Protein AF-A0A1F3F1B6-F1 (afdb_monomer)

Solvent-accessible surface area (backbone atoms only — not comparable to full-atom values): 52222 Å² total; per-residue (Å²): 111,71,67,59,56,52,51,54,52,51,50,52,49,52,51,50,52,52,50,51,50,51,52,51,52,51,50,50,50,52,50,51,51,52,52,50,54,52,52,54,49,53,55,49,52,53,48,44,54,54,53,24,50,54,29,43,77,68,68,36,32,81,68,14,39,64,44,34,54,53,48,37,74,77,42,76,83,46,43,64,55,28,35,55,43,12,54,29,22,59,77,40,81,50,38,77,61,12,52,67,27,36,54,50,17,44,73,75,45,49,92,78,53,62,60,66,56,32,42,53,51,12,53,54,28,36,71,69,69,37,39,70,61,11,46,55,26,40,55,48,28,62,71,76,47,57,71,69,59,42,68,75,64,47,49,69,57,54,51,49,20,48,55,39,41,57,49,30,58,74,61,51,52,88,58,52,74,41,74,53,55,74,70,76,32,49,100,84,37,22,23,36,54,42,43,53,16,36,81,60,45,38,41,34,30,37,43,30,45,74,47,98,90,38,100,81,54,56,56,70,40,46,31,39,26,46,48,54,96,93,36,74,45,78,55,40,72,58,39,56,80,60,87,83,66,81,61,39,84,22,34,53,38,45,80,53,47,37,39,29,29,23,47,95,41,29,45,29,38,24,37,48,58,86,67,30,39,36,83,72,42,74,41,73,56,71,59,67,98,42,44,43,59,25,36,20,40,32,66,47,68,44,38,39,31,31,18,30,48,46,92,86,54,72,29,60,24,23,45,28,36,34,41,54,43,94,89,70,48,54,34,72,71,38,73,59,46,79,64,73,30,44,74,35,42,29,37,43,36,25,47,35,69,81,76,34,43,39,36,32,25,24,46,36,99,71,26,39,24,55,34,18,45,30,38,29,42,56,74,54,96,88,37,65,41,74,63,38,71,70,30,20,83,78,34,43,71,40,39,25,41,41,55,28,59,26,51,45,52,33,44,31,31,35,10,33,45,37,93,74,38,85,85,30,27,37,43,30,40,36,39,42,90,54,68,32,44,32,34,40,37,38,32,34,38,29,33,50,88,76,71,36,48,40,60,39,44,48,46,36,28,37,63,85,75,52,37,68,46,88,42,52,55,46,31,40,51,88,70,4,40,33,55,46,82,40,65,48,55,39,48,32,42,39,35,40,41,34,87,97,53,76,35,40,73,44,80,46,78,35,64,77,50,83,44,48,40,42,38,37,36,44,36,40,41,32,75,37,68,51,94,93,35,80,34,28,36,35,43,34,40,36,38,36,45,46,68,65,87,44,65,83,77,76,89,82,88,85,73,85,70,57,73,74,53,54,62,57,53,52,52,51,51,50,54,49,55,69,56,60,80,73,70,71,96,81,58,66,70,67,57,61,66,60,64,70,74,65,75,87,81,57,91,78,82,89,86,76,84,54,68,63,54,56,50,46,52,58,45,39,77,73,60,75,48,68,73,65,54,44,62,68,48,69,78,52,71,54,71,49,73,54,71,36,66,47,76,33,37,74,90,45,92,73,79,54,45,78,48,76,46,90,90,43,74,44,62,28,54,79,91,54,75,65,66,79,81,67,84,82,75,82,86,87,88,86,89,85,88,82,91,86,85,89,84,83,94,80,85,86,81,90,70,97,69,78,66,69,85,76,66,54,77,89,39,44,42,47,33,44,78,47,74,51,66,38,59,89,92,51,51,67,69,63,73,80,53,53,58,56,50,50,49,54,44,52,58,36,71,78,32,76,65,42,34,35,39,40,39,34,30,36,57,94,80,74,69,94,79,66,89,76,51,64,63,59,48,34,51,47,49,51,51,53,54,41,46,74,71,68,52,60,69,89,43,56,42,78,49,81,46,82,34,85,89,47,57,46,31,35,42,38,36,34,25,33,76,46,86,64,94,83,77,79,93,73,90,82,89,84,84,87,88,85,90,82,90,87,85,86,66,51,38,33,29,32,38,58,50,73,33,78,66,88,77,66,62,82,43,77,89,49,72,82,51,71,44,48,81,46,79,59,95,81,28,40,32,33,30,31,71,81,26,77,42,70,66,62,41,51,53,52,47,54,54,48,29,75,72,71,35,74,82,40,46,82,46,40,26,48,89,88,43,74,55,56,71,71,58,38,50,51,49,51,51,59,60,70,76,104

Radius of gyration: 46.84 Å; Cα contacts (8 Å, |Δi|>4): 1631; chains: 1; bounding box: 149×86×158 Å

Sequence (930 aa):
MIVLQSFFLNLAFQINELRNIFKILFFITFFSSSCFLYSQNQKYIKKLHTESLQFFNNEDYQKALPILIELDSLEAGNFETKYYLGVCYLNSSSKDKAIKYLEYAIKNNESSIPADVFKDMGEIYLQKNQFTNALNYFVKYQRITPQFDQSQSNISTLLENTKNAKKLFKDSVDVKIEKLDKKINNDIKSEYLPIISADDSHLFYVSSIKFKNSASDSLKFIMHSIKENGNWKTPQVLEFEVADNQYELAGISSDAQIIYLKFNNNLYLGNLSGNKCINIKELKGINSEYWEYFISGTPDGNEMYFSSNNLGGLGGRDLYKIVKKEDGTWSTPKNLGNKINTALDEDFPFIHPDKKTLYFVSKGHNSMGGFDIFKSISLGKNIWSKPKNVGYPINTTNDDLSFSITANGNTAYVSRTQENNSYLNDIYKVIFNNNVPLTLVKGTILAGTPLKPIFAKLRVIDKELNSVVKYVYNPNPNNGKFLLIFPPGKNYDLIIEAEGFLPQLVNIYVPNQTYFYELYQEINLKSITSLGKIVGEQVTVKNTFYDINSISDSISNTIDTITKNYNVLLQIIEDIINSTDSLQKNEISFLSDNLYSVSEKNNKSANKDYSNLLNLINKAISTTDSTTLNVLEKNTIYIDKTSQSYFYAENKMNKLVPYVINFDTIFTVQPVNTQIDKESEHIIPNLSVTNIKSDSIHVNKITNDIDLNILSSENKKIILSYTIPYEQNAISFSEKYSYDLVEITQLILNNEGLYLDINGFTETGDQLNVHGSILASRVNAVIGKLLAENISYNKLKSSEFVNSKKINKIDLIVYEIIDYENKNKNLLEKTVQNKSQNLSEFIFRIQLKALIKKEESDSKLFNGIKVERIYHNGLYKYISGEFSDLQIAKEYLKEVKKQGFEDAFIVVFKNGSRLEQSEAIKLMKELELN

Secondary structure (DSSP, 8-state):
-HHHHHHHHHHHHHHHHHHHHHHHHHHHHHHHHHHHHHHHHHHHHHHHHHHHHHHHHTT-HHHHHHHHHHHHHH-TT-HHHHHHHHHHHHTSTTGGGHHHHHHHHHHHHGGGS-HHHHHHHHHHHHHTT-HHHHHHHHHHHHHHS-HHHHHHTTHHHHHHHHHHHHHHHHT---EEEEEPPTTT--SSSEEEEEEE-TTS-EEEEEEEEE-TT-SS-EEEEEEEEEEETTEEPPPEEPEESSTT---EEEEE-TTSSEEEEEETTEEEEEEEETTEEEEEEE-TTT--SS-EEEEEE-TTSSEEEEEE--TT-SSSBEEEEEEB-TTSPBPPPEE--TTT--SSBEEEEEE-TTSSEEEEEES-TT-SSSSEEEEEEB-STT-BPPPEE--TTTS-SS-EEEEEE-TTSSEEEEEEEETTEEEEEEEEEEEE------EEEEEEEEETTTTEE--EEEEEEETTTTEEES--PPPPTTT-EEEEEE-SSEEEEEEEEETTSPPEEEEEEE---SS-EEEEEEEEEEEEEETTEEEEEEEEEEEEEE-GGGTTS---S-STTHHHHHHHHHHHHHHHHHHHTS--TTSHHHHHHHHSSSTTS-SSS-----HHHHHHHHHHHHHT-HHHHHHHTTS---EEEEEEEEEPBTTB---PEEEEETTEEEEE-----TTTTSSS---------------------------GGG--GGGEEEEEEEEEE--TT-SSPPTHHHHHHHHHHHHHHT-TTEEEEEEEEE-TT--S-SS--HHHHHHHHHHHHHHHTT--GGGEEEEEEE-TTSTTEEEEEEEEEPP-TTS---S-------------SEEEEEEEEEESS---TT-GGGTT---EEEEETTEEEEEEEEESSHHHHHHHHHHHHHTT-TT-EEEEEETTEEPPHHHHHHHHHHHH--

Nearest PDB structures (foldseek):
  6jfw-assembly2_B  TM=7.648E-01  e=2.604E-05  Pseudomonas aeruginosa PAO1
  4b5c-assembly3_C  TM=8.413E-01  e=6.538E-04  Burkholderia pseudomallei
  6top-assembly4_D  TM=7.847E-01  e=2.083E-04  Porphyromonas gingivalis JCVI SC001
  4pwt-assembly1_A  TM=7.999E-01  e=8.049E-04  Yersinia pestis CO92
  5eb1-assembly2_D  TM=7.551E-01  e=1.756E-03  Pseudomonas aeruginosa PAO1

Foldseek 3Di:
DVVVVVVVVVVVVVVVVVVVVVVVVVVVVVVVVVVVVVVVLVVVLVVLVVVLVVCVVVVVLVVSQVSLVVSCVSVVLDLVSLLSNLVSCCVDLNNVVSLVSLVSNCVVCVPPHDLVSLQSQLLVCQQVVVLVSNLVSLVSSVVPDDPVVCVVVVSVLSVLLSVVQVVLVVVADPWDKFFDDCLQDPPQWFKFAWAAAQARFKTWIKTWHDDPPDPPDIDIFIWMWGDDPNDTDRIDGQAEPDHPFSWDFAHAANHRQKTWTDGPLFIWIFGDDPSYTYPIGTQPQADDPWHWGHWEAANQNFKMKTWTCDPPAQARIFIWMWGQDPVRHIDHTDTLDCQRGHNYHKHQWYQANVNFKIKTWTCDVSHAQRIFIWIWGDPDPSDIDRIDGPGPPCGGNHHWDHKYAHNQRFKMKIWTQDSSGNVHITIMIMGDPDFDQKEKEKEFEFEEVVTAAFFKDKWKAFPVQLAISPGADTQDRHTRMGIDMGHACTKMWIWIGTPPAFIATDIDHHHRDPGYWYKYWYWYKYFDDAPNDRFWIKIKIKIWTDDPVLVPPDDDDDDPPVVVVVVVVVVVVVVVVVVVVDDDDPCPVVVVVVVVPPPPPDDDDDDDDCPVVVVVVVVCVVPVDCVVVSVVNPVRTDIDMDMAMTGAFPPDPDPFDFDAGPNDTDGGDDGDRLPVVPPPDDDDDDDDDDDDDDDDDDDDDDDPQDPPVPDDPVQWRFSDKDKFFDDVLDLEGDCVCLVSLLSVLVVCVVGPQKAKEKEFEAEPPPDPDDPDDSRNSNSVNSVVSSVVSVDDCSRYDYDYDYDNVQHRMIMMTMTGGHDDPPDDPDDDDDDDDDDDDDQDFKKKKKWQDKALDDDDQCDCVQVRARWDWDDDPNIIITIHDIDSDPVVNVVVVVVSVVSPRVVMDMWMDGPNDTDDPVVVVVVVVVVVVD

Mean predicted aligned error: 19.44 Å

pLDDT: mean 74.13, std 21.06, range [23.27, 97.94]

Structure (mmCIF, N/CA/C/O backbone):
data_AF-A0A1F3F1B6-F1
#
_entry.id   AF-A0A1F3F1B6-F1
#
loop_
_atom_site.group_PDB
_atom_site.id
_atom_site.type_symbol
_atom_site.label_atom_id
_atom_site.label_alt_id
_atom_site.label_comp_id
_atom_site.label_asym_id
_atom_site.label_entity_id
_atom_site.label_seq_id
_atom_site.pdbx_PDB_ins_code
_atom_site.Cartn_x
_atom_site.Cartn_y
_atom_site.Cartn_z
_atom_site.occupancy
_atom_site.B_iso_or_equiv
_atom_site.auth_seq_id
_atom_site.auth_comp_id
_atom_site.auth_asym_id
_atom_site.auth_atom_id
_atom_site.pdbx_PDB_model_num
ATOM 1 N N . MET A 1 1 ? 65.586 61.054 -82.805 1.00 57.59 1 MET A N 1
ATOM 2 C CA . MET A 1 1 ? 64.211 60.578 -82.513 1.00 57.59 1 MET A CA 1
ATOM 3 C C . MET A 1 1 ? 64.102 59.052 -82.492 1.00 57.59 1 MET A C 1
ATOM 5 O O . MET A 1 1 ? 63.675 58.522 -81.480 1.00 57.59 1 MET A O 1
ATOM 9 N N . ILE A 1 2 ? 64.562 58.340 -83.529 1.00 62.00 2 ILE A N 1
ATOM 10 C CA . ILE A 1 2 ? 64.446 56.866 -83.641 1.00 62.00 2 ILE A CA 1
ATOM 11 C C . ILE A 1 2 ? 65.176 56.105 -82.509 1.00 62.00 2 ILE A C 1
ATOM 13 O O . ILE A 1 2 ? 64.648 55.136 -81.973 1.00 62.00 2 ILE A O 1
ATOM 17 N N . VAL A 1 3 ? 66.341 56.591 -82.062 1.00 63.31 3 VAL A N 1
ATOM 18 C CA . VAL A 1 3 ? 67.114 55.967 -80.966 1.00 63.31 3 VAL A CA 1
ATOM 19 C C . VAL A 1 3 ? 66.411 56.087 -79.604 1.00 63.31 3 VAL A C 1
ATOM 21 O O . VAL A 1 3 ? 66.397 55.129 -78.838 1.00 63.31 3 VAL A O 1
ATOM 24 N N . LEU A 1 4 ? 65.755 57.221 -79.317 1.00 61.25 4 LEU A N 1
ATOM 25 C CA . LEU A 1 4 ? 64.976 57.385 -78.081 1.00 61.25 4 LEU A CA 1
ATOM 26 C C . LEU A 1 4 ? 63.742 56.474 -78.076 1.00 61.25 4 LEU A C 1
ATOM 28 O O . LEU A 1 4 ? 63.440 55.854 -77.063 1.00 61.25 4 LEU A O 1
ATOM 32 N N . GLN A 1 5 ? 63.052 56.354 -79.212 1.00 65.19 5 GLN A N 1
ATOM 33 C CA . GLN A 1 5 ? 61.859 55.515 -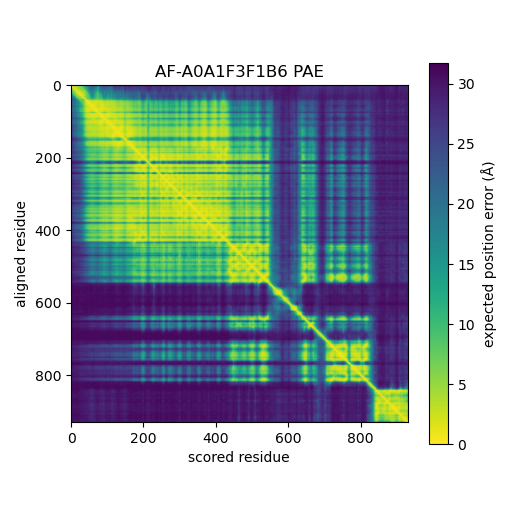79.324 1.00 65.19 5 GLN A CA 1
ATOM 34 C C . GLN A 1 5 ? 62.193 54.025 -79.152 1.00 65.19 5 GLN A C 1
ATOM 36 O O . GLN A 1 5 ? 61.464 53.312 -78.467 1.00 65.19 5 GLN A O 1
ATOM 41 N N . SER A 1 6 ? 63.340 53.579 -79.677 1.00 66.44 6 SER A N 1
ATOM 42 C CA . SER A 1 6 ? 63.865 52.230 -79.437 1.00 66.44 6 SER A CA 1
ATOM 43 C C . SER A 1 6 ? 64.228 51.991 -77.968 1.00 66.44 6 SER A C 1
ATOM 45 O O . SER A 1 6 ? 63.979 50.898 -77.465 1.00 66.44 6 SER A O 1
ATOM 47 N N . PHE A 1 7 ? 64.793 52.982 -77.270 1.00 71.62 7 PHE A N 1
ATOM 48 C CA . PHE A 1 7 ? 65.156 52.854 -75.854 1.00 71.62 7 PHE A CA 1
ATOM 49 C C . PHE A 1 7 ? 63.916 52.730 -74.955 1.00 71.62 7 PHE A C 1
ATOM 51 O O . PHE A 1 7 ? 63.857 51.846 -74.103 1.00 71.62 7 PHE A O 1
ATOM 58 N N . PHE A 1 8 ? 62.883 53.545 -75.196 1.00 67.94 8 PHE A N 1
ATOM 59 C CA . PHE A 1 8 ? 61.623 53.468 -74.447 1.00 67.94 8 PHE A CA 1
ATOM 60 C C . PHE A 1 8 ? 60.817 52.194 -74.747 1.00 67.94 8 PHE A C 1
ATOM 62 O O . PHE A 1 8 ? 60.208 51.650 -73.827 1.00 67.94 8 PHE A O 1
ATOM 69 N N . LEU A 1 9 ? 60.850 51.669 -75.982 1.00 65.69 9 LEU A N 1
ATOM 70 C CA . LEU A 1 9 ? 60.229 50.373 -76.295 1.00 65.69 9 LEU A CA 1
ATOM 71 C C . LEU A 1 9 ? 60.923 49.218 -75.560 1.00 65.69 9 LEU A C 1
ATOM 73 O O . LEU A 1 9 ? 60.250 48.341 -75.025 1.00 65.69 9 LEU A O 1
ATOM 77 N N . ASN A 1 10 ? 62.259 49.234 -75.507 1.00 68.50 10 ASN A N 1
ATOM 78 C CA . ASN A 1 10 ? 63.042 48.183 -74.856 1.00 68.50 10 ASN A CA 1
ATOM 79 C C . ASN A 1 10 ? 62.881 48.227 -73.325 1.00 68.50 10 ASN A C 1
ATOM 81 O O . ASN A 1 10 ? 62.727 47.190 -72.684 1.00 68.50 10 ASN A O 1
ATOM 85 N N . LEU A 1 11 ? 62.802 49.432 -72.745 1.00 68.12 11 LEU A N 1
ATOM 86 C CA . LEU A 1 11 ? 62.514 49.624 -71.322 1.00 68.12 11 LEU A CA 1
ATOM 87 C C . LEU A 1 11 ? 61.083 49.183 -70.965 1.00 68.12 11 LEU A C 1
ATOM 89 O O . LEU A 1 11 ? 60.880 48.507 -69.960 1.00 68.12 11 LEU A O 1
ATOM 93 N N . ALA A 1 12 ? 60.089 49.502 -71.801 1.00 65.00 12 ALA A N 1
ATOM 94 C CA . ALA A 1 12 ? 58.710 49.049 -71.607 1.00 65.00 12 ALA A CA 1
ATOM 95 C C . ALA A 1 12 ? 58.574 47.521 -71.740 1.00 65.00 12 ALA A C 1
ATOM 97 O O . ALA A 1 12 ? 57.829 46.905 -70.976 1.00 65.00 12 ALA A O 1
ATOM 98 N N . PHE A 1 13 ? 59.324 46.903 -72.660 1.00 67.88 13 PHE A N 1
ATOM 99 C CA . PHE A 1 13 ? 59.395 45.449 -72.806 1.00 67.88 13 PHE A CA 1
ATOM 100 C C . PHE A 1 13 ? 60.031 44.794 -71.570 1.00 67.88 13 PHE A C 1
ATOM 102 O O . PHE A 1 13 ? 59.430 43.893 -70.987 1.00 67.88 13 PHE A O 1
ATOM 109 N N . GLN A 1 14 ? 61.165 45.317 -71.085 1.00 68.69 14 GLN A N 1
ATOM 110 C CA . GLN A 1 14 ? 61.816 44.844 -69.857 1.00 68.69 14 GLN A CA 1
ATOM 111 C C . GLN A 1 14 ? 60.940 45.014 -68.608 1.00 68.69 14 GLN A C 1
ATOM 113 O O . GLN A 1 14 ? 60.890 44.112 -67.778 1.00 68.69 14 GLN A O 1
ATOM 118 N N . ILE A 1 15 ? 60.204 46.121 -68.473 1.00 72.00 15 ILE A N 1
ATOM 119 C CA . ILE A 1 15 ? 59.268 46.331 -67.354 1.00 72.00 15 ILE A CA 1
ATOM 120 C C . ILE A 1 15 ? 58.108 45.324 -67.409 1.00 72.00 15 ILE A C 1
ATOM 122 O O . ILE A 1 15 ? 57.657 44.841 -66.369 1.00 72.00 15 ILE A O 1
ATOM 126 N N . ASN A 1 16 ? 57.625 44.977 -68.605 1.00 69.81 16 ASN A N 1
ATOM 127 C CA . ASN A 1 16 ? 56.540 44.009 -68.766 1.00 69.81 16 ASN A CA 1
ATOM 128 C C . ASN A 1 16 ? 57.012 42.563 -68.508 1.00 69.81 16 ASN A C 1
ATOM 130 O O . ASN A 1 16 ? 56.301 41.805 -67.849 1.00 69.81 16 ASN A O 1
ATOM 134 N N . GLU A 1 17 ? 58.229 42.219 -68.940 1.00 73.06 17 GLU A N 1
ATOM 135 C CA . GLU A 1 17 ? 58.943 40.979 -68.592 1.00 73.06 17 GLU A CA 1
ATOM 136 C C . GLU A 1 17 ? 59.134 40.859 -67.070 1.00 73.06 17 GLU A C 1
ATOM 138 O O . GLU A 1 17 ? 58.696 39.879 -66.468 1.00 73.06 17 GLU A O 1
ATOM 143 N N . LEU A 1 18 ? 59.667 41.897 -66.411 1.00 72.44 18 LEU A N 1
ATOM 144 C CA . LEU A 1 18 ? 59.821 41.954 -64.949 1.00 72.44 18 LEU A CA 1
ATOM 145 C C . LEU A 1 18 ? 58.481 41.813 -64.218 1.00 72.44 18 LEU A C 1
ATOM 147 O O . LEU A 1 18 ? 58.388 41.080 -63.234 1.00 72.44 18 LEU A O 1
ATOM 151 N N . ARG A 1 19 ? 57.414 42.455 -64.707 1.00 72.44 19 ARG A N 1
ATOM 152 C CA . ARG A 1 19 ? 56.065 42.330 -64.132 1.00 72.44 19 ARG A CA 1
ATOM 153 C C . ARG A 1 19 ? 55.504 40.913 -64.275 1.00 72.44 19 ARG A C 1
ATOM 155 O O . ARG A 1 19 ? 54.842 40.432 -63.356 1.00 72.44 19 ARG A O 1
ATOM 162 N N . ASN A 1 20 ? 55.756 40.243 -65.397 1.00 72.69 20 ASN A N 1
ATOM 163 C CA . ASN A 1 20 ? 55.344 38.854 -65.606 1.00 72.69 20 ASN A CA 1
ATOM 164 C C . ASN A 1 20 ? 56.155 37.889 -64.730 1.00 72.69 20 ASN A C 1
ATOM 166 O O . ASN A 1 20 ? 55.568 37.003 -64.112 1.00 72.69 20 ASN A O 1
ATOM 170 N N . ILE A 1 21 ? 57.462 38.120 -64.581 1.00 79.19 21 ILE A N 1
ATOM 171 C CA . ILE A 1 21 ? 58.332 37.369 -63.666 1.00 79.19 21 ILE A CA 1
ATOM 172 C C . ILE A 1 21 ? 57.858 37.526 -62.212 1.00 79.19 21 ILE A C 1
ATOM 174 O O . ILE A 1 21 ? 57.705 36.525 -61.516 1.00 79.19 21 ILE A O 1
ATOM 178 N N . PHE A 1 22 ? 57.525 38.743 -61.764 1.00 78.75 22 PHE A N 1
ATOM 179 C CA . PHE A 1 22 ? 56.970 38.975 -60.423 1.00 78.75 22 PHE A CA 1
ATOM 180 C C . PHE A 1 22 ? 55.612 38.295 -60.209 1.00 78.75 22 PHE A C 1
ATOM 182 O O . PHE A 1 22 ? 55.374 37.750 -59.133 1.00 78.75 22 PHE A O 1
ATOM 189 N N . LYS A 1 23 ? 54.731 38.275 -61.219 1.00 74.56 23 LYS A N 1
ATOM 190 C CA . LYS A 1 23 ? 53.455 37.540 -61.146 1.00 74.56 23 LYS A CA 1
ATOM 191 C C . LYS A 1 23 ? 53.667 36.032 -61.025 1.00 74.56 23 LYS A C 1
ATOM 193 O O . LYS A 1 23 ? 52.974 35.402 -60.235 1.00 74.56 23 LYS A O 1
ATOM 198 N N . ILE A 1 24 ? 54.622 35.469 -61.769 1.00 77.62 24 ILE A N 1
ATOM 199 C CA . ILE A 1 24 ? 54.969 34.043 -61.705 1.00 77.62 24 ILE A CA 1
ATOM 200 C C . ILE A 1 24 ? 55.588 33.704 -60.345 1.00 77.62 24 ILE A C 1
ATOM 202 O O . ILE A 1 24 ? 55.160 32.744 -59.713 1.00 77.62 24 ILE A O 1
ATOM 206 N N . LEU A 1 25 ? 56.528 34.516 -59.849 1.00 77.75 25 LEU A N 1
ATOM 207 C CA . LEU A 1 25 ? 57.116 34.351 -58.515 1.00 77.75 25 LEU A CA 1
ATOM 208 C C . LEU A 1 25 ? 56.066 34.457 -57.409 1.00 77.75 25 LEU A C 1
ATOM 210 O O . LEU A 1 25 ? 56.075 33.622 -56.514 1.00 77.75 25 LEU A O 1
ATOM 214 N N . PHE A 1 26 ? 55.137 35.413 -57.490 1.00 79.19 26 PHE A N 1
ATOM 215 C CA . PHE A 1 26 ? 54.018 35.522 -56.550 1.00 79.19 26 PHE A CA 1
ATOM 216 C C . PHE A 1 26 ? 53.091 34.303 -56.617 1.00 79.19 26 PHE A C 1
ATOM 218 O O . PHE A 1 26 ? 52.682 33.788 -55.582 1.00 79.19 26 PHE A O 1
ATOM 225 N N . PHE A 1 27 ? 52.790 33.799 -57.818 1.00 76.25 27 PHE A N 1
ATOM 226 C CA . PHE A 1 27 ? 52.001 32.577 -57.963 1.00 76.25 27 PHE A CA 1
ATOM 227 C C . PHE A 1 27 ? 52.731 31.375 -57.364 1.00 76.25 27 PHE A C 1
ATOM 229 O O . PHE A 1 27 ? 52.116 30.622 -56.626 1.00 76.25 27 PHE A O 1
ATOM 236 N N . ILE A 1 28 ? 54.035 31.218 -57.606 1.00 75.69 28 ILE A N 1
ATOM 237 C CA . ILE A 1 28 ? 54.842 30.119 -57.058 1.00 75.69 28 ILE A CA 1
ATOM 238 C C . ILE A 1 28 ? 54.969 30.233 -55.535 1.00 75.69 28 ILE A C 1
ATOM 240 O O . ILE A 1 28 ? 54.851 29.222 -54.842 1.00 75.69 28 ILE A O 1
ATOM 244 N N . THR A 1 29 ? 55.177 31.429 -54.978 1.00 72.94 29 THR A N 1
ATOM 245 C CA . THR A 1 29 ? 55.241 31.616 -53.520 1.00 72.94 29 THR A CA 1
ATOM 246 C C . THR A 1 29 ? 53.881 31.396 -52.871 1.00 72.94 29 THR A C 1
ATOM 248 O O . THR A 1 29 ? 53.816 30.714 -51.853 1.00 72.94 29 THR A O 1
ATOM 251 N N . PHE A 1 30 ? 52.785 31.858 -53.478 1.00 73.06 30 PHE A N 1
ATOM 252 C CA . PHE A 1 30 ? 51.420 31.585 -53.018 1.00 73.06 30 PHE A CA 1
ATOM 253 C C . PHE A 1 30 ? 51.060 30.091 -53.115 1.00 73.06 30 PHE A C 1
ATOM 255 O O . PHE A 1 30 ? 50.494 29.521 -52.182 1.00 73.06 30 PHE A O 1
ATOM 262 N N . PHE A 1 31 ? 51.446 29.412 -54.200 1.00 68.12 31 PHE A N 1
ATOM 263 C CA . PHE A 1 31 ? 51.207 27.974 -54.379 1.00 68.12 31 PHE A CA 1
ATOM 264 C C . PHE A 1 31 ? 52.060 27.125 -53.425 1.00 68.12 31 PHE A C 1
ATOM 266 O O . PHE A 1 31 ? 51.577 26.175 -52.823 1.00 68.12 31 PHE A O 1
ATOM 273 N N . SER A 1 32 ? 53.330 27.483 -53.227 1.00 64.75 32 SER A N 1
ATOM 274 C CA . SER A 1 32 ? 54.211 26.775 -52.290 1.00 64.75 32 SER A CA 1
ATOM 275 C C . SER A 1 32 ? 53.796 26.995 -50.835 1.00 64.75 32 SER A C 1
ATOM 277 O O . SER A 1 32 ? 53.761 26.031 -50.073 1.00 64.75 32 SER A O 1
ATOM 279 N N . SER A 1 33 ? 53.404 28.213 -50.449 1.00 63.28 33 SER A N 1
ATOM 280 C CA . SER A 1 33 ? 52.901 28.484 -49.094 1.00 63.28 33 SER A CA 1
ATOM 281 C C . SER A 1 33 ? 51.542 27.830 -48.823 1.00 63.28 33 SER A C 1
ATOM 283 O O . SER A 1 33 ? 51.358 27.274 -47.741 1.00 63.28 33 SER A O 1
ATOM 285 N N . SER A 1 34 ? 50.632 27.777 -49.803 1.00 59.25 34 SER A N 1
ATOM 286 C CA . SER A 1 34 ? 49.374 27.017 -49.676 1.00 59.25 34 SER A CA 1
ATOM 287 C C . SER A 1 34 ? 49.597 25.500 -49.597 1.00 59.25 34 SER A C 1
ATOM 289 O O . SER A 1 34 ? 48.979 24.848 -48.757 1.00 59.25 34 SER A O 1
ATOM 291 N N . CYS A 1 35 ? 50.542 24.937 -50.359 1.00 63.81 35 CYS A N 1
ATOM 292 C CA . CYS A 1 35 ? 50.939 23.529 -50.230 1.00 63.81 35 CYS A CA 1
ATOM 293 C C . CYS A 1 35 ? 51.587 23.213 -48.868 1.00 63.81 35 CYS A C 1
ATOM 295 O O . CYS A 1 35 ? 51.312 22.163 -48.284 1.00 63.81 35 CYS A O 1
ATOM 297 N N . PHE A 1 36 ? 52.420 24.115 -48.331 1.00 61.03 36 PHE A N 1
ATOM 298 C CA . PHE A 1 36 ? 53.011 23.960 -46.995 1.00 61.03 36 PHE A CA 1
ATOM 299 C C . PHE A 1 36 ? 51.953 24.016 -45.886 1.00 61.03 36 PHE A C 1
ATOM 301 O O . PHE A 1 36 ? 51.976 23.174 -44.988 1.00 61.03 36 PHE A O 1
ATOM 308 N N . LEU A 1 37 ? 51.004 24.955 -45.968 1.00 61.38 37 LEU A N 1
ATOM 309 C CA . LEU A 1 37 ? 49.869 25.051 -45.042 1.00 61.38 37 LEU A CA 1
ATOM 310 C C . LEU A 1 37 ? 48.987 23.793 -45.101 1.00 61.38 37 LEU A C 1
ATOM 312 O O . LEU A 1 37 ? 48.636 23.240 -44.059 1.00 61.38 37 LEU A O 1
ATOM 316 N N . TYR A 1 38 ? 48.692 23.290 -46.303 1.00 64.75 38 TYR A N 1
ATOM 317 C CA . TYR A 1 38 ? 47.914 22.062 -46.496 1.00 64.75 38 TYR A CA 1
ATOM 318 C C . TYR A 1 38 ? 48.621 20.821 -45.916 1.00 64.75 38 TYR A C 1
ATOM 320 O O . TYR A 1 38 ? 48.000 20.010 -45.230 1.00 64.75 38 TYR A O 1
ATOM 328 N N . SER A 1 39 ? 49.939 20.705 -46.112 1.00 60.31 39 SER A N 1
ATOM 329 C CA . SER A 1 39 ? 50.757 19.608 -45.569 1.00 60.31 39 SER A CA 1
ATOM 330 C C . SER A 1 39 ? 50.852 19.632 -44.034 1.00 60.31 39 SER A C 1
ATOM 332 O O . SER A 1 39 ? 50.725 18.591 -43.381 1.00 60.31 39 SER A O 1
ATOM 334 N N . GLN A 1 40 ? 51.008 20.817 -43.429 1.00 68.25 40 GLN A N 1
ATOM 335 C CA . GLN A 1 40 ? 50.994 20.963 -41.967 1.00 68.25 40 GLN A CA 1
ATOM 336 C C . GLN A 1 40 ? 49.631 20.591 -41.370 1.00 68.25 40 GLN A C 1
ATOM 338 O O . GLN A 1 40 ? 49.586 19.897 -40.353 1.00 68.25 40 GLN A O 1
ATOM 343 N N . ASN A 1 41 ? 48.538 20.976 -42.037 1.00 77.62 41 ASN A N 1
ATOM 344 C CA . ASN A 1 41 ? 47.181 20.629 -41.621 1.00 77.62 41 ASN A CA 1
ATOM 345 C C . ASN A 1 41 ? 46.940 19.106 -41.667 1.00 77.62 41 ASN A C 1
ATOM 347 O O . ASN A 1 41 ? 46.489 18.525 -40.684 1.00 77.62 41 ASN A O 1
ATOM 351 N N . GLN A 1 42 ? 47.361 18.411 -42.732 1.00 80.94 42 GLN A N 1
ATOM 352 C CA . GLN A 1 42 ? 47.236 16.945 -42.796 1.00 80.94 42 GLN A CA 1
ATOM 353 C C . GLN A 1 42 ? 48.034 16.215 -41.706 1.00 80.94 42 GLN A C 1
ATOM 355 O O . GLN A 1 42 ? 47.569 15.218 -41.148 1.00 80.94 42 GLN A O 1
ATOM 360 N N . LYS A 1 43 ? 49.233 16.704 -41.362 1.00 85.69 43 LYS A N 1
ATOM 361 C CA . LYS A 1 43 ? 50.029 16.125 -40.268 1.00 85.69 43 LYS A CA 1
ATOM 362 C C . LYS A 1 43 ? 49.352 16.323 -38.907 1.00 85.69 43 LYS A C 1
ATOM 364 O O . LYS A 1 43 ? 49.414 15.423 -38.069 1.00 85.69 43 LYS A O 1
ATOM 369 N N . TYR A 1 44 ? 48.712 17.473 -38.701 1.00 88.31 44 TYR A N 1
ATOM 370 C CA . TYR A 1 44 ? 47.941 17.775 -37.496 1.00 88.31 44 TYR A CA 1
ATOM 371 C C . TYR A 1 44 ? 46.706 16.874 -37.366 1.00 88.31 44 TYR A C 1
ATOM 373 O O . TYR A 1 44 ? 46.553 16.192 -36.355 1.00 88.31 44 TYR A O 1
ATOM 381 N N . ILE A 1 45 ? 45.909 16.765 -38.430 1.00 88.44 45 ILE A N 1
ATOM 382 C CA . ILE A 1 45 ? 44.742 15.874 -38.512 1.00 88.44 45 ILE A CA 1
ATOM 383 C C . ILE A 1 45 ? 45.129 14.419 -38.206 1.00 88.44 45 ILE A C 1
ATOM 385 O O . ILE A 1 45 ? 44.495 13.761 -37.383 1.00 88.44 45 ILE A O 1
ATOM 389 N N . LYS A 1 46 ? 46.226 13.918 -38.792 1.00 89.44 46 LYS A N 1
ATOM 390 C CA . LYS A 1 46 ? 46.713 12.552 -38.530 1.00 89.44 46 LYS A CA 1
ATOM 391 C C . LYS A 1 46 ? 47.102 12.331 -37.062 1.00 89.44 46 LYS A C 1
ATOM 393 O O . LYS A 1 46 ? 46.897 11.238 -36.527 1.00 89.44 46 LYS A O 1
ATOM 398 N N . LYS A 1 47 ? 47.665 13.354 -36.408 1.00 91.75 47 LYS A N 1
ATOM 399 C CA . LYS A 1 47 ? 47.973 13.309 -34.973 1.00 91.75 47 LYS A CA 1
ATOM 400 C C . LYS A 1 47 ? 46.686 13.201 -34.150 1.00 91.75 47 LYS A C 1
ATOM 402 O O . LYS A 1 47 ? 46.608 12.305 -33.317 1.00 91.75 47 LYS A O 1
ATOM 407 N N . LEU A 1 48 ? 45.689 14.048 -34.424 1.00 91.69 48 LEU A N 1
ATOM 408 C CA . LEU A 1 48 ? 44.393 14.022 -33.734 1.00 91.69 48 LEU A CA 1
ATOM 409 C C . LEU A 1 48 ? 43.679 12.671 -33.896 1.00 91.69 48 LEU A C 1
ATOM 411 O O . LEU A 1 48 ? 43.184 12.125 -32.912 1.00 91.69 48 LEU A O 1
ATOM 415 N N . HIS A 1 49 ? 43.689 12.084 -35.099 1.00 90.56 49 HIS A N 1
ATOM 416 C CA . HIS A 1 49 ? 43.187 10.719 -35.340 1.00 90.56 49 HIS A CA 1
ATOM 417 C C . HIS A 1 49 ? 43.885 9.685 -34.453 1.00 90.56 49 HIS A C 1
ATOM 419 O O . HIS A 1 49 ? 43.236 8.903 -33.771 1.00 90.56 49 HIS A O 1
ATOM 425 N N . THR A 1 50 ? 45.217 9.704 -34.413 1.00 92.06 50 THR A N 1
ATOM 426 C CA . THR A 1 50 ? 45.986 8.727 -33.623 1.00 92.06 50 THR A CA 1
ATOM 427 C C . THR A 1 50 ? 45.699 8.865 -32.125 1.00 92.06 50 THR A C 1
ATOM 429 O O . THR A 1 50 ? 45.495 7.870 -31.435 1.00 92.06 50 THR A O 1
ATOM 432 N N . GLU A 1 51 ? 45.663 10.100 -31.627 1.00 93.81 51 GLU A N 1
ATOM 433 C CA . GLU A 1 51 ? 45.450 10.405 -30.211 1.00 93.81 51 GLU A CA 1
ATOM 434 C C . GLU A 1 51 ? 44.016 10.087 -29.763 1.00 93.81 51 GLU A C 1
ATOM 436 O O . GLU A 1 51 ? 43.815 9.436 -28.736 1.00 93.81 51 GLU A O 1
ATOM 441 N N . SER A 1 52 ? 43.015 10.471 -30.562 1.00 93.31 52 SER A N 1
ATOM 442 C CA . SER A 1 52 ? 41.613 10.140 -30.281 1.00 93.31 52 SER A CA 1
ATOM 443 C C . SER A 1 52 ? 41.368 8.634 -30.268 1.00 93.31 52 SER A C 1
ATOM 445 O O . SER A 1 52 ? 40.747 8.144 -29.327 1.00 93.31 52 SER A O 1
ATOM 447 N N . LEU A 1 53 ? 41.903 7.888 -31.241 1.00 92.44 53 LEU A N 1
ATOM 448 C CA . LEU A 1 53 ? 41.790 6.427 -31.280 1.00 92.44 53 LEU A CA 1
ATOM 449 C C . LEU A 1 53 ? 42.512 5.752 -30.115 1.00 92.44 53 LEU A C 1
ATOM 451 O O . LEU A 1 53 ? 42.027 4.751 -29.600 1.00 92.44 53 LEU A O 1
ATOM 455 N N . GLN A 1 54 ? 43.644 6.297 -29.663 1.00 92.94 54 GLN A N 1
ATOM 456 C CA . GLN A 1 54 ? 44.335 5.777 -28.486 1.00 92.94 54 GLN A CA 1
ATOM 457 C C . GLN A 1 54 ? 43.465 5.898 -27.227 1.00 92.94 54 GLN A C 1
ATOM 459 O O . GLN A 1 54 ? 43.341 4.928 -26.482 1.00 92.94 54 GLN A O 1
ATOM 464 N N . PHE A 1 55 ? 42.850 7.061 -26.988 1.00 91.88 55 PHE A N 1
ATOM 465 C CA . PHE A 1 55 ? 41.927 7.224 -25.861 1.00 91.88 55 PHE A CA 1
ATOM 466 C C . PHE A 1 55 ? 40.667 6.373 -26.025 1.00 91.88 55 PHE A C 1
ATOM 468 O O . PHE A 1 55 ? 40.238 5.740 -25.065 1.00 91.88 55 PHE A O 1
ATOM 475 N N . PHE A 1 56 ? 40.119 6.307 -27.239 1.00 91.75 56 PHE A N 1
ATOM 476 C CA . PHE A 1 56 ? 38.933 5.515 -27.552 1.00 91.75 56 PHE A CA 1
ATOM 477 C C . PHE A 1 56 ? 39.148 4.018 -27.297 1.00 91.75 56 PHE A C 1
ATOM 479 O O . PHE A 1 56 ? 38.344 3.394 -26.616 1.00 91.75 56 PHE A O 1
ATOM 486 N N . ASN A 1 57 ? 40.256 3.453 -27.784 1.00 89.38 57 ASN A N 1
ATOM 487 C CA . ASN A 1 57 ? 40.586 2.034 -27.607 1.00 89.38 57 ASN A CA 1
ATOM 488 C C . ASN A 1 57 ? 40.890 1.667 -26.145 1.00 89.38 57 ASN A C 1
ATOM 490 O O . ASN A 1 57 ? 40.816 0.498 -25.786 1.00 89.38 57 ASN A O 1
ATOM 494 N N . ASN A 1 58 ? 41.219 2.656 -25.310 1.00 87.69 58 ASN A N 1
ATOM 495 C CA . ASN A 1 58 ? 41.366 2.502 -23.863 1.00 87.69 58 ASN A CA 1
ATOM 496 C C . ASN A 1 58 ? 40.055 2.783 -23.100 1.00 87.69 58 ASN A C 1
ATOM 498 O O . ASN A 1 58 ? 40.092 2.924 -21.879 1.00 87.69 58 ASN A O 1
ATOM 502 N N . GLU A 1 59 ? 38.929 2.935 -23.807 1.00 86.75 59 GLU A N 1
ATOM 503 C CA . GLU A 1 59 ? 37.606 3.284 -23.268 1.00 86.75 59 GLU A CA 1
ATOM 504 C C . GLU A 1 59 ? 37.566 4.622 -22.493 1.00 86.75 59 GLU A C 1
ATOM 506 O O . GLU A 1 59 ? 36.614 4.928 -21.772 1.00 86.75 59 GLU A O 1
ATOM 511 N N . ASP A 1 60 ? 38.572 5.485 -22.675 1.00 88.56 60 ASP A N 1
ATOM 512 C CA . ASP A 1 60 ? 38.638 6.821 -22.074 1.00 88.56 60 ASP A CA 1
ATOM 513 C C . ASP A 1 60 ? 37.858 7.827 -22.938 1.00 88.56 60 ASP A C 1
ATOM 515 O O . ASP A 1 60 ? 38.390 8.787 -23.511 1.00 88.56 60 ASP A O 1
ATOM 519 N N . TYR A 1 61 ? 36.551 7.579 -23.066 1.00 90.31 61 TYR A N 1
ATOM 520 C CA . TYR A 1 61 ? 35.658 8.348 -23.935 1.00 90.31 61 TYR A CA 1
ATOM 521 C C . TYR A 1 61 ? 35.606 9.835 -23.565 1.00 90.31 61 TYR A C 1
ATOM 523 O O . TYR A 1 61 ? 35.408 10.676 -24.441 1.00 90.31 61 TYR A O 1
ATOM 531 N N . GLN A 1 62 ? 35.813 10.177 -22.287 1.00 89.44 62 GLN A N 1
ATOM 532 C CA . GLN A 1 62 ? 35.827 11.568 -21.824 1.00 89.44 62 GLN A CA 1
ATOM 533 C C . GLN A 1 62 ? 36.986 12.366 -22.424 1.00 89.44 62 GLN A C 1
ATOM 535 O O . GLN A 1 62 ? 36.802 13.539 -22.748 1.00 89.44 62 GLN A O 1
ATOM 540 N N . LYS A 1 63 ? 38.157 11.739 -22.600 1.00 92.50 63 LYS A N 1
ATOM 541 C CA . LYS A 1 63 ? 39.307 12.372 -23.260 1.00 92.50 63 LYS A CA 1
ATOM 542 C C . LYS A 1 63 ? 39.240 12.274 -24.779 1.00 92.50 63 LYS A C 1
ATOM 544 O O . LYS A 1 63 ? 39.633 13.222 -25.453 1.00 92.50 63 LYS A O 1
ATOM 549 N N . ALA A 1 64 ? 38.704 11.179 -25.320 1.00 94.25 64 ALA A N 1
ATOM 550 C CA . ALA A 1 64 ? 38.538 11.021 -26.765 1.00 94.25 64 ALA A CA 1
ATOM 551 C C . ALA A 1 64 ? 37.548 12.045 -27.355 1.00 94.25 64 ALA A C 1
ATOM 553 O O . ALA A 1 64 ? 37.798 12.610 -28.419 1.00 94.25 64 ALA A O 1
ATOM 554 N N . LEU A 1 65 ? 36.445 12.324 -26.650 1.00 94.12 65 LEU A N 1
ATOM 555 C CA . LEU A 1 65 ? 35.354 13.171 -27.134 1.00 94.12 65 LEU A CA 1
ATOM 556 C C . LEU A 1 65 ? 35.779 14.587 -27.584 1.00 94.12 65 LEU A C 1
ATOM 558 O O . LEU A 1 65 ? 35.447 14.946 -28.713 1.00 94.12 65 LEU A O 1
ATOM 562 N N . PRO A 1 66 ? 36.487 15.413 -26.783 1.00 95.50 66 PRO A N 1
ATOM 563 C CA . PRO A 1 66 ? 36.886 16.754 -27.219 1.00 95.50 66 PRO A CA 1
ATOM 564 C C . PRO A 1 66 ? 37.810 16.732 -28.446 1.00 95.50 66 PRO A C 1
ATOM 566 O O . PRO A 1 66 ? 37.654 17.572 -29.329 1.00 95.50 66 PRO A O 1
ATOM 569 N N . ILE A 1 67 ? 38.707 15.744 -28.543 1.00 95.31 67 ILE A N 1
ATOM 570 C CA . ILE A 1 67 ? 39.629 15.579 -29.681 1.00 95.31 67 ILE A CA 1
ATOM 571 C C . ILE A 1 67 ? 38.851 15.211 -30.947 1.00 95.31 67 ILE A C 1
ATOM 573 O O . ILE A 1 67 ? 39.098 15.756 -32.019 1.00 95.31 67 ILE A O 1
ATOM 577 N N . LEU A 1 68 ? 37.869 14.318 -30.825 1.00 95.19 68 LEU A N 1
ATOM 578 C CA . LEU A 1 68 ? 37.010 13.921 -31.936 1.00 95.19 68 LEU A CA 1
ATOM 579 C C . LEU A 1 68 ? 36.097 15.063 -32.414 1.00 95.19 68 LEU A C 1
ATOM 581 O O . LEU A 1 68 ? 35.829 15.159 -33.608 1.00 95.19 68 LEU A O 1
ATOM 585 N N . ILE A 1 69 ? 35.640 15.947 -31.516 1.00 94.56 69 ILE A N 1
ATOM 586 C CA . ILE A 1 69 ? 34.870 17.151 -31.889 1.00 94.56 69 ILE A CA 1
ATOM 587 C C . ILE A 1 69 ? 35.748 18.106 -32.703 1.00 94.56 69 ILE A C 1
ATOM 589 O O . ILE A 1 69 ? 35.298 18.658 -33.709 1.00 94.56 69 ILE A O 1
ATOM 593 N N . GLU A 1 70 ? 37.000 18.295 -32.284 1.00 94.94 70 GLU A N 1
ATOM 594 C CA . GLU A 1 70 ? 37.966 19.093 -33.037 1.00 94.94 70 GLU A CA 1
ATOM 595 C C . GLU A 1 70 ? 38.235 18.471 -34.411 1.00 94.94 70 GLU A C 1
ATOM 597 O O . GLU A 1 70 ? 38.148 19.159 -35.429 1.00 94.94 70 GLU A O 1
ATOM 602 N N . LEU A 1 71 ? 38.471 17.162 -34.456 1.00 93.19 71 LEU A N 1
ATOM 603 C CA . LEU A 1 71 ? 38.700 16.433 -35.697 1.00 93.19 71 LEU A CA 1
ATOM 604 C C . LEU A 1 71 ? 37.513 16.543 -36.665 1.00 93.19 71 LEU A C 1
ATOM 606 O O . LEU A 1 71 ? 37.706 16.762 -37.857 1.00 93.19 71 LEU A O 1
ATOM 610 N N . ASP A 1 72 ? 36.285 16.478 -36.153 1.00 94.12 72 ASP A N 1
ATOM 611 C CA . ASP A 1 72 ? 35.063 16.661 -36.938 1.00 94.12 72 ASP A CA 1
ATOM 612 C C . ASP A 1 72 ? 34.919 18.074 -37.514 1.00 94.12 72 ASP A C 1
ATOM 614 O O . ASP A 1 72 ? 34.377 18.254 -38.602 1.00 94.12 72 ASP A O 1
ATOM 618 N N . SER A 1 73 ? 35.434 19.093 -36.821 1.00 93.06 73 SER A N 1
ATOM 619 C CA . SER A 1 73 ? 35.449 20.464 -37.347 1.00 93.06 73 SER A CA 1
ATOM 620 C C . SER A 1 73 ? 36.410 20.635 -38.532 1.00 93.06 73 SER A C 1
ATOM 622 O O . SER A 1 73 ? 36.180 21.485 -39.395 1.00 93.06 73 SER A O 1
ATOM 624 N N . LEU A 1 74 ? 37.457 19.806 -38.593 1.00 90.56 74 LEU A N 1
ATOM 625 C CA . LEU A 1 74 ? 38.473 19.807 -39.647 1.00 90.56 74 LEU A CA 1
ATOM 626 C C . LEU A 1 74 ? 38.100 18.872 -40.809 1.00 90.56 74 LEU A C 1
ATOM 628 O O . LEU A 1 74 ? 38.402 19.174 -41.963 1.00 90.56 74 LEU A O 1
ATOM 632 N N . GLU A 1 75 ? 37.408 17.767 -40.516 1.00 87.38 75 GLU A N 1
ATOM 633 C CA . GLU A 1 75 ? 37.012 16.724 -41.468 1.00 87.38 75 GLU A CA 1
ATOM 634 C C . GLU A 1 75 ? 35.508 16.392 -41.385 1.00 87.38 75 GLU A C 1
ATOM 636 O O . GLU A 1 75 ? 35.116 15.235 -41.247 1.00 87.38 75 GLU A O 1
ATOM 641 N N . ALA A 1 76 ? 34.635 17.395 -41.516 1.00 84.44 76 ALA A N 1
ATOM 642 C CA . ALA A 1 76 ? 33.189 17.259 -41.263 1.00 84.44 76 ALA A CA 1
ATOM 643 C C . ALA A 1 76 ? 32.444 16.172 -42.074 1.00 84.44 76 ALA A C 1
ATOM 645 O O . ALA A 1 76 ? 31.312 15.820 -41.725 1.00 84.44 76 ALA A O 1
ATOM 646 N N . GLY A 1 77 ? 33.042 15.667 -43.159 1.00 86.81 77 GLY A N 1
ATOM 647 C CA . GLY A 1 77 ? 32.502 14.596 -44.004 1.00 86.81 77 GLY A CA 1
ATOM 648 C C . GLY A 1 77 ? 33.027 13.185 -43.702 1.00 86.81 77 GLY A C 1
ATOM 649 O O . GLY A 1 77 ? 32.611 12.238 -44.366 1.00 86.81 77 GLY A O 1
ATOM 650 N N . ASN A 1 78 ? 33.950 13.019 -42.749 1.00 91.44 78 ASN A N 1
ATOM 651 C CA . ASN A 1 78 ? 34.557 11.723 -42.444 1.00 91.44 78 ASN A CA 1
ATOM 652 C C . ASN A 1 78 ? 33.600 10.851 -41.607 1.00 91.44 78 ASN A C 1
ATOM 654 O O . ASN A 1 78 ? 33.309 11.158 -40.451 1.00 91.44 78 ASN A O 1
ATOM 658 N N . PHE A 1 79 ? 33.108 9.750 -42.184 1.00 93.69 79 PHE A N 1
ATOM 659 C CA . PHE A 1 79 ? 32.140 8.875 -41.513 1.00 93.69 79 PHE A CA 1
ATOM 660 C C . PHE A 1 79 ? 32.731 8.123 -40.305 1.00 93.69 79 PHE A C 1
ATOM 662 O O . PHE A 1 79 ? 31.989 7.848 -39.363 1.00 93.69 79 PHE A O 1
ATOM 669 N N . GLU A 1 80 ? 34.036 7.821 -40.296 1.00 93.19 80 GLU A N 1
ATOM 670 C CA . GLU A 1 80 ? 34.711 7.132 -39.185 1.00 93.19 80 GLU A CA 1
ATOM 671 C C . GLU A 1 80 ? 34.785 8.048 -37.963 1.00 93.19 80 GLU A C 1
ATOM 673 O O . GLU A 1 80 ? 34.379 7.658 -36.870 1.00 93.19 80 GLU A O 1
ATOM 678 N N . THR A 1 81 ? 35.186 9.311 -38.153 1.00 93.50 81 THR A N 1
ATOM 679 C CA . THR A 1 81 ? 35.179 10.326 -37.084 1.00 93.50 81 THR A CA 1
ATOM 680 C C . THR A 1 81 ? 33.782 10.476 -36.477 1.00 93.50 81 THR A C 1
ATOM 682 O O . THR A 1 81 ? 33.628 10.517 -35.255 1.00 93.50 81 THR A O 1
ATOM 685 N N . LYS A 1 82 ? 32.740 10.495 -37.321 1.00 95.12 82 LYS A N 1
ATOM 686 C CA . LYS A 1 82 ? 31.335 10.548 -36.883 1.00 95.12 82 LYS A CA 1
ATOM 687 C C . LYS A 1 82 ? 30.935 9.285 -36.115 1.00 95.12 82 LYS A C 1
ATOM 689 O O . LYS A 1 82 ? 30.251 9.392 -35.102 1.00 95.12 82 LYS A O 1
ATOM 694 N N . TYR A 1 83 ? 31.381 8.107 -36.546 1.00 95.31 83 TYR A N 1
ATOM 695 C CA . TYR A 1 83 ? 31.165 6.862 -35.811 1.00 95.31 83 TYR A CA 1
ATOM 696 C C . TYR A 1 83 ? 31.778 6.927 -34.401 1.00 95.31 83 TYR A C 1
ATOM 698 O O . TYR A 1 83 ? 31.052 6.751 -33.420 1.00 95.31 83 TYR A O 1
ATOM 706 N N . TYR A 1 84 ? 33.066 7.272 -34.280 1.00 94.56 84 TYR A N 1
ATOM 707 C CA . TYR A 1 84 ? 33.742 7.374 -32.981 1.00 94.56 84 TYR A CA 1
ATOM 708 C C . TYR A 1 84 ? 33.107 8.437 -32.077 1.00 94.56 84 TYR A C 1
ATOM 710 O O . TYR A 1 84 ? 32.891 8.183 -30.893 1.00 94.56 84 TYR A O 1
ATOM 718 N N . LEU A 1 85 ? 32.720 9.594 -32.632 1.00 94.38 85 LEU A N 1
ATOM 719 C CA . LEU A 1 85 ? 31.944 10.606 -31.906 1.00 94.38 85 LEU A CA 1
ATOM 720 C C . LEU A 1 85 ? 30.632 10.047 -31.368 1.00 94.38 85 LEU A C 1
ATOM 722 O O . LEU A 1 85 ? 30.289 10.273 -30.208 1.00 94.38 85 LEU A O 1
ATOM 726 N N . GLY A 1 86 ? 29.901 9.325 -32.216 1.00 94.38 86 GLY A N 1
ATOM 727 C CA . GLY A 1 86 ? 28.662 8.660 -31.850 1.00 94.38 86 GLY A CA 1
ATOM 728 C C . GLY A 1 86 ? 28.847 7.736 -30.651 1.00 94.38 86 GLY A C 1
ATOM 729 O O . GLY A 1 86 ? 28.151 7.896 -29.652 1.00 94.38 86 GLY A O 1
ATOM 730 N N . VAL A 1 87 ? 29.838 6.844 -30.704 1.00 92.62 87 VAL A N 1
ATOM 731 C CA . VAL A 1 87 ? 30.129 5.897 -29.613 1.00 92.62 87 VAL A CA 1
ATOM 732 C C . VAL A 1 87 ? 30.628 6.600 -28.345 1.00 92.62 87 VAL A C 1
ATOM 734 O O . VAL A 1 87 ? 30.220 6.237 -27.240 1.00 92.62 87 VAL A O 1
ATOM 737 N N . CYS A 1 88 ? 31.432 7.661 -28.462 1.00 92.62 88 CYS A N 1
ATOM 738 C CA . CYS A 1 88 ? 31.785 8.488 -27.307 1.00 92.62 88 CYS A CA 1
ATOM 739 C C . CYS A 1 88 ? 30.544 9.111 -26.655 1.00 92.62 88 CYS A C 1
ATOM 741 O O . CYS A 1 88 ? 30.443 9.136 -25.429 1.00 92.62 88 CYS A O 1
ATOM 743 N N . TYR A 1 89 ? 29.581 9.587 -27.452 1.00 91.75 89 TYR A N 1
ATOM 744 C CA . TYR A 1 89 ? 28.329 10.113 -26.914 1.00 91.75 89 TYR A CA 1
ATOM 745 C C . TYR A 1 89 ? 27.453 9.026 -26.277 1.00 91.75 89 TYR A C 1
ATOM 747 O O . TYR A 1 89 ? 26.874 9.308 -25.226 1.00 91.75 89 TYR A O 1
ATOM 755 N N . LEU A 1 90 ? 27.406 7.803 -26.829 1.00 87.94 90 LEU A N 1
ATOM 756 C CA . LEU A 1 90 ? 26.717 6.648 -26.218 1.00 87.94 90 LEU A CA 1
ATOM 757 C C . LEU A 1 90 ? 27.226 6.341 -24.805 1.00 87.94 90 LEU A C 1
ATOM 759 O O . LEU A 1 90 ? 26.443 5.991 -23.924 1.00 87.94 90 LEU A O 1
ATOM 763 N N . ASN A 1 91 ? 28.525 6.528 -24.582 1.00 84.69 91 ASN A N 1
ATOM 764 C CA . ASN A 1 91 ? 29.188 6.308 -23.297 1.00 84.69 91 ASN A CA 1
ATOM 765 C C . ASN A 1 91 ? 29.282 7.582 -22.434 1.00 84.69 91 ASN A C 1
ATOM 767 O O . ASN A 1 91 ? 30.020 7.634 -21.450 1.00 84.69 91 ASN A O 1
ATOM 771 N N . SER A 1 92 ? 28.530 8.627 -22.790 1.00 83.38 92 SER A N 1
ATOM 772 C CA . SER A 1 92 ? 28.461 9.893 -22.055 1.00 83.38 92 SER A CA 1
ATOM 773 C C . SER A 1 92 ? 27.062 10.134 -21.480 1.00 83.38 92 SER A C 1
ATOM 775 O O . SER A 1 92 ? 26.095 9.468 -21.841 1.00 83.38 92 SER A O 1
ATOM 777 N N . SER A 1 93 ? 26.915 11.169 -20.649 1.00 74.25 93 SER A N 1
ATOM 778 C CA . SER A 1 93 ? 25.603 11.641 -20.180 1.00 74.25 93 SER A CA 1
ATOM 779 C C . SER A 1 93 ? 24.723 12.242 -21.288 1.00 74.25 93 SER A C 1
ATOM 781 O O . SER A 1 93 ? 23.559 12.544 -21.053 1.00 74.25 93 SER A O 1
ATOM 783 N N . SER A 1 94 ? 25.265 12.448 -22.495 1.00 83.38 94 SER A N 1
ATOM 784 C CA . SER A 1 94 ? 24.580 13.054 -23.644 1.00 83.38 94 SER A CA 1
ATOM 785 C C . SER A 1 94 ? 24.300 12.038 -24.761 1.00 83.38 94 SER A C 1
ATOM 787 O O . SER A 1 94 ? 24.536 12.343 -25.933 1.00 83.38 94 SER A O 1
ATOM 789 N N . LYS A 1 95 ? 23.789 10.847 -24.416 1.00 84.56 95 LYS A N 1
ATOM 790 C CA . LYS A 1 95 ? 23.515 9.750 -25.370 1.00 84.56 95 LYS A CA 1
ATOM 791 C C . LYS A 1 95 ? 22.677 10.175 -26.574 1.00 84.56 95 LYS A C 1
ATOM 793 O O . LYS A 1 95 ? 22.966 9.776 -27.694 1.00 84.56 95 LYS A O 1
ATOM 798 N N . ASP A 1 96 ? 21.716 11.074 -26.377 1.00 84.81 96 ASP A N 1
ATOM 799 C CA . ASP A 1 96 ? 20.879 11.618 -27.454 1.00 84.81 96 ASP A CA 1
ATOM 800 C C . ASP A 1 96 ? 21.669 12.244 -28.610 1.00 84.81 96 ASP A C 1
ATOM 802 O O . ASP A 1 96 ? 21.233 12.205 -29.763 1.00 84.81 96 ASP A O 1
ATOM 806 N N . LYS A 1 97 ? 22.838 12.831 -28.323 1.00 90.69 97 LYS A N 1
ATOM 807 C CA . LYS A 1 97 ? 23.683 13.434 -29.361 1.00 90.69 97 LYS A CA 1
ATOM 808 C C . LYS A 1 97 ? 24.273 12.377 -30.289 1.00 90.69 97 LYS A C 1
ATOM 810 O O . LYS A 1 97 ? 24.557 12.711 -31.438 1.00 90.69 97 LYS A O 1
ATOM 815 N N . ALA A 1 98 ? 24.407 11.129 -29.831 1.00 92.94 98 ALA A N 1
ATOM 816 C CA . ALA A 1 98 ? 24.941 10.028 -30.622 1.00 92.94 98 ALA A CA 1
ATOM 817 C C . ALA A 1 98 ? 24.118 9.776 -31.890 1.00 92.94 98 ALA A C 1
ATOM 819 O O . ALA A 1 98 ? 24.713 9.527 -32.934 1.00 92.94 98 ALA A O 1
ATOM 820 N N . ILE A 1 99 ? 22.784 9.934 -31.829 1.00 93.75 99 ILE A N 1
ATOM 821 C CA . ILE A 1 99 ? 21.870 9.663 -32.953 1.00 93.75 99 ILE A CA 1
ATOM 822 C C . ILE A 1 99 ? 22.351 10.352 -34.228 1.00 93.75 99 ILE A C 1
ATOM 824 O O . ILE A 1 99 ? 22.582 9.694 -35.236 1.00 93.75 99 ILE A O 1
ATOM 828 N N . LYS A 1 100 ? 22.576 11.671 -34.166 1.00 94.44 100 LYS A N 1
ATOM 829 C CA . LYS A 1 100 ? 22.968 12.475 -35.333 1.00 94.44 100 LYS A CA 1
ATOM 830 C C . LYS A 1 100 ? 24.255 11.956 -35.984 1.00 94.44 100 LYS A C 1
ATOM 832 O O . LYS A 1 100 ? 24.375 11.958 -37.208 1.00 94.44 100 LYS A O 1
ATOM 837 N N . TYR A 1 101 ? 25.235 11.575 -35.169 1.00 95.44 101 TYR A N 1
ATOM 838 C CA . TYR A 1 101 ? 26.546 11.143 -35.646 1.00 95.44 101 TYR A CA 1
ATOM 839 C C . TYR A 1 101 ? 26.511 9.704 -36.175 1.00 95.44 101 TYR A C 1
ATOM 841 O O . TYR A 1 101 ? 27.045 9.435 -37.252 1.00 95.44 101 TYR A O 1
ATOM 849 N N . LEU A 1 102 ? 25.820 8.804 -35.473 1.00 96.00 102 LEU A N 1
ATOM 850 C CA . LEU A 1 102 ? 25.677 7.403 -35.865 1.00 96.00 102 LEU A CA 1
ATOM 851 C C . LEU A 1 102 ? 24.785 7.240 -37.100 1.00 96.00 102 LEU A C 1
ATOM 853 O O . LEU A 1 102 ? 25.157 6.500 -38.005 1.00 96.00 102 LEU A O 1
ATOM 857 N N . GLU A 1 103 ? 23.677 7.979 -37.218 1.00 95.31 103 GLU A N 1
ATOM 858 C CA . GLU A 1 103 ? 22.863 8.003 -38.446 1.00 95.31 103 GLU A CA 1
ATOM 859 C C . GLU A 1 103 ? 23.693 8.444 -39.658 1.00 95.31 103 GLU A C 1
ATOM 861 O O . GLU A 1 103 ? 23.579 7.860 -40.738 1.00 95.31 103 GLU A O 1
ATOM 866 N N . TYR A 1 104 ? 24.556 9.454 -39.485 1.00 95.56 104 TYR A N 1
ATOM 867 C CA . TYR A 1 104 ? 25.457 9.895 -40.546 1.00 95.56 104 TYR A CA 1
ATOM 868 C C . TYR A 1 104 ? 26.449 8.791 -40.928 1.00 95.56 104 TYR A C 1
ATOM 870 O O . TYR A 1 104 ? 26.620 8.514 -42.117 1.00 95.56 104 TYR A O 1
ATOM 878 N N . ALA A 1 105 ? 27.085 8.147 -39.947 1.00 95.62 105 ALA A N 1
ATOM 879 C CA . ALA A 1 105 ? 28.045 7.075 -40.196 1.00 95.62 105 ALA A CA 1
ATOM 880 C C . ALA A 1 105 ? 27.394 5.880 -40.918 1.00 95.62 105 ALA A C 1
ATOM 882 O O . ALA A 1 105 ? 27.893 5.435 -41.953 1.00 95.62 105 ALA A O 1
ATOM 883 N N . ILE A 1 106 ? 26.222 5.444 -40.443 1.00 94.81 106 ILE A N 1
ATOM 884 C CA . ILE A 1 106 ? 25.432 4.354 -41.035 1.00 94.81 106 ILE A CA 1
ATOM 885 C C . ILE A 1 106 ? 25.021 4.689 -42.471 1.00 94.81 106 ILE A C 1
ATOM 887 O O . ILE A 1 106 ? 25.149 3.848 -43.356 1.00 94.81 106 ILE A O 1
ATOM 891 N N . LYS A 1 107 ? 24.560 5.919 -42.733 1.00 95.88 107 LYS A N 1
ATOM 892 C CA . LYS A 1 107 ? 24.133 6.338 -44.077 1.00 95.88 107 LYS A CA 1
ATOM 893 C C . LYS A 1 107 ? 25.275 6.319 -45.097 1.00 95.88 107 LYS A C 1
ATOM 895 O O . LYS A 1 107 ? 25.023 6.042 -46.266 1.00 95.88 107 LYS A O 1
ATOM 900 N N . ASN A 1 108 ? 26.495 6.660 -44.681 1.00 95.25 108 ASN A N 1
ATOM 901 C CA . ASN A 1 108 ? 27.631 6.786 -45.596 1.00 95.25 108 ASN A CA 1
ATOM 902 C C . ASN A 1 108 ? 28.383 5.466 -45.808 1.00 95.25 108 ASN A C 1
ATOM 904 O O . ASN A 1 108 ? 28.869 5.239 -46.913 1.00 95.25 108 ASN A O 1
ATOM 908 N N . ASN A 1 109 ? 28.477 4.599 -44.794 1.00 93.75 109 ASN A N 1
ATOM 909 C CA . ASN A 1 109 ? 29.128 3.296 -44.941 1.00 93.75 109 ASN A CA 1
ATOM 910 C C . ASN A 1 109 ? 28.620 2.262 -43.923 1.00 93.75 109 ASN A C 1
ATOM 912 O O . ASN A 1 109 ? 29.324 1.858 -43.000 1.00 93.75 109 ASN A O 1
ATOM 916 N N . GLU A 1 110 ? 27.384 1.808 -44.120 1.00 92.50 110 GLU A N 1
ATOM 917 C CA . GLU A 1 110 ? 26.711 0.831 -43.261 1.00 92.50 110 GLU A CA 1
ATOM 918 C C . GLU A 1 110 ? 27.517 -0.454 -43.016 1.00 92.50 110 GLU A C 1
ATOM 920 O O . GLU A 1 110 ? 27.554 -0.940 -41.889 1.00 92.50 110 GLU A O 1
ATOM 925 N N . SER A 1 111 ? 28.169 -1.000 -44.049 1.00 89.94 111 SER A N 1
ATOM 926 C CA . SER A 1 111 ? 28.911 -2.268 -43.968 1.00 89.94 111 SER A CA 1
ATOM 927 C C . SER A 1 111 ? 30.119 -2.225 -43.035 1.00 89.94 111 SER A C 1
ATOM 929 O O . SER A 1 111 ? 30.584 -3.275 -42.600 1.00 89.94 111 SER A O 1
ATOM 931 N N . SER A 1 112 ? 30.635 -1.030 -42.743 1.00 89.25 112 SER A N 1
ATOM 932 C CA . SER A 1 112 ? 31.766 -0.831 -41.834 1.00 89.25 112 SER A CA 1
ATOM 933 C C . SER A 1 112 ? 31.337 -0.546 -40.392 1.00 89.25 112 SER A C 1
ATOM 935 O O . SER A 1 112 ? 32.200 -0.413 -39.528 1.00 89.25 112 SER A O 1
ATOM 937 N N . ILE A 1 113 ? 30.033 -0.447 -40.113 1.00 92.50 113 ILE A N 1
ATOM 938 C CA . ILE A 1 113 ? 29.521 -0.166 -38.770 1.00 92.50 113 ILE A CA 1
ATOM 939 C C . ILE A 1 113 ? 29.326 -1.481 -37.999 1.00 92.50 113 ILE A C 1
ATOM 941 O O . ILE A 1 113 ? 28.641 -2.377 -38.503 1.00 92.50 113 ILE A O 1
ATOM 945 N N . PRO A 1 114 ? 29.875 -1.615 -36.775 1.00 91.12 114 PRO A N 1
ATOM 946 C CA . PRO A 1 114 ? 29.662 -2.797 -35.946 1.00 91.12 114 PRO A CA 1
ATOM 947 C C . PRO A 1 114 ? 28.184 -3.064 -35.667 1.00 91.12 114 PRO A C 1
ATOM 949 O O . PRO A 1 114 ? 27.385 -2.137 -35.528 1.00 91.12 114 PRO A O 1
ATOM 952 N N . ALA A 1 115 ? 27.825 -4.343 -35.545 1.00 89.62 115 ALA A N 1
ATOM 953 C CA . ALA A 1 115 ? 26.438 -4.741 -35.352 1.00 89.62 115 ALA A CA 1
ATOM 954 C C . ALA A 1 115 ? 25.817 -4.104 -34.095 1.00 89.62 115 ALA A C 1
ATOM 956 O O . ALA A 1 115 ? 24.701 -3.594 -34.166 1.00 89.62 115 ALA A O 1
ATOM 957 N N . ASP A 1 116 ? 26.546 -4.053 -32.977 1.00 89.00 116 ASP A N 1
ATOM 958 C CA . ASP A 1 116 ? 26.033 -3.543 -31.695 1.00 89.00 116 ASP A CA 1
ATOM 959 C C . ASP A 1 116 ? 25.536 -2.096 -31.765 1.00 89.00 116 ASP A C 1
ATOM 961 O O . ASP A 1 116 ? 24.555 -1.756 -31.111 1.00 89.00 116 ASP A O 1
ATOM 965 N N . VAL A 1 117 ? 26.070 -1.284 -32.682 1.00 91.69 117 VAL A N 1
ATOM 966 C CA . VAL A 1 117 ? 25.578 0.080 -32.931 1.00 91.69 117 VAL A CA 1
ATOM 967 C C . VAL A 1 117 ? 24.106 0.079 -33.339 1.00 91.69 117 VAL A C 1
ATOM 969 O O . VAL A 1 117 ? 23.350 0.963 -32.948 1.00 91.69 117 VAL A O 1
ATOM 972 N N . PHE A 1 118 ? 23.661 -0.902 -34.127 1.00 93.88 118 PHE A N 1
ATOM 973 C CA . PHE A 1 118 ? 22.253 -0.999 -34.510 1.00 93.88 118 PHE A CA 1
ATOM 974 C C . PHE A 1 118 ? 21.376 -1.367 -33.311 1.00 93.88 118 PHE A C 1
ATOM 976 O O . PHE A 1 118 ? 20.250 -0.880 -33.228 1.00 93.88 118 PHE A O 1
ATOM 983 N N . LYS A 1 119 ? 21.879 -2.172 -32.367 1.00 92.31 119 LYS A N 1
ATOM 984 C CA . LYS A 1 119 ? 21.178 -2.436 -31.107 1.00 92.31 119 LYS A CA 1
ATOM 985 C C . LYS A 1 119 ? 21.110 -1.167 -30.250 1.00 92.31 119 LYS A C 1
ATOM 987 O O . LYS A 1 119 ? 20.006 -0.782 -29.872 1.00 92.31 119 LYS A O 1
ATOM 992 N N . ASP A 1 120 ? 22.232 -0.475 -30.051 1.00 91.06 120 ASP A N 1
ATOM 993 C CA . ASP A 1 120 ? 22.309 0.771 -29.273 1.00 91.06 120 ASP A CA 1
ATOM 994 C C . ASP A 1 120 ? 21.374 1.850 -29.834 1.00 91.06 120 ASP A C 1
ATOM 996 O O . ASP A 1 120 ? 20.619 2.487 -29.100 1.00 91.06 120 ASP A O 1
ATOM 1000 N N . MET A 1 121 ? 21.356 2.027 -31.160 1.00 94.06 121 MET A N 1
ATOM 1001 C CA . MET A 1 121 ? 20.422 2.941 -31.823 1.00 94.06 121 MET A CA 1
ATOM 1002 C C . MET A 1 121 ? 18.970 2.539 -31.554 1.00 94.06 121 MET A C 1
ATOM 1004 O O . MET A 1 121 ? 18.138 3.401 -31.269 1.00 94.06 121 MET A O 1
ATOM 1008 N N . GLY A 1 122 ? 18.664 1.239 -31.614 1.00 93.75 122 GLY A N 1
ATOM 1009 C CA . GLY A 1 122 ? 17.349 0.710 -31.272 1.00 93.75 122 GLY A CA 1
ATOM 1010 C C . GLY A 1 122 ? 16.916 1.083 -29.851 1.00 93.75 122 GLY A C 1
ATOM 1011 O O . GLY A 1 122 ? 15.805 1.582 -29.666 1.00 93.75 122 GLY A O 1
ATOM 1012 N N . GLU A 1 123 ? 17.806 0.915 -28.871 1.00 90.44 123 GLU A N 1
ATOM 1013 C CA . GLU A 1 123 ? 17.567 1.245 -27.459 1.00 90.44 123 GLU A CA 1
ATOM 1014 C C . GLU A 1 123 ? 17.387 2.753 -27.236 1.00 90.44 123 GLU A C 1
ATOM 1016 O O . GLU A 1 123 ? 16.455 3.159 -26.541 1.00 90.44 123 GLU A O 1
ATOM 1021 N N . ILE A 1 124 ? 18.189 3.604 -27.887 1.00 90.50 124 ILE A N 1
ATOM 1022 C CA . ILE A 1 124 ? 18.009 5.061 -27.787 1.00 90.50 124 ILE A CA 1
ATOM 1023 C C . ILE A 1 124 ? 16.650 5.479 -28.358 1.00 90.50 124 ILE A C 1
ATOM 1025 O O . ILE A 1 124 ? 15.917 6.247 -27.734 1.00 90.50 124 ILE A O 1
ATOM 1029 N N . TYR A 1 125 ? 16.277 4.995 -29.548 1.00 93.56 125 TYR A N 1
ATOM 1030 C CA . TYR A 1 125 ? 14.966 5.333 -30.110 1.00 93.56 125 TYR A CA 1
ATOM 1031 C C . TYR A 1 125 ? 13.822 4.812 -29.253 1.00 93.56 125 TYR A C 1
ATOM 1033 O O . TYR A 1 125 ? 12.786 5.473 -29.170 1.00 93.56 125 TYR A O 1
ATOM 1041 N N . LEU A 1 126 ? 14.005 3.651 -28.625 1.00 91.81 126 LEU A N 1
ATOM 1042 C CA . LEU A 1 126 ? 13.049 3.090 -27.688 1.00 91.81 126 LEU A CA 1
ATOM 1043 C C . LEU A 1 126 ? 12.845 4.034 -26.493 1.00 91.81 126 LEU A C 1
ATOM 1045 O O . LEU A 1 126 ? 11.705 4.414 -26.234 1.00 91.81 126 LEU A O 1
ATOM 1049 N N . GLN A 1 127 ? 13.926 4.503 -25.861 1.00 87.06 127 GLN A N 1
ATOM 1050 C CA . GLN A 1 127 ? 13.880 5.479 -24.759 1.00 87.06 127 GLN A CA 1
ATOM 1051 C C . GLN A 1 127 ? 13.212 6.801 -25.160 1.00 87.06 127 GLN A C 1
ATOM 1053 O O . GLN A 1 127 ? 12.499 7.419 -24.375 1.00 87.06 127 GLN A O 1
ATOM 1058 N N . LYS A 1 128 ? 13.372 7.220 -26.420 1.00 89.44 128 LYS A N 1
ATOM 1059 C CA . LYS A 1 128 ? 12.704 8.410 -26.975 1.00 89.44 128 LYS A CA 1
ATOM 1060 C C . LYS A 1 128 ? 11.253 8.163 -27.408 1.00 89.44 128 LYS A C 1
ATOM 1062 O O . LYS A 1 128 ? 10.668 9.024 -28.068 1.00 89.44 128 LYS A O 1
ATOM 1067 N N . ASN A 1 129 ? 10.681 6.996 -27.101 1.00 92.00 129 ASN A N 1
ATOM 1068 C CA . ASN A 1 129 ? 9.349 6.556 -27.530 1.00 92.00 129 ASN A CA 1
ATOM 1069 C C . ASN A 1 129 ? 9.156 6.544 -29.065 1.00 92.00 129 ASN A C 1
ATOM 1071 O O . ASN A 1 129 ? 8.038 6.591 -29.582 1.00 92.00 129 ASN A O 1
ATOM 1075 N N . GLN A 1 130 ? 10.246 6.450 -29.835 1.00 95.00 130 GLN A N 1
ATOM 1076 C CA . GLN A 1 130 ? 10.232 6.344 -31.296 1.00 95.00 130 GLN A CA 1
ATOM 1077 C C . GLN A 1 130 ? 10.205 4.874 -31.733 1.00 95.00 130 GLN A C 1
ATOM 1079 O O . GLN A 1 130 ? 11.106 4.370 -32.406 1.00 95.00 130 GLN A O 1
ATOM 1084 N N . PHE A 1 131 ? 9.126 4.176 -31.371 1.00 96.00 131 PHE A N 1
ATOM 1085 C CA . PHE A 1 131 ? 9.030 2.714 -31.469 1.00 96.00 131 PHE A CA 1
ATOM 1086 C C . PHE A 1 131 ? 9.249 2.147 -32.877 1.00 96.00 131 PHE A C 1
ATOM 1088 O O . PHE A 1 131 ? 9.807 1.066 -33.032 1.00 96.00 131 PHE A O 1
ATOM 1095 N N . THR A 1 132 ? 8.815 2.851 -33.926 1.00 97.19 132 THR A N 1
ATOM 1096 C CA . THR A 1 132 ? 9.018 2.381 -35.308 1.00 97.19 132 THR A CA 1
ATOM 1097 C C . THR A 1 132 ? 10.499 2.397 -35.692 1.00 97.19 132 THR A C 1
ATOM 1099 O O . THR A 1 132 ? 10.973 1.439 -36.296 1.00 97.19 132 THR A O 1
ATOM 1102 N N . ASN A 1 133 ? 11.240 3.439 -35.301 1.00 96.31 133 ASN A N 1
ATOM 1103 C CA . ASN A 1 133 ? 12.681 3.510 -35.543 1.00 96.31 133 ASN A CA 1
ATOM 1104 C C . ASN A 1 133 ? 13.401 2.431 -34.733 1.00 96.31 133 ASN A C 1
ATOM 1106 O O . ASN A 1 133 ? 14.175 1.667 -35.305 1.00 96.31 133 ASN A O 1
ATOM 1110 N N . ALA A 1 134 ? 13.063 2.299 -33.448 1.00 96.69 134 ALA A N 1
ATOM 1111 C CA . ALA A 1 134 ? 13.612 1.263 -32.578 1.00 96.69 134 ALA A CA 1
ATOM 1112 C C . ALA A 1 134 ? 13.454 -0.145 -33.178 1.00 96.69 134 ALA A C 1
ATOM 1114 O O . ALA A 1 134 ? 14.432 -0.873 -33.337 1.00 96.69 134 ALA A O 1
ATOM 1115 N N . LEU A 1 135 ? 12.240 -0.499 -33.620 1.00 97.31 135 LEU A N 1
ATOM 1116 C CA . LEU A 1 135 ? 11.964 -1.788 -34.262 1.00 97.31 135 LEU A CA 1
ATOM 1117 C C . LEU A 1 135 ? 12.782 -2.001 -35.539 1.00 97.31 135 LEU A C 1
ATOM 1119 O O . LEU A 1 135 ? 13.303 -3.096 -35.740 1.00 97.31 135 LEU A O 1
ATOM 1123 N N . ASN A 1 136 ? 12.918 -0.980 -36.389 1.00 96.75 136 ASN A N 1
ATOM 1124 C CA . ASN A 1 136 ? 13.711 -1.089 -37.615 1.00 96.75 136 ASN A CA 1
ATOM 1125 C C . ASN A 1 136 ? 15.178 -1.422 -37.306 1.00 96.75 136 ASN A C 1
ATOM 1127 O O . ASN A 1 136 ? 15.764 -2.296 -37.946 1.00 96.75 136 ASN A O 1
ATOM 1131 N N . TYR A 1 137 ? 15.752 -0.753 -36.306 1.00 96.62 137 TYR A N 1
ATOM 1132 C CA . TYR A 1 137 ? 17.129 -0.967 -35.874 1.00 96.62 137 TYR A CA 1
ATOM 1133 C C . TYR A 1 137 ? 17.329 -2.333 -35.200 1.00 96.62 137 TYR A C 1
ATOM 1135 O O . TYR A 1 137 ? 18.261 -3.053 -35.558 1.00 96.62 137 TYR A O 1
ATOM 1143 N N . PHE A 1 138 ? 16.406 -2.765 -34.336 1.00 95.69 138 PHE A N 1
ATOM 1144 C CA . PHE A 1 138 ? 16.459 -4.094 -33.719 1.00 95.69 138 PHE A CA 1
ATOM 1145 C C . PHE A 1 138 ? 16.309 -5.241 -34.726 1.00 95.69 138 PHE A C 1
ATOM 1147 O O . PHE A 1 138 ? 17.056 -6.217 -34.666 1.00 95.69 138 PHE A O 1
ATOM 1154 N N . VAL A 1 139 ? 15.392 -5.127 -35.695 1.00 95.19 139 VAL A N 1
ATOM 1155 C CA . VAL A 1 139 ? 15.249 -6.125 -36.775 1.00 95.19 139 VAL A CA 1
ATOM 1156 C C . VAL A 1 139 ? 16.520 -6.185 -37.620 1.00 95.19 139 VAL A C 1
ATOM 1158 O O . VAL A 1 139 ? 16.954 -7.262 -38.033 1.00 95.19 139 VAL A O 1
ATOM 1161 N N . LYS A 1 140 ? 17.146 -5.033 -37.867 1.00 93.94 140 LYS A N 1
ATOM 1162 C CA . LYS A 1 140 ? 18.408 -4.971 -38.599 1.00 93.94 140 LYS A CA 1
ATOM 1163 C C . LYS A 1 140 ? 19.537 -5.651 -37.835 1.00 93.94 140 LYS A C 1
ATOM 1165 O O . LYS A 1 140 ? 20.218 -6.475 -38.437 1.00 93.94 140 LYS A O 1
ATOM 1170 N N . TYR A 1 141 ? 19.675 -5.373 -36.538 1.00 94.44 141 TYR A N 1
ATOM 1171 C CA . TYR A 1 141 ? 20.620 -6.061 -35.659 1.00 94.44 141 TYR A CA 1
ATOM 1172 C C . TYR A 1 141 ? 20.423 -7.581 -35.703 1.00 94.44 141 TYR A C 1
ATOM 1174 O O . TYR A 1 141 ? 21.370 -8.315 -35.974 1.00 94.44 141 TYR A O 1
ATOM 1182 N N . GLN A 1 142 ? 19.178 -8.051 -35.557 1.00 92.50 142 GLN A N 1
ATOM 1183 C CA . GLN A 1 142 ? 18.837 -9.474 -35.631 1.00 92.50 142 GLN A CA 1
ATOM 1184 C C . GLN A 1 142 ? 19.215 -10.113 -36.979 1.00 92.50 142 GLN A C 1
ATOM 1186 O O . GLN A 1 142 ? 19.564 -11.286 -37.034 1.00 92.50 142 GLN A O 1
ATOM 1191 N N . ARG A 1 143 ? 19.157 -9.366 -38.087 1.00 91.12 143 ARG A N 1
ATOM 1192 C CA . ARG A 1 143 ? 19.497 -9.889 -39.420 1.00 91.12 143 ARG A CA 1
ATOM 1193 C C . ARG A 1 143 ? 21.004 -10.043 -39.641 1.00 91.12 143 ARG A C 1
ATOM 1195 O O . ARG A 1 143 ? 21.406 -10.927 -40.389 1.00 91.12 143 ARG A O 1
ATOM 1202 N N . ILE A 1 144 ? 21.812 -9.149 -39.071 1.00 89.69 144 ILE A N 1
ATOM 1203 C CA . ILE A 1 144 ? 23.259 -9.067 -39.343 1.00 89.69 144 ILE A CA 1
ATOM 1204 C C . ILE A 1 144 ? 24.118 -9.778 -38.292 1.00 89.69 144 ILE A C 1
ATOM 1206 O O . ILE A 1 144 ? 25.307 -9.972 -38.522 1.00 89.69 144 ILE A O 1
ATOM 1210 N N . THR A 1 145 ? 23.537 -10.159 -37.152 1.00 88.31 145 THR A N 1
ATOM 1211 C CA . THR A 1 145 ? 24.242 -10.875 -36.081 1.00 88.31 145 THR A CA 1
ATOM 1212 C C . THR A 1 145 ? 24.071 -12.391 -36.195 1.00 88.31 145 THR A C 1
ATOM 1214 O O . THR A 1 145 ? 22.982 -12.860 -36.534 1.00 88.31 145 THR A O 1
ATOM 1217 N N . PRO A 1 146 ? 25.106 -13.191 -35.890 1.00 84.75 146 PRO A N 1
ATOM 1218 C CA . PRO A 1 146 ? 24.978 -14.638 -35.733 1.00 84.75 146 PRO A CA 1
ATOM 1219 C C . PRO A 1 146 ? 23.964 -15.031 -34.648 1.00 84.75 146 PRO A C 1
ATOM 1221 O O . PRO A 1 146 ? 23.786 -14.333 -33.653 1.00 84.75 146 PRO A O 1
ATOM 1224 N N . GLN A 1 147 ? 23.338 -16.202 -34.793 1.00 76.19 147 GLN A N 1
ATOM 1225 C CA . GLN A 1 147 ? 22.305 -16.686 -33.863 1.00 76.19 147 GLN A CA 1
ATOM 1226 C C . GLN A 1 147 ? 22.793 -16.811 -32.405 1.00 76.19 147 GLN A C 1
ATOM 1228 O O . GLN A 1 147 ? 22.018 -16.595 -31.475 1.00 76.19 147 GLN A O 1
ATOM 1233 N N . PHE A 1 148 ? 24.071 -17.140 -32.192 1.00 70.25 148 PHE A N 1
ATOM 1234 C CA . PHE A 1 148 ? 24.662 -17.201 -30.853 1.00 70.25 148 PHE A CA 1
ATOM 1235 C C . PHE A 1 148 ? 24.668 -15.820 -30.176 1.00 70.25 148 PHE A C 1
ATOM 1237 O O . PHE A 1 148 ? 24.154 -15.683 -29.066 1.00 70.25 148 PHE A O 1
ATOM 1244 N N . ASP A 1 149 ? 25.130 -14.782 -30.874 1.00 72.25 149 ASP A N 1
ATOM 1245 C CA . ASP A 1 149 ? 25.168 -13.406 -30.360 1.00 72.25 149 ASP A CA 1
ATOM 1246 C C . ASP A 1 149 ? 23.752 -12.841 -30.151 1.00 72.25 149 ASP A C 1
ATOM 1248 O O . ASP A 1 149 ? 23.479 -12.125 -29.185 1.00 72.25 149 ASP A O 1
ATOM 1252 N N . GLN A 1 150 ? 22.790 -13.247 -30.988 1.00 73.69 150 GLN A N 1
ATOM 1253 C CA . GLN A 1 150 ? 21.370 -12.942 -30.772 1.00 73.69 150 GLN A CA 1
ATOM 1254 C C . GLN A 1 150 ? 20.842 -13.519 -29.451 1.00 73.69 150 GLN A C 1
ATOM 1256 O O . GLN A 1 150 ? 20.099 -12.845 -28.737 1.00 73.69 150 GLN A O 1
ATOM 1261 N N . SER A 1 151 ? 21.225 -14.757 -29.115 1.00 63.78 151 SER A N 1
ATOM 1262 C CA . SER A 1 151 ? 20.792 -15.406 -27.871 1.00 63.78 151 SER A CA 1
ATOM 1263 C C . SER A 1 151 ? 21.380 -14.744 -26.621 1.00 63.78 151 SER A C 1
ATOM 1265 O O . SER A 1 151 ? 20.707 -14.682 -25.599 1.00 63.78 151 SER A O 1
ATOM 1267 N N . GLN A 1 152 ? 22.590 -14.184 -26.718 1.00 65.81 152 GLN A N 1
ATOM 1268 C CA . GLN A 1 152 ? 23.243 -13.455 -25.622 1.00 65.81 152 GLN A CA 1
ATOM 1269 C C . GLN A 1 152 ? 22.729 -12.015 -25.471 1.00 65.81 152 GLN A C 1
ATOM 1271 O O . GLN A 1 152 ? 22.730 -11.452 -24.380 1.00 65.81 152 GLN A O 1
ATOM 1276 N N . SER A 1 153 ? 22.270 -11.402 -26.562 1.00 67.31 153 SER A N 1
ATOM 1277 C CA . SER A 1 153 ? 21.879 -9.988 -26.593 1.00 67.31 153 SER A CA 1
ATOM 1278 C C . SER A 1 153 ? 20.428 -9.709 -26.187 1.00 67.31 153 SER A C 1
ATOM 1280 O O . SER A 1 153 ? 20.050 -8.534 -26.146 1.00 67.31 153 SER A O 1
ATOM 1282 N N . ASN A 1 154 ? 19.626 -10.742 -25.889 1.00 81.88 154 ASN A N 1
ATOM 1283 C CA . ASN A 1 154 ? 18.191 -10.658 -25.568 1.00 81.88 154 ASN A CA 1
ATOM 1284 C C . ASN A 1 154 ? 17.349 -9.915 -26.630 1.00 81.88 154 ASN A C 1
ATOM 1286 O O . ASN A 1 154 ? 16.309 -9.326 -26.321 1.00 81.88 154 ASN A O 1
ATOM 1290 N N . ILE A 1 155 ? 17.768 -9.943 -27.901 1.00 90.00 155 ILE A N 1
ATOM 1291 C CA . ILE A 1 155 ? 17.131 -9.160 -28.973 1.00 90.00 155 ILE A CA 1
ATOM 1292 C C . ILE A 1 155 ? 15.659 -9.525 -29.207 1.00 90.00 155 ILE A C 1
ATOM 1294 O O . ILE A 1 155 ? 14.845 -8.652 -29.507 1.00 90.00 155 ILE A O 1
ATOM 1298 N N . SER A 1 156 ? 15.285 -10.797 -29.041 1.00 88.06 156 SER A N 1
ATOM 1299 C CA . SER A 1 156 ? 13.889 -11.234 -29.146 1.00 88.06 156 SER A CA 1
ATOM 1300 C C . SER A 1 156 ? 13.005 -10.543 -28.109 1.00 88.06 156 SER A C 1
ATOM 1302 O O . SER A 1 156 ? 11.920 -10.079 -28.454 1.00 88.06 156 SER A O 1
ATOM 1304 N N . THR A 1 157 ? 13.503 -10.408 -26.877 1.00 88.12 157 THR A N 1
ATOM 1305 C CA . THR A 1 157 ? 12.823 -9.712 -25.781 1.00 88.12 157 THR A CA 1
ATOM 1306 C C . THR A 1 157 ? 12.720 -8.219 -26.073 1.00 88.12 157 THR A C 1
ATOM 1308 O O . THR A 1 157 ? 11.640 -7.655 -25.953 1.00 88.12 157 THR A O 1
ATOM 1311 N N . LEU A 1 158 ? 13.793 -7.579 -26.555 1.00 91.06 158 LEU A N 1
ATOM 1312 C CA . LEU A 1 158 ? 13.759 -6.162 -26.950 1.00 91.06 158 LEU A CA 1
ATOM 1313 C C . LEU A 1 158 ? 12.743 -5.891 -28.071 1.00 91.06 158 LEU A C 1
ATOM 1315 O O . LEU A 1 158 ? 12.021 -4.893 -28.030 1.00 91.06 158 LEU A O 1
ATOM 1319 N N . LEU A 1 159 ? 12.654 -6.782 -29.062 1.00 93.06 159 LEU A N 1
ATOM 1320 C CA . LEU A 1 159 ? 11.672 -6.700 -30.147 1.00 93.06 159 LEU A CA 1
ATOM 1321 C C . LEU A 1 159 ? 10.238 -6.919 -29.663 1.00 93.06 159 LEU A C 1
ATOM 1323 O O . LEU A 1 159 ? 9.319 -6.274 -30.176 1.00 93.06 159 LEU A O 1
ATOM 1327 N N . GLU A 1 160 ? 10.032 -7.858 -28.741 1.00 92.81 160 GLU A N 1
ATOM 1328 C CA . GLU A 1 160 ? 8.722 -8.123 -28.157 1.00 92.81 160 GLU A CA 1
ATOM 1329 C C . GLU A 1 160 ? 8.263 -6.953 -27.295 1.00 92.81 160 GLU A C 1
ATOM 1331 O O . GLU A 1 160 ? 7.195 -6.414 -27.593 1.00 92.81 160 GLU A O 1
ATOM 1336 N N . ASN A 1 161 ? 9.108 -6.512 -26.352 1.00 93.06 161 ASN A N 1
ATOM 1337 C CA . ASN A 1 161 ? 8.898 -5.340 -25.508 1.00 93.06 161 ASN A CA 1
ATOM 1338 C C . ASN A 1 161 ? 8.559 -4.172 -26.421 1.00 93.06 161 ASN A C 1
ATOM 1340 O O . ASN A 1 161 ? 7.377 -3.908 -26.567 1.00 93.06 161 ASN A O 1
ATOM 1344 N N . THR A 1 162 ? 9.509 -3.602 -27.177 1.00 95.44 162 THR A N 1
ATOM 1345 C CA . THR A 1 162 ? 9.287 -3.196 -28.586 1.00 95.44 162 THR A CA 1
ATOM 1346 C C . THR A 1 162 ? 7.849 -2.865 -29.025 1.00 95.44 162 THR A C 1
ATOM 1348 O O . THR A 1 162 ? 7.326 -1.743 -29.027 1.00 95.44 162 THR A O 1
ATOM 1351 N N . LYS A 1 163 ? 7.193 -3.940 -29.458 1.00 94.69 163 LYS A N 1
ATOM 1352 C CA . LYS A 1 163 ? 5.835 -3.958 -29.994 1.00 94.69 163 LYS A CA 1
ATOM 1353 C C . LYS A 1 163 ? 4.780 -3.696 -28.916 1.00 94.69 163 LYS A C 1
ATOM 1355 O O . LYS A 1 163 ? 3.778 -3.041 -29.209 1.00 94.69 163 LYS A O 1
ATOM 1360 N N . ASN A 1 164 ? 4.993 -4.180 -27.699 1.00 93.94 164 ASN A N 1
ATOM 1361 C CA . ASN A 1 164 ? 4.064 -4.061 -26.584 1.00 93.94 164 ASN A CA 1
ATOM 1362 C C . ASN A 1 164 ? 3.887 -2.627 -26.087 1.00 93.94 164 ASN A C 1
ATOM 1364 O O . ASN A 1 164 ? 2.737 -2.214 -26.009 1.00 93.94 164 ASN A O 1
ATOM 1368 N N . ALA A 1 165 ? 4.912 -1.800 -25.866 1.00 94.31 165 ALA A N 1
ATOM 1369 C CA . ALA A 1 165 ? 4.653 -0.375 -25.564 1.00 94.31 165 ALA A CA 1
ATOM 1370 C C . ALA A 1 165 ? 4.359 0.461 -26.777 1.00 94.31 165 ALA A C 1
ATOM 1372 O O . ALA A 1 165 ? 3.638 1.432 -26.610 1.00 94.31 165 ALA A O 1
ATOM 1373 N N . LYS A 1 166 ? 4.710 0.064 -28.005 1.00 95.19 166 LYS A N 1
ATOM 1374 C CA . LYS A 1 166 ? 4.037 0.697 -29.150 1.00 95.19 166 LYS A CA 1
ATOM 1375 C C . LYS A 1 166 ? 2.507 0.582 -29.024 1.00 95.19 166 LYS A C 1
ATOM 1377 O O . LYS A 1 166 ? 1.790 1.512 -29.389 1.00 95.19 166 LYS A O 1
ATOM 1382 N N . LYS A 1 167 ? 2.007 -0.539 -28.489 1.00 93.88 167 LYS A N 1
ATOM 1383 C CA . LYS A 1 167 ? 0.585 -0.745 -28.183 1.00 93.88 167 LYS A CA 1
ATOM 1384 C C . LYS A 1 167 ? 0.142 -0.023 -26.900 1.00 93.88 167 LYS A C 1
ATOM 1386 O O . LYS A 1 167 ? -0.822 0.728 -26.963 1.00 93.88 167 LYS A O 1
ATOM 1391 N N . LEU A 1 168 ? 0.832 -0.198 -25.771 1.00 92.69 168 LEU A N 1
ATOM 1392 C CA . LEU A 1 168 ? 0.451 0.405 -24.480 1.00 92.69 168 LEU A CA 1
ATOM 1393 C C . LEU A 1 168 ? 0.538 1.936 -24.488 1.00 92.69 168 LEU A C 1
ATOM 1395 O O . LEU A 1 168 ? -0.271 2.588 -23.845 1.00 92.69 168 LEU A O 1
ATOM 1399 N N . PHE A 1 169 ? 1.474 2.514 -25.242 1.00 93.19 169 PHE A N 1
ATOM 1400 C CA . PHE A 1 169 ? 1.592 3.962 -25.409 1.00 93.19 169 PHE A CA 1
ATOM 1401 C C . PHE A 1 169 ? 0.397 4.534 -26.181 1.00 93.19 169 PHE A C 1
ATOM 1403 O O . PHE A 1 169 ? -0.082 5.624 -25.879 1.00 93.19 169 PHE A O 1
ATOM 1410 N N . LYS A 1 170 ? -0.134 3.787 -27.159 1.00 91.19 170 LYS A N 1
ATOM 1411 C CA . LYS A 1 170 ? -1.367 4.169 -27.861 1.00 91.19 170 LYS A CA 1
ATOM 1412 C C . LYS A 1 170 ? -2.575 4.154 -26.916 1.00 91.19 170 LYS A C 1
ATOM 1414 O O . LYS A 1 170 ? -3.416 5.043 -27.005 1.00 91.19 170 LYS A O 1
ATOM 1419 N N . ASP A 1 171 ? -2.622 3.181 -26.012 1.00 90.00 171 ASP A N 1
ATOM 1420 C CA . ASP A 1 171 ? -3.692 2.992 -25.030 1.00 90.00 171 ASP A CA 1
ATOM 1421 C C . ASP A 1 171 ? -3.288 3.568 -23.654 1.00 90.00 171 ASP A C 1
ATOM 1423 O O . ASP A 1 171 ? -3.368 2.885 -22.630 1.00 90.00 171 ASP A O 1
ATOM 1427 N N . SER A 1 172 ? -2.808 4.819 -23.646 1.00 90.75 172 SER A N 1
ATOM 1428 C CA . SER A 1 172 ? -2.325 5.498 -22.435 1.00 90.75 172 SER A CA 1
ATOM 1429 C C . SER A 1 172 ? -3.423 5.636 -21.375 1.00 90.75 172 SER A C 1
ATOM 1431 O O . SER A 1 172 ? -4.579 5.932 -21.681 1.00 90.75 172 SER A O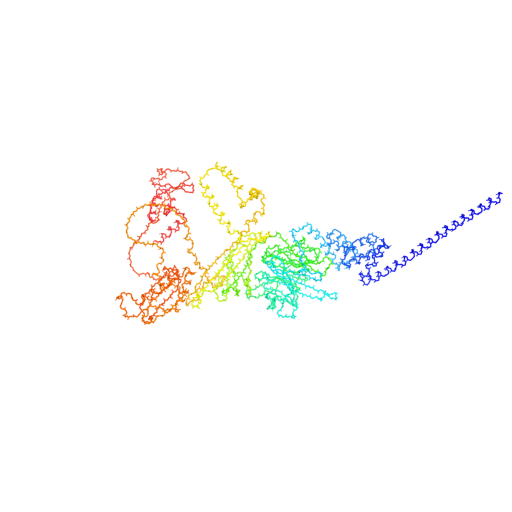 1
ATOM 1433 N N . VAL A 1 173 ? -3.041 5.453 -20.114 1.00 90.19 173 VAL A N 1
ATOM 1434 C CA . VAL A 1 173 ? -3.916 5.615 -18.953 1.00 90.19 173 VAL A CA 1
ATOM 1435 C C . VAL A 1 173 ? -3.957 7.084 -18.540 1.00 90.19 173 VAL A C 1
ATOM 1437 O O . VAL A 1 173 ? -2.923 7.746 -18.474 1.00 90.19 173 VAL A O 1
ATOM 1440 N N . ASP A 1 174 ? -5.154 7.578 -18.228 1.00 87.50 174 ASP A N 1
ATOM 1441 C CA . ASP A 1 174 ? -5.366 8.928 -17.707 1.00 87.50 174 ASP A CA 1
ATOM 1442 C C . ASP A 1 174 ? -5.002 8.997 -16.216 1.00 87.50 174 ASP A C 1
ATOM 1444 O O . ASP A 1 174 ? -5.806 8.688 -15.333 1.00 87.50 174 ASP A O 1
ATOM 1448 N N . VAL A 1 175 ? -3.742 9.333 -15.946 1.00 90.81 175 VAL A N 1
ATOM 1449 C CA . VAL A 1 175 ? -3.199 9.557 -14.603 1.00 90.81 175 VAL A CA 1
ATOM 1450 C C . VAL A 1 175 ? -2.235 10.734 -14.620 1.00 90.81 175 VAL A C 1
ATOM 1452 O O . VAL A 1 175 ? -1.558 10.995 -15.617 1.00 90.81 175 VAL A O 1
ATOM 1455 N N . LYS A 1 176 ? -2.104 11.412 -13.479 1.00 92.06 176 LYS A N 1
ATOM 1456 C CA . LYS A 1 176 ? -1.064 12.426 -13.285 1.00 92.06 176 LYS A CA 1
ATOM 1457 C C . LYS A 1 176 ? 0.144 11.782 -12.616 1.00 92.06 176 LYS A C 1
ATOM 1459 O O . LYS A 1 176 ? -0.002 11.166 -11.567 1.00 92.06 176 LYS A O 1
ATOM 1464 N N . ILE A 1 177 ? 1.332 11.939 -13.193 1.00 93.38 177 ILE A N 1
ATOM 1465 C CA . ILE A 1 177 ? 2.585 11.447 -12.610 1.00 93.38 177 ILE A CA 1
ATOM 1466 C C . ILE A 1 177 ? 3.523 12.613 -12.298 1.00 93.38 177 ILE A C 1
ATOM 1468 O O . ILE A 1 177 ? 3.712 13.511 -13.116 1.00 93.38 177 ILE A O 1
ATOM 1472 N N . GLU A 1 178 ? 4.102 12.607 -11.102 1.00 94.25 178 GLU A N 1
ATOM 1473 C CA . GLU A 1 178 ? 4.967 13.670 -10.593 1.00 94.25 178 GLU A CA 1
ATOM 1474 C C . GLU A 1 178 ? 6.215 13.055 -9.959 1.00 94.25 178 GLU A C 1
ATOM 1476 O O . GLU A 1 178 ? 6.115 12.215 -9.066 1.00 94.25 178 GLU A O 1
ATOM 1481 N N . LYS A 1 179 ? 7.408 13.479 -10.387 1.00 94.75 179 LYS A N 1
ATOM 1482 C CA . LYS A 1 179 ? 8.647 13.132 -9.678 1.00 94.75 179 LYS A CA 1
ATOM 1483 C C . LYS A 1 179 ? 8.618 13.793 -8.296 1.00 94.75 179 LYS A C 1
ATOM 1485 O O . LYS A 1 179 ? 8.348 14.992 -8.209 1.00 94.75 179 LYS A O 1
ATOM 1490 N N . LEU A 1 180 ? 8.896 13.037 -7.230 1.00 94.62 180 LEU A N 1
ATOM 1491 C CA . LEU A 1 180 ? 8.981 13.620 -5.888 1.00 94.62 180 LEU A CA 1
ATOM 1492 C C . LEU A 1 180 ? 10.135 14.626 -5.785 1.00 94.62 180 LEU A C 1
ATOM 1494 O O . LEU A 1 180 ? 11.109 14.565 -6.541 1.00 94.62 180 LEU A O 1
ATOM 1498 N N . ASP A 1 181 ? 10.004 15.568 -4.851 1.00 92.69 181 ASP A N 1
ATOM 1499 C CA . ASP A 1 181 ? 10.953 16.668 -4.692 1.00 92.69 181 ASP A CA 1
ATOM 1500 C C . ASP A 1 181 ? 12.360 16.202 -4.259 1.00 92.69 181 ASP A C 1
ATOM 1502 O O . ASP A 1 181 ? 12.595 15.041 -3.913 1.00 92.69 181 ASP A O 1
ATOM 1506 N N . LYS A 1 182 ? 13.314 17.143 -4.259 1.00 92.00 182 LYS A N 1
ATOM 1507 C CA . LYS A 1 182 ? 14.725 16.880 -3.925 1.00 92.00 182 LYS A CA 1
ATOM 1508 C C . LYS A 1 182 ? 14.982 16.482 -2.465 1.00 92.00 182 LYS A C 1
ATOM 1510 O O . LYS A 1 182 ? 16.116 16.159 -2.119 1.00 92.00 182 LYS A O 1
ATOM 1515 N N . LYS A 1 183 ? 13.978 16.555 -1.584 1.00 93.00 183 LYS A N 1
ATOM 1516 C CA . LYS A 1 183 ? 14.114 16.047 -0.210 1.00 93.00 183 LYS A CA 1
ATOM 1517 C C . LYS A 1 183 ? 14.019 14.527 -0.197 1.00 93.00 183 LYS A C 1
ATOM 1519 O O . LYS A 1 183 ? 14.635 13.908 0.664 1.00 93.00 183 LYS A O 1
ATOM 1524 N N . ILE A 1 184 ? 13.248 13.958 -1.127 1.00 94.81 184 ILE A N 1
ATOM 1525 C CA . ILE A 1 184 ? 13.133 12.513 -1.315 1.00 94.81 184 ILE A CA 1
ATOM 1526 C C . ILE A 1 184 ? 14.169 12.032 -2.333 1.00 94.81 184 ILE A C 1
ATOM 1528 O O . ILE A 1 184 ? 15.004 11.208 -1.975 1.00 94.81 184 ILE A O 1
ATOM 1532 N N . ASN A 1 185 ? 14.144 12.570 -3.558 1.00 94.00 185 ASN A N 1
ATOM 1533 C CA . ASN A 1 185 ? 15.009 12.140 -4.662 1.00 94.00 185 ASN A CA 1
ATOM 1534 C C . ASN A 1 185 ? 16.365 12.851 -4.644 1.00 94.00 185 ASN A C 1
ATOM 1536 O O . ASN A 1 185 ? 16.429 14.084 -4.583 1.00 94.00 185 ASN A O 1
ATOM 1540 N N . ASN A 1 186 ? 17.450 12.088 -4.758 1.00 88.94 186 ASN A N 1
ATOM 1541 C CA . ASN A 1 186 ? 18.814 12.592 -4.746 1.00 88.94 186 ASN A CA 1
ATOM 1542 C C . ASN A 1 186 ? 19.473 12.438 -6.124 1.00 88.94 186 ASN A C 1
ATOM 1544 O O . ASN A 1 186 ? 19.416 11.389 -6.747 1.00 88.94 186 ASN A O 1
ATOM 1548 N N . ASP A 1 187 ? 20.191 13.463 -6.583 1.00 83.12 187 ASP A N 1
ATOM 1549 C CA . ASP A 1 187 ? 20.826 13.427 -7.911 1.00 83.12 187 ASP A CA 1
ATOM 1550 C C . ASP A 1 187 ? 22.061 12.486 -7.983 1.00 83.12 187 ASP A C 1
ATOM 1552 O O . ASP A 1 187 ? 22.596 12.242 -9.063 1.00 83.12 187 ASP A O 1
ATOM 1556 N N . ILE A 1 188 ? 22.556 11.990 -6.840 1.00 83.62 188 ILE A N 1
ATOM 1557 C CA . ILE A 1 188 ? 23.789 11.183 -6.722 1.00 83.62 188 ILE A CA 1
ATOM 1558 C C . ILE A 1 188 ? 23.500 9.769 -6.190 1.00 83.62 188 ILE A C 1
ATOM 1560 O O . ILE A 1 188 ? 24.289 8.850 -6.418 1.00 83.62 188 ILE A O 1
ATOM 1564 N N . LYS A 1 189 ? 22.394 9.585 -5.464 1.00 88.94 189 LYS A N 1
ATOM 1565 C CA . LYS A 1 189 ? 21.993 8.301 -4.876 1.00 88.94 189 LYS A CA 1
ATOM 1566 C C . LYS A 1 189 ? 20.827 7.702 -5.659 1.00 88.94 189 LYS A C 1
ATOM 1568 O O . LYS A 1 189 ? 20.219 8.361 -6.488 1.00 88.94 189 LYS A O 1
ATOM 1573 N N . SER A 1 190 ? 20.596 6.409 -5.461 1.00 91.75 190 SER A N 1
ATOM 1574 C CA . SER A 1 190 ? 19.462 5.698 -6.051 1.00 91.75 190 SER A CA 1
ATOM 1575 C C . SER A 1 190 ? 18.367 5.567 -5.002 1.00 91.75 190 SER A C 1
ATOM 1577 O O . SER A 1 190 ? 18.601 4.949 -3.959 1.00 91.75 190 SER A O 1
ATOM 1579 N N . GLU A 1 191 ? 17.189 6.116 -5.287 1.00 94.62 191 GLU A N 1
ATOM 1580 C CA . GLU A 1 191 ? 16.004 6.020 -4.442 1.00 94.62 191 GLU A CA 1
ATOM 1581 C C . GLU A 1 191 ? 14.981 5.053 -5.035 1.00 94.62 191 GLU A C 1
ATOM 1583 O O . GLU A 1 191 ? 14.480 5.245 -6.142 1.00 94.62 191 GLU A O 1
ATOM 1588 N N . TYR A 1 192 ? 14.668 3.989 -4.298 1.00 93.75 192 TYR A N 1
ATOM 1589 C CA . TYR A 1 192 ? 13.759 2.942 -4.762 1.00 93.75 192 TYR A CA 1
ATOM 1590 C C . TYR A 1 192 ? 12.965 2.309 -3.621 1.00 93.75 192 TYR A C 1
ATOM 1592 O O . TYR A 1 192 ? 13.211 2.594 -2.448 1.00 93.75 192 TYR A O 1
ATOM 1600 N N . LEU A 1 193 ? 12.008 1.444 -3.970 1.00 94.62 193 LEU A N 1
ATOM 1601 C CA . LEU A 1 193 ? 11.120 0.770 -3.019 1.00 94.62 193 LEU A CA 1
ATOM 1602 C C . LEU A 1 193 ? 10.307 1.734 -2.134 1.00 94.62 193 LEU A C 1
ATOM 1604 O O . LEU A 1 193 ? 10.341 1.599 -0.913 1.00 94.62 193 LEU A O 1
ATOM 1608 N N . PRO A 1 194 ? 9.575 2.716 -2.697 1.00 97.19 194 PRO A N 1
ATOM 1609 C CA . PRO A 1 194 ? 8.626 3.486 -1.910 1.00 97.19 194 PRO A CA 1
ATOM 1610 C C . PRO A 1 194 ? 7.496 2.578 -1.411 1.00 97.19 194 PRO A C 1
ATOM 1612 O O . PRO A 1 194 ? 6.744 1.999 -2.201 1.00 97.19 194 PRO A O 1
ATOM 1615 N N . ILE A 1 195 ? 7.347 2.481 -0.094 1.00 96.88 195 ILE A N 1
ATOM 1616 C CA . ILE A 1 195 ? 6.240 1.793 0.566 1.00 96.88 195 ILE A CA 1
ATOM 1617 C C . ILE A 1 195 ? 5.554 2.773 1.508 1.00 96.88 195 ILE A C 1
ATOM 1619 O O . ILE A 1 195 ? 6.190 3.341 2.397 1.00 96.88 195 ILE A O 1
ATOM 1623 N N . ILE A 1 196 ? 4.256 2.967 1.302 1.00 96.06 196 ILE A N 1
ATOM 1624 C CA . ILE A 1 196 ? 3.436 3.880 2.096 1.00 96.06 196 ILE A CA 1
ATOM 1625 C C . ILE A 1 196 ? 2.477 3.150 3.030 1.00 96.06 196 ILE A C 1
ATOM 1627 O O . ILE A 1 196 ? 2.032 2.036 2.737 1.00 96.06 196 ILE A O 1
ATOM 1631 N N . SER A 1 197 ? 2.132 3.798 4.144 1.00 92.88 197 SER A N 1
ATOM 1632 C CA . SER A 1 197 ? 0.980 3.383 4.943 1.00 92.88 197 SER A CA 1
ATOM 1633 C C . SER A 1 197 ? -0.311 3.538 4.134 1.00 92.88 197 SER A C 1
ATOM 1635 O O . SER A 1 197 ? -0.408 4.348 3.209 1.00 92.88 197 SER A O 1
ATOM 1637 N N . ALA A 1 198 ? -1.336 2.767 4.494 1.00 86.88 198 ALA A N 1
ATOM 1638 C CA . ALA A 1 198 ? -2.629 2.745 3.810 1.00 86.88 198 ALA A CA 1
ATOM 1639 C C . ALA A 1 198 ? -3.310 4.126 3.750 1.00 86.88 198 ALA A C 1
ATOM 1641 O O . ALA A 1 198 ? -4.104 4.378 2.844 1.00 86.88 198 ALA A O 1
ATOM 1642 N N . ASP A 1 199 ? -2.982 5.010 4.690 1.00 81.81 199 ASP A N 1
ATOM 1643 C CA . ASP A 1 199 ? -3.497 6.369 4.806 1.00 81.81 199 ASP A CA 1
ATOM 1644 C C . ASP A 1 199 ? -2.564 7.466 4.261 1.00 81.81 199 ASP A C 1
ATOM 1646 O O . ASP A 1 199 ? -2.840 8.646 4.475 1.00 81.81 199 ASP A O 1
ATOM 1650 N N . ASP A 1 200 ? -1.474 7.099 3.573 1.00 89.38 200 ASP A N 1
ATOM 1651 C CA . ASP A 1 200 ? -0.481 8.027 3.000 1.00 89.38 200 ASP A CA 1
ATOM 1652 C C . ASP A 1 200 ? 0.248 8.906 4.038 1.00 89.38 200 ASP A C 1
ATOM 1654 O O . ASP A 1 200 ? 0.797 9.952 3.689 1.00 89.38 200 ASP A O 1
ATOM 1658 N N . SER A 1 201 ? 0.235 8.535 5.324 1.00 89.56 201 SER A N 1
ATOM 1659 C CA . SER A 1 201 ? 0.869 9.326 6.390 1.00 89.56 201 SER A CA 1
ATOM 1660 C C . SER A 1 201 ? 2.353 9.007 6.600 1.00 89.56 201 SER A C 1
ATOM 1662 O O . SER A 1 201 ? 3.108 9.880 7.035 1.00 89.56 201 SER A O 1
ATOM 1664 N N . HIS A 1 202 ? 2.791 7.800 6.242 1.00 94.44 202 HIS A N 1
ATOM 1665 C CA . HIS A 1 202 ? 4.179 7.351 6.329 1.00 94.44 202 HIS A CA 1
ATOM 1666 C C . HIS A 1 202 ? 4.690 6.893 4.961 1.00 94.44 202 HIS A C 1
ATOM 1668 O O . HIS A 1 202 ? 3.991 6.167 4.257 1.00 94.44 202 HIS A O 1
ATOM 1674 N N . LEU A 1 203 ? 5.923 7.272 4.621 1.00 97.19 203 LEU A N 1
ATOM 1675 C CA . LEU A 1 203 ? 6.669 6.800 3.454 1.00 97.19 203 LEU A CA 1
ATOM 1676 C C . LEU A 1 203 ? 7.998 6.210 3.918 1.00 97.19 203 LEU A C 1
ATOM 1678 O O . LEU A 1 203 ? 8.805 6.898 4.545 1.00 97.19 203 LEU A O 1
ATOM 1682 N N . PHE A 1 204 ? 8.238 4.958 3.548 1.00 97.94 204 PHE A N 1
ATOM 1683 C CA . PHE A 1 204 ? 9.524 4.288 3.678 1.00 97.94 204 PHE A CA 1
ATOM 1684 C C . PHE A 1 204 ? 10.111 4.054 2.295 1.00 97.94 204 PHE A C 1
ATOM 1686 O O . PHE A 1 204 ? 9.378 3.740 1.363 1.00 97.94 204 PHE A O 1
ATOM 1693 N N . TYR A 1 205 ? 11.421 4.203 2.151 1.00 97.31 205 TYR A N 1
ATOM 1694 C CA . TYR A 1 205 ? 12.116 3.885 0.907 1.00 97.31 205 TYR A CA 1
ATOM 1695 C C . TYR A 1 205 ? 13.581 3.550 1.167 1.00 97.31 205 TYR A C 1
ATOM 1697 O O . TYR A 1 205 ? 14.099 3.781 2.260 1.00 97.31 205 TYR A O 1
ATOM 1705 N N . VAL A 1 206 ? 14.263 3.000 0.167 1.00 95.50 206 VAL A N 1
ATOM 1706 C CA . VAL A 1 206 ? 15.700 2.733 0.232 1.00 95.50 206 VAL A CA 1
ATOM 1707 C C . VAL A 1 206 ? 16.446 3.824 -0.524 1.00 95.50 206 VAL A C 1
ATOM 1709 O O . VAL A 1 206 ? 16.171 4.060 -1.697 1.00 95.50 206 VAL A O 1
ATOM 1712 N N . SER A 1 207 ? 17.418 4.459 0.132 1.00 94.19 207 SER A N 1
ATOM 1713 C CA . SER A 1 207 ? 18.419 5.305 -0.528 1.00 94.19 207 SER A CA 1
ATOM 1714 C C . SER A 1 207 ? 19.750 4.562 -0.559 1.00 94.19 207 SER A C 1
ATOM 1716 O O . SER A 1 207 ? 20.239 4.106 0.479 1.00 94.19 207 SER A O 1
ATOM 1718 N N . SER A 1 208 ? 20.334 4.403 -1.747 1.00 90.69 208 SER A N 1
ATOM 1719 C CA . SER A 1 208 ? 21.543 3.604 -1.945 1.00 90.69 208 SER A CA 1
ATOM 1720 C C . SER A 1 208 ? 22.658 4.357 -2.665 1.00 90.69 208 SER A C 1
ATOM 1722 O O . SER A 1 208 ? 22.427 5.068 -3.642 1.00 90.69 208 SER A O 1
ATOM 1724 N N . ILE A 1 209 ? 23.888 4.164 -2.186 1.00 84.38 209 ILE A N 1
ATOM 1725 C CA . ILE A 1 209 ? 25.124 4.644 -2.807 1.00 84.38 209 ILE A CA 1
ATOM 1726 C C . ILE A 1 209 ? 25.838 3.433 -3.404 1.00 84.38 209 ILE A C 1
ATOM 1728 O O . ILE A 1 209 ? 26.252 2.545 -2.659 1.00 84.38 209 ILE A O 1
ATOM 1732 N N . LYS A 1 210 ? 26.012 3.407 -4.727 1.00 69.62 210 LYS A N 1
ATOM 1733 C CA . LYS A 1 210 ? 26.836 2.402 -5.415 1.00 69.62 210 LYS A CA 1
ATOM 1734 C C . LYS A 1 210 ? 28.266 2.913 -5.573 1.00 69.62 210 LYS A C 1
ATOM 1736 O O . LYS A 1 210 ? 28.470 4.047 -6.011 1.00 69.62 210 LYS A O 1
ATOM 1741 N N . PHE A 1 211 ? 29.258 2.084 -5.256 1.00 60.62 211 PHE A N 1
ATOM 1742 C CA . PHE A 1 211 ? 30.661 2.423 -5.495 1.00 60.62 211 PHE A CA 1
ATOM 1743 C C . PHE A 1 211 ? 31.082 2.024 -6.916 1.00 60.62 211 PHE A C 1
ATOM 1745 O O . PHE A 1 211 ? 30.757 0.942 -7.392 1.00 60.62 211 PHE A O 1
ATOM 1752 N N . LYS A 1 212 ? 31.838 2.892 -7.604 1.00 52.75 212 LYS A N 1
ATOM 1753 C CA . LYS A 1 212 ? 32.214 2.721 -9.025 1.00 52.75 212 LYS A CA 1
ATOM 1754 C C . LYS A 1 212 ? 32.954 1.413 -9.361 1.00 52.75 212 LYS A C 1
ATOM 1756 O O . LYS A 1 212 ? 32.922 1.012 -10.515 1.00 52.75 212 LYS A O 1
ATOM 1761 N N . ASN A 1 213 ? 33.600 0.762 -8.390 1.00 47.06 213 ASN A N 1
ATOM 1762 C CA . ASN A 1 213 ? 34.509 -0.369 -8.632 1.00 47.06 213 ASN A CA 1
ATOM 1763 C C . ASN A 1 213 ? 33.973 -1.730 -8.151 1.00 47.06 213 ASN A C 1
ATOM 1765 O O . ASN A 1 213 ? 34.716 -2.707 -8.164 1.00 47.06 213 ASN A O 1
ATOM 1769 N N . SER A 1 214 ? 32.718 -1.813 -7.706 1.00 45.81 214 SER A N 1
ATOM 1770 C CA . SER A 1 214 ? 32.120 -3.066 -7.239 1.00 45.81 214 SER A CA 1
ATOM 1771 C C . SER A 1 214 ? 30.608 -3.010 -7.428 1.00 45.81 214 SER A C 1
ATOM 1773 O O . SER A 1 214 ? 29.928 -2.186 -6.823 1.00 45.81 214 SER A O 1
ATOM 1775 N N . ALA A 1 215 ? 30.073 -3.883 -8.286 1.00 43.53 215 ALA A N 1
ATOM 1776 C CA . ALA A 1 215 ? 28.629 -4.001 -8.497 1.00 43.53 215 ALA A CA 1
ATOM 1777 C C . ALA A 1 215 ? 27.893 -4.541 -7.253 1.00 43.53 215 ALA A C 1
ATOM 1779 O O . ALA A 1 215 ? 26.678 -4.379 -7.149 1.00 43.53 215 ALA A O 1
ATOM 1780 N N . SER A 1 216 ? 28.621 -5.166 -6.318 1.00 49.50 216 SER A N 1
ATOM 1781 C CA . SER A 1 216 ? 28.085 -5.768 -5.093 1.00 49.50 216 SER A CA 1
ATOM 1782 C C . SER A 1 216 ? 28.189 -4.874 -3.856 1.00 49.50 216 SER A C 1
ATOM 1784 O O . SER A 1 216 ? 27.410 -5.066 -2.926 1.00 49.50 216 SER A O 1
ATOM 1786 N N . ASP A 1 217 ? 29.088 -3.884 -3.836 1.00 58.94 217 ASP A N 1
ATOM 1787 C CA . ASP A 1 217 ? 29.230 -2.981 -2.690 1.00 58.94 217 ASP A CA 1
ATOM 1788 C C . ASP A 1 217 ? 28.352 -1.744 -2.870 1.00 58.94 217 ASP A C 1
ATOM 1790 O O . ASP A 1 217 ? 28.691 -0.778 -3.562 1.00 58.94 217 ASP A O 1
ATOM 1794 N N . SER A 1 218 ? 27.195 -1.769 -2.214 1.00 74.12 218 SER A N 1
ATOM 1795 C CA . SER A 1 218 ? 26.331 -0.602 -2.090 1.00 74.12 218 SER A CA 1
ATOM 1796 C C . SER A 1 218 ? 25.990 -0.355 -0.630 1.00 74.12 218 SER A C 1
ATOM 1798 O O . SER A 1 218 ? 25.511 -1.265 0.046 1.00 74.12 218 SER A O 1
ATOM 1800 N N . LEU A 1 219 ? 26.175 0.876 -0.154 1.00 84.50 219 LEU A N 1
ATOM 1801 C CA . LEU A 1 219 ? 25.597 1.285 1.125 1.00 84.50 219 LEU A CA 1
ATOM 1802 C C . LEU A 1 219 ? 24.112 1.552 0.907 1.00 84.50 219 LEU A C 1
ATOM 1804 O O . LEU A 1 219 ? 23.748 2.288 -0.013 1.00 84.50 219 LEU A O 1
ATOM 1808 N N . LYS A 1 220 ? 23.260 0.946 1.731 1.00 89.81 220 LYS A N 1
ATOM 1809 C CA . LYS A 1 220 ? 21.804 1.095 1.676 1.00 89.81 220 LYS A CA 1
ATOM 1810 C C . LYS A 1 220 ? 21.316 1.667 2.998 1.00 89.81 220 LYS A C 1
ATOM 1812 O O . LYS A 1 220 ? 21.727 1.212 4.061 1.00 89.81 220 LYS A O 1
ATOM 1817 N N . PHE A 1 221 ? 20.431 2.649 2.916 1.00 92.38 221 PHE A N 1
ATOM 1818 C CA . PHE A 1 221 ? 19.789 3.271 4.065 1.00 92.38 221 PHE A CA 1
ATOM 1819 C C . PHE A 1 221 ? 18.283 3.135 3.914 1.00 92.38 221 PHE A C 1
ATOM 1821 O O . PHE A 1 221 ? 17.735 3.454 2.857 1.00 92.38 221 PHE A O 1
ATOM 1828 N N . ILE A 1 222 ? 17.621 2.684 4.975 1.00 96.06 222 ILE A N 1
ATOM 1829 C CA . ILE A 1 222 ? 16.165 2.709 5.055 1.00 96.06 222 ILE A CA 1
ATOM 1830 C C . ILE A 1 222 ? 15.785 4.113 5.504 1.00 96.06 222 ILE A C 1
ATOM 1832 O O . ILE A 1 222 ? 16.158 4.544 6.591 1.00 96.06 222 ILE A O 1
ATOM 1836 N N . MET A 1 223 ? 15.094 4.836 4.640 1.00 96.94 223 MET A N 1
ATOM 1837 C CA . MET A 1 223 ? 14.651 6.201 4.866 1.00 96.94 223 MET A CA 1
ATOM 1838 C C . MET A 1 223 ? 13.179 6.189 5.268 1.00 96.94 223 MET A C 1
ATOM 1840 O O . MET A 1 223 ? 12.391 5.427 4.712 1.00 96.94 223 MET A O 1
ATOM 1844 N N . HIS A 1 224 ? 12.807 7.051 6.206 1.00 97.31 224 HIS A N 1
ATOM 1845 C CA . HIS A 1 224 ? 11.444 7.228 6.687 1.00 97.31 224 HIS A CA 1
ATOM 1846 C C . HIS A 1 224 ? 11.076 8.713 6.652 1.00 97.31 224 HIS A C 1
ATOM 1848 O O . HIS A 1 224 ? 11.809 9.568 7.156 1.00 97.31 224 HIS A O 1
ATOM 1854 N N . SER A 1 225 ? 9.936 9.026 6.045 1.00 96.31 225 SER A N 1
ATOM 1855 C CA . SER A 1 225 ? 9.342 10.357 6.039 1.00 96.31 225 SER A CA 1
ATOM 1856 C C . SER A 1 225 ? 7.887 10.288 6.482 1.00 96.31 225 SER A C 1
ATOM 1858 O O . SER A 1 225 ? 7.173 9.328 6.196 1.00 96.31 225 SER A O 1
ATOM 1860 N N . ILE A 1 226 ? 7.455 11.332 7.181 1.00 93.31 226 ILE A N 1
ATOM 1861 C CA . ILE A 1 226 ? 6.082 11.505 7.646 1.00 93.31 226 ILE A CA 1
ATOM 1862 C C . ILE A 1 226 ? 5.457 12.638 6.840 1.00 93.31 226 ILE A C 1
ATOM 1864 O O . ILE A 1 226 ? 6.102 13.662 6.579 1.00 93.31 226 ILE A O 1
ATOM 1868 N N . LYS A 1 227 ? 4.199 12.458 6.451 1.00 87.88 227 LYS A N 1
ATOM 1869 C CA . LYS A 1 227 ? 3.430 13.466 5.734 1.00 87.88 227 LYS A CA 1
ATOM 1870 C C . LYS A 1 227 ? 2.754 14.415 6.716 1.00 87.88 227 LYS A C 1
ATOM 1872 O O . LYS A 1 227 ? 1.998 13.990 7.584 1.00 87.88 227 LYS A O 1
ATOM 1877 N N . GLU A 1 228 ? 2.980 15.713 6.550 1.00 82.69 228 GLU A N 1
ATOM 1878 C CA . GLU A 1 228 ? 2.289 16.764 7.300 1.00 82.69 228 GLU A CA 1
ATOM 1879 C C . GLU A 1 228 ? 1.757 17.828 6.343 1.00 82.69 228 GLU A C 1
ATOM 1881 O O . GLU A 1 228 ? 2.463 18.283 5.443 1.00 82.69 228 GLU A O 1
ATOM 1886 N N . ASN A 1 229 ? 0.493 18.223 6.524 1.00 74.31 229 ASN A N 1
ATOM 1887 C CA . ASN A 1 229 ? -0.194 19.198 5.666 1.00 74.31 229 ASN A CA 1
ATOM 1888 C C . ASN A 1 229 ? -0.060 18.865 4.167 1.00 74.31 229 ASN A C 1
ATOM 1890 O O . ASN A 1 229 ? 0.246 19.729 3.347 1.00 74.31 229 ASN A O 1
ATOM 1894 N N . GLY A 1 230 ? -0.207 17.581 3.820 1.00 75.94 230 GLY A N 1
ATOM 1895 C CA . GLY A 1 230 ? -0.111 17.091 2.443 1.00 75.94 230 GLY A CA 1
ATOM 1896 C C . GLY A 1 230 ? 1.309 16.979 1.874 1.00 75.94 230 GLY A C 1
ATOM 1897 O O . GLY A 1 230 ? 1.456 16.503 0.749 1.00 75.94 230 GLY A O 1
ATOM 1898 N N . ASN A 1 231 ? 2.348 17.344 2.631 1.00 84.88 231 ASN A N 1
ATOM 1899 C CA . ASN A 1 231 ? 3.733 17.362 2.164 1.00 84.88 231 ASN A CA 1
ATOM 1900 C C . ASN A 1 231 ? 4.618 16.403 2.964 1.00 84.88 231 ASN A C 1
ATOM 1902 O O . ASN A 1 231 ? 4.506 16.310 4.186 1.00 84.88 231 ASN A O 1
ATOM 1906 N N . TRP A 1 232 ? 5.536 15.720 2.281 1.00 92.75 232 TRP A N 1
ATOM 1907 C CA . TRP A 1 232 ? 6.544 14.890 2.937 1.00 92.75 232 TRP A CA 1
ATOM 1908 C C . TRP A 1 232 ? 7.556 15.763 3.688 1.00 92.75 232 TRP A C 1
ATOM 1910 O O . TRP A 1 232 ? 8.098 16.735 3.145 1.00 92.75 232 TRP A O 1
ATOM 1920 N N . LYS A 1 233 ? 7.822 15.417 4.950 1.00 94.50 233 LYS A N 1
ATOM 1921 C CA . LYS A 1 233 ? 8.920 16.009 5.721 1.00 94.50 233 LYS A CA 1
ATOM 1922 C C . LYS A 1 233 ? 10.277 15.540 5.200 1.00 94.50 233 LYS A C 1
ATOM 1924 O O . LYS A 1 233 ? 10.378 14.577 4.441 1.00 94.50 233 LYS A O 1
ATOM 1929 N N . THR A 1 234 ? 11.337 16.217 5.637 1.00 94.94 234 THR A N 1
ATOM 1930 C CA . THR A 1 234 ? 12.708 15.758 5.393 1.00 94.94 234 THR A CA 1
ATOM 1931 C C . THR A 1 234 ? 12.872 14.328 5.926 1.00 94.94 234 THR A C 1
ATOM 1933 O O . THR A 1 234 ? 12.634 14.119 7.119 1.00 94.94 234 THR A O 1
ATOM 1936 N N . PRO A 1 235 ? 13.255 13.360 5.078 1.00 96.12 235 PRO A N 1
ATOM 1937 C CA . PRO A 1 235 ? 13.422 11.971 5.486 1.00 96.12 235 PRO A CA 1
ATOM 1938 C C . PRO A 1 235 ? 14.537 11.797 6.511 1.00 96.12 235 PRO A C 1
ATOM 1940 O O . PRO A 1 235 ? 15.567 12.473 6.453 1.00 96.12 235 PRO A O 1
ATOM 1943 N N . GLN A 1 236 ? 14.348 10.849 7.420 1.00 95.94 236 GLN A N 1
ATOM 1944 C CA . GLN A 1 236 ? 15.341 10.430 8.403 1.00 95.94 236 GLN A CA 1
ATOM 1945 C C . GLN A 1 236 ? 15.757 8.987 8.123 1.00 95.94 236 GLN A C 1
ATOM 1947 O O . GLN A 1 236 ? 14.953 8.188 7.646 1.00 95.94 236 GLN A O 1
ATOM 1952 N N . VAL A 1 237 ? 17.016 8.648 8.404 1.00 95.12 237 VAL A N 1
ATOM 1953 C CA . VAL A 1 237 ? 17.461 7.247 8.372 1.00 95.12 237 VAL A CA 1
ATOM 1954 C C . VAL A 1 237 ? 16.779 6.520 9.525 1.00 95.12 237 VAL A C 1
ATOM 1956 O O . VAL A 1 237 ? 16.778 7.023 10.646 1.00 95.12 237 VAL A O 1
ATOM 1959 N N . LEU A 1 238 ? 16.184 5.365 9.253 1.00 95.06 238 LEU A N 1
ATOM 1960 C CA . LEU A 1 238 ? 15.545 4.543 10.265 1.00 95.06 238 LEU A CA 1
ATOM 1961 C C . LEU A 1 238 ? 16.599 3.974 11.220 1.00 95.06 238 LEU A C 1
ATOM 1963 O O . LEU A 1 238 ? 17.583 3.374 10.788 1.00 95.06 238 LEU A O 1
ATOM 1967 N N . GLU A 1 239 ? 16.379 4.151 12.518 1.00 93.94 239 GLU A N 1
ATOM 1968 C CA . GLU A 1 239 ? 17.282 3.646 13.550 1.00 93.94 239 GLU A CA 1
ATOM 1969 C C . GLU A 1 239 ? 16.899 2.227 13.974 1.00 93.94 239 GLU A C 1
ATOM 1971 O O . GLU A 1 239 ? 15.720 1.877 14.025 1.00 93.94 239 GLU A O 1
ATOM 1976 N N . PHE A 1 240 ? 17.887 1.422 14.355 1.00 92.00 240 PHE A N 1
ATOM 1977 C CA . PHE A 1 240 ? 17.681 0.073 14.880 1.00 92.00 240 PHE A CA 1
ATOM 1978 C C . PHE A 1 240 ? 18.133 -0.010 16.336 1.00 92.00 240 PHE A C 1
ATOM 1980 O O . PHE A 1 240 ? 19.030 0.708 16.774 1.00 92.00 240 PHE A O 1
ATOM 1987 N N . GLU A 1 241 ? 17.501 -0.889 17.113 1.00 84.19 241 GLU A N 1
ATOM 1988 C CA . GLU A 1 241 ? 17.912 -1.162 18.496 1.00 84.19 241 GLU A CA 1
ATOM 1989 C C . GLU A 1 241 ? 19.350 -1.692 18.598 1.00 84.19 241 GLU A C 1
ATOM 1991 O O . GLU A 1 241 ? 20.064 -1.348 19.537 1.00 84.19 241 GLU A O 1
ATOM 1996 N N . VAL A 1 242 ? 19.783 -2.465 17.599 1.00 77.44 242 VAL A N 1
ATOM 1997 C CA . VAL A 1 242 ? 21.143 -2.998 17.475 1.00 77.44 242 VAL A CA 1
ATOM 1998 C C . VAL A 1 242 ? 21.807 -2.357 16.258 1.00 77.44 242 VAL A C 1
ATOM 2000 O O . VAL A 1 242 ? 21.310 -2.502 15.143 1.00 77.44 242 VAL A O 1
ATOM 2003 N N . ALA A 1 243 ? 22.916 -1.648 16.476 1.00 61.88 243 ALA A N 1
ATOM 2004 C CA . ALA A 1 243 ? 23.556 -0.796 15.470 1.00 61.88 243 ALA A CA 1
ATOM 2005 C C . ALA A 1 243 ? 24.287 -1.552 14.338 1.00 61.88 243 ALA A C 1
ATOM 2007 O O . ALA A 1 243 ? 24.553 -0.954 13.301 1.00 61.88 243 ALA A O 1
ATOM 2008 N N . ASP A 1 244 ? 24.580 -2.847 14.508 1.00 61.75 244 ASP A N 1
ATOM 2009 C CA . ASP A 1 244 ? 25.493 -3.597 13.624 1.00 61.75 244 ASP A CA 1
ATOM 2010 C C . ASP A 1 244 ? 24.817 -4.451 12.537 1.00 61.75 244 ASP A C 1
ATOM 2012 O O . ASP A 1 244 ? 25.504 -5.082 11.731 1.00 61.75 244 ASP A O 1
ATOM 2016 N N . ASN A 1 245 ? 23.484 -4.481 12.457 1.00 66.38 245 ASN A N 1
ATOM 2017 C CA . ASN A 1 245 ? 22.809 -5.313 11.458 1.00 66.38 245 ASN A CA 1
ATOM 2018 C C . ASN A 1 245 ? 22.478 -4.516 10.190 1.00 66.38 245 ASN A C 1
ATOM 2020 O O . ASN A 1 245 ? 21.727 -3.541 10.223 1.00 66.38 245 ASN A O 1
ATOM 2024 N N . GLN A 1 246 ? 22.999 -4.980 9.050 1.00 83.19 246 GLN A N 1
ATOM 2025 C CA . GLN A 1 246 ? 22.703 -4.450 7.713 1.00 83.19 246 GLN A CA 1
ATOM 2026 C C . GLN A 1 246 ? 21.312 -4.896 7.232 1.00 83.19 246 GLN A C 1
ATOM 2028 O O . GLN A 1 246 ? 21.179 -5.670 6.286 1.00 83.19 246 GLN A O 1
ATOM 2033 N N . TYR A 1 247 ? 20.264 -4.452 7.922 1.00 91.19 247 TYR A N 1
ATOM 2034 C CA . TYR A 1 247 ? 18.889 -4.727 7.516 1.00 91.19 247 TYR A CA 1
ATOM 2035 C C . TYR A 1 247 ? 18.521 -3.959 6.239 1.00 91.19 247 TYR A C 1
ATOM 2037 O O . TYR A 1 247 ? 18.794 -2.765 6.111 1.00 91.19 247 TYR A O 1
ATOM 2045 N N . GLU A 1 248 ? 17.834 -4.633 5.320 1.00 93.12 248 GLU A N 1
ATOM 2046 C CA . GLU A 1 248 ? 17.225 -4.034 4.130 1.00 93.12 248 GLU A CA 1
ATOM 2047 C C . GLU A 1 248 ? 15.699 -3.976 4.279 1.00 93.12 248 GLU A C 1
ATOM 2049 O O . GLU A 1 248 ? 15.103 -4.822 4.946 1.00 93.12 248 GLU A O 1
ATOM 2054 N N . LEU A 1 249 ? 15.049 -2.981 3.667 1.00 95.75 249 LEU A N 1
ATOM 2055 C CA . LEU A 1 249 ? 13.589 -2.863 3.687 1.00 95.75 249 LEU A CA 1
ATOM 2056 C C . LEU A 1 249 ? 12.976 -3.969 2.822 1.00 95.75 249 LEU A C 1
ATOM 2058 O O . LEU A 1 249 ? 13.315 -4.083 1.647 1.00 95.75 249 LEU A O 1
ATOM 2062 N N . ALA A 1 250 ? 12.049 -4.740 3.389 1.00 96.44 250 ALA A N 1
ATOM 2063 C CA . ALA A 1 250 ? 11.303 -5.767 2.663 1.00 96.44 250 ALA A CA 1
ATOM 2064 C C . ALA A 1 250 ? 9.813 -5.421 2.505 1.00 96.44 250 ALA A C 1
ATOM 2066 O O . ALA A 1 250 ? 9.191 -5.837 1.530 1.00 96.44 250 ALA A O 1
ATOM 2067 N N . GLY A 1 251 ? 9.238 -4.670 3.451 1.00 96.31 251 GLY A N 1
ATOM 2068 C CA . GLY A 1 251 ? 7.812 -4.347 3.483 1.00 96.31 251 GLY A CA 1
ATOM 2069 C C . GLY A 1 251 ? 7.411 -3.554 4.724 1.00 96.31 251 GLY A C 1
ATOM 2070 O O . GLY A 1 251 ? 8.204 -3.406 5.651 1.00 96.31 251 GLY A O 1
ATOM 2071 N N . ILE A 1 252 ? 6.157 -3.107 4.787 1.00 95.75 252 ILE A N 1
ATOM 2072 C CA . ILE A 1 252 ? 5.532 -2.588 6.014 1.00 95.75 252 ILE A CA 1
ATOM 2073 C C . ILE A 1 252 ? 4.098 -3.112 6.144 1.00 95.75 252 ILE A C 1
ATOM 2075 O O . ILE A 1 252 ? 3.481 -3.547 5.172 1.00 95.75 252 ILE A O 1
ATOM 2079 N N . SER A 1 253 ? 3.568 -3.063 7.359 1.00 92.44 253 SER A N 1
ATOM 2080 C CA . SER A 1 253 ? 2.134 -3.229 7.640 1.00 92.44 253 SER A CA 1
ATOM 2081 C C . SER A 1 253 ? 1.324 -1.999 7.217 1.00 92.44 253 SER A C 1
ATOM 2083 O O . SER A 1 253 ? 1.862 -0.896 7.130 1.00 92.44 253 SER A O 1
ATOM 2085 N N . SER A 1 254 ? 0.020 -2.170 6.969 1.00 89.00 254 SER A N 1
ATOM 2086 C CA . SER A 1 254 ? -0.845 -1.100 6.447 1.00 89.00 254 SER A CA 1
ATOM 2087 C C . SER A 1 254 ? -0.922 0.139 7.346 1.00 89.00 254 SER A C 1
ATOM 2089 O O . SER A 1 254 ? -1.133 1.237 6.843 1.00 89.00 254 SER A O 1
ATOM 2091 N N . ASP A 1 255 ? -0.739 -0.020 8.653 1.00 84.12 255 ASP A N 1
ATOM 2092 C CA . ASP A 1 255 ? -0.727 1.060 9.644 1.00 84.12 255 ASP A CA 1
ATOM 2093 C C . ASP A 1 255 ? 0.689 1.578 9.970 1.00 84.12 255 ASP A C 1
ATOM 2095 O O . ASP A 1 255 ? 0.847 2.428 10.844 1.00 84.12 255 ASP A O 1
ATOM 2099 N N . ALA A 1 256 ? 1.716 1.051 9.292 1.00 90.94 256 ALA A N 1
ATOM 2100 C CA . ALA A 1 256 ? 3.129 1.331 9.532 1.00 90.94 256 ALA A CA 1
ATOM 2101 C C . ALA A 1 256 ? 3.603 1.094 10.984 1.00 90.94 256 ALA A C 1
ATOM 2103 O O . ALA A 1 256 ? 4.596 1.682 11.410 1.00 90.94 256 ALA A O 1
ATOM 2104 N N . GLN A 1 257 ? 2.952 0.212 11.755 1.00 88.75 257 GLN A N 1
ATOM 2105 C CA . GLN A 1 257 ? 3.434 -0.164 13.097 1.00 88.75 257 GLN A CA 1
ATOM 2106 C C . GLN A 1 257 ? 4.452 -1.313 13.071 1.00 88.75 257 GLN A C 1
ATOM 2108 O O . GLN A 1 257 ? 5.287 -1.444 13.969 1.00 88.75 257 GLN A O 1
ATOM 2113 N N . ILE A 1 258 ? 4.386 -2.156 12.044 1.00 92.19 258 ILE A N 1
ATOM 2114 C CA . ILE A 1 258 ? 5.324 -3.248 11.767 1.00 92.19 258 ILE A CA 1
ATOM 2115 C C . ILE A 1 258 ? 6.089 -2.930 10.487 1.00 92.19 258 ILE A C 1
ATOM 2117 O O . ILE A 1 258 ? 5.478 -2.614 9.461 1.00 92.19 258 ILE A O 1
ATOM 2121 N N . ILE A 1 259 ? 7.409 -3.085 10.549 1.00 95.50 259 ILE A N 1
ATOM 2122 C CA . ILE A 1 259 ? 8.311 -3.085 9.400 1.00 95.50 259 ILE A CA 1
ATOM 2123 C C . ILE A 1 259 ? 8.827 -4.504 9.162 1.00 95.50 259 ILE A C 1
ATOM 2125 O O . ILE A 1 259 ? 9.172 -5.220 10.105 1.00 95.50 259 ILE A O 1
ATOM 2129 N N . TYR A 1 260 ? 8.870 -4.911 7.901 1.00 96.12 260 TYR A N 1
ATOM 2130 C CA . TYR A 1 260 ? 9.491 -6.152 7.469 1.00 96.12 260 TYR A CA 1
ATOM 2131 C C . TYR A 1 260 ? 10.870 -5.847 6.902 1.00 96.12 260 TYR A C 1
ATOM 2133 O O . TYR A 1 260 ? 11.040 -4.940 6.083 1.00 96.12 260 TYR A O 1
ATOM 2141 N N . LEU A 1 261 ? 11.851 -6.612 7.358 1.00 95.88 261 LEU A N 1
ATOM 2142 C CA . LEU A 1 261 ? 13.259 -6.415 7.059 1.00 95.88 261 LEU A CA 1
ATOM 2143 C C . LEU A 1 261 ? 13.833 -7.682 6.438 1.00 95.88 261 LEU A C 1
ATOM 2145 O O . LEU A 1 261 ? 13.369 -8.781 6.730 1.00 95.88 261 LEU A O 1
ATOM 2149 N N . LYS A 1 262 ? 14.881 -7.530 5.641 1.00 93.56 262 LYS A N 1
ATOM 2150 C CA . LYS A 1 262 ? 15.689 -8.629 5.121 1.00 93.56 262 LYS A CA 1
ATOM 2151 C C . LYS A 1 262 ? 17.098 -8.546 5.698 1.00 93.56 262 LYS A C 1
ATOM 2153 O O . LYS A 1 262 ? 17.691 -7.469 5.723 1.00 93.56 262 LYS A O 1
ATOM 2158 N N . PHE A 1 263 ? 17.640 -9.676 6.136 1.00 91.50 263 PHE A N 1
ATOM 2159 C CA . PHE A 1 263 ? 19.030 -9.805 6.573 1.00 91.50 263 PHE A CA 1
ATOM 2160 C C . PHE A 1 263 ? 19.522 -11.229 6.312 1.00 91.50 263 PHE A C 1
ATOM 2162 O O . PHE A 1 263 ? 18.813 -12.182 6.616 1.00 91.50 263 PHE A O 1
ATOM 2169 N N . ASN A 1 264 ? 20.712 -11.379 5.718 1.00 88.56 264 ASN A N 1
ATOM 2170 C CA . ASN A 1 264 ? 21.285 -12.681 5.341 1.00 88.56 264 ASN A CA 1
ATOM 2171 C C . ASN A 1 264 ? 20.284 -13.611 4.633 1.00 88.56 264 ASN A C 1
ATOM 2173 O O . ASN A 1 264 ? 20.161 -14.775 4.992 1.00 88.56 264 ASN A O 1
ATOM 2177 N N . ASN A 1 265 ? 19.569 -13.077 3.635 1.00 88.19 265 ASN A N 1
ATOM 2178 C CA . ASN A 1 265 ? 18.563 -13.779 2.821 1.00 88.19 265 ASN A CA 1
ATOM 2179 C C . ASN A 1 265 ? 17.248 -14.146 3.526 1.00 88.19 265 ASN A C 1
ATOM 2181 O O . ASN A 1 265 ? 16.305 -14.515 2.837 1.00 88.19 265 ASN A O 1
ATOM 2185 N N . ASN A 1 266 ? 17.150 -13.921 4.836 1.00 92.94 266 ASN A N 1
ATOM 2186 C CA . ASN A 1 266 ? 15.966 -14.203 5.637 1.00 92.94 266 ASN A CA 1
ATOM 2187 C C . ASN A 1 266 ? 15.140 -12.939 5.897 1.00 92.94 266 ASN A C 1
ATOM 2189 O O . ASN A 1 266 ? 15.673 -11.831 6.019 1.00 92.94 266 ASN A O 1
ATOM 2193 N N . LEU A 1 267 ? 13.830 -13.122 6.056 1.00 94.69 267 LEU A N 1
ATOM 2194 C CA . LEU A 1 267 ? 12.894 -12.085 6.465 1.00 94.69 267 LEU A CA 1
ATOM 2195 C C . LEU A 1 267 ? 12.743 -12.020 7.989 1.00 94.69 267 LEU A C 1
ATOM 2197 O O . LEU A 1 267 ? 12.704 -13.023 8.710 1.00 94.69 267 LEU A O 1
ATOM 2201 N N . TYR A 1 268 ? 12.602 -10.792 8.467 1.00 94.88 268 TYR A N 1
ATOM 2202 C CA . TYR A 1 268 ? 12.416 -10.406 9.856 1.00 94.88 268 TYR A CA 1
ATOM 2203 C C . TYR A 1 268 ? 11.237 -9.437 9.956 1.00 94.88 268 TYR A C 1
ATOM 2205 O O . TYR A 1 268 ? 10.868 -8.769 8.990 1.00 94.88 268 TYR A O 1
ATOM 2213 N N . LEU A 1 269 ? 10.658 -9.339 11.145 1.00 93.62 269 LEU A N 1
ATOM 2214 C CA . LEU A 1 269 ? 9.664 -8.336 11.504 1.00 93.62 269 LEU A CA 1
ATOM 2215 C C . LEU A 1 269 ? 10.190 -7.511 12.678 1.00 93.62 269 LEU A C 1
ATOM 2217 O O . LEU A 1 269 ? 10.798 -8.064 13.592 1.00 93.62 269 LEU A O 1
ATOM 2221 N N . GLY A 1 270 ? 9.926 -6.211 12.680 1.00 93.25 270 GLY A N 1
ATOM 2222 C CA . GLY A 1 270 ? 10.215 -5.318 13.798 1.00 93.25 270 GLY A CA 1
ATOM 2223 C C . GLY A 1 270 ? 9.062 -4.353 14.049 1.00 93.25 270 GLY A C 1
ATOM 2224 O O . GLY A 1 270 ? 8.244 -4.100 13.166 1.00 93.25 270 GLY A O 1
ATOM 2225 N N . ASN A 1 271 ? 8.986 -3.816 15.262 1.00 92.38 271 ASN A N 1
ATOM 2226 C CA . ASN A 1 271 ? 7.988 -2.826 15.652 1.00 92.38 271 ASN A CA 1
ATOM 2227 C C . ASN A 1 271 ? 8.561 -1.414 15.525 1.00 92.38 271 ASN A C 1
ATOM 2229 O O . ASN A 1 271 ? 9.686 -1.158 15.953 1.00 92.38 271 ASN A O 1
ATOM 2233 N N . LEU A 1 272 ? 7.781 -0.491 14.972 1.00 90.94 272 LEU A N 1
ATOM 2234 C CA . LEU A 1 272 ? 8.151 0.915 14.868 1.00 90.94 272 LEU A CA 1
ATOM 2235 C C . LEU A 1 272 ? 7.711 1.688 16.116 1.00 90.94 272 LEU A C 1
ATOM 2237 O O . LEU A 1 272 ? 6.547 1.673 16.515 1.00 90.94 272 LEU A O 1
ATOM 2241 N N . SER A 1 273 ? 8.661 2.398 16.720 1.00 87.69 273 SER A N 1
ATOM 2242 C CA . SER A 1 273 ? 8.444 3.340 17.814 1.00 87.69 273 SER A CA 1
ATOM 2243 C C . SER A 1 273 ? 9.097 4.673 17.450 1.00 87.69 273 SER A C 1
ATOM 2245 O O . SER A 1 273 ? 10.294 4.876 17.653 1.00 87.69 273 SER A O 1
ATOM 2247 N N . GLY A 1 274 ? 8.311 5.586 16.872 1.00 86.62 274 GLY A N 1
ATOM 2248 C CA . GLY A 1 274 ? 8.841 6.812 16.273 1.00 86.62 274 GLY A CA 1
ATOM 2249 C C . GLY A 1 274 ? 9.669 6.491 15.026 1.00 86.62 274 GLY A C 1
ATOM 2250 O O . GLY A 1 274 ? 9.189 5.797 14.137 1.00 86.62 274 GLY A O 1
ATOM 2251 N N . ASN A 1 275 ? 10.914 6.970 14.974 1.00 91.25 275 ASN A N 1
ATOM 2252 C CA . ASN A 1 275 ? 11.860 6.666 13.892 1.00 91.25 275 ASN A CA 1
ATOM 2253 C C . ASN A 1 275 ? 12.793 5.474 14.210 1.00 91.25 275 ASN A C 1
ATOM 2255 O O . ASN A 1 275 ? 13.824 5.297 13.565 1.00 91.25 275 ASN A O 1
ATOM 2259 N N . LYS A 1 276 ? 12.458 4.668 15.226 1.00 92.88 276 LYS A N 1
ATOM 2260 C CA . LYS A 1 276 ? 13.266 3.525 15.661 1.00 92.88 276 LYS A CA 1
ATOM 2261 C C . LYS A 1 276 ? 12.514 2.211 15.479 1.00 92.88 276 LYS A C 1
ATOM 2263 O O . LYS A 1 276 ? 11.362 2.088 15.892 1.00 92.88 276 LYS A O 1
ATOM 2268 N N . CYS A 1 277 ? 13.185 1.221 14.904 1.00 94.31 277 CYS A N 1
ATOM 2269 C CA . CYS A 1 277 ? 12.742 -0.160 14.816 1.00 94.31 277 CYS A CA 1
ATOM 2270 C C . CYS A 1 277 ? 13.296 -0.972 15.999 1.00 94.31 277 CYS A C 1
ATOM 2272 O O . CYS A 1 277 ? 14.509 -1.029 16.226 1.00 94.31 277 CYS A O 1
ATOM 2274 N N . ILE A 1 278 ? 12.393 -1.589 16.757 1.00 92.88 278 ILE A N 1
ATOM 2275 C CA . ILE A 1 278 ? 12.669 -2.364 17.973 1.00 92.88 278 ILE A CA 1
ATOM 2276 C C . ILE A 1 278 ? 12.034 -3.757 17.881 1.00 92.88 278 ILE A C 1
ATOM 2278 O O . ILE A 1 278 ? 11.223 -4.015 16.989 1.00 92.88 278 ILE A O 1
ATOM 2282 N N . ASN A 1 279 ? 12.358 -4.652 18.821 1.00 92.25 279 ASN A N 1
ATOM 2283 C CA . ASN A 1 279 ? 11.751 -5.993 18.915 1.00 92.25 279 ASN A CA 1
ATOM 2284 C C . ASN A 1 279 ? 11.886 -6.837 17.633 1.00 92.25 279 ASN A C 1
ATOM 2286 O O . ASN A 1 279 ? 10.964 -7.569 17.262 1.00 92.25 279 ASN A O 1
ATOM 2290 N N . ILE A 1 280 ? 13.030 -6.738 16.956 1.00 93.81 280 ILE A N 1
ATOM 2291 C CA . ILE A 1 280 ? 13.262 -7.414 15.678 1.00 93.81 280 ILE A CA 1
ATOM 2292 C C . ILE A 1 280 ? 13.337 -8.927 15.893 1.00 93.81 280 ILE A C 1
ATOM 2294 O O . ILE A 1 280 ? 14.104 -9.415 16.725 1.00 93.81 280 ILE A O 1
ATOM 2298 N N . LYS A 1 281 ? 12.527 -9.678 15.146 1.00 92.94 281 LYS A N 1
ATOM 2299 C CA . LYS A 1 281 ? 12.430 -11.138 15.232 1.00 92.94 281 LYS A CA 1
ATOM 2300 C C . LYS A 1 281 ? 12.363 -11.745 13.845 1.00 92.94 281 LYS A C 1
ATOM 2302 O O . LYS A 1 281 ? 11.725 -11.205 12.949 1.00 92.94 281 LYS A O 1
ATOM 2307 N N . GLU A 1 282 ? 12.994 -12.896 13.689 1.00 92.94 282 GLU A N 1
ATOM 2308 C CA . GLU A 1 282 ? 12.937 -13.659 12.449 1.00 92.94 282 GLU A CA 1
ATOM 2309 C C . GLU A 1 282 ? 11.509 -14.160 12.157 1.00 92.94 282 GLU A C 1
ATOM 2311 O O . GLU A 1 282 ? 10.800 -14.630 13.058 1.00 92.94 282 GLU A O 1
ATOM 2316 N N . LEU A 1 283 ? 11.086 -14.083 10.891 1.00 90.81 283 LEU A N 1
ATOM 2317 C CA . LEU A 1 283 ? 9.788 -14.575 10.427 1.00 90.81 283 LEU A CA 1
ATOM 2318 C C . LEU A 1 283 ? 9.804 -16.096 10.215 1.00 90.81 283 LEU A C 1
ATOM 2320 O O . LEU A 1 283 ? 10.011 -16.618 9.119 1.00 90.81 283 LEU A O 1
ATOM 2324 N N . LYS A 1 284 ? 9.525 -16.827 11.297 1.00 87.31 284 LYS A N 1
ATOM 2325 C CA . LYS A 1 284 ? 9.438 -18.294 11.272 1.00 87.31 284 LYS A CA 1
ATOM 2326 C C . LYS A 1 284 ? 8.359 -18.794 10.304 1.00 87.31 284 LYS A C 1
ATOM 2328 O O . LYS A 1 284 ? 7.223 -18.326 10.341 1.00 87.31 284 LYS A O 1
ATOM 2333 N N . GLY A 1 285 ? 8.704 -19.807 9.510 1.00 85.12 285 GLY A N 1
ATOM 2334 C CA . GLY A 1 285 ? 7.803 -20.466 8.556 1.00 85.12 285 GLY A CA 1
ATOM 2335 C C . GLY A 1 285 ? 7.813 -19.870 7.145 1.00 85.12 285 GLY A C 1
ATOM 2336 O O . GLY A 1 285 ? 7.248 -20.485 6.247 1.00 85.12 285 GLY A O 1
ATOM 2337 N N . ILE A 1 286 ? 8.460 -18.716 6.952 1.00 88.69 286 ILE A N 1
ATOM 2338 C CA . ILE A 1 286 ? 8.656 -18.090 5.634 1.00 88.69 286 ILE A CA 1
ATOM 2339 C C . ILE A 1 286 ? 10.048 -18.404 5.100 1.00 88.69 286 ILE A C 1
ATOM 2341 O O . ILE A 1 286 ? 10.177 -18.844 3.962 1.00 88.69 286 ILE A O 1
ATOM 2345 N N . ASN A 1 287 ? 11.053 -18.187 5.949 1.00 91.50 287 ASN A N 1
ATOM 2346 C CA . ASN A 1 287 ? 12.454 -18.276 5.568 1.00 91.50 287 ASN A CA 1
ATOM 2347 C C . ASN A 1 287 ? 12.843 -19.697 5.170 1.00 91.50 287 ASN A C 1
ATOM 2349 O O . ASN A 1 287 ? 12.398 -20.672 5.793 1.00 91.50 287 ASN A O 1
ATOM 2353 N N . SER A 1 288 ? 13.693 -19.792 4.153 1.00 88.06 288 SER A N 1
ATOM 2354 C CA . SER A 1 288 ? 14.198 -21.054 3.622 1.00 88.06 288 SER A CA 1
ATOM 2355 C C . SER A 1 288 ? 15.727 -21.034 3.505 1.00 88.06 288 SER A C 1
ATOM 2357 O O . SER A 1 288 ? 16.388 -20.142 4.021 1.00 88.06 288 SER A O 1
ATOM 2359 N N . GLU A 1 289 ? 16.319 -22.052 2.877 1.00 86.00 289 GLU A N 1
ATOM 2360 C CA . GLU A 1 289 ? 17.744 -22.013 2.502 1.00 86.00 289 GLU A CA 1
ATOM 2361 C C . GLU A 1 289 ? 18.012 -21.094 1.290 1.00 86.00 289 GLU A C 1
ATOM 2363 O O . GLU A 1 289 ? 19.165 -20.836 0.938 1.00 86.00 289 GLU A O 1
ATOM 2368 N N . TYR A 1 290 ? 16.942 -20.610 0.653 1.00 89.81 290 TYR A N 1
ATOM 2369 C CA . TYR A 1 290 ? 16.965 -19.713 -0.493 1.00 89.81 290 TYR A CA 1
ATOM 2370 C C . TYR A 1 290 ? 16.831 -18.255 -0.053 1.00 89.81 290 TYR A C 1
ATOM 2372 O O . TYR A 1 290 ? 16.916 -17.919 1.121 1.00 89.81 290 TYR A O 1
ATOM 2380 N N . TRP A 1 291 ? 16.733 -17.358 -1.026 1.00 89.50 291 TRP A N 1
ATOM 2381 C CA . TRP A 1 291 ? 16.652 -15.929 -0.800 1.00 89.50 291 TRP A CA 1
ATOM 2382 C C . TRP A 1 291 ? 15.201 -15.493 -0.808 1.00 89.50 291 TRP A C 1
ATOM 2384 O O . TRP A 1 291 ? 14.514 -15.580 -1.826 1.00 89.50 291 TRP A O 1
ATOM 2394 N N . GLU A 1 292 ? 14.766 -14.947 0.318 1.00 92.44 292 GLU A N 1
ATOM 2395 C CA . GLU A 1 292 ? 13.541 -14.177 0.409 1.00 92.44 292 GLU A CA 1
ATOM 2396 C C . GLU A 1 292 ? 13.845 -12.684 0.204 1.00 92.44 292 GLU A C 1
ATOM 2398 O O . GLU A 1 292 ? 14.841 -12.147 0.703 1.00 92.44 292 GLU A O 1
ATOM 2403 N N . TYR A 1 293 ? 13.000 -12.009 -0.580 1.00 91.25 293 TYR A N 1
ATOM 2404 C CA . TYR A 1 293 ? 13.245 -10.630 -1.016 1.00 91.25 293 TYR A CA 1
ATOM 2405 C C . TYR A 1 293 ? 12.253 -9.647 -0.389 1.00 91.25 293 TYR A C 1
ATOM 2407 O O . TYR A 1 293 ? 12.555 -9.059 0.648 1.00 91.25 293 TYR A O 1
ATOM 2415 N N . PHE A 1 294 ? 11.079 -9.462 -0.995 1.00 95.50 294 PHE A N 1
ATOM 2416 C CA . PHE A 1 294 ? 10.095 -8.462 -0.566 1.00 95.50 294 PHE A CA 1
ATOM 2417 C C . PHE A 1 294 ? 8.809 -9.127 -0.105 1.00 95.50 294 PHE A C 1
ATOM 2419 O O . PHE A 1 294 ? 8.476 -10.222 -0.556 1.00 95.50 294 PHE A O 1
ATOM 2426 N N . ILE A 1 295 ? 8.086 -8.461 0.794 1.00 96.31 295 ILE A N 1
ATOM 2427 C CA . ILE A 1 295 ? 6.887 -8.999 1.434 1.00 96.31 295 ILE A CA 1
ATOM 2428 C C . ILE A 1 295 ? 5.806 -7.930 1.586 1.00 96.31 295 ILE A C 1
ATOM 2430 O O . ILE A 1 295 ? 6.074 -6.782 1.933 1.00 96.31 295 ILE A O 1
ATOM 2434 N N . SER A 1 296 ? 4.556 -8.330 1.382 1.00 96.25 296 SER A N 1
ATOM 2435 C CA . SER A 1 296 ? 3.381 -7.499 1.617 1.00 96.25 296 SER A CA 1
ATOM 2436 C C . SER A 1 296 ? 2.285 -8.317 2.289 1.00 96.25 296 SER A C 1
ATOM 2438 O O . SER A 1 296 ? 1.936 -9.411 1.843 1.00 96.25 296 SER A O 1
ATOM 2440 N N . GLY A 1 297 ? 1.775 -7.797 3.404 1.00 92.06 297 GLY A N 1
ATOM 2441 C CA . GLY A 1 297 ? 0.730 -8.428 4.202 1.00 92.06 297 GLY A CA 1
ATOM 2442 C C . GLY A 1 297 ? -0.632 -7.782 3.981 1.00 92.06 297 GLY A C 1
ATOM 2443 O O . GLY A 1 297 ? -0.726 -6.582 3.730 1.00 92.06 297 GLY A O 1
ATOM 2444 N N . THR A 1 298 ? -1.699 -8.564 4.116 1.00 87.44 298 THR A N 1
ATOM 2445 C CA . THR A 1 298 ? -3.060 -8.020 4.177 1.00 87.44 298 THR A CA 1
ATOM 2446 C C . THR A 1 298 ? -3.264 -7.193 5.458 1.00 87.44 298 THR A C 1
ATOM 2448 O O . THR A 1 298 ? -2.594 -7.461 6.457 1.00 87.44 298 THR A O 1
ATOM 2451 N N . PRO A 1 299 ? -4.211 -6.230 5.497 1.00 78.19 299 PRO A N 1
ATOM 2452 C CA . PRO A 1 299 ? -4.444 -5.404 6.692 1.00 78.19 299 PRO A CA 1
ATOM 2453 C C . PRO A 1 299 ? -4.889 -6.184 7.936 1.00 78.19 299 PRO A C 1
ATOM 2455 O O . PRO A 1 299 ? -4.763 -5.719 9.055 1.00 78.19 299 PRO A O 1
ATOM 2458 N N . ASP A 1 300 ? -5.435 -7.383 7.766 1.00 71.81 300 ASP A N 1
ATOM 2459 C CA . ASP A 1 300 ? -5.724 -8.278 8.888 1.00 71.81 300 ASP A CA 1
ATOM 2460 C C . ASP A 1 300 ? -4.511 -9.146 9.266 1.00 71.81 300 ASP A C 1
ATOM 2462 O O . ASP A 1 300 ? -4.634 -10.064 10.058 1.00 71.81 300 ASP A O 1
ATOM 2466 N N . GLY A 1 301 ? -3.334 -8.957 8.671 1.00 79.44 301 GLY A N 1
ATOM 2467 C CA . GLY A 1 301 ? -2.146 -9.761 8.967 1.00 79.44 301 GLY A CA 1
ATOM 2468 C C . GLY A 1 301 ? -2.335 -11.277 8.804 1.00 79.44 301 GLY A C 1
ATOM 2469 O O . GLY A 1 301 ? -1.586 -12.040 9.416 1.00 79.44 301 GLY A O 1
ATOM 2470 N N . ASN A 1 302 ? -3.339 -11.719 8.033 1.00 79.69 302 ASN A N 1
ATOM 2471 C CA . ASN A 1 302 ? -3.669 -13.133 7.826 1.00 79.69 302 ASN A CA 1
ATOM 2472 C C . ASN A 1 302 ? -2.900 -13.759 6.682 1.00 79.69 302 ASN A C 1
ATOM 2474 O O . ASN A 1 302 ? -2.597 -14.949 6.713 1.00 79.69 302 ASN A O 1
ATOM 2478 N N . GLU A 1 303 ? -2.657 -12.979 5.642 1.00 90.06 303 GLU A N 1
ATOM 2479 C CA . GLU A 1 303 ? -1.998 -13.442 4.442 1.00 90.06 303 GLU A CA 1
ATOM 2480 C C . GLU A 1 303 ? -0.788 -12.563 4.199 1.00 90.06 303 GLU A C 1
ATOM 2482 O O . GLU A 1 303 ? -0.854 -11.340 4.333 1.00 90.06 303 GLU A O 1
ATOM 2487 N N . MET A 1 304 ? 0.317 -13.193 3.830 1.00 93.56 304 MET A N 1
ATOM 2488 C CA . MET A 1 304 ? 1.484 -12.483 3.336 1.00 93.56 304 MET A CA 1
ATOM 2489 C C . MET A 1 304 ? 1.858 -13.038 1.977 1.00 93.56 304 MET A C 1
ATOM 2491 O O . MET A 1 304 ? 1.799 -14.248 1.742 1.00 93.56 304 MET A O 1
ATOM 2495 N N . TYR A 1 305 ? 2.236 -12.123 1.102 1.00 95.94 305 TYR A N 1
ATOM 2496 C CA . TYR A 1 305 ? 2.725 -12.374 -0.237 1.00 95.94 305 TYR A CA 1
ATOM 2497 C C . TYR A 1 305 ? 4.187 -11.980 -0.255 1.00 95.94 305 TYR A C 1
ATOM 2499 O O . TYR A 1 305 ? 4.511 -10.870 0.158 1.00 95.94 305 TYR A O 1
ATOM 2507 N N . PHE A 1 306 ? 5.062 -12.872 -0.696 1.00 96.81 306 PHE A N 1
ATOM 2508 C CA . PHE A 1 306 ? 6.493 -12.601 -0.720 1.00 96.81 306 PHE A CA 1
ATOM 2509 C C . PHE A 1 306 ? 7.150 -13.203 -1.954 1.00 96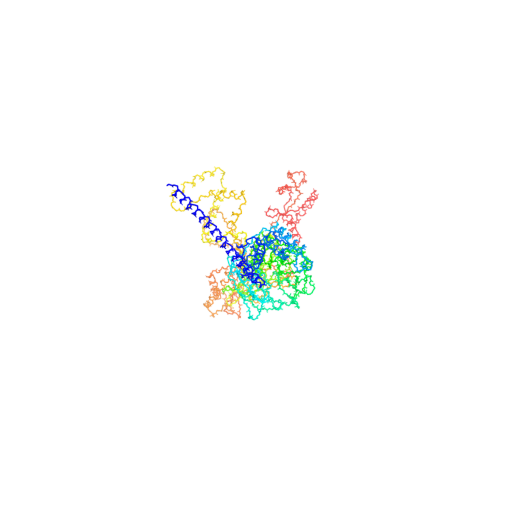.81 306 PHE A C 1
ATOM 2511 O O . PHE A 1 306 ? 6.624 -14.154 -2.533 1.00 96.81 306 PHE A O 1
ATOM 2518 N N . SER A 1 307 ? 8.282 -12.641 -2.358 1.00 96.31 307 SER A N 1
ATOM 2519 C CA . SER A 1 307 ? 9.097 -13.161 -3.452 1.00 96.31 307 SER A CA 1
ATOM 2520 C C . SER A 1 307 ? 10.262 -14.003 -2.937 1.00 96.31 307 SER A C 1
ATOM 2522 O O . SER A 1 307 ? 10.898 -13.666 -1.934 1.00 96.31 307 SER A O 1
ATOM 2524 N N . SER A 1 308 ? 10.538 -15.111 -3.626 1.00 95.50 308 SER A N 1
ATOM 2525 C CA . SER A 1 308 ? 11.631 -16.029 -3.293 1.00 95.50 308 SER A CA 1
ATOM 2526 C C . SER A 1 308 ? 12.171 -16.731 -4.541 1.00 95.50 308 SER A C 1
ATOM 2528 O O . SER A 1 308 ? 11.426 -16.969 -5.493 1.00 95.50 308 SER A O 1
ATOM 2530 N N . ASN A 1 309 ? 13.457 -17.088 -4.532 1.00 92.44 309 ASN A N 1
ATOM 2531 C CA . ASN A 1 309 ? 14.089 -17.953 -5.542 1.00 92.44 309 ASN A CA 1
ATOM 2532 C C . ASN A 1 309 ? 14.136 -19.435 -5.104 1.00 92.44 309 ASN A C 1
ATOM 2534 O O . ASN A 1 309 ? 15.031 -20.179 -5.505 1.00 92.44 309 ASN A O 1
ATOM 2538 N N . ASN A 1 310 ? 13.194 -19.855 -4.253 1.00 86.00 310 ASN A N 1
ATOM 2539 C CA . ASN A 1 310 ? 13.075 -21.227 -3.760 1.00 86.00 310 ASN A CA 1
ATOM 2540 C C . ASN A 1 310 ? 12.990 -22.271 -4.893 1.00 86.00 310 ASN A C 1
ATOM 2542 O O . ASN A 1 310 ? 12.273 -22.074 -5.882 1.00 86.00 310 ASN A O 1
ATOM 2546 N N . LEU A 1 311 ? 13.683 -23.408 -4.725 1.00 66.69 311 LEU A N 1
ATOM 2547 C CA . LEU A 1 311 ? 13.642 -24.529 -5.666 1.00 66.69 311 LEU A CA 1
ATOM 2548 C C . LEU A 1 311 ? 12.216 -25.088 -5.792 1.00 66.69 311 LEU A C 1
ATOM 2550 O O . LEU A 1 311 ? 11.573 -25.460 -4.812 1.00 66.69 311 LEU A O 1
ATOM 2554 N N . GLY A 1 312 ? 11.734 -25.178 -7.033 1.00 74.88 312 GLY A N 1
ATOM 2555 C CA . GLY A 1 312 ? 10.357 -25.569 -7.357 1.00 74.88 312 GLY A CA 1
ATOM 2556 C C . GLY A 1 312 ? 9.471 -24.413 -7.833 1.00 74.88 312 GLY A C 1
ATOM 2557 O O . GLY A 1 312 ? 8.308 -24.652 -8.165 1.00 74.88 312 GLY A O 1
ATOM 2558 N N . GLY A 1 313 ? 10.013 -23.191 -7.893 1.00 82.50 313 GLY A N 1
ATOM 2559 C CA . GLY A 1 313 ? 9.438 -22.088 -8.662 1.00 82.50 313 GLY A CA 1
ATOM 2560 C C . GLY A 1 313 ? 9.424 -22.341 -10.177 1.00 82.50 313 GLY A C 1
ATOM 2561 O O . GLY A 1 313 ? 9.997 -23.310 -10.677 1.00 82.50 313 GLY A O 1
ATOM 2562 N N . LEU A 1 314 ? 8.725 -21.475 -10.905 1.00 86.44 314 LEU A N 1
ATOM 2563 C CA . LEU A 1 314 ? 8.587 -21.486 -12.359 1.00 86.44 314 LEU A CA 1
ATOM 2564 C C . LEU A 1 314 ? 9.732 -20.742 -13.054 1.00 86.44 314 LEU A C 1
ATOM 2566 O O . LEU A 1 314 ? 10.128 -21.159 -14.145 1.00 86.44 314 LEU A O 1
ATOM 2570 N N . GLY A 1 315 ? 10.242 -19.673 -12.438 1.00 84.62 315 GLY A N 1
ATOM 2571 C CA . GLY A 1 315 ? 11.277 -18.810 -12.996 1.00 84.62 315 GLY A CA 1
ATOM 2572 C C . GLY A 1 315 ? 12.401 -18.492 -12.012 1.00 84.62 315 GLY A C 1
ATOM 2573 O O . GLY A 1 315 ? 12.713 -19.280 -11.118 1.00 84.62 315 GLY A O 1
ATOM 2574 N N . GLY A 1 316 ? 13.057 -17.347 -12.217 1.00 86.38 316 GLY A N 1
ATOM 2575 C CA . GLY A 1 316 ? 14.183 -16.913 -11.385 1.00 86.38 316 GLY A CA 1
ATOM 2576 C C . GLY A 1 316 ? 13.734 -16.558 -9.970 1.00 86.38 316 GLY A C 1
ATOM 2577 O O . GLY A 1 316 ? 14.197 -17.147 -8.992 1.00 86.38 316 GLY A O 1
ATOM 2578 N N . ARG A 1 317 ? 12.798 -15.615 -9.862 1.00 94.50 317 ARG A N 1
ATOM 2579 C CA . ARG A 1 317 ? 12.116 -15.257 -8.615 1.00 94.50 317 ARG A CA 1
ATOM 2580 C C . ARG A 1 317 ? 10.622 -15.381 -8.822 1.00 94.50 317 ARG A C 1
ATOM 2582 O O . ARG A 1 317 ? 10.098 -14.876 -9.805 1.00 94.50 317 ARG A O 1
ATOM 2589 N N . ASP A 1 318 ? 9.966 -16.000 -7.857 1.00 96.50 318 ASP A N 1
ATOM 2590 C CA . ASP A 1 318 ? 8.547 -16.308 -7.905 1.00 96.50 318 ASP A CA 1
ATOM 2591 C C . ASP A 1 318 ? 7.829 -15.690 -6.705 1.00 96.50 318 ASP A C 1
ATOM 2593 O O . ASP A 1 318 ? 8.398 -15.551 -5.619 1.00 96.50 318 ASP A O 1
ATOM 2597 N N . LEU A 1 319 ? 6.537 -15.402 -6.870 1.00 96.56 319 LEU A N 1
ATOM 2598 C CA . LEU A 1 319 ? 5.663 -14.985 -5.781 1.00 96.56 319 LEU A CA 1
ATOM 2599 C C . LEU A 1 319 ? 5.025 -16.185 -5.077 1.00 96.56 319 LEU A C 1
ATOM 2601 O O . LEU A 1 319 ? 4.450 -17.093 -5.694 1.00 96.56 319 LEU A O 1
ATOM 2605 N N . TYR A 1 320 ? 5.064 -16.130 -3.753 1.00 95.25 320 TYR A N 1
ATOM 2606 C CA . TYR A 1 320 ? 4.515 -17.107 -2.827 1.00 95.25 320 TYR A CA 1
ATOM 2607 C C . TYR A 1 320 ? 3.514 -16.442 -1.886 1.00 95.25 320 TYR A C 1
ATOM 2609 O O . TYR A 1 320 ? 3.547 -15.236 -1.647 1.00 95.25 320 TYR A O 1
ATOM 2617 N N . LYS A 1 321 ? 2.622 -17.258 -1.328 1.00 93.94 321 LYS A N 1
ATOM 2618 C CA . LYS A 1 321 ? 1.657 -16.875 -0.301 1.00 93.94 321 LYS A CA 1
ATOM 2619 C C . LYS A 1 321 ? 1.770 -17.789 0.909 1.00 93.94 321 LYS A C 1
ATOM 2621 O O . LYS A 1 321 ? 1.857 -19.008 0.764 1.00 93.94 321 LYS A O 1
ATOM 2626 N N . ILE A 1 322 ? 1.656 -17.202 2.090 1.00 92.50 322 ILE A N 1
ATOM 2627 C CA . ILE A 1 322 ? 1.416 -17.907 3.353 1.00 92.50 322 ILE A CA 1
ATOM 2628 C C . ILE A 1 322 ? 0.132 -17.404 3.993 1.00 92.50 322 ILE A C 1
ATOM 2630 O O . ILE A 1 322 ? -0.309 -16.280 3.748 1.00 92.50 322 ILE A O 1
ATOM 2634 N N . VAL A 1 323 ? -0.456 -18.253 4.827 1.00 90.44 323 VAL A N 1
ATOM 2635 C CA . VAL A 1 323 ? -1.663 -17.951 5.590 1.00 90.44 323 VAL A CA 1
ATOM 2636 C C . VAL A 1 323 ? -1.405 -18.256 7.056 1.00 90.44 323 VAL A C 1
ATOM 2638 O O . VAL A 1 323 ? -0.822 -19.289 7.389 1.00 90.44 323 VAL A O 1
ATOM 2641 N N . LYS A 1 324 ? -1.838 -17.364 7.938 1.00 86.25 324 LYS A N 1
ATOM 2642 C CA . LYS A 1 324 ? -1.768 -17.567 9.380 1.00 86.25 324 LYS A CA 1
ATOM 2643 C C . LYS A 1 324 ? -2.808 -18.602 9.812 1.00 86.25 324 LYS A C 1
ATOM 2645 O O . LYS A 1 324 ? -3.978 -18.517 9.442 1.00 86.25 324 LYS A O 1
ATOM 2650 N N . LYS A 1 325 ? -2.374 -19.605 10.568 1.00 85.06 325 LYS A N 1
ATOM 2651 C CA . LYS A 1 325 ? -3.215 -20.663 11.135 1.00 85.06 325 LYS A CA 1
ATOM 2652 C C . LYS A 1 325 ? -3.869 -20.199 12.436 1.00 85.06 325 LYS A C 1
ATOM 2654 O O . LYS A 1 325 ? -3.481 -19.192 13.025 1.00 85.06 325 LYS A O 1
ATOM 2659 N N . GLU A 1 326 ? -4.850 -20.968 12.902 1.00 78.25 326 GLU A N 1
ATOM 2660 C CA . GLU A 1 326 ? -5.607 -20.666 14.126 1.00 78.25 326 GLU A CA 1
ATOM 2661 C C . GLU A 1 326 ? -4.743 -20.680 15.394 1.00 78.25 326 GLU A C 1
ATOM 2663 O O . GLU A 1 326 ? -5.003 -19.914 16.315 1.00 78.25 326 GLU A O 1
ATOM 2668 N N . ASP A 1 327 ? -3.671 -21.474 15.408 1.00 79.56 327 ASP A N 1
ATOM 2669 C CA . ASP A 1 327 ? -2.670 -21.509 16.484 1.00 79.56 327 ASP A CA 1
ATOM 2670 C C . ASP A 1 327 ? -1.694 -20.311 16.462 1.00 79.56 327 ASP A C 1
ATOM 2672 O O . ASP A 1 327 ? -0.790 -20.219 17.292 1.00 79.56 327 ASP A O 1
ATOM 2676 N N . GLY A 1 328 ? -1.859 -19.389 15.506 1.00 78.06 328 GLY A N 1
ATOM 2677 C CA . GLY A 1 328 ? -1.019 -18.209 15.319 1.00 78.06 328 GLY A CA 1
ATOM 2678 C C . GLY A 1 328 ? 0.265 -18.447 14.519 1.00 78.06 328 GLY A C 1
ATOM 2679 O O . GLY A 1 328 ? 0.975 -17.475 14.246 1.00 78.06 328 GLY A O 1
ATOM 2680 N N . THR A 1 329 ? 0.559 -19.687 14.114 1.00 86.00 329 THR A N 1
ATOM 2681 C CA . THR A 1 329 ? 1.718 -20.022 13.271 1.00 86.00 329 THR A CA 1
ATOM 2682 C C . THR A 1 329 ? 1.432 -19.788 11.785 1.00 86.00 329 THR A C 1
ATOM 2684 O O . THR A 1 329 ? 0.280 -19.718 11.359 1.00 86.00 329 THR A O 1
ATOM 2687 N N . TRP A 1 330 ? 2.473 -19.660 10.961 1.00 89.50 330 TRP A N 1
ATOM 2688 C CA . TRP A 1 330 ? 2.320 -19.529 9.509 1.00 89.50 330 TRP A CA 1
ATOM 2689 C C . TRP A 1 330 ? 2.173 -20.897 8.823 1.00 89.50 330 TRP A C 1
ATOM 2691 O O . TRP A 1 330 ? 2.715 -21.916 9.264 1.00 89.50 330 TRP A O 1
ATOM 2701 N N . SER A 1 331 ? 1.404 -20.943 7.734 1.00 91.19 331 SER A N 1
ATOM 2702 C CA . SER A 1 331 ? 1.377 -22.084 6.817 1.00 91.19 331 SER A CA 1
ATOM 2703 C C . SER A 1 331 ? 2.709 -22.250 6.098 1.00 91.19 331 SER A C 1
ATOM 2705 O O . SER A 1 331 ? 3.516 -21.329 6.043 1.00 91.19 331 SER A O 1
ATOM 2707 N N . THR A 1 332 ? 2.908 -23.413 5.480 1.00 90.75 332 THR A N 1
ATOM 2708 C CA . THR A 1 332 ? 3.992 -23.567 4.512 1.00 90.75 332 THR A CA 1
ATOM 2709 C C . THR A 1 332 ? 3.769 -22.611 3.329 1.00 90.75 332 THR A C 1
ATOM 2711 O O . THR A 1 332 ? 2.609 -22.395 2.941 1.00 90.75 332 THR A O 1
ATOM 2714 N N . PRO A 1 333 ? 4.836 -22.024 2.758 1.00 92.38 333 PRO A N 1
ATOM 2715 C CA . PRO A 1 333 ? 4.735 -21.205 1.559 1.00 92.38 333 PRO A CA 1
ATOM 2716 C C . PRO A 1 333 ? 4.103 -21.953 0.390 1.00 92.38 333 PRO A C 1
ATOM 2718 O O . PRO A 1 333 ? 4.462 -23.091 0.089 1.00 92.38 333 PRO A O 1
ATOM 2721 N N . LYS A 1 334 ? 3.163 -21.298 -0.292 1.00 92.56 334 LYS A N 1
ATOM 2722 C CA . LYS A 1 334 ? 2.503 -21.816 -1.491 1.00 92.56 334 LYS A CA 1
ATOM 2723 C C . LYS A 1 334 ? 2.786 -20.902 -2.677 1.00 92.56 334 LYS A C 1
ATOM 2725 O O . LYS A 1 334 ? 2.410 -19.734 -2.648 1.00 92.56 334 LYS A O 1
ATOM 2730 N N . ASN A 1 335 ? 3.398 -21.448 -3.726 1.00 93.56 335 ASN A N 1
ATOM 2731 C CA . ASN A 1 335 ? 3.625 -20.744 -4.988 1.00 93.56 335 ASN A CA 1
ATOM 2732 C C . ASN A 1 335 ? 2.282 -20.278 -5.593 1.00 93.56 335 ASN A C 1
ATOM 2734 O O . ASN A 1 335 ? 1.291 -21.021 -5.558 1.00 93.56 335 ASN A O 1
ATOM 2738 N N . LEU A 1 336 ? 2.228 -19.053 -6.128 1.00 93.75 336 LEU A N 1
ATOM 2739 C CA . LEU A 1 336 ? 1.004 -18.484 -6.713 1.00 93.75 336 LEU A CA 1
ATOM 2740 C C . LEU A 1 336 ? 0.625 -19.075 -8.083 1.00 93.75 336 LEU A C 1
ATOM 2742 O O . LEU A 1 336 ? -0.462 -18.796 -8.597 1.00 93.75 336 LEU A O 1
ATOM 2746 N N . GLY A 1 337 ? 1.470 -19.947 -8.632 1.00 92.19 337 GLY A N 1
ATOM 2747 C CA . GLY A 1 337 ? 1.231 -20.717 -9.844 1.00 92.19 337 GLY A CA 1
ATOM 2748 C C . GLY A 1 337 ? 1.446 -19.919 -11.129 1.00 92.19 337 GLY A C 1
ATOM 2749 O O . GLY A 1 337 ? 1.609 -18.701 -11.124 1.00 92.19 337 GLY A O 1
ATOM 2750 N N . ASN A 1 338 ? 1.368 -20.621 -12.260 1.00 92.06 338 ASN A N 1
ATOM 2751 C CA . ASN A 1 338 ? 1.721 -20.123 -13.599 1.00 92.06 338 ASN A CA 1
ATOM 2752 C C . ASN A 1 338 ? 0.811 -19.024 -14.175 1.00 92.06 338 ASN A C 1
ATOM 2754 O O . ASN A 1 338 ? 1.001 -18.583 -15.306 1.00 92.06 338 ASN A O 1
ATOM 2758 N N . LYS A 1 339 ? -0.225 -18.623 -13.433 1.00 92.56 339 LYS A N 1
ATOM 2759 C CA . LYS A 1 339 ? -1.026 -17.444 -13.770 1.00 92.56 339 LYS A CA 1
ATOM 2760 C C . LYS A 1 339 ? -0.368 -16.155 -13.303 1.00 92.56 339 LYS A C 1
ATOM 2762 O O . LYS A 1 339 ? -0.614 -15.129 -13.923 1.00 92.56 339 LYS A O 1
ATOM 2767 N N . ILE A 1 340 ? 0.360 -16.209 -12.189 1.00 95.50 340 ILE A N 1
ATOM 2768 C CA . ILE A 1 340 ? 1.037 -15.059 -11.587 1.00 95.50 340 ILE A CA 1
ATOM 2769 C C . ILE A 1 340 ? 2.537 -15.125 -11.850 1.00 95.50 340 ILE A C 1
ATOM 2771 O O . ILE A 1 340 ? 3.116 -14.102 -12.175 1.00 95.50 340 ILE A O 1
ATOM 2775 N N . ASN A 1 341 ? 3.136 -16.307 -11.724 1.00 96.12 341 ASN A N 1
ATOM 2776 C CA . ASN A 1 341 ? 4.562 -16.510 -11.946 1.00 96.12 341 ASN A CA 1
ATOM 2777 C C . ASN A 1 341 ? 4.817 -16.957 -13.389 1.00 96.12 341 ASN A C 1
ATOM 2779 O O . ASN A 1 341 ? 4.030 -17.720 -13.965 1.00 96.12 341 ASN A O 1
ATOM 2783 N N . THR A 1 342 ? 5.916 -16.487 -13.967 1.00 94.75 342 THR A N 1
ATOM 2784 C CA . THR A 1 342 ? 6.370 -16.821 -15.318 1.00 94.75 342 THR A CA 1
ATOM 2785 C C . THR A 1 342 ? 7.684 -17.596 -15.259 1.00 94.75 342 THR A C 1
ATOM 2787 O O . THR A 1 342 ? 8.132 -18.004 -14.197 1.00 94.75 342 THR A O 1
ATOM 2790 N N . ALA A 1 343 ? 8.301 -17.850 -16.413 1.00 92.50 343 ALA A N 1
ATOM 2791 C CA . ALA A 1 343 ? 9.654 -18.406 -16.460 1.00 92.50 343 ALA A CA 1
ATOM 2792 C C . ALA A 1 343 ? 10.747 -17.354 -16.161 1.00 92.50 343 ALA A C 1
ATOM 2794 O O . ALA A 1 343 ? 11.931 -17.684 -16.185 1.00 92.50 343 ALA A O 1
ATOM 2795 N N . LEU A 1 344 ? 10.369 -16.086 -15.950 1.00 92.62 344 LEU A N 1
ATOM 2796 C CA . LEU A 1 344 ? 11.273 -14.966 -15.678 1.00 92.62 344 LEU A CA 1
ATOM 2797 C C . LEU A 1 344 ? 11.185 -14.557 -14.197 1.00 92.62 344 LEU A C 1
ATOM 2799 O O . LEU A 1 344 ? 10.905 -15.394 -13.351 1.00 92.62 344 LEU A O 1
ATOM 2803 N N . ASP A 1 345 ? 11.514 -13.307 -13.867 1.00 93.88 345 ASP A N 1
ATOM 2804 C CA . ASP A 1 345 ? 11.454 -12.812 -12.491 1.00 93.88 345 ASP A CA 1
ATOM 2805 C C . ASP A 1 345 ? 10.127 -12.099 -12.215 1.00 93.88 345 ASP A C 1
ATOM 2807 O O . ASP A 1 345 ? 9.801 -11.121 -12.897 1.00 93.88 345 ASP A O 1
ATOM 2811 N N . GLU A 1 346 ? 9.447 -12.504 -11.147 1.00 96.31 346 GLU A N 1
ATOM 2812 C CA . GLU A 1 346 ? 8.387 -11.768 -10.464 1.00 96.31 346 GLU A CA 1
ATOM 2813 C C . GLU A 1 346 ? 8.846 -11.315 -9.075 1.00 96.31 346 GLU A C 1
ATOM 2815 O O . GLU A 1 346 ? 9.485 -12.054 -8.325 1.00 96.31 346 GLU A O 1
ATOM 2820 N N . ASP A 1 347 ? 8.526 -10.072 -8.720 1.00 95.38 347 ASP A N 1
ATOM 2821 C CA . ASP A 1 347 ? 9.028 -9.463 -7.495 1.00 95.38 347 ASP A CA 1
ATOM 2822 C C . ASP A 1 347 ? 8.129 -8.336 -6.965 1.00 95.38 347 ASP A C 1
ATOM 2824 O O . ASP A 1 347 ? 7.117 -7.991 -7.576 1.00 95.38 347 ASP A O 1
ATOM 2828 N N . PHE A 1 348 ? 8.506 -7.752 -5.822 1.00 95.19 348 PHE A N 1
ATOM 2829 C CA . PHE A 1 348 ? 7.831 -6.607 -5.193 1.00 95.19 348 PHE A CA 1
ATOM 2830 C C . PHE A 1 348 ? 6.304 -6.775 -5.075 1.00 95.19 348 PHE A C 1
ATOM 2832 O O . PHE A 1 348 ? 5.552 -5.938 -5.587 1.00 95.19 348 PHE A O 1
ATOM 2839 N N . PRO A 1 349 ? 5.811 -7.849 -4.431 1.00 97.19 349 PRO A N 1
ATOM 2840 C CA . PRO A 1 349 ? 4.380 -8.005 -4.236 1.00 97.19 349 PRO A CA 1
ATOM 2841 C C . PRO A 1 349 ? 3.838 -6.877 -3.353 1.00 97.19 349 PRO A C 1
ATOM 2843 O O . PRO A 1 349 ? 4.423 -6.540 -2.327 1.00 97.19 349 PRO A O 1
ATOM 2846 N N . PHE A 1 350 ? 2.678 -6.344 -3.721 1.00 97.12 350 PHE A N 1
ATOM 2847 C CA . PHE A 1 350 ? 1.895 -5.399 -2.936 1.00 97.12 350 PHE A CA 1
ATOM 2848 C C . PHE A 1 350 ? 0.423 -5.815 -2.969 1.00 97.12 350 PHE A C 1
ATOM 2850 O O . PHE A 1 350 ? -0.264 -5.663 -3.985 1.00 97.12 350 PHE A O 1
ATOM 2857 N N . ILE A 1 351 ? -0.076 -6.367 -1.861 1.00 95.25 351 ILE A N 1
ATOM 2858 C CA . ILE A 1 351 ? -1.499 -6.681 -1.711 1.00 95.25 351 ILE A CA 1
ATOM 2859 C C . ILE A 1 351 ? -2.237 -5.425 -1.238 1.00 95.25 351 ILE A C 1
ATOM 2861 O O . ILE A 1 351 ? -1.956 -4.874 -0.176 1.00 95.25 351 ILE A O 1
ATOM 2865 N N . HIS A 1 352 ? -3.186 -4.951 -2.042 1.00 92.12 352 HIS A N 1
ATOM 2866 C CA . HIS A 1 352 ? -3.992 -3.784 -1.706 1.00 92.12 352 HIS A CA 1
ATOM 2867 C C . HIS A 1 352 ? -4.827 -4.051 -0.440 1.00 92.12 352 HIS A C 1
ATOM 2869 O O . HIS A 1 352 ? -5.287 -5.182 -0.231 1.00 92.12 352 HIS A O 1
ATOM 2875 N N . PRO A 1 353 ? -5.126 -3.021 0.374 1.00 86.44 353 PRO A N 1
ATOM 2876 C CA . PRO A 1 353 ? -5.979 -3.162 1.554 1.00 86.44 353 PRO A CA 1
ATOM 2877 C C . PRO A 1 353 ? -7.386 -3.746 1.326 1.00 86.44 353 PRO A C 1
ATOM 2879 O O . PRO A 1 353 ? -8.044 -4.162 2.276 1.00 86.44 353 PRO A O 1
ATOM 2882 N N . ASP A 1 354 ? -7.833 -3.844 0.070 1.00 82.31 354 ASP A N 1
ATOM 2883 C CA . ASP A 1 354 ? -9.093 -4.493 -0.324 1.00 82.31 354 ASP A CA 1
ATOM 2884 C C . ASP A 1 354 ? -9.028 -6.034 -0.244 1.00 82.31 354 ASP A C 1
ATOM 2886 O O . ASP A 1 354 ? -10.052 -6.698 -0.419 1.00 82.31 354 ASP A O 1
ATOM 2890 N N . LYS A 1 355 ? -7.830 -6.601 -0.009 1.00 85.44 355 LYS A N 1
ATOM 2891 C CA . LYS A 1 355 ? -7.501 -8.042 0.010 1.00 85.44 355 LYS A CA 1
ATOM 2892 C C . LYS A 1 355 ? -7.794 -8.781 -1.303 1.00 85.44 355 LYS A C 1
ATOM 2894 O O . LYS A 1 355 ? -7.768 -10.011 -1.349 1.00 85.44 355 LYS A O 1
ATOM 2899 N N . LYS A 1 356 ? -8.095 -8.049 -2.374 1.00 85.88 356 LYS A N 1
ATOM 2900 C CA . LYS A 1 356 ? -8.498 -8.585 -3.679 1.00 85.88 356 LYS A CA 1
ATOM 2901 C C . LYS A 1 356 ? -7.504 -8.228 -4.765 1.00 85.88 356 LYS A C 1
ATOM 2903 O O . LYS A 1 356 ? -7.335 -9.020 -5.686 1.00 85.88 356 LYS A O 1
ATOM 2908 N N . THR A 1 357 ? -6.863 -7.071 -4.680 1.00 92.69 357 THR A N 1
ATOM 2909 C CA . THR A 1 357 ? -5.992 -6.570 -5.737 1.00 92.69 357 THR A CA 1
ATOM 2910 C C . THR A 1 357 ? -4.526 -6.777 -5.377 1.00 92.69 357 THR A C 1
ATOM 2912 O O . THR A 1 357 ? -4.028 -6.153 -4.448 1.00 92.69 357 THR A O 1
ATOM 2915 N N . LEU A 1 358 ? -3.821 -7.610 -6.142 1.00 96.31 358 LEU A N 1
ATOM 2916 C CA . LEU A 1 358 ? -2.372 -7.782 -6.037 1.00 96.31 358 LEU A CA 1
ATOM 2917 C C . LEU A 1 358 ? -1.686 -6.985 -7.146 1.00 96.31 358 LEU A C 1
ATOM 2919 O O . LEU A 1 358 ? -1.946 -7.215 -8.330 1.00 96.31 358 LEU A O 1
ATOM 2923 N N . TYR A 1 359 ? -0.805 -6.074 -6.752 1.00 97.44 359 TYR A N 1
ATOM 2924 C CA . TYR A 1 359 ? 0.179 -5.457 -7.631 1.00 97.44 359 TYR A CA 1
ATOM 2925 C C . TYR A 1 359 ? 1.517 -6.159 -7.439 1.00 97.44 359 TYR A C 1
ATOM 2927 O O . TYR A 1 359 ? 1.825 -6.618 -6.342 1.00 97.44 359 TYR A O 1
ATOM 2935 N N . PHE A 1 360 ? 2.292 -6.283 -8.504 1.00 97.56 360 PHE A N 1
ATOM 2936 C CA . PHE A 1 360 ? 3.623 -6.872 -8.455 1.00 97.56 360 PHE A CA 1
ATOM 2937 C C . PHE A 1 360 ? 4.413 -6.460 -9.691 1.00 97.56 360 PHE A C 1
ATOM 2939 O O . PHE A 1 360 ? 3.843 -5.965 -10.662 1.00 97.56 360 PHE A O 1
ATOM 2946 N N . VAL A 1 361 ? 5.719 -6.669 -9.659 1.00 96.75 361 VAL A N 1
ATOM 2947 C CA . VAL A 1 361 ? 6.621 -6.358 -10.764 1.00 96.75 361 VAL A CA 1
ATOM 2948 C C . VAL A 1 361 ? 7.021 -7.651 -11.468 1.00 96.75 361 VAL A C 1
ATOM 2950 O O . VAL A 1 361 ? 7.210 -8.672 -10.812 1.00 96.75 361 VAL A O 1
ATOM 2953 N N . SER A 1 362 ? 7.139 -7.643 -12.794 1.00 96.06 362 SER A N 1
ATOM 2954 C CA . SER A 1 362 ? 7.527 -8.827 -13.568 1.00 96.06 362 SER A CA 1
ATOM 2955 C C . SER A 1 362 ? 8.341 -8.472 -14.809 1.00 96.06 362 SER A C 1
ATOM 2957 O O . SER A 1 362 ? 8.068 -7.465 -15.463 1.00 96.06 362 SER A O 1
ATOM 2959 N N . LYS A 1 363 ? 9.314 -9.330 -15.146 1.00 93.44 363 LYS A N 1
ATOM 2960 C CA . LYS A 1 363 ? 10.000 -9.338 -16.455 1.00 93.44 363 LYS A CA 1
ATOM 2961 C C . LYS A 1 363 ? 9.198 -10.031 -17.555 1.00 93.44 363 LYS A C 1
ATOM 2963 O O . LYS A 1 363 ? 9.474 -9.834 -18.737 1.00 93.44 363 LYS A O 1
ATOM 2968 N N . GLY A 1 364 ? 8.245 -10.873 -17.166 1.00 91.56 364 GLY A N 1
ATOM 2969 C CA . GLY A 1 364 ? 7.326 -11.569 -18.050 1.00 91.56 364 GLY A CA 1
ATOM 2970 C C . GLY A 1 364 ? 6.058 -10.766 -18.301 1.00 91.56 364 GLY A C 1
ATOM 2971 O O . GLY A 1 364 ? 6.068 -9.540 -18.376 1.00 91.56 364 GLY A O 1
ATOM 2972 N N . HIS A 1 365 ? 4.948 -11.481 -18.501 1.00 71.25 365 HIS A N 1
ATOM 2973 C CA . HIS A 1 365 ? 3.635 -10.891 -18.799 1.00 71.25 365 HIS A CA 1
ATOM 2974 C C . HIS A 1 365 ? 3.636 -9.942 -20.026 1.00 71.25 365 HIS A C 1
ATOM 2976 O O . HIS A 1 365 ? 2.745 -9.104 -20.189 1.00 71.25 365 HIS A O 1
ATOM 2982 N N . ASN A 1 366 ? 4.640 -10.165 -20.886 1.00 71.44 366 ASN A N 1
ATOM 2983 C CA . ASN A 1 366 ? 5.063 -9.505 -22.120 1.00 71.44 366 ASN A CA 1
ATOM 2984 C C . ASN A 1 366 ? 5.323 -7.989 -21.940 1.00 71.44 366 ASN A C 1
ATOM 2986 O O . ASN A 1 366 ? 4.879 -7.187 -22.753 1.00 71.44 366 ASN A O 1
ATOM 2990 N N . SER A 1 367 ? 5.991 -7.653 -20.829 1.00 76.75 367 SER A N 1
ATOM 2991 C CA . SER A 1 367 ? 6.504 -6.367 -20.299 1.00 76.75 367 SER A CA 1
ATOM 2992 C C . SER A 1 367 ? 6.885 -5.239 -21.294 1.00 76.75 367 SER A C 1
ATOM 2994 O O . SER A 1 367 ? 7.019 -5.455 -22.500 1.00 76.75 367 SER A O 1
ATOM 2996 N N . MET A 1 368 ? 7.069 -3.998 -20.812 1.00 75.00 368 MET A N 1
ATOM 2997 C CA . MET A 1 368 ? 7.823 -2.981 -21.552 1.00 75.00 368 MET A CA 1
ATOM 2998 C C . MET A 1 368 ? 8.579 -1.966 -20.691 1.00 75.00 368 MET A C 1
ATOM 3000 O O . MET A 1 368 ? 8.291 -0.780 -20.759 1.00 75.00 368 MET A O 1
ATOM 3004 N N . GLY A 1 369 ? 9.668 -2.444 -20.108 1.00 68.19 369 GLY A N 1
ATOM 3005 C CA . GLY A 1 369 ? 10.855 -1.681 -19.735 1.00 68.19 369 GLY A CA 1
ATOM 3006 C C . GLY A 1 369 ? 11.993 -2.534 -19.171 1.00 68.19 369 GLY A C 1
ATOM 3007 O O . GLY A 1 369 ? 13.059 -2.007 -18.879 1.00 68.19 369 GLY A O 1
ATOM 3008 N N . GLY A 1 370 ? 11.769 -3.855 -19.111 1.00 85.75 370 GLY A N 1
ATOM 3009 C CA . GLY A 1 370 ? 12.557 -4.840 -18.384 1.00 85.75 370 GLY A CA 1
ATOM 3010 C C . GLY A 1 370 ? 11.665 -5.390 -17.280 1.00 85.75 370 GLY A C 1
ATOM 3011 O O . GLY A 1 370 ? 10.882 -6.303 -17.538 1.00 85.75 370 GLY A O 1
ATOM 3012 N N . PHE A 1 371 ? 11.742 -4.803 -16.093 1.00 92.44 371 PHE A N 1
ATOM 3013 C CA . PHE A 1 371 ? 10.745 -4.950 -15.041 1.00 92.44 371 PHE A CA 1
ATOM 3014 C C . PHE A 1 371 ? 9.601 -3.947 -15.204 1.00 92.44 371 PHE A C 1
ATOM 3016 O O . PHE A 1 371 ? 9.826 -2.745 -15.311 1.00 92.44 371 PHE A O 1
ATOM 3023 N N . ASP A 1 372 ? 8.373 -4.453 -15.142 1.00 96.31 372 ASP A N 1
ATOM 3024 C CA . ASP A 1 372 ? 7.157 -3.655 -15.260 1.00 96.31 372 ASP A CA 1
ATOM 3025 C C . ASP A 1 372 ? 6.134 -4.028 -14.195 1.00 96.31 372 ASP A C 1
ATOM 3027 O O . ASP A 1 372 ? 6.078 -5.168 -13.731 1.00 96.31 372 ASP A O 1
ATOM 3031 N N . ILE A 1 373 ? 5.253 -3.086 -13.873 1.00 97.19 373 ILE A N 1
ATOM 3032 C CA . ILE A 1 373 ? 4.205 -3.255 -12.872 1.00 97.19 373 ILE A CA 1
ATOM 3033 C C . ILE A 1 373 ? 2.970 -3.914 -13.507 1.00 97.19 373 ILE A C 1
ATOM 3035 O O . ILE A 1 373 ? 2.437 -3.484 -14.537 1.00 97.19 373 ILE A O 1
ATOM 3039 N N . PHE A 1 374 ? 2.474 -4.959 -12.855 1.00 97.56 374 PHE A N 1
ATOM 3040 C CA . PHE A 1 374 ? 1.278 -5.705 -13.222 1.00 97.56 374 PHE A CA 1
ATOM 3041 C C . PHE A 1 374 ? 0.277 -5.721 -12.072 1.00 97.56 374 PHE A C 1
ATOM 3043 O O . PHE A 1 374 ? 0.630 -5.660 -10.896 1.00 97.56 374 PHE A O 1
ATOM 3050 N N . LYS A 1 375 ? -1.002 -5.830 -12.430 1.00 95.94 375 LYS A N 1
ATOM 3051 C CA . LYS A 1 375 ? -2.122 -5.981 -11.500 1.00 95.94 375 LYS A CA 1
ATOM 3052 C C . LYS A 1 375 ? -2.877 -7.270 -11.792 1.00 95.94 375 LYS A C 1
ATOM 3054 O O . LYS A 1 375 ? -3.177 -7.566 -12.951 1.00 95.94 375 LYS A O 1
ATOM 3059 N N . SER A 1 376 ? -3.262 -7.992 -10.744 1.00 96.12 376 SER A N 1
ATOM 3060 C CA . SER A 1 376 ? -4.215 -9.099 -10.821 1.00 96.12 376 SER A CA 1
ATOM 3061 C C . SER A 1 376 ? -5.250 -9.036 -9.695 1.00 96.12 376 SER A C 1
ATOM 3063 O O . SER A 1 376 ? -4.989 -8.521 -8.610 1.00 96.12 376 SER A O 1
ATOM 3065 N N . ILE A 1 377 ? -6.449 -9.544 -9.969 1.00 94.12 377 ILE A N 1
ATOM 3066 C CA . ILE A 1 377 ? -7.586 -9.585 -9.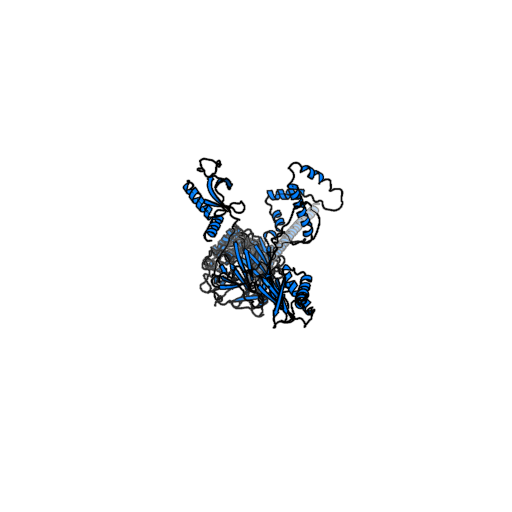052 1.00 94.12 377 ILE A CA 1
ATOM 3067 C C . ILE A 1 377 ? -7.807 -11.025 -8.582 1.00 94.12 377 ILE A C 1
ATOM 3069 O O . ILE A 1 377 ? -7.849 -11.959 -9.389 1.00 94.12 377 ILE A O 1
ATOM 3073 N N . SER A 1 378 ? -7.975 -11.200 -7.276 1.00 87.75 378 SER A N 1
ATOM 3074 C CA . SER A 1 378 ? -8.361 -12.461 -6.653 1.00 87.75 378 SER A CA 1
ATOM 3075 C C . SER A 1 378 ? -9.807 -12.802 -7.008 1.00 87.75 378 SER A C 1
ATOM 3077 O O . SER A 1 378 ? -10.734 -12.034 -6.757 1.00 87.75 378 SER A O 1
ATOM 3079 N N . LEU A 1 379 ? -9.996 -13.988 -7.575 1.00 85.81 379 LEU A N 1
ATOM 3080 C CA . LEU A 1 379 ? -11.287 -14.593 -7.905 1.00 85.81 379 LEU A CA 1
ATOM 3081 C C . LEU A 1 379 ? -11.744 -15.585 -6.812 1.00 85.81 379 LEU A C 1
ATOM 3083 O O . LEU A 1 379 ? -12.705 -16.327 -7.008 1.00 85.81 379 LEU A O 1
ATOM 3087 N N . GLY A 1 380 ? -11.054 -15.608 -5.662 1.00 77.94 380 GLY A N 1
ATOM 3088 C CA . GLY A 1 380 ? -11.302 -16.515 -4.536 1.00 77.94 380 GLY A CA 1
ATOM 3089 C C . GLY A 1 380 ? -10.498 -17.822 -4.598 1.00 77.94 380 GLY A C 1
ATOM 3090 O O . GLY A 1 380 ? -10.013 -18.226 -5.650 1.00 77.94 380 GLY A O 1
ATOM 3091 N N . LYS A 1 381 ? -10.325 -18.494 -3.447 1.00 73.38 381 LYS A N 1
ATOM 3092 C CA . LYS A 1 381 ? -9.626 -19.798 -3.310 1.00 73.38 381 LYS A CA 1
ATOM 3093 C C . LYS A 1 381 ? -8.226 -19.854 -3.971 1.00 73.38 381 LYS A C 1
ATOM 3095 O O . LYS A 1 381 ? -7.860 -20.872 -4.551 1.00 73.38 381 LYS A O 1
ATOM 3100 N N . ASN A 1 382 ? -7.437 -18.777 -3.870 1.00 72.19 382 ASN A N 1
ATOM 3101 C CA . ASN A 1 382 ? -6.128 -18.595 -4.536 1.00 72.19 382 ASN A CA 1
ATOM 3102 C C . ASN A 1 382 ? -6.171 -18.631 -6.074 1.00 72.19 382 ASN A C 1
ATOM 3104 O O . ASN A 1 382 ? -5.164 -18.913 -6.721 1.00 72.19 382 ASN A O 1
ATOM 3108 N N . ILE A 1 383 ? -7.322 -18.342 -6.674 1.00 86.75 383 ILE A N 1
ATOM 3109 C CA . ILE A 1 383 ? -7.444 -18.170 -8.117 1.00 86.75 383 ILE A CA 1
ATOM 3110 C C . ILE A 1 383 ? -7.261 -16.690 -8.424 1.00 86.75 383 ILE A C 1
ATOM 3112 O O . ILE A 1 383 ? -7.987 -15.854 -7.898 1.00 86.75 383 ILE A O 1
ATOM 3116 N N . TRP A 1 384 ? -6.323 -16.379 -9.309 1.00 93.00 384 TRP A N 1
ATOM 3117 C CA . TRP A 1 384 ? -6.077 -15.022 -9.780 1.00 93.00 384 TRP A CA 1
ATOM 3118 C C . TRP A 1 384 ? -6.557 -14.841 -11.220 1.00 93.00 384 TRP A C 1
ATOM 3120 O O . TRP A 1 384 ? -6.558 -15.785 -12.025 1.00 93.00 384 TRP A O 1
ATOM 3130 N N . SER A 1 385 ? -6.974 -13.618 -11.546 1.00 94.69 385 SER A N 1
ATOM 3131 C CA . SER A 1 385 ? -7.195 -13.188 -12.926 1.00 94.69 385 SER A CA 1
ATOM 3132 C C . SER A 1 385 ? -5.882 -13.191 -13.722 1.00 94.69 385 SER A C 1
ATOM 3134 O O . SER A 1 385 ? -4.796 -13.291 -13.149 1.00 94.69 385 SER A O 1
ATOM 3136 N N . LYS A 1 386 ? -5.959 -13.062 -15.049 1.00 94.12 386 LYS A N 1
ATOM 3137 C CA . LYS A 1 386 ? -4.753 -12.866 -15.862 1.00 94.12 386 LYS A CA 1
ATOM 3138 C C . LYS A 1 386 ? -4.105 -11.517 -15.490 1.00 94.12 386 LYS A C 1
ATOM 3140 O O . LYS A 1 386 ? -4.827 -10.518 -15.527 1.00 94.12 386 LYS A O 1
ATOM 3145 N N . PRO A 1 387 ? -2.798 -11.466 -15.173 1.00 96.38 387 PRO A N 1
ATOM 3146 C CA . PRO A 1 387 ? -2.101 -10.213 -14.917 1.00 96.38 387 PRO A CA 1
ATOM 3147 C C . PRO A 1 387 ? -2.262 -9.231 -16.074 1.00 96.38 387 PRO A C 1
ATOM 3149 O O . PRO A 1 387 ? -2.125 -9.595 -17.247 1.00 96.38 387 PRO A O 1
ATOM 3152 N N . LYS A 1 388 ? -2.569 -7.981 -15.734 1.00 95.62 388 LYS A N 1
ATOM 3153 C CA . LYS A 1 388 ? -2.679 -6.872 -16.680 1.00 95.62 388 LYS A CA 1
ATOM 3154 C C . LYS A 1 388 ? -1.563 -5.873 -16.392 1.00 95.62 388 LYS A C 1
ATOM 3156 O O . LYS A 1 388 ? -1.431 -5.429 -15.254 1.00 95.62 388 LYS A O 1
ATOM 3161 N N . ASN A 1 389 ? -0.788 -5.525 -17.419 1.00 95.62 389 ASN A N 1
ATOM 3162 C CA . ASN A 1 389 ? 0.186 -4.436 -17.345 1.00 95.62 389 ASN A CA 1
ATOM 3163 C C . ASN A 1 389 ? -0.560 -3.136 -16.996 1.00 95.62 389 ASN A C 1
ATOM 3165 O O . ASN A 1 389 ? -1.618 -2.870 -17.579 1.00 95.62 389 ASN A O 1
ATOM 3169 N N . VAL A 1 390 ? -0.052 -2.358 -16.036 1.00 93.94 390 VAL A N 1
ATOM 3170 C CA . VAL A 1 390 ? -0.742 -1.134 -15.581 1.00 93.94 390 VAL A CA 1
ATOM 3171 C C . VAL A 1 390 ? -0.722 -0.003 -16.614 1.00 93.94 390 VAL A C 1
ATOM 3173 O O . VAL A 1 390 ? -1.511 0.926 -16.487 1.00 93.94 390 VAL A O 1
ATOM 3176 N N . GLY A 1 391 ? 0.085 -0.130 -17.671 1.00 93.50 391 GLY A N 1
ATOM 3177 C CA . GLY A 1 391 ? 0.098 0.749 -18.838 1.00 93.50 391 GLY A CA 1
ATOM 3178 C C . GLY A 1 391 ? 0.957 2.002 -18.673 1.00 93.50 391 GLY A C 1
ATOM 3179 O O . GLY A 1 391 ? 1.419 2.337 -17.583 1.00 93.50 391 GLY A O 1
ATOM 3180 N N . TYR A 1 392 ? 1.164 2.707 -19.785 1.00 93.38 392 TYR A N 1
ATOM 3181 C CA . TYR A 1 392 ? 1.831 4.010 -19.811 1.00 93.38 392 TYR A CA 1
ATOM 3182 C C . TYR A 1 392 ? 0.876 5.103 -19.295 1.00 93.38 392 TYR A C 1
ATOM 3184 O O . TYR A 1 392 ? -0.312 5.023 -19.612 1.00 93.38 392 TYR A O 1
ATOM 3192 N N . PRO A 1 393 ? 1.327 6.118 -18.527 1.00 93.25 393 PRO A N 1
ATOM 3193 C CA . PRO A 1 393 ? 2.716 6.467 -18.189 1.00 93.25 393 PRO A CA 1
ATOM 3194 C C . PRO A 1 393 ? 3.254 5.867 -16.878 1.00 93.25 393 PRO A C 1
ATOM 3196 O O . PRO A 1 393 ? 4.297 6.310 -16.387 1.00 93.25 393 PRO A O 1
ATOM 3199 N N . ILE A 1 394 ? 2.549 4.905 -16.275 1.00 94.44 394 ILE A N 1
ATOM 3200 C CA . ILE A 1 394 ? 2.984 4.269 -15.020 1.00 94.44 394 ILE A CA 1
ATOM 3201 C C . ILE A 1 394 ? 4.152 3.324 -15.297 1.00 94.44 394 ILE A C 1
ATOM 3203 O O . ILE A 1 394 ? 5.189 3.465 -14.662 1.00 94.44 394 ILE A O 1
ATOM 3207 N N . ASN A 1 395 ? 3.996 2.439 -16.282 1.00 95.25 395 ASN A N 1
ATOM 3208 C CA . ASN A 1 395 ? 5.109 1.728 -16.900 1.00 95.25 395 ASN A CA 1
ATOM 3209 C C . ASN A 1 395 ? 5.665 2.535 -18.082 1.00 95.25 395 ASN A C 1
ATOM 3211 O O . ASN A 1 395 ? 4.929 3.207 -18.814 1.00 95.25 395 ASN A O 1
ATOM 3215 N N . THR A 1 396 ? 6.967 2.443 -18.283 1.00 93.44 396 THR A N 1
ATOM 3216 C CA . THR A 1 396 ? 7.777 3.130 -19.286 1.00 93.44 396 THR A CA 1
ATOM 3217 C C . THR A 1 396 ? 8.795 2.174 -19.851 1.00 93.44 396 THR A C 1
ATOM 3219 O O . THR A 1 396 ? 9.065 1.151 -19.260 1.00 93.44 396 THR A O 1
ATOM 3222 N N . THR A 1 397 ? 9.451 2.551 -20.944 1.00 92.12 397 THR A N 1
ATOM 3223 C CA . THR A 1 397 ? 10.462 1.725 -21.615 1.00 92.12 397 THR A CA 1
ATOM 3224 C C . THR A 1 397 ? 11.739 1.448 -20.803 1.00 92.12 397 THR A C 1
ATOM 3226 O O . THR A 1 397 ? 12.676 0.885 -21.365 1.00 92.12 397 THR A O 1
ATOM 3229 N N . ASN A 1 398 ? 11.794 1.856 -19.534 1.00 89.75 398 ASN A N 1
ATOM 3230 C CA . ASN A 1 398 ? 12.863 1.587 -18.572 1.00 89.75 398 ASN A CA 1
ATOM 3231 C C . ASN A 1 398 ? 12.318 0.707 -17.434 1.00 89.75 398 ASN A C 1
ATOM 3233 O O . ASN A 1 398 ? 11.111 0.571 -17.293 1.00 89.75 398 ASN A O 1
ATOM 3237 N N . ASP A 1 399 ? 13.186 0.178 -16.572 1.00 90.06 399 ASP A N 1
ATOM 3238 C CA . ASP A 1 399 ? 12.734 -0.576 -15.400 1.00 90.06 399 ASP A CA 1
ATOM 3239 C C . ASP A 1 399 ? 11.859 0.298 -14.476 1.00 90.06 399 ASP A C 1
ATOM 3241 O O . ASP A 1 399 ? 12.314 1.301 -13.905 1.00 90.06 399 ASP A O 1
ATOM 3245 N N . ASP A 1 400 ? 10.607 -0.127 -14.304 1.00 92.56 400 ASP A N 1
ATOM 3246 C CA . ASP A 1 400 ? 9.646 0.396 -13.339 1.00 92.56 400 ASP A CA 1
ATOM 3247 C C . ASP A 1 400 ? 9.526 -0.604 -12.185 1.00 92.56 400 ASP A C 1
ATOM 3249 O O . ASP A 1 400 ? 8.947 -1.690 -12.283 1.00 92.56 400 ASP A O 1
ATOM 3253 N N . LEU A 1 401 ? 10.139 -0.235 -11.066 1.00 90.06 401 LEU A N 1
ATOM 3254 C CA . LEU A 1 401 ? 10.346 -1.085 -9.906 1.00 90.06 401 LEU A CA 1
ATOM 3255 C C . LEU A 1 401 ? 9.467 -0.634 -8.755 1.00 90.06 401 LEU A C 1
ATOM 3257 O O . LEU A 1 401 ? 9.391 0.556 -8.454 1.00 90.06 401 LEU A O 1
ATOM 3261 N N . SER A 1 402 ? 8.949 -1.607 -8.008 1.00 88.25 402 SER A N 1
ATOM 3262 C CA . SER A 1 402 ? 8.133 -1.457 -6.800 1.00 88.25 402 SER A CA 1
ATOM 3263 C C . SER A 1 402 ? 6.902 -0.550 -6.943 1.00 88.25 402 SER A C 1
ATOM 3265 O O . SER A 1 402 ? 6.906 0.495 -7.586 1.00 88.25 402 SER A O 1
ATOM 3267 N N . PHE A 1 403 ? 5.807 -0.953 -6.316 1.00 93.69 403 PHE A N 1
ATOM 3268 C CA . PHE A 1 403 ? 4.553 -0.216 -6.377 1.00 93.69 403 PHE A CA 1
ATOM 3269 C C . PHE A 1 403 ? 3.888 -0.276 -5.012 1.00 93.69 403 PHE A C 1
ATOM 3271 O O . PHE A 1 403 ? 3.710 -1.359 -4.457 1.00 93.69 403 PHE A O 1
ATOM 3278 N N . SER A 1 404 ? 3.493 0.875 -4.485 1.00 95.38 404 SER A N 1
ATOM 3279 C CA . SER A 1 404 ? 2.617 0.956 -3.320 1.00 95.38 404 SER A CA 1
ATOM 3280 C C . SER A 1 404 ? 1.534 1.989 -3.569 1.00 95.38 404 SER A C 1
ATOM 3282 O O . SER A 1 404 ? 1.771 2.992 -4.233 1.00 95.38 404 SER A O 1
ATOM 3284 N N . ILE A 1 405 ? 0.324 1.730 -3.083 1.00 93.56 405 ILE A N 1
ATOM 3285 C CA . ILE A 1 405 ? -0.838 2.588 -3.318 1.00 93.56 405 ILE A CA 1
ATOM 3286 C C . ILE A 1 405 ? -1.661 2.727 -2.041 1.00 93.56 405 ILE A C 1
ATOM 3288 O O . ILE A 1 405 ? -1.767 1.791 -1.247 1.00 93.56 405 ILE A O 1
ATOM 3292 N N . THR A 1 406 ? -2.236 3.908 -1.848 1.00 88.88 406 THR A N 1
ATOM 3293 C CA . THR A 1 406 ? -3.131 4.229 -0.736 1.00 88.88 406 THR A CA 1
ATOM 3294 C C . THR A 1 406 ? -4.385 3.356 -0.751 1.00 88.88 406 THR A C 1
ATOM 3296 O O . THR A 1 406 ? -4.823 2.902 -1.807 1.00 88.88 406 THR A O 1
ATOM 3299 N N . ALA A 1 407 ? -5.022 3.163 0.409 1.00 83.88 407 ALA A N 1
ATOM 3300 C CA . ALA A 1 407 ? -6.238 2.348 0.527 1.00 83.88 407 ALA A CA 1
ATOM 3301 C C . ALA A 1 407 ? -7.411 2.864 -0.321 1.00 83.88 407 ALA A C 1
ATOM 3303 O O . ALA A 1 407 ? -8.250 2.075 -0.751 1.00 83.88 407 ALA A O 1
ATOM 3304 N N . ASN A 1 408 ? -7.465 4.174 -0.575 1.00 76.44 408 ASN A N 1
ATOM 3305 C CA . ASN A 1 408 ? -8.466 4.777 -1.457 1.00 76.44 408 ASN A CA 1
ATOM 3306 C C . ASN A 1 408 ? -8.192 4.545 -2.950 1.00 76.44 408 ASN A C 1
ATOM 3308 O O . ASN A 1 408 ? -9.067 4.797 -3.772 1.00 76.44 408 ASN A O 1
ATOM 3312 N N . GLY A 1 409 ? -7.000 4.056 -3.306 1.00 83.50 409 GLY A N 1
ATOM 3313 C CA . GLY A 1 409 ? -6.590 3.811 -4.684 1.00 83.50 409 GLY A CA 1
ATOM 3314 C C . GLY A 1 409 ? -6.232 5.064 -5.491 1.00 83.50 409 GLY A C 1
ATOM 3315 O O . GLY A 1 409 ? -6.041 4.943 -6.702 1.00 83.50 409 GLY A O 1
ATOM 3316 N N . ASN A 1 410 ? -6.140 6.241 -4.860 1.00 83.19 410 ASN A N 1
ATOM 3317 C CA . ASN A 1 410 ? -5.973 7.524 -5.557 1.00 83.19 410 ASN A CA 1
ATOM 3318 C C . ASN A 1 410 ? -4.520 7.967 -5.679 1.00 83.19 410 ASN A C 1
ATOM 3320 O O . ASN A 1 410 ? -4.207 8.751 -6.567 1.00 83.19 410 ASN A O 1
ATOM 3324 N N . THR A 1 411 ? -3.627 7.514 -4.799 1.00 90.75 411 THR A N 1
ATOM 3325 C CA . THR A 1 411 ? -2.211 7.895 -4.834 1.00 90.75 411 THR A CA 1
ATOM 3326 C C . THR A 1 411 ? -1.340 6.652 -4.747 1.00 90.75 411 THR A C 1
ATOM 3328 O O . THR A 1 411 ? -1.410 5.918 -3.766 1.00 90.75 411 THR A O 1
ATOM 3331 N N . ALA A 1 412 ? -0.507 6.419 -5.757 1.00 95.12 412 ALA A N 1
ATOM 3332 C CA . ALA A 1 412 ? 0.552 5.421 -5.705 1.00 95.12 412 ALA A CA 1
ATOM 3333 C C . ALA A 1 412 ? 1.932 6.060 -5.763 1.00 95.12 412 ALA A C 1
ATOM 3335 O O . ALA A 1 412 ? 2.093 7.200 -6.201 1.00 95.12 412 ALA A O 1
ATOM 3336 N N . TYR A 1 413 ? 2.925 5.282 -5.364 1.00 96.94 413 TYR A N 1
ATOM 3337 C CA . TYR A 1 413 ? 4.327 5.605 -5.499 1.00 96.94 413 TYR A CA 1
ATOM 3338 C C . TYR A 1 413 ? 5.027 4.467 -6.225 1.00 96.94 413 TYR A C 1
ATOM 3340 O O . TYR A 1 413 ? 4.799 3.290 -5.933 1.00 96.94 413 TYR A O 1
ATOM 3348 N N . VAL A 1 414 ? 5.867 4.841 -7.181 1.00 96.75 414 VAL A N 1
ATOM 3349 C CA . VAL A 1 414 ? 6.659 3.925 -8.004 1.00 96.75 414 VAL A CA 1
ATOM 3350 C C . VAL A 1 414 ? 8.098 4.398 -8.017 1.00 96.75 414 VAL A C 1
ATOM 3352 O O . VAL A 1 414 ? 8.344 5.602 -7.932 1.00 96.75 414 VAL A O 1
ATOM 3355 N N . SER A 1 415 ? 9.049 3.476 -8.120 1.00 95.25 415 SER A N 1
ATOM 3356 C CA . SER A 1 415 ? 10.434 3.843 -8.415 1.00 95.25 415 SER A CA 1
ATOM 3357 C C . SER A 1 415 ? 10.788 3.480 -9.844 1.00 95.25 415 SER A C 1
ATOM 3359 O O . SER A 1 415 ? 10.383 2.435 -10.338 1.00 95.25 415 SER A O 1
ATOM 3361 N N . ARG A 1 416 ? 11.542 4.342 -10.515 1.00 93.06 416 ARG A N 1
ATOM 3362 C CA . ARG A 1 416 ? 11.873 4.178 -11.930 1.00 93.06 416 ARG A CA 1
ATOM 3363 C C . ARG A 1 416 ? 13.336 4.480 -12.166 1.00 93.06 416 ARG A C 1
ATOM 3365 O O . ARG A 1 416 ? 13.864 5.441 -11.604 1.00 93.06 416 ARG A O 1
ATOM 3372 N N . THR A 1 417 ? 13.962 3.701 -13.039 1.00 89.75 417 THR A N 1
ATOM 3373 C CA . THR A 1 417 ? 15.332 3.960 -13.484 1.00 89.75 417 THR A CA 1
ATOM 3374 C C . THR A 1 417 ? 15.433 5.264 -14.284 1.00 89.75 417 THR A C 1
ATOM 3376 O O . THR A 1 417 ? 14.623 5.539 -15.172 1.00 89.75 417 THR A O 1
ATOM 3379 N N . GLN A 1 418 ? 16.447 6.076 -13.975 1.00 85.81 418 GLN A N 1
ATOM 3380 C CA . GLN A 1 418 ? 16.669 7.367 -14.629 1.00 85.81 418 GLN A CA 1
ATOM 3381 C C . GLN A 1 418 ? 17.051 7.199 -16.106 1.00 85.81 418 GLN A C 1
ATOM 3383 O O . GLN A 1 418 ? 17.904 6.384 -16.453 1.00 85.81 418 GLN A O 1
ATOM 3388 N N . GLU A 1 419 ? 16.493 8.047 -16.977 1.00 78.06 419 GLU A N 1
ATOM 3389 C CA . GLU A 1 419 ? 16.773 8.027 -18.424 1.00 78.06 419 GLU A CA 1
ATOM 3390 C C . GLU A 1 419 ? 18.262 8.249 -18.747 1.00 78.06 419 GLU A C 1
ATOM 3392 O O . GLU A 1 419 ? 18.820 7.629 -19.650 1.00 78.06 419 GLU A O 1
ATOM 3397 N N . ASN A 1 420 ? 18.928 9.128 -17.996 1.00 73.69 420 ASN A N 1
ATOM 3398 C CA . ASN A 1 420 ? 20.329 9.495 -18.211 1.00 73.69 420 ASN A CA 1
ATOM 3399 C C . ASN A 1 420 ? 21.325 8.647 -17.399 1.00 73.69 420 ASN A C 1
ATOM 3401 O O . ASN A 1 420 ? 22.534 8.771 -17.614 1.00 73.69 420 ASN A O 1
ATOM 3405 N N . ASN A 1 421 ? 20.847 7.810 -16.471 1.00 75.06 421 ASN A N 1
ATOM 3406 C CA . ASN A 1 421 ? 21.688 7.002 -15.595 1.00 75.06 421 ASN A CA 1
ATOM 3407 C C . ASN A 1 421 ? 20.985 5.705 -15.170 1.00 75.06 421 ASN A C 1
ATOM 3409 O O . ASN A 1 421 ? 20.278 5.658 -14.167 1.00 75.06 421 ASN A O 1
ATOM 3413 N N . SER A 1 422 ? 21.280 4.619 -15.882 1.00 72.62 422 SER A N 1
ATOM 3414 C CA . SER A 1 422 ? 20.714 3.286 -15.636 1.00 72.62 422 SER A CA 1
ATOM 3415 C C . SER A 1 422 ? 21.055 2.678 -14.268 1.00 72.62 422 SER A C 1
ATOM 3417 O O . SER A 1 422 ? 20.532 1.625 -13.914 1.00 72.62 422 SER A O 1
ATOM 3419 N N . TYR A 1 423 ? 21.930 3.313 -13.483 1.00 74.38 423 TYR A N 1
ATOM 3420 C CA . TYR A 1 423 ? 22.288 2.849 -12.144 1.00 74.38 423 TYR A CA 1
ATOM 3421 C C . TYR A 1 423 ? 21.485 3.512 -11.025 1.00 74.38 423 TYR A C 1
ATOM 3423 O O . TYR A 1 423 ? 21.550 3.016 -9.892 1.00 74.38 423 TYR A O 1
ATOM 3431 N N . LEU A 1 424 ? 20.774 4.605 -11.324 1.00 85.81 424 LEU A N 1
ATOM 3432 C CA . LEU A 1 424 ? 20.007 5.392 -10.366 1.00 85.81 424 LEU A CA 1
ATOM 3433 C C . LEU A 1 424 ? 18.508 5.240 -10.608 1.00 85.81 424 LEU A C 1
ATOM 3435 O O . LEU A 1 424 ? 18.056 5.051 -11.734 1.00 85.81 424 LEU A O 1
ATOM 3439 N N . ASN A 1 425 ? 17.751 5.347 -9.521 1.00 91.75 425 ASN A N 1
ATOM 3440 C CA . ASN A 1 425 ? 16.298 5.313 -9.540 1.00 91.75 425 ASN A CA 1
ATOM 3441 C C . ASN A 1 425 ? 15.782 6.577 -8.863 1.00 91.75 425 ASN A C 1
ATOM 3443 O O . ASN A 1 425 ? 16.429 7.076 -7.944 1.00 91.75 425 ASN A O 1
ATOM 3447 N N . ASP A 1 426 ? 14.632 7.056 -9.318 1.00 94.56 426 ASP A N 1
ATOM 3448 C CA . ASP A 1 426 ? 13.864 8.110 -8.668 1.00 94.56 426 ASP A CA 1
ATOM 3449 C C . ASP A 1 426 ? 12.483 7.586 -8.274 1.00 94.56 426 ASP A C 1
ATOM 3451 O O . ASP A 1 426 ? 11.913 6.717 -8.937 1.00 94.56 426 ASP A O 1
ATOM 3455 N N . ILE A 1 427 ? 11.906 8.184 -7.237 1.00 97.06 427 ILE A N 1
ATOM 3456 C CA . ILE A 1 427 ? 10.542 7.936 -6.784 1.00 97.06 427 ILE A CA 1
ATOM 3457 C C . ILE A 1 427 ? 9.584 8.943 -7.427 1.00 97.06 427 ILE A C 1
ATOM 3459 O O . ILE A 1 427 ? 9.780 10.165 -7.367 1.00 97.06 427 ILE A O 1
ATOM 3463 N N . TYR A 1 428 ? 8.502 8.418 -7.988 1.00 96.56 428 TYR A N 1
ATOM 3464 C CA . TYR A 1 428 ? 7.412 9.164 -8.599 1.00 96.56 428 TYR A CA 1
ATOM 3465 C C . TYR A 1 428 ? 6.110 8.901 -7.849 1.00 96.56 428 TYR A C 1
ATOM 3467 O O . TYR A 1 428 ? 5.836 7.781 -7.421 1.00 96.56 428 TYR A O 1
ATOM 3475 N N . LYS A 1 429 ? 5.290 9.941 -7.729 1.00 95.50 429 LYS A N 1
ATOM 3476 C CA . LYS A 1 429 ? 3.909 9.888 -7.263 1.00 95.50 429 LYS A CA 1
ATOM 3477 C C . LYS A 1 429 ? 2.982 9.789 -8.470 1.00 95.50 429 LYS A C 1
ATOM 3479 O O . LYS A 1 429 ? 3.084 10.593 -9.393 1.00 95.50 429 LYS A O 1
ATOM 3484 N N . VAL A 1 430 ? 2.058 8.839 -8.442 1.00 94.88 430 VAL A N 1
ATOM 3485 C CA . VAL A 1 430 ? 1.007 8.649 -9.446 1.00 94.88 430 VAL A CA 1
ATOM 3486 C C . VAL A 1 430 ? -0.335 8.959 -8.799 1.00 94.88 430 VAL A C 1
ATOM 3488 O O . VAL A 1 430 ? -0.660 8.403 -7.754 1.00 94.88 430 VAL A O 1
ATOM 3491 N N . ILE A 1 431 ? -1.117 9.837 -9.414 1.00 89.56 431 ILE A N 1
ATOM 3492 C CA . ILE A 1 431 ? -2.449 10.227 -8.961 1.00 89.56 431 ILE A CA 1
ATOM 3493 C C . ILE A 1 431 ? -3.473 9.651 -9.936 1.00 89.56 431 ILE A C 1
ATOM 3495 O O . ILE A 1 431 ? -3.425 9.932 -11.137 1.00 89.56 431 ILE A O 1
ATOM 3499 N N . PHE A 1 432 ? -4.384 8.844 -9.401 1.00 80.12 432 PHE A N 1
ATOM 3500 C CA . PHE A 1 432 ? -5.467 8.199 -10.133 1.00 80.12 432 PHE A CA 1
ATOM 3501 C C . PHE A 1 432 ? -6.794 8.906 -9.882 1.00 80.12 432 PHE A C 1
ATOM 3503 O O . PHE A 1 432 ? -7.077 9.326 -8.762 1.00 80.12 432 PHE A O 1
ATOM 3510 N N . ASN A 1 433 ? -7.661 8.876 -10.891 1.00 69.06 433 ASN A N 1
ATOM 3511 C CA . ASN A 1 433 ? -9.088 9.174 -10.756 1.00 69.06 433 ASN A CA 1
ATOM 3512 C C . ASN A 1 433 ? -9.873 7.892 -10.425 1.00 69.06 433 ASN A C 1
ATOM 3514 O O . ASN A 1 433 ? -10.870 7.568 -11.070 1.00 69.06 433 ASN A O 1
ATOM 3518 N N . ASN A 1 434 ? -9.364 7.101 -9.479 1.00 64.69 434 ASN A N 1
ATOM 3519 C CA . ASN A 1 434 ? -10.015 5.868 -9.051 1.00 64.69 434 ASN A CA 1
ATOM 3520 C C . ASN A 1 434 ? -10.968 6.146 -7.887 1.00 64.69 434 ASN A C 1
ATOM 3522 O O . ASN A 1 434 ? -10.934 7.192 -7.252 1.00 64.69 434 ASN A O 1
ATOM 3526 N N . ASN A 1 435 ? -11.839 5.184 -7.613 1.00 61.97 435 ASN A N 1
ATOM 3527 C CA . ASN A 1 435 ? -12.641 5.194 -6.407 1.00 61.97 435 ASN A CA 1
ATOM 3528 C C . ASN A 1 435 ? -12.737 3.764 -5.888 1.00 61.97 435 ASN A C 1
ATOM 3530 O O . ASN A 1 435 ? -13.334 2.901 -6.537 1.00 61.97 435 ASN A O 1
ATOM 3534 N N . VAL A 1 436 ? -12.084 3.491 -4.761 1.00 65.12 436 VAL A N 1
ATOM 3535 C CA . VAL A 1 436 ? -12.156 2.183 -4.113 1.00 65.12 436 VAL A CA 1
ATOM 3536 C C . VAL A 1 436 ? -13.180 2.274 -2.983 1.00 65.12 436 VAL A C 1
ATOM 3538 O O . VAL A 1 436 ? -12.948 3.018 -2.033 1.00 65.12 436 VAL A O 1
ATOM 3541 N N . PRO A 1 437 ? -14.298 1.528 -3.038 1.00 65.88 437 PRO A N 1
ATOM 3542 C CA . PRO A 1 437 ? -15.322 1.591 -2.007 1.00 65.88 437 PRO A CA 1
ATOM 3543 C C . PRO A 1 437 ? -14.835 0.865 -0.749 1.00 65.88 437 PRO A C 1
ATOM 3545 O O . PRO A 1 437 ? -15.086 -0.323 -0.569 1.00 65.88 437 PRO A O 1
ATOM 3548 N N . LEU A 1 438 ? -14.075 1.562 0.091 1.00 68.44 438 LEU A N 1
ATOM 3549 C CA . LEU A 1 438 ? -13.591 1.107 1.393 1.00 68.44 438 LEU A CA 1
ATOM 3550 C C . LEU A 1 438 ? -13.804 2.213 2.422 1.00 68.44 438 LEU A C 1
ATOM 3552 O O . LEU A 1 438 ? -13.706 3.395 2.099 1.00 68.44 438 LEU A O 1
ATOM 3556 N N . THR A 1 439 ? -14.031 1.818 3.668 1.00 72.44 439 THR A N 1
ATOM 3557 C CA . THR A 1 439 ? -14.051 2.731 4.808 1.00 72.44 439 THR A CA 1
ATOM 3558 C C . THR A 1 439 ? -12.799 2.540 5.638 1.00 72.44 439 THR A C 1
ATOM 3560 O O . THR A 1 439 ? -12.508 1.438 6.103 1.00 72.44 439 THR A O 1
ATOM 3563 N N . LEU A 1 440 ? -12.065 3.626 5.832 1.00 73.38 440 LEU A N 1
ATOM 3564 C CA . LEU A 1 440 ? -10.894 3.687 6.684 1.00 73.38 440 LEU A CA 1
ATOM 3565 C C . LEU A 1 440 ? -11.292 4.338 8.008 1.00 73.38 440 LEU A C 1
ATOM 3567 O O . LEU A 1 440 ? -11.605 5.527 8.056 1.00 73.38 440 LEU A O 1
ATOM 3571 N N . VAL A 1 441 ? -11.290 3.557 9.083 1.00 78.50 441 VAL A N 1
ATOM 3572 C CA . VAL A 1 441 ? -11.544 4.062 10.432 1.00 78.50 441 VAL A CA 1
ATOM 3573 C C . VAL A 1 441 ? -10.209 4.346 11.098 1.00 78.50 441 VAL A C 1
ATOM 3575 O O . VAL A 1 441 ? -9.479 3.432 11.474 1.00 78.50 441 VAL A O 1
ATOM 3578 N N . LYS A 1 442 ? -9.879 5.625 11.217 1.00 79.06 442 LYS A N 1
ATOM 3579 C CA . LYS A 1 442 ? -8.745 6.113 12.002 1.00 79.06 442 LYS A CA 1
ATOM 3580 C C . LYS A 1 442 ? -9.253 6.448 13.387 1.00 79.06 442 LYS A C 1
ATOM 3582 O O . LYS A 1 442 ? -10.385 6.885 13.540 1.00 79.06 442 LYS A O 1
ATOM 3587 N N . GLY A 1 443 ? -8.423 6.331 14.401 1.00 80.69 443 GLY A N 1
ATOM 3588 C CA . GLY A 1 443 ? -8.849 6.818 15.698 1.00 80.69 443 GLY A CA 1
ATOM 3589 C C . GLY A 1 443 ? -7.745 6.891 16.712 1.00 80.69 443 GLY A C 1
ATOM 3590 O O . GLY A 1 443 ? -6.616 6.503 16.428 1.00 80.69 443 GLY A O 1
ATOM 3591 N N . THR A 1 444 ? -8.088 7.398 17.888 1.00 86.25 444 THR A N 1
ATOM 3592 C CA . THR A 1 444 ? -7.200 7.454 19.043 1.00 86.25 444 THR A CA 1
ATOM 3593 C C . THR A 1 444 ? -7.935 6.934 20.272 1.00 86.25 444 THR A C 1
ATOM 3595 O O . THR A 1 444 ? -9.064 7.348 20.524 1.00 86.25 444 THR A O 1
ATOM 3598 N N . ILE A 1 445 ? -7.291 6.065 21.052 1.00 90.56 445 ILE A N 1
ATOM 3599 C CA . ILE A 1 445 ? -7.779 5.623 22.361 1.00 90.56 445 ILE A CA 1
ATOM 3600 C C . ILE A 1 445 ? -6.942 6.275 23.456 1.00 90.56 445 ILE A C 1
ATOM 3602 O O . ILE A 1 445 ? -5.725 6.082 23.530 1.00 90.56 445 ILE A O 1
ATOM 3606 N N . LEU A 1 446 ? -7.607 7.058 24.301 1.00 92.88 446 LEU A N 1
ATOM 3607 C CA . LEU A 1 446 ? -7.005 7.776 25.418 1.00 92.88 446 LEU A CA 1
ATOM 3608 C C . LEU A 1 446 ? -7.695 7.382 26.722 1.00 92.88 446 LEU A C 1
ATOM 3610 O O . LEU A 1 446 ? -8.898 7.126 26.744 1.00 92.88 446 LEU A O 1
ATOM 3614 N N . ALA A 1 447 ? -6.953 7.388 27.823 1.00 92.06 447 ALA A N 1
ATOM 3615 C CA . ALA A 1 447 ? -7.487 7.123 29.146 1.00 92.06 447 ALA A CA 1
ATOM 3616 C C . ALA A 1 447 ? -7.005 8.118 30.208 1.00 92.06 447 ALA A C 1
ATOM 3618 O O . ALA A 1 447 ? -5.926 8.704 30.100 1.00 92.06 447 ALA A O 1
ATOM 3619 N N . GLY A 1 448 ? -7.812 8.273 31.259 1.00 87.00 448 GLY A N 1
ATOM 3620 C CA . GLY A 1 448 ? -7.466 9.008 32.476 1.00 87.00 448 GLY A CA 1
ATOM 3621 C C . GLY A 1 448 ? -7.731 10.518 32.441 1.00 87.00 448 GLY A C 1
ATOM 3622 O O . GLY A 1 448 ? -8.333 11.067 31.515 1.00 87.00 448 GLY A O 1
ATOM 3623 N N . THR A 1 449 ? -7.280 11.190 33.502 1.00 83.31 449 THR A N 1
ATOM 3624 C CA . THR A 1 449 ? -7.386 12.644 33.688 1.00 83.31 449 THR A CA 1
ATOM 3625 C C . THR A 1 449 ? -6.040 13.165 34.216 1.00 83.31 449 THR A C 1
ATOM 3627 O O . THR A 1 449 ? -5.743 12.957 35.392 1.00 83.31 449 THR A O 1
ATOM 3630 N N . PRO A 1 450 ? -5.193 13.811 33.389 1.00 88.44 450 PRO A N 1
ATOM 3631 C CA . PRO A 1 450 ? -5.416 14.166 31.983 1.00 88.44 450 PRO A CA 1
ATOM 3632 C C . PRO A 1 450 ? -5.423 12.944 31.052 1.00 88.44 450 PRO A C 1
ATOM 3634 O O . PRO A 1 450 ? -4.817 11.922 31.367 1.00 88.44 450 PRO A O 1
ATOM 3637 N N . LEU A 1 451 ? -6.085 13.080 29.899 1.00 89.88 451 LEU A N 1
ATOM 3638 C CA . LEU A 1 451 ? -6.148 12.039 28.872 1.00 89.88 451 LEU A CA 1
ATOM 3639 C C . LEU A 1 451 ? -4.748 11.736 28.330 1.00 89.88 451 LEU A C 1
ATOM 3641 O O . LEU A 1 451 ? -4.041 12.640 27.879 1.00 89.88 451 LEU A O 1
ATOM 3645 N N . LYS A 1 452 ? -4.363 10.461 28.361 1.00 90.81 452 LYS A N 1
ATOM 3646 C CA . LYS A 1 452 ? -3.103 9.958 27.807 1.00 90.81 452 LYS A CA 1
ATOM 3647 C C . LYS A 1 452 ? -3.350 8.690 26.989 1.00 90.81 452 LYS A C 1
ATOM 3649 O O . LYS A 1 452 ? -4.290 7.962 27.297 1.00 90.81 452 LYS A O 1
ATOM 3654 N N . PRO A 1 453 ? -2.519 8.403 25.976 1.00 89.81 453 PRO A N 1
ATOM 3655 C CA . PRO A 1 453 ? -2.520 7.112 25.296 1.00 89.81 453 PRO A CA 1
ATOM 3656 C C . PRO A 1 453 ? -2.492 5.944 26.282 1.00 89.81 453 PRO A C 1
ATOM 3658 O O . PRO A 1 453 ? -1.771 5.994 27.280 1.00 89.81 453 PRO A O 1
ATOM 3661 N N . ILE A 1 454 ? -3.268 4.904 25.991 1.00 88.75 454 ILE A N 1
ATOM 3662 C CA . ILE A 1 454 ? -3.303 3.672 26.779 1.00 88.75 454 ILE A CA 1
ATOM 3663 C C . ILE A 1 454 ? -3.063 2.470 25.872 1.00 88.75 454 ILE A C 1
ATOM 3665 O O . ILE A 1 454 ? -3.513 2.437 24.726 1.00 88.75 454 ILE A O 1
ATOM 3669 N N . PHE A 1 455 ? -2.352 1.468 26.388 1.00 85.81 455 PHE A N 1
ATOM 3670 C CA . PHE A 1 455 ? -2.269 0.177 25.720 1.00 85.81 455 PHE A CA 1
ATOM 3671 C C . PHE A 1 455 ? -3.654 -0.481 25.724 1.00 85.81 455 PHE A C 1
ATOM 3673 O O . PHE A 1 455 ? -4.224 -0.730 26.787 1.00 85.81 455 PHE A O 1
ATOM 3680 N N . ALA A 1 456 ? -4.177 -0.777 24.537 1.00 87.81 456 ALA A N 1
ATOM 3681 C CA . ALA A 1 456 ? -5.450 -1.460 24.371 1.00 87.81 456 ALA A CA 1
ATOM 3682 C C . ALA A 1 456 ? -5.345 -2.564 23.314 1.00 87.81 456 ALA A C 1
ATOM 3684 O O . ALA A 1 456 ? -4.524 -2.498 22.397 1.00 87.81 456 ALA A O 1
ATOM 3685 N N . LYS A 1 457 ? -6.189 -3.586 23.436 1.00 85.62 457 LYS A N 1
ATOM 3686 C CA . LYS A 1 457 ? -6.395 -4.602 22.405 1.00 85.62 457 LYS A CA 1
ATOM 3687 C C . LYS A 1 457 ? -7.742 -4.378 21.740 1.00 85.62 457 LYS A C 1
ATOM 3689 O O . LYS A 1 457 ? -8.731 -4.128 22.427 1.00 85.62 457 LYS A O 1
ATOM 3694 N N . LEU A 1 458 ? -7.767 -4.477 20.415 1.00 85.81 458 LEU A N 1
ATOM 3695 C CA . LEU A 1 458 ? -8.987 -4.362 19.627 1.00 85.81 458 LEU A CA 1
ATOM 3696 C C . LEU A 1 458 ? -9.396 -5.720 19.075 1.00 85.81 458 LEU A C 1
ATOM 3698 O O . LEU A 1 458 ? -8.573 -6.479 18.560 1.00 85.81 458 LEU A O 1
ATOM 3702 N N . ARG A 1 459 ? -10.694 -6.002 19.135 1.00 81.94 459 ARG A N 1
ATOM 3703 C CA . ARG A 1 459 ? -11.324 -7.106 18.407 1.00 81.94 459 ARG A CA 1
ATOM 3704 C C . ARG A 1 459 ? -12.492 -6.530 17.627 1.00 81.94 459 ARG A C 1
ATOM 3706 O O . ARG A 1 459 ? -13.259 -5.755 18.175 1.00 81.94 459 ARG A O 1
ATOM 3713 N N . VAL A 1 460 ? -12.633 -6.890 16.359 1.00 83.88 460 VAL A N 1
ATOM 3714 C CA . VAL A 1 460 ? -13.758 -6.439 15.528 1.00 83.88 460 VAL A CA 1
ATOM 3715 C C . VAL A 1 460 ? -14.574 -7.659 15.149 1.00 83.88 460 VAL A C 1
ATOM 3717 O O . VAL A 1 460 ? -14.022 -8.721 14.869 1.00 83.88 460 VAL A O 1
ATOM 3720 N N . ILE A 1 461 ? -15.890 -7.524 15.165 1.00 82.06 461 ILE A N 1
ATOM 3721 C CA . ILE A 1 461 ? -16.835 -8.584 14.836 1.00 82.06 461 ILE A CA 1
ATOM 3722 C C . ILE A 1 461 ? -17.684 -8.109 13.671 1.00 82.06 461 ILE A C 1
ATOM 3724 O O . ILE A 1 461 ? -18.282 -7.042 13.747 1.00 82.06 461 ILE A O 1
ATOM 3728 N N . ASP A 1 462 ? -17.734 -8.898 12.603 1.00 82.94 462 ASP A N 1
ATOM 3729 C CA . ASP A 1 462 ? -18.696 -8.712 11.519 1.00 82.94 462 ASP A CA 1
ATOM 3730 C C . ASP A 1 462 ? -20.052 -9.254 11.994 1.00 82.94 462 ASP A C 1
ATOM 3732 O O . ASP A 1 462 ? -20.189 -10.460 12.237 1.00 82.94 462 ASP A O 1
ATOM 3736 N N . LYS A 1 463 ? -21.037 -8.362 12.162 1.00 80.31 463 LYS A N 1
ATOM 3737 C CA . LYS A 1 463 ? -22.355 -8.712 12.719 1.00 80.31 463 LYS A CA 1
ATOM 3738 C C . LYS A 1 463 ? -23.201 -9.546 11.766 1.00 80.31 463 LYS A C 1
ATOM 3740 O O . LYS A 1 463 ? -24.082 -10.268 12.219 1.00 80.31 463 LYS A O 1
ATOM 3745 N N . GLU A 1 464 ? -22.945 -9.457 10.466 1.00 80.88 464 GLU A N 1
ATOM 3746 C CA . GLU A 1 464 ? -23.694 -10.201 9.450 1.00 80.88 464 GLU A CA 1
ATOM 3747 C C . GLU A 1 464 ? -23.215 -11.645 9.384 1.00 80.88 464 GLU A C 1
ATOM 3749 O O . GLU A 1 464 ? -24.013 -12.578 9.332 1.00 80.88 464 GLU A O 1
ATOM 3754 N N . LEU A 1 465 ? -21.894 -11.830 9.415 1.00 78.44 465 LEU A N 1
ATOM 3755 C CA . LEU A 1 465 ? -21.276 -13.154 9.396 1.00 78.44 465 LEU A CA 1
ATOM 3756 C C . LEU A 1 465 ? -21.212 -13.801 10.784 1.00 78.44 465 LEU A C 1
ATOM 3758 O O . LEU A 1 465 ? -20.809 -14.960 10.885 1.00 78.44 465 LEU A O 1
ATOM 3762 N N . ASN A 1 466 ? -21.558 -13.052 11.837 1.00 74.69 466 ASN A N 1
ATOM 3763 C CA . ASN A 1 466 ? -21.346 -13.406 13.240 1.00 74.69 466 ASN A CA 1
ATOM 3764 C C . ASN A 1 466 ? -19.953 -14.019 13.457 1.00 74.69 466 ASN A C 1
ATOM 3766 O O . ASN A 1 466 ? -19.790 -15.116 13.995 1.00 74.69 466 ASN A O 1
ATOM 3770 N N . SER A 1 467 ? -18.935 -13.340 12.931 1.00 74.06 467 SER A N 1
ATOM 3771 C CA . SER A 1 467 ? -17.570 -13.853 12.915 1.00 74.06 467 SER A CA 1
ATOM 3772 C C . SER A 1 467 ? -16.592 -12.776 13.340 1.00 74.06 467 SER A C 1
ATOM 3774 O O . SER A 1 467 ? -16.707 -11.614 12.948 1.00 74.06 467 SER A O 1
ATOM 3776 N N . VAL A 1 468 ? -15.616 -13.169 14.155 1.00 67.50 468 VAL A N 1
ATOM 3777 C CA . VAL A 1 468 ? -14.530 -12.276 14.543 1.00 67.50 468 VAL A CA 1
ATOM 3778 C C . VAL A 1 468 ? -13.717 -11.955 13.292 1.00 67.50 468 VAL A C 1
ATOM 3780 O O . VAL A 1 468 ? -13.225 -12.858 12.608 1.00 67.50 468 VAL A O 1
ATOM 3783 N N . VAL A 1 469 ? -13.531 -10.668 13.016 1.00 68.81 469 VAL A N 1
ATOM 3784 C CA . VAL A 1 469 ? -12.453 -10.182 12.160 1.00 68.81 469 VAL A CA 1
ATOM 3785 C C . VAL A 1 469 ? -11.175 -10.513 12.912 1.00 68.81 469 VAL A C 1
ATOM 3787 O O . VAL A 1 469 ? -10.777 -9.805 13.834 1.00 68.81 469 VAL A O 1
ATOM 3790 N N . LYS A 1 470 ? -10.618 -11.686 12.584 1.00 49.53 470 LYS A N 1
ATOM 3791 C CA . LYS A 1 470 ? -9.675 -12.419 13.441 1.00 49.53 470 LYS A CA 1
ATOM 3792 C C . LYS A 1 470 ? -8.453 -11.594 13.866 1.00 49.53 470 LYS A C 1
ATOM 3794 O O . LYS A 1 470 ? -7.822 -11.954 14.853 1.00 49.53 470 LYS A O 1
ATOM 3799 N N . TYR A 1 471 ? -8.141 -10.496 13.176 1.00 52.44 471 TYR A N 1
ATOM 3800 C CA . TYR A 1 471 ? -6.979 -9.669 13.460 1.00 52.44 471 TYR A CA 1
ATOM 3801 C C . TYR A 1 471 ? -7.213 -8.215 13.054 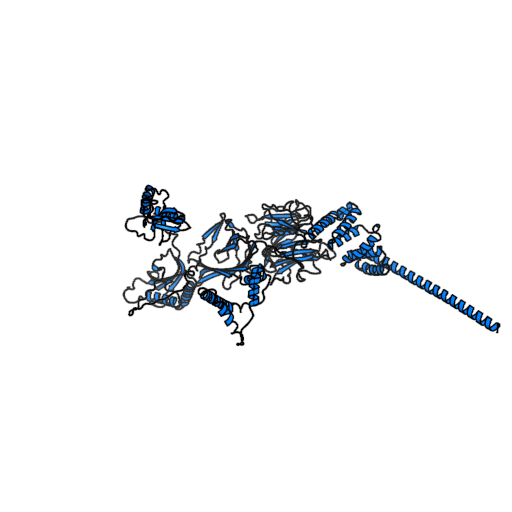1.00 52.44 471 TYR A C 1
ATOM 3803 O O . TYR A 1 471 ? -7.592 -7.903 11.923 1.00 52.44 471 TYR A O 1
ATOM 3811 N N . VAL A 1 472 ? -6.965 -7.350 14.025 1.00 62.22 472 VAL A N 1
ATOM 3812 C CA . VAL A 1 472 ? -7.165 -5.910 13.996 1.00 62.22 472 VAL A CA 1
ATOM 3813 C C . VAL A 1 472 ? -5.874 -5.283 14.507 1.00 62.22 472 VAL A C 1
ATOM 3815 O O . VAL A 1 472 ? -5.298 -5.783 15.475 1.00 62.22 472 VAL A O 1
ATOM 3818 N N . TYR A 1 473 ? -5.391 -4.221 13.863 1.00 67.19 473 TYR A N 1
ATOM 3819 C CA . TYR A 1 473 ? -4.228 -3.503 14.372 1.00 67.19 473 TYR A CA 1
ATOM 3820 C C . TYR A 1 473 ? -4.574 -2.839 15.705 1.00 67.19 473 TYR A C 1
ATOM 3822 O O . TYR A 1 473 ? -5.492 -2.024 15.787 1.00 67.19 473 TYR A O 1
ATOM 3830 N N . ASN A 1 474 ? -3.843 -3.205 16.758 1.00 76.00 474 ASN A N 1
ATOM 3831 C CA . ASN A 1 474 ? -4.006 -2.579 18.065 1.00 76.00 474 ASN A CA 1
ATOM 3832 C C . ASN A 1 474 ? -3.529 -1.121 18.020 1.00 76.00 474 ASN A C 1
ATOM 3834 O O . ASN A 1 474 ? -2.672 -0.781 17.197 1.00 76.00 474 ASN A O 1
ATOM 3838 N N . PRO A 1 475 ? -4.036 -0.253 18.908 1.00 79.69 475 PRO A N 1
ATOM 3839 C CA . PRO A 1 475 ? -3.609 1.124 18.957 1.00 79.69 475 PRO A CA 1
ATOM 3840 C C . PRO A 1 475 ? -2.148 1.203 19.382 1.00 79.69 475 PRO A C 1
ATOM 3842 O O . PRO A 1 475 ? -1.699 0.477 20.274 1.00 79.69 475 PRO A O 1
ATOM 3845 N N . ASN A 1 476 ? -1.409 2.109 18.757 1.00 73.81 476 ASN A N 1
ATOM 3846 C CA . ASN A 1 476 ? -0.023 2.352 19.102 1.00 73.81 476 ASN A CA 1
ATOM 3847 C C . ASN A 1 476 ? 0.053 2.863 20.556 1.00 73.81 476 ASN A C 1
ATOM 3849 O O . ASN A 1 476 ? -0.554 3.887 20.876 1.00 73.81 476 ASN A O 1
ATOM 3853 N N . PRO A 1 477 ? 0.812 2.205 21.449 1.00 76.69 477 PRO A N 1
ATOM 3854 C CA . PRO A 1 477 ? 0.805 2.524 22.878 1.00 76.69 477 PRO A CA 1
ATOM 3855 C C . PRO A 1 477 ? 1.349 3.922 23.204 1.00 76.69 477 PRO A C 1
ATOM 3857 O O . PRO A 1 477 ? 1.028 4.470 24.254 1.00 76.69 477 PRO A O 1
ATOM 3860 N N . ASN A 1 478 ? 2.150 4.518 22.314 1.00 74.31 478 ASN A N 1
ATOM 3861 C CA . ASN A 1 478 ? 2.781 5.818 22.548 1.00 74.31 478 ASN A CA 1
ATOM 3862 C C . ASN A 1 478 ? 1.870 7.000 22.200 1.00 74.31 478 ASN A C 1
ATOM 3864 O O . ASN A 1 478 ? 2.058 8.089 22.736 1.00 74.31 478 ASN A O 1
ATOM 3868 N N . ASN A 1 479 ? 0.926 6.822 21.273 1.00 76.62 479 ASN A N 1
ATOM 3869 C CA . ASN A 1 479 ? 0.072 7.911 20.784 1.00 76.62 479 ASN A CA 1
ATOM 3870 C C . ASN A 1 479 ? -1.428 7.567 20.759 1.00 76.62 479 ASN A C 1
ATOM 3872 O O . ASN A 1 479 ? -2.236 8.444 20.473 1.00 76.62 479 ASN A O 1
ATOM 3876 N N . GLY A 1 480 ? -1.794 6.322 21.069 1.00 78.56 480 GLY A N 1
ATOM 3877 C CA . GLY A 1 480 ? -3.161 5.816 21.130 1.00 78.56 480 GLY A CA 1
ATOM 3878 C C . GLY A 1 480 ? -3.792 5.578 19.761 1.00 78.56 480 GLY A C 1
ATOM 3879 O O . GLY A 1 480 ? -4.961 5.211 19.712 1.00 78.56 480 GLY A O 1
ATOM 3880 N N . LYS A 1 481 ? -3.073 5.811 18.654 1.00 80.56 481 LYS A N 1
ATOM 3881 C CA . LYS A 1 481 ? -3.647 5.796 17.306 1.00 80.56 481 LYS A CA 1
ATOM 3882 C C . LYS A 1 481 ? -3.877 4.382 16.794 1.00 80.56 481 LYS A C 1
ATOM 3884 O O . LYS A 1 481 ? -2.991 3.543 16.923 1.00 80.56 481 LYS A O 1
ATOM 3889 N N . PHE A 1 482 ? -5.013 4.144 16.150 1.00 81.00 482 PHE A N 1
ATOM 3890 C CA . PHE A 1 482 ? -5.337 2.886 15.478 1.00 81.00 482 PHE A CA 1
ATOM 3891 C C . PHE A 1 482 ? -5.896 3.125 14.070 1.00 81.00 482 PHE A C 1
ATOM 3893 O O . PHE A 1 482 ? -6.339 4.229 13.740 1.00 81.00 482 PHE A O 1
ATOM 3900 N N . LEU A 1 483 ? -5.877 2.067 13.256 1.00 78.38 483 LEU A N 1
ATOM 3901 C CA . LEU A 1 483 ? -6.368 2.059 11.882 1.00 78.38 483 LEU A CA 1
ATOM 3902 C C . LEU A 1 483 ? -7.141 0.763 11.600 1.00 78.38 483 LEU A C 1
ATOM 3904 O O . LEU A 1 483 ? -6.591 -0.329 11.745 1.00 78.38 483 LEU A O 1
ATOM 3908 N N . LEU A 1 484 ? -8.393 0.880 11.161 1.00 78.75 484 LEU A N 1
ATOM 3909 C CA . LEU A 1 484 ? -9.243 -0.229 10.712 1.00 78.75 484 LEU A CA 1
ATOM 3910 C C . LEU A 1 484 ? -9.663 0.009 9.264 1.00 78.75 484 LEU A C 1
ATOM 3912 O O . LEU A 1 484 ? -9.898 1.145 8.862 1.00 78.75 484 LEU A O 1
ATOM 3916 N N . ILE A 1 485 ? -9.789 -1.062 8.484 1.00 74.69 485 ILE A N 1
ATOM 3917 C CA . ILE A 1 485 ? -10.184 -0.989 7.073 1.00 74.69 485 ILE A CA 1
ATOM 3918 C C . ILE A 1 485 ? -11.370 -1.920 6.859 1.00 74.69 485 ILE A C 1
ATOM 3920 O O . ILE A 1 485 ? -11.250 -3.131 7.061 1.00 74.69 485 ILE A O 1
ATOM 3924 N N . PHE A 1 486 ? -12.503 -1.358 6.441 1.00 75.06 486 PHE A N 1
ATOM 3925 C CA . PHE A 1 486 ? -13.760 -2.077 6.291 1.00 75.06 486 PHE A CA 1
ATOM 3926 C C . PHE A 1 486 ? -14.311 -2.013 4.863 1.00 75.06 486 PHE A C 1
ATOM 3928 O O . PHE A 1 486 ? -14.330 -0.942 4.256 1.00 75.06 486 PHE A O 1
ATOM 3935 N N . PRO A 1 487 ? -14.805 -3.138 4.315 1.00 71.75 487 PRO A N 1
ATOM 3936 C CA . PRO A 1 487 ? -15.657 -3.112 3.133 1.00 71.75 487 PRO A CA 1
ATOM 3937 C C . PRO A 1 487 ? -17.025 -2.459 3.424 1.00 71.75 487 PRO A C 1
ATOM 3939 O O . PRO A 1 487 ? -17.459 -2.446 4.581 1.00 71.75 487 PRO A O 1
ATOM 3942 N N . PRO A 1 488 ? -17.702 -1.948 2.377 1.00 68.31 488 PRO A N 1
ATOM 3943 C CA . PRO A 1 488 ? -18.932 -1.177 2.484 1.00 68.31 488 PRO A CA 1
ATOM 3944 C C . PRO A 1 488 ? -20.138 -2.065 2.785 1.00 68.31 488 PRO A C 1
ATOM 3946 O O . PRO A 1 488 ? -20.126 -3.263 2.490 1.00 68.31 488 PRO A O 1
ATOM 3949 N N . GLY A 1 489 ? -21.197 -1.445 3.306 1.00 66.25 489 GLY A N 1
ATOM 3950 C CA . GLY A 1 489 ? -22.494 -2.087 3.513 1.00 66.25 489 GLY A CA 1
ATOM 3951 C C . GLY A 1 489 ? -22.481 -3.147 4.601 1.00 66.25 489 GLY A C 1
ATOM 3952 O O . GLY A 1 489 ? -23.171 -4.145 4.449 1.00 66.25 489 GLY A O 1
ATOM 3953 N N . LYS A 1 490 ? -21.672 -2.943 5.645 1.00 77.19 490 LYS A N 1
ATOM 3954 C CA . LYS A 1 490 ? -21.492 -3.891 6.742 1.00 77.19 490 LYS A CA 1
ATOM 3955 C C . LYS A 1 490 ? -21.562 -3.215 8.096 1.00 77.19 490 LYS A C 1
ATOM 3957 O O . LYS A 1 490 ? -21.154 -2.066 8.256 1.00 77.19 490 LYS A O 1
ATOM 3962 N N . ASN A 1 491 ? -22.030 -3.959 9.090 1.00 80.81 491 ASN A N 1
ATOM 3963 C CA . ASN A 1 491 ? -22.066 -3.506 10.473 1.00 80.81 491 ASN A CA 1
ATOM 3964 C C . ASN A 1 491 ? -21.055 -4.284 11.323 1.00 80.81 491 ASN A C 1
ATOM 3966 O O . ASN A 1 491 ? -21.011 -5.517 11.270 1.00 80.81 491 ASN A O 1
ATOM 3970 N N . TYR A 1 492 ? -20.264 -3.560 12.110 1.00 84.56 492 TYR A N 1
ATOM 3971 C CA . TYR A 1 492 ? -19.221 -4.122 12.951 1.00 84.56 492 TYR A CA 1
ATOM 3972 C C . TYR A 1 492 ? -19.408 -3.739 14.414 1.00 84.56 492 TYR A C 1
ATOM 3974 O O . TYR A 1 492 ? -19.821 -2.626 14.732 1.00 84.56 492 TYR A O 1
ATOM 3982 N N . ASP A 1 493 ? -19.037 -4.646 15.309 1.00 85.38 493 ASP A N 1
ATOM 3983 C CA . ASP A 1 493 ? -18.849 -4.333 16.722 1.00 85.38 493 ASP A CA 1
ATOM 3984 C C . ASP A 1 493 ? -17.339 -4.314 17.029 1.00 85.38 493 ASP A C 1
ATOM 3986 O O . ASP A 1 493 ? -16.641 -5.310 16.819 1.00 85.38 493 ASP A O 1
ATOM 3990 N N . LEU A 1 494 ? -16.826 -3.170 17.491 1.00 87.38 494 LEU A N 1
ATOM 3991 C CA . LEU A 1 494 ? -15.456 -2.977 17.969 1.00 87.38 494 LEU A CA 1
ATOM 3992 C C . LEU A 1 494 ? -15.417 -3.185 19.485 1.00 87.38 494 LEU A C 1
ATOM 3994 O O . LEU A 1 494 ? -16.033 -2.438 20.240 1.00 87.38 494 LEU A O 1
ATOM 3998 N N . ILE A 1 495 ? -14.659 -4.177 19.930 1.00 86.62 495 ILE A N 1
ATOM 3999 C CA . ILE A 1 495 ? -14.392 -4.460 21.337 1.00 86.62 495 ILE A CA 1
ATOM 4000 C C . ILE A 1 495 ? -13.029 -3.891 21.710 1.00 86.62 495 ILE A C 1
ATOM 4002 O O . ILE A 1 495 ? -12.033 -4.178 21.041 1.00 86.62 495 ILE A O 1
ATOM 4006 N N . ILE A 1 496 ? -12.995 -3.113 22.788 1.00 88.94 496 ILE A N 1
ATOM 4007 C CA . ILE A 1 496 ? -11.809 -2.422 23.294 1.00 88.94 496 ILE A CA 1
ATOM 4008 C C . ILE A 1 496 ? -11.479 -2.971 24.678 1.00 88.94 496 ILE A C 1
ATOM 4010 O O . ILE A 1 496 ? -12.256 -2.807 25.616 1.00 88.94 496 ILE A O 1
ATOM 4014 N N . GLU A 1 497 ? -10.312 -3.590 24.814 1.00 88.06 497 GLU A N 1
ATOM 4015 C CA . GLU A 1 497 ? -9.798 -4.109 26.083 1.00 88.06 497 GLU A CA 1
ATOM 4016 C C . GLU A 1 497 ? -8.589 -3.271 26.514 1.00 88.06 497 GLU A C 1
ATOM 4018 O O . GLU A 1 497 ? -7.533 -3.346 25.885 1.00 88.06 497 GLU A O 1
ATOM 4023 N N . ALA A 1 498 ? -8.724 -2.477 27.577 1.00 89.06 498 ALA A N 1
ATOM 4024 C CA . ALA A 1 498 ? -7.647 -1.656 28.130 1.00 89.06 498 ALA A CA 1
ATOM 4025 C C . ALA A 1 498 ? -7.422 -1.990 29.611 1.00 89.06 498 ALA A C 1
ATOM 4027 O O . ALA A 1 498 ? -8.370 -2.260 30.347 1.00 89.06 498 ALA A O 1
ATOM 4028 N N . GLU A 1 499 ? -6.167 -1.986 30.060 1.00 84.25 499 GLU A N 1
ATOM 4029 C CA . GLU A 1 499 ? -5.839 -2.307 31.453 1.00 84.25 499 GLU A CA 1
ATOM 4030 C C . GLU A 1 499 ? -6.475 -1.293 32.422 1.00 84.25 499 GLU A C 1
ATOM 4032 O O . GLU A 1 499 ? -6.374 -0.084 32.224 1.00 84.25 499 GLU A O 1
ATOM 4037 N N . GLY A 1 500 ? -7.139 -1.788 33.472 1.00 80.69 500 GLY A N 1
ATOM 4038 C CA . GLY A 1 500 ? -7.844 -0.955 34.456 1.00 80.69 500 GLY A CA 1
ATOM 4039 C C . GLY A 1 500 ? -9.272 -0.544 34.070 1.00 80.69 500 GLY A C 1
ATOM 4040 O O . GLY A 1 500 ? -9.927 0.127 34.866 1.00 80.69 500 GLY A O 1
ATOM 4041 N N . PHE A 1 501 ? -9.766 -0.970 32.904 1.00 84.00 501 PHE A N 1
ATOM 4042 C CA . PHE A 1 501 ? -11.123 -0.711 32.407 1.00 84.00 501 PHE A CA 1
ATOM 4043 C C . PHE A 1 501 ? -11.836 -2.023 32.061 1.00 84.00 501 PHE A C 1
ATOM 4045 O O . PHE A 1 501 ? -11.181 -3.030 31.767 1.00 84.00 501 PHE A O 1
ATOM 4052 N N . LEU A 1 502 ? -13.173 -2.037 32.080 1.00 80.38 502 LEU A N 1
ATOM 4053 C CA . LEU A 1 502 ? -13.911 -3.192 31.554 1.00 80.38 502 LEU A CA 1
ATOM 4054 C C . LEU A 1 502 ? -13.866 -3.196 30.012 1.00 80.38 502 LEU A C 1
ATOM 4056 O O . LEU A 1 502 ? -13.703 -2.135 29.403 1.00 80.38 502 LEU A O 1
ATOM 4060 N N . PRO A 1 503 ? -14.018 -4.362 29.352 1.00 82.81 503 PRO A N 1
ATOM 4061 C CA . PRO A 1 503 ? -14.097 -4.424 27.895 1.00 82.81 503 PRO A CA 1
ATOM 4062 C C . PRO A 1 503 ? -15.303 -3.650 27.347 1.00 82.81 503 PRO A C 1
ATOM 4064 O O . PRO A 1 503 ? -16.449 -3.966 27.682 1.00 82.81 503 PRO A O 1
ATOM 4067 N N . GLN A 1 504 ? -15.044 -2.674 26.475 1.00 83.88 504 GLN A N 1
ATOM 4068 C CA . GLN A 1 504 ? -16.061 -1.777 25.911 1.00 83.88 504 GLN A CA 1
ATOM 4069 C C . GLN A 1 504 ? -16.492 -2.218 24.519 1.00 83.88 504 GLN A C 1
ATOM 4071 O O . GLN A 1 504 ? -15.654 -2.639 23.725 1.00 83.88 504 GLN A O 1
ATOM 4076 N N . LEU A 1 505 ? -17.782 -2.070 24.212 1.00 81.81 505 LEU A N 1
ATOM 4077 C CA . LEU A 1 505 ? -18.366 -2.372 22.905 1.00 81.81 505 LEU A CA 1
ATOM 4078 C C . LEU A 1 505 ? -18.759 -1.070 22.194 1.00 81.81 505 LEU A C 1
ATOM 4080 O O . LEU A 1 505 ? -19.607 -0.327 22.682 1.00 81.81 505 LEU A O 1
ATOM 4084 N N . VAL A 1 506 ? -18.174 -0.811 21.026 1.00 83.88 506 VAL A N 1
ATOM 4085 C CA . VAL A 1 506 ? -18.475 0.347 20.174 1.00 83.88 506 VAL A CA 1
ATOM 4086 C C . VAL A 1 506 ? -18.997 -0.151 18.830 1.00 83.88 506 VAL A C 1
ATOM 4088 O O . VAL A 1 506 ? -18.329 -0.924 18.150 1.00 83.88 506 VAL A O 1
ATOM 4091 N N . ASN A 1 507 ? -20.190 0.283 18.426 1.00 82.19 507 ASN A N 1
ATOM 4092 C CA . ASN A 1 507 ? -20.740 -0.084 17.124 1.00 82.19 507 ASN A CA 1
ATOM 4093 C C . ASN A 1 507 ? -20.151 0.794 16.007 1.00 82.19 507 ASN A C 1
ATOM 4095 O O . ASN A 1 507 ? -20.021 2.008 16.165 1.00 82.19 507 ASN A O 1
ATOM 4099 N N . ILE A 1 508 ? -19.813 0.177 14.873 1.00 79.88 508 ILE A N 1
ATOM 4100 C CA . ILE A 1 508 ? -19.340 0.849 13.661 1.00 79.88 508 ILE A CA 1
ATOM 4101 C C . ILE A 1 508 ? -20.209 0.383 12.495 1.00 79.88 508 ILE A C 1
ATOM 4103 O O . ILE A 1 508 ? -20.032 -0.712 11.957 1.00 79.88 508 ILE A O 1
ATOM 4107 N N . TYR A 1 509 ? -21.137 1.238 12.077 1.00 76.31 509 TYR A N 1
ATOM 4108 C CA . TYR A 1 509 ? -21.926 1.011 10.875 1.00 76.31 509 TYR A CA 1
ATOM 4109 C C . TYR A 1 509 ? -21.215 1.599 9.656 1.00 76.31 509 TYR A C 1
ATOM 4111 O O . TYR A 1 509 ? -20.980 2.806 9.588 1.00 76.31 509 TYR A O 1
ATOM 4119 N N . VAL A 1 510 ? -20.889 0.747 8.685 1.00 71.50 510 VAL A N 1
ATOM 4120 C CA . VAL A 1 510 ? -20.359 1.171 7.391 1.00 71.50 510 VAL A CA 1
ATOM 4121 C C . VAL A 1 510 ? -21.492 1.120 6.366 1.00 71.50 510 VAL A C 1
ATOM 4123 O O . VAL A 1 510 ? -21.918 0.022 5.992 1.00 71.50 510 VAL A O 1
ATOM 4126 N N . PRO A 1 511 ? -21.992 2.272 5.885 1.00 63.88 511 PRO A N 1
ATOM 4127 C CA . PRO A 1 511 ? -23.091 2.293 4.933 1.00 63.88 511 PRO A CA 1
ATOM 4128 C C . PRO A 1 511 ? -22.703 1.609 3.620 1.00 63.88 511 PRO A C 1
ATOM 4130 O O . PRO A 1 511 ? -21.526 1.449 3.281 1.00 63.88 511 PRO A O 1
ATOM 4133 N N . ASN A 1 512 ? -23.711 1.181 2.861 1.00 63.62 512 ASN A N 1
ATOM 4134 C CA . ASN A 1 512 ? -23.478 0.681 1.515 1.00 63.62 512 ASN A CA 1
ATOM 4135 C C . ASN A 1 512 ? -23.110 1.863 0.610 1.00 63.62 512 ASN A C 1
ATOM 4137 O O . ASN A 1 512 ? -23.971 2.644 0.215 1.00 63.62 512 ASN A O 1
ATOM 4141 N N . GLN A 1 513 ? -21.819 2.007 0.333 1.00 57.09 513 GLN A N 1
ATOM 4142 C CA . GLN A 1 513 ? -21.243 3.132 -0.391 1.00 57.09 513 GLN A CA 1
ATOM 4143 C C . GLN A 1 513 ? -20.448 2.630 -1.596 1.00 57.09 513 GLN A C 1
ATOM 4145 O O . GLN A 1 513 ? -19.783 1.594 -1.552 1.00 57.09 513 GLN A O 1
ATOM 4150 N N . THR A 1 514 ? -20.496 3.394 -2.683 1.00 58.62 514 THR A N 1
ATOM 4151 C CA . THR A 1 514 ? -19.711 3.140 -3.899 1.00 58.62 514 THR A CA 1
ATOM 4152 C C . THR A 1 514 ? -18.409 3.936 -3.923 1.00 58.62 514 THR A C 1
ATOM 4154 O O . THR A 1 514 ? -17.746 3.979 -4.956 1.00 58.62 514 THR A O 1
ATOM 4157 N N . TYR A 1 515 ? -18.059 4.581 -2.808 1.00 59.53 515 TYR A N 1
ATOM 4158 C CA . TYR A 1 515 ? -16.917 5.474 -2.692 1.00 59.53 515 TYR A CA 1
ATOM 4159 C C . TYR A 1 515 ? -16.076 5.225 -1.438 1.00 59.53 515 TYR A C 1
ATOM 4161 O O . TYR A 1 515 ? -16.516 4.546 -0.507 1.00 59.53 515 TYR A O 1
ATOM 4169 N N . PHE A 1 516 ? -14.839 5.723 -1.451 1.00 63.97 516 PHE A N 1
ATOM 4170 C CA . PHE A 1 516 ? -13.943 5.674 -0.299 1.00 63.97 516 PHE A CA 1
ATOM 4171 C C . PHE A 1 516 ? -14.377 6.654 0.793 1.00 63.97 516 PHE A C 1
ATOM 4173 O O . PHE A 1 516 ? -14.757 7.781 0.487 1.00 63.97 516 PHE A O 1
ATOM 4180 N N . TYR A 1 517 ? -14.258 6.262 2.060 1.00 65.44 517 TYR A N 1
ATOM 4181 C CA . TYR A 1 517 ? -14.704 7.082 3.183 1.00 65.44 517 TYR A CA 1
ATOM 4182 C C . TYR A 1 517 ? -13.749 7.016 4.376 1.00 65.44 517 TYR A C 1
ATOM 4184 O O . TYR A 1 517 ? -13.258 5.937 4.711 1.00 65.44 517 TYR A O 1
ATOM 4192 N N . GLU A 1 518 ? -13.511 8.146 5.047 1.00 69.25 518 GLU A N 1
ATOM 4193 C CA . GLU A 1 518 ? -12.729 8.190 6.287 1.00 69.25 518 GLU A CA 1
ATOM 4194 C C . GLU A 1 518 ? -13.601 8.546 7.491 1.00 69.25 518 GLU A C 1
ATOM 4196 O O . GLU A 1 518 ? -14.267 9.582 7.534 1.00 69.25 518 GLU A O 1
ATOM 4201 N N . LEU A 1 519 ? -13.542 7.686 8.507 1.00 74.31 519 LEU A N 1
ATOM 4202 C CA . LEU A 1 519 ? -14.145 7.912 9.813 1.00 74.31 519 LEU A CA 1
ATOM 4203 C C . LEU A 1 519 ? -13.025 8.089 10.835 1.00 74.31 519 LEU A C 1
ATOM 4205 O O . LEU A 1 519 ? -12.214 7.186 11.022 1.00 74.31 519 LEU A O 1
ATOM 4209 N N . TYR A 1 520 ? -12.983 9.229 11.516 1.00 77.94 520 TYR A N 1
ATOM 4210 C CA . TYR A 1 520 ? -12.112 9.420 12.668 1.00 77.94 520 TYR A CA 1
ATOM 4211 C C . TYR A 1 520 ? -12.875 9.154 13.971 1.00 77.94 520 TYR A C 1
ATOM 4213 O O . TYR A 1 520 ? -13.944 9.719 14.176 1.00 77.94 520 TYR A O 1
ATOM 4221 N N . GLN A 1 521 ? -12.336 8.322 14.863 1.00 82.44 521 GLN A N 1
ATOM 4222 C CA . GLN A 1 521 ? -12.921 8.022 16.172 1.00 82.44 521 GLN A CA 1
ATOM 4223 C C . GLN A 1 521 ? -11.956 8.373 17.307 1.00 82.44 521 GLN A C 1
ATOM 4225 O O . GLN A 1 521 ? -10.905 7.755 17.459 1.00 82.44 521 GLN A O 1
ATOM 4230 N N . GLU A 1 522 ? -12.321 9.325 18.159 1.00 88.62 522 GLU A N 1
ATOM 4231 C CA . GLU A 1 522 ? -11.634 9.543 19.436 1.00 88.62 522 GLU A CA 1
ATOM 4232 C C . GLU A 1 522 ? -12.414 8.842 20.547 1.00 88.62 522 GLU A C 1
ATOM 4234 O O . GLU A 1 522 ? -13.550 9.213 20.851 1.00 88.62 522 GLU A O 1
ATOM 4239 N N . ILE A 1 523 ? -11.798 7.833 21.160 1.00 90.56 523 ILE A N 1
ATOM 4240 C CA . ILE A 1 523 ? -12.381 7.062 22.254 1.00 90.56 523 ILE A CA 1
ATOM 4241 C C . ILE A 1 523 ? -11.648 7.421 23.544 1.00 90.56 523 ILE A C 1
ATOM 4243 O O . ILE A 1 523 ? -10.444 7.203 23.677 1.00 90.56 523 ILE A O 1
ATOM 4247 N N . ASN A 1 524 ? -12.387 7.963 24.506 1.00 93.06 524 ASN A N 1
ATOM 4248 C CA . ASN A 1 524 ? -11.865 8.370 25.804 1.00 93.06 524 ASN A CA 1
ATOM 4249 C C . ASN A 1 524 ? -12.428 7.473 26.907 1.00 93.06 524 ASN A C 1
ATOM 4251 O O . ASN A 1 524 ? -13.647 7.371 27.044 1.00 93.06 524 ASN A O 1
ATOM 4255 N N . LEU A 1 525 ? -11.543 6.886 27.713 1.00 91.19 525 LEU A N 1
ATOM 4256 C CA . LEU A 1 525 ? -11.869 6.047 28.867 1.00 91.19 525 LEU A CA 1
ATOM 4257 C C . LEU A 1 525 ? -11.520 6.788 30.167 1.00 91.19 525 LEU A C 1
ATOM 4259 O O . LEU A 1 525 ? -10.379 7.205 30.376 1.00 91.19 525 LEU A O 1
ATOM 4263 N N . LYS A 1 526 ? -12.479 6.979 31.071 1.00 90.44 526 LYS A N 1
ATOM 4264 C CA . LYS A 1 526 ? -12.236 7.670 32.349 1.00 90.44 526 LYS A CA 1
ATOM 4265 C C . LYS A 1 526 ? -12.820 6.896 33.510 1.00 90.44 526 LYS A C 1
ATOM 4267 O O . LYS A 1 526 ? -14.002 6.599 33.500 1.00 90.44 526 LYS A O 1
ATOM 4272 N N . SER A 1 527 ? -12.025 6.616 34.535 1.00 87.56 527 SER A N 1
ATOM 4273 C CA . SER A 1 527 ? -12.553 6.069 35.785 1.00 87.56 527 SER A CA 1
ATOM 4274 C C . SER A 1 527 ? -13.389 7.128 36.506 1.00 87.56 527 SER A C 1
ATOM 4276 O O . SER A 1 527 ? -13.003 8.298 36.562 1.00 87.56 527 SER A O 1
ATOM 4278 N N . ILE A 1 528 ? -14.519 6.715 37.068 1.00 84.62 528 ILE A N 1
ATOM 4279 C CA . ILE A 1 528 ? -15.339 7.528 37.962 1.00 84.62 528 ILE A CA 1
ATOM 4280 C C . ILE A 1 528 ? -14.917 7.174 39.386 1.00 84.62 528 ILE A C 1
ATOM 4282 O O . ILE A 1 528 ? -15.118 6.045 39.838 1.00 84.62 528 ILE A O 1
ATOM 4286 N N . THR A 1 529 ? -14.307 8.133 40.077 1.00 83.81 529 THR A N 1
ATOM 4287 C CA . THR A 1 529 ? -13.829 7.973 41.453 1.00 83.81 529 THR A CA 1
ATOM 4288 C C . THR A 1 529 ? -14.720 8.769 42.393 1.00 83.81 529 THR A C 1
ATOM 4290 O O . THR A 1 529 ? -15.062 9.909 42.090 1.00 83.81 529 THR A O 1
ATOM 4293 N N . SER A 1 530 ? -15.086 8.165 43.520 1.00 84.06 530 SER A N 1
ATOM 4294 C CA . SER A 1 530 ? -15.758 8.835 44.629 1.00 84.06 530 SER A CA 1
ATOM 4295 C C . SER A 1 530 ? -15.194 8.309 45.951 1.00 84.06 530 SER A C 1
ATOM 4297 O O . SER A 1 530 ? -15.025 7.097 46.113 1.00 84.06 530 SER A O 1
ATOM 4299 N N . LEU A 1 531 ? -14.851 9.203 46.880 1.00 85.69 531 LEU A N 1
ATOM 4300 C CA . LEU A 1 531 ? -14.268 8.896 48.191 1.00 85.69 531 LEU A CA 1
ATOM 4301 C C . LEU A 1 531 ? -12.984 8.054 48.087 1.00 85.69 531 LEU A C 1
ATOM 4303 O O . LEU A 1 531 ? -12.770 7.098 48.836 1.00 85.69 531 LEU A O 1
ATOM 4307 N N . GLY A 1 532 ? -12.150 8.358 47.087 1.00 79.19 532 GLY A N 1
ATOM 4308 C CA . GLY A 1 532 ? -10.915 7.621 46.799 1.00 79.19 532 GLY A CA 1
ATOM 4309 C C . GLY A 1 532 ? -11.115 6.195 46.262 1.00 79.19 532 GLY A C 1
ATOM 4310 O O . GLY A 1 532 ? -10.133 5.471 46.096 1.00 79.19 532 GLY A O 1
ATOM 4311 N N . LYS A 1 533 ? -12.356 5.779 45.970 1.00 80.50 533 LYS A N 1
ATOM 4312 C CA . LYS A 1 533 ? -12.692 4.473 45.385 1.00 80.50 533 LYS A CA 1
ATOM 4313 C C . LYS A 1 533 ? -13.161 4.634 43.944 1.00 80.50 533 LYS A C 1
ATOM 4315 O O . LYS A 1 533 ? -13.923 5.546 43.638 1.00 80.50 533 LYS A O 1
ATOM 4320 N N . ILE A 1 534 ? -12.753 3.723 43.063 1.00 80.69 534 ILE A N 1
ATOM 4321 C CA . ILE A 1 534 ? -13.300 3.659 41.704 1.00 80.69 534 ILE A CA 1
ATOM 4322 C C . ILE A 1 534 ? -14.691 3.031 41.791 1.00 80.69 534 ILE A C 1
ATOM 4324 O O . ILE A 1 534 ? -14.827 1.857 42.132 1.00 80.69 534 ILE A O 1
ATOM 4328 N N . VAL A 1 535 ? -15.711 3.828 41.493 1.00 81.56 535 VAL A N 1
ATOM 4329 C CA . VAL A 1 535 ? -17.125 3.431 41.539 1.00 81.56 535 VAL A CA 1
ATOM 4330 C C . VAL A 1 535 ? -17.706 3.193 40.148 1.00 81.56 535 VAL A C 1
ATOM 4332 O O . VAL A 1 535 ? -18.833 2.725 40.034 1.00 81.56 535 VAL A O 1
ATOM 4335 N N . GLY A 1 536 ? -16.958 3.488 39.084 1.00 80.38 536 GLY A N 1
ATOM 4336 C CA . GLY A 1 536 ? -17.393 3.264 37.711 1.00 80.38 536 GLY A CA 1
ATOM 4337 C C . GLY A 1 536 ? -16.379 3.715 36.667 1.00 80.38 536 GLY A C 1
ATOM 4338 O O . GLY A 1 536 ? -15.229 4.026 36.981 1.00 80.38 536 GLY A O 1
ATOM 4339 N N . GLU A 1 537 ? -16.827 3.793 35.423 1.00 85.38 537 GLU A N 1
ATOM 4340 C CA . GLU A 1 537 ? -16.084 4.301 34.276 1.00 85.38 537 GLU A CA 1
ATOM 4341 C C . GLU A 1 537 ? -17.017 5.027 33.299 1.00 85.38 537 GLU A C 1
ATOM 4343 O O . GLU A 1 537 ? -18.213 4.764 33.232 1.00 85.38 537 GLU A O 1
ATOM 4348 N N . GLN A 1 538 ? -16.467 5.959 32.537 1.00 84.50 538 GLN A N 1
ATOM 4349 C CA . GLN A 1 538 ? -17.143 6.687 31.481 1.00 84.50 538 GLN A CA 1
ATOM 4350 C C . GLN A 1 538 ? -16.399 6.453 30.172 1.00 84.50 538 GLN A C 1
ATOM 4352 O O . GLN A 1 538 ? -15.178 6.627 30.101 1.00 84.50 538 GLN A O 1
ATOM 4357 N N . VAL A 1 539 ? -17.156 6.117 29.132 1.00 85.56 539 VAL A N 1
ATOM 4358 C CA . VAL A 1 539 ? -16.667 5.993 27.762 1.00 85.56 539 VAL A CA 1
ATOM 4359 C C . VAL A 1 539 ? -17.288 7.090 26.927 1.00 85.56 539 VAL A C 1
ATOM 4361 O O . VAL A 1 539 ? -18.508 7.228 26.858 1.00 85.56 539 VAL A O 1
ATOM 4364 N N . THR A 1 540 ? -16.445 7.882 26.281 1.00 86.50 540 THR A N 1
ATOM 4365 C CA . THR A 1 540 ? -16.882 8.863 25.292 1.00 86.50 540 THR A CA 1
ATOM 4366 C C . THR A 1 540 ? -16.312 8.480 23.940 1.00 86.50 540 THR A C 1
ATOM 4368 O O . THR A 1 540 ? -15.094 8.425 23.794 1.00 86.50 540 THR A O 1
ATOM 4371 N N . VAL A 1 541 ? -17.182 8.284 22.955 1.00 83.94 541 VAL A N 1
ATOM 4372 C CA . VAL A 1 541 ? -16.802 8.117 21.551 1.00 83.94 541 VAL A CA 1
ATOM 4373 C C . VAL A 1 541 ? -17.172 9.397 20.822 1.00 83.94 541 VAL A C 1
ATOM 4375 O O . VAL A 1 541 ? -18.316 9.846 20.890 1.00 83.94 541 VAL A O 1
ATOM 4378 N N . LYS A 1 542 ? -16.190 10.008 20.165 1.00 80.44 542 LYS A N 1
ATOM 4379 C CA . LYS A 1 542 ? -16.407 11.118 19.240 1.00 80.44 542 LYS A CA 1
ATOM 4380 C C . LYS A 1 542 ? -16.119 10.625 17.837 1.00 80.44 542 LYS A C 1
ATOM 4382 O O . LYS A 1 542 ? -14.976 10.280 17.542 1.00 80.44 542 LYS A O 1
ATOM 4387 N N . ASN A 1 543 ? -17.141 10.606 17.000 1.00 73.38 543 ASN A N 1
ATOM 4388 C CA . ASN A 1 543 ? -17.001 10.298 15.589 1.00 73.38 543 ASN A CA 1
ATOM 4389 C C . ASN A 1 543 ? -16.883 11.604 14.824 1.00 73.38 543 ASN A C 1
ATOM 4391 O O . ASN A 1 543 ? -17.728 12.479 14.981 1.00 73.38 543 ASN A O 1
ATOM 4395 N N . THR A 1 544 ? -15.869 11.703 13.981 1.00 64.00 544 THR A N 1
ATOM 4396 C CA . THR A 1 544 ? -15.708 12.795 13.039 1.00 64.00 544 THR A CA 1
ATOM 4397 C C . THR A 1 544 ? -15.647 12.217 11.640 1.00 64.00 544 THR A C 1
ATOM 4399 O O . THR A 1 544 ? -14.760 11.428 11.310 1.00 64.00 544 THR A O 1
ATOM 4402 N N . PHE A 1 545 ? -16.613 12.603 10.825 1.00 58.78 545 PHE A N 1
ATOM 4403 C CA . PHE A 1 545 ? -16.771 12.107 9.470 1.00 58.78 545 PHE A CA 1
ATOM 4404 C C . PHE A 1 545 ? -16.096 13.056 8.477 1.00 58.78 545 PHE A C 1
ATOM 4406 O O . PHE A 1 545 ? -16.296 14.268 8.560 1.00 58.78 545 PHE A O 1
ATOM 4413 N N . TYR A 1 546 ? -15.298 12.512 7.555 1.00 50.78 546 TYR A N 1
ATOM 4414 C CA . TYR A 1 546 ? -14.609 13.295 6.528 1.00 50.78 546 TYR A CA 1
ATOM 4415 C C . TYR A 1 546 ? -14.915 12.727 5.138 1.00 50.78 546 TYR A C 1
ATOM 4417 O O . TYR A 1 546 ? -14.508 11.610 4.813 1.00 50.78 546 TYR A O 1
ATOM 4425 N N . ASP A 1 547 ? -15.610 13.509 4.306 1.00 42.66 547 ASP A N 1
ATOM 4426 C CA . ASP A 1 547 ? -15.755 13.211 2.878 1.00 42.66 547 ASP A CA 1
ATOM 4427 C C . ASP A 1 547 ? -14.594 13.846 2.096 1.00 42.66 547 ASP A C 1
ATOM 4429 O O . ASP A 1 547 ? -14.415 15.069 2.088 1.00 42.66 547 ASP A O 1
ATOM 4433 N N . ILE A 1 548 ? -13.768 13.006 1.470 1.00 36.62 548 ILE A N 1
ATOM 4434 C CA . ILE A 1 548 ? -12.512 13.412 0.823 1.00 36.62 548 ILE A CA 1
ATOM 4435 C C . ILE A 1 548 ? -12.745 14.140 -0.507 1.00 36.62 548 ILE A C 1
ATOM 4437 O O . ILE A 1 548 ? -11.851 14.867 -0.945 1.00 36.62 548 ILE A O 1
ATOM 4441 N N . ASN A 1 549 ? -13.929 14.036 -1.121 1.00 35.44 549 ASN A N 1
ATOM 4442 C CA . ASN A 1 549 ? -14.206 14.785 -2.354 1.00 35.44 549 ASN A CA 1
ATOM 4443 C C . ASN A 1 549 ? -14.274 16.309 -2.117 1.00 35.44 549 ASN A C 1
ATOM 4445 O O . ASN A 1 549 ? -13.930 17.075 -3.016 1.00 35.44 549 ASN A O 1
ATOM 4449 N N . SER A 1 550 ? -14.572 16.742 -0.885 1.00 37.50 550 SER A N 1
ATOM 4450 C CA . SER A 1 550 ? -14.653 18.162 -0.496 1.00 37.50 550 SER A CA 1
ATOM 4451 C C . SER A 1 550 ? -13.309 18.812 -0.124 1.00 37.50 550 SER A C 1
ATOM 4453 O O . SER A 1 550 ? -13.189 20.040 -0.060 1.00 37.50 550 SER A O 1
ATOM 4455 N N . ILE A 1 551 ? -12.277 18.005 0.157 1.00 32.97 551 ILE A N 1
ATOM 4456 C CA . ILE A 1 551 ? -11.042 18.469 0.820 1.00 32.97 551 ILE A CA 1
ATOM 4457 C C . ILE A 1 551 ? -9.939 18.842 -0.184 1.00 32.97 551 ILE A C 1
ATOM 4459 O O . ILE A 1 551 ? -8.938 19.448 0.207 1.00 32.97 551 ILE A O 1
ATOM 4463 N N . SER A 1 552 ? -10.111 18.580 -1.485 1.00 35.97 552 SER A N 1
ATOM 4464 C CA . SER A 1 552 ? -9.071 18.926 -2.464 1.00 35.97 552 SER A CA 1
ATOM 4465 C C . SER A 1 552 ? -8.873 20.435 -2.659 1.00 35.97 552 SER A C 1
ATOM 4467 O O . SER A 1 552 ? -7.796 20.821 -3.112 1.00 35.97 552 SER A O 1
ATOM 4469 N N . ASP A 1 553 ? -9.835 21.290 -2.265 1.00 32.44 553 ASP A N 1
ATOM 4470 C CA . ASP A 1 553 ? -9.878 22.656 -2.808 1.00 32.44 553 ASP A CA 1
ATOM 4471 C C . ASP A 1 553 ? -9.794 23.840 -1.834 1.00 32.44 553 ASP A C 1
ATOM 4473 O O . ASP A 1 553 ? -9.646 24.959 -2.322 1.00 32.44 553 ASP A O 1
ATOM 4477 N N . SER A 1 554 ? -9.848 23.724 -0.496 1.00 30.44 554 SER A N 1
ATOM 4478 C CA . SER A 1 554 ? -9.482 24.895 0.345 1.00 30.44 554 SER A CA 1
ATOM 4479 C C . SER A 1 554 ? -9.485 24.676 1.859 1.00 30.44 554 SER A C 1
ATOM 4481 O O . SER A 1 554 ? -10.533 24.544 2.475 1.00 30.44 554 SER A O 1
ATOM 4483 N N . ILE A 1 555 ? -8.354 24.875 2.526 1.00 29.70 555 ILE A N 1
ATOM 4484 C CA . ILE A 1 555 ? -8.356 25.348 3.918 1.00 29.70 555 ILE A CA 1
ATOM 4485 C C . ILE A 1 555 ? -7.369 26.511 4.005 1.00 29.70 555 ILE A C 1
ATOM 4487 O O . ILE A 1 555 ? -6.160 26.308 4.001 1.00 29.70 555 ILE A O 1
ATOM 4491 N N . SER A 1 556 ? -7.892 27.737 4.103 1.00 36.75 556 SER A N 1
ATOM 4492 C CA . SER A 1 556 ? -7.169 28.852 4.718 1.00 36.75 556 SER A CA 1
ATOM 4493 C C . SER A 1 556 ? -8.146 29.834 5.385 1.00 36.75 556 SER A C 1
ATOM 4495 O O . SER A 1 556 ? -8.775 30.646 4.714 1.00 36.75 556 SER A O 1
ATOM 4497 N N . ASN A 1 557 ? -8.206 29.758 6.720 1.00 38.72 557 ASN A N 1
ATOM 4498 C CA . ASN A 1 557 ? -8.501 30.843 7.671 1.00 38.72 557 ASN A CA 1
ATOM 4499 C C . ASN A 1 557 ? -9.908 31.476 7.695 1.00 38.72 557 ASN A C 1
ATOM 4501 O O . ASN A 1 557 ? -10.081 32.527 7.089 1.00 38.72 557 ASN A O 1
ATOM 4505 N N . THR A 1 558 ? -10.867 30.958 8.485 1.00 33.12 558 THR A N 1
ATOM 4506 C CA . THR A 1 558 ? -11.922 31.766 9.174 1.00 33.12 558 THR A CA 1
ATOM 4507 C C . THR A 1 558 ? -12.888 30.878 9.980 1.00 33.12 558 THR A C 1
ATOM 4509 O O . THR A 1 558 ? -13.836 30.354 9.414 1.00 33.12 558 THR A O 1
ATOM 4512 N N . ILE A 1 559 ? -12.691 30.697 11.294 1.00 35.59 559 ILE A N 1
ATOM 4513 C CA . ILE A 1 559 ? -13.651 29.940 12.140 1.00 35.59 559 ILE A CA 1
ATOM 4514 C C . ILE A 1 559 ? -14.408 30.837 13.142 1.00 35.59 559 ILE A C 1
ATOM 4516 O O . ILE A 1 559 ? -15.569 30.568 13.425 1.00 35.59 559 ILE A O 1
ATOM 4520 N N . ASP A 1 560 ? -13.876 31.988 13.568 1.00 33.56 560 ASP A N 1
ATOM 4521 C CA . ASP A 1 560 ? -14.523 32.768 14.647 1.00 33.56 560 ASP A CA 1
ATOM 4522 C C . ASP A 1 560 ? -15.626 33.756 14.205 1.00 33.56 560 ASP A C 1
ATOM 4524 O O . ASP A 1 560 ? -16.332 34.323 15.038 1.00 33.56 560 ASP A O 1
ATOM 4528 N N . THR A 1 561 ? -15.825 33.982 12.902 1.00 33.06 561 THR A N 1
ATOM 4529 C CA . THR A 1 561 ? -16.824 34.951 12.390 1.00 33.06 561 THR A CA 1
ATOM 4530 C C . THR A 1 561 ? -18.151 34.295 11.980 1.00 33.06 561 THR A C 1
ATOM 4532 O O . THR A 1 561 ? -19.181 34.965 11.913 1.00 33.06 561 THR A O 1
ATOM 4535 N N . ILE A 1 562 ? -18.145 32.981 11.736 1.00 35.78 562 ILE A N 1
ATOM 4536 C CA . ILE A 1 562 ? -19.275 32.220 11.174 1.00 35.78 562 ILE A CA 1
ATOM 4537 C C . ILE A 1 562 ? -20.380 32.014 12.221 1.00 35.78 562 ILE A C 1
ATOM 4539 O O . ILE A 1 562 ? -21.565 32.180 11.929 1.00 35.78 562 ILE A O 1
ATOM 4543 N N . THR A 1 563 ? -19.997 31.767 13.473 1.00 33.72 563 THR A N 1
ATOM 4544 C CA . THR A 1 563 ? -20.921 31.412 14.561 1.00 33.72 563 THR A CA 1
ATOM 4545 C C . THR A 1 563 ? -21.902 32.535 14.920 1.00 33.72 563 THR A C 1
ATOM 4547 O O . THR A 1 563 ? -22.998 32.270 15.401 1.00 33.72 563 THR A O 1
ATOM 4550 N N . LYS A 1 564 ? -21.549 33.805 14.667 1.00 30.20 564 LYS A N 1
ATOM 4551 C CA . LYS A 1 564 ? -22.373 34.966 15.057 1.00 30.20 564 LYS A CA 1
ATOM 4552 C C . LYS A 1 564 ? -23.442 35.354 14.028 1.00 30.20 564 LYS A C 1
ATOM 4554 O O . LYS A 1 564 ? -24.436 35.962 14.407 1.00 30.20 564 LYS A O 1
ATOM 4559 N N . ASN A 1 565 ? -23.260 34.982 12.759 1.00 36.53 565 ASN A N 1
ATOM 4560 C CA . ASN A 1 565 ? -24.184 35.329 11.670 1.00 36.53 565 ASN A CA 1
ATOM 4561 C C . ASN A 1 565 ? -25.164 34.195 11.326 1.00 36.53 565 ASN A C 1
ATOM 4563 O O . ASN A 1 565 ? -26.226 34.459 10.769 1.00 36.53 565 ASN A O 1
ATOM 4567 N N . TYR A 1 566 ? -24.848 32.951 11.697 1.00 37.94 566 TYR A N 1
ATOM 4568 C CA . TYR A 1 566 ? -25.706 31.789 11.449 1.00 37.94 566 TYR A CA 1
ATOM 4569 C C . TYR A 1 566 ? -27.030 31.842 12.233 1.00 37.94 566 TYR A C 1
ATOM 4571 O O . TYR A 1 566 ? -28.092 31.562 11.685 1.00 37.94 566 TYR A O 1
ATOM 4579 N N . ASN A 1 567 ? -26.993 32.317 13.481 1.00 37.31 567 ASN A N 1
ATOM 4580 C CA . ASN A 1 567 ? -28.196 32.440 14.312 1.00 37.31 567 ASN A CA 1
ATOM 4581 C C . ASN A 1 567 ? -29.169 33.515 13.797 1.00 37.31 567 ASN A C 1
ATOM 4583 O O . ASN A 1 567 ? -30.377 33.369 13.931 1.00 37.31 567 ASN A O 1
ATOM 4587 N N . VAL A 1 568 ? -28.655 34.569 13.153 1.00 36.91 568 VAL A N 1
ATOM 4588 C CA . VAL A 1 568 ? -29.477 35.636 12.553 1.00 36.91 568 VAL A CA 1
ATOM 4589 C C . VAL A 1 568 ? -30.163 35.144 11.275 1.00 36.91 568 VAL A C 1
ATOM 4591 O O . VAL A 1 568 ? -31.302 35.510 11.002 1.00 36.91 568 VAL A O 1
ATOM 4594 N N . LEU A 1 569 ? -29.496 34.272 10.514 1.00 37.88 569 LEU A N 1
ATOM 4595 C CA . LEU A 1 569 ? -30.056 33.652 9.315 1.00 37.88 569 LEU A CA 1
ATOM 4596 C C . LEU A 1 569 ? -31.195 32.679 9.653 1.00 37.88 569 LEU A C 1
ATOM 4598 O O . LEU A 1 569 ? -32.211 32.686 8.967 1.00 37.88 569 LEU A O 1
ATOM 4602 N N . LEU A 1 570 ? -31.055 31.892 10.725 1.00 38.72 570 LEU A N 1
ATOM 4603 C CA . LEU A 1 570 ? -32.113 30.990 11.193 1.00 38.72 570 LEU A CA 1
ATOM 4604 C C . LEU A 1 570 ? -33.367 31.753 11.646 1.00 38.72 570 LEU A C 1
ATOM 4606 O O . LEU A 1 570 ? -34.468 31.361 11.276 1.00 38.72 570 LEU A O 1
ATOM 4610 N N . GLN A 1 571 ? -33.198 32.883 12.342 1.00 39.41 571 GLN A N 1
ATOM 4611 C CA . GLN A 1 571 ? -34.309 33.734 12.785 1.00 39.41 571 GLN A CA 1
ATOM 4612 C C . GLN A 1 571 ? -35.078 34.352 11.602 1.00 39.41 571 GLN A C 1
ATOM 4614 O O . GLN A 1 571 ? -36.302 34.374 11.591 1.00 39.41 571 GLN A O 1
ATOM 4619 N N . ILE A 1 572 ? -34.364 34.789 10.560 1.00 38.00 572 ILE A N 1
ATOM 4620 C CA . ILE A 1 572 ? -34.980 35.358 9.350 1.00 38.00 572 ILE A CA 1
ATOM 4621 C C . ILE A 1 572 ? -35.685 34.271 8.525 1.00 38.00 572 ILE A C 1
ATOM 4623 O O . ILE A 1 572 ? -36.719 34.537 7.919 1.00 38.00 572 ILE A O 1
ATOM 4627 N N . ILE A 1 573 ? -35.163 33.041 8.514 1.00 39.12 573 ILE A N 1
ATOM 4628 C CA . ILE A 1 573 ? -35.829 31.896 7.878 1.00 39.12 573 ILE A CA 1
ATOM 4629 C C . ILE A 1 573 ? -37.119 31.534 8.632 1.00 39.12 573 ILE A C 1
ATOM 4631 O O . ILE A 1 573 ? -38.136 31.307 7.982 1.00 39.12 573 ILE A O 1
ATOM 4635 N N . GLU A 1 574 ? -37.117 31.558 9.969 1.00 37.56 574 GLU A N 1
ATOM 4636 C CA . GLU A 1 574 ? -38.331 31.399 10.790 1.00 37.56 574 GLU A CA 1
ATOM 4637 C C . GLU A 1 574 ? -39.364 32.505 10.522 1.00 37.56 574 GLU A C 1
ATOM 4639 O O . GLU A 1 574 ? -40.544 32.212 10.334 1.00 37.56 574 GLU A O 1
ATOM 4644 N N . ASP A 1 575 ? -38.932 33.763 10.414 1.00 38.34 575 ASP A N 1
ATOM 4645 C CA . ASP A 1 575 ? -39.815 34.900 10.121 1.00 38.34 575 ASP A CA 1
ATOM 4646 C C . ASP A 1 575 ? -40.392 34.842 8.691 1.00 38.34 575 ASP A C 1
ATOM 4648 O O . ASP A 1 575 ? -41.537 35.240 8.448 1.00 38.34 575 ASP A O 1
ATOM 4652 N N . ILE A 1 576 ? -39.633 34.295 7.735 1.00 36.81 576 ILE A N 1
ATOM 4653 C CA . ILE A 1 576 ? -40.087 34.061 6.357 1.00 36.81 576 ILE A CA 1
ATOM 4654 C C . ILE A 1 576 ? -41.080 32.895 6.301 1.00 36.81 576 ILE A C 1
ATOM 4656 O O . ILE A 1 576 ? -42.096 33.006 5.618 1.00 36.81 576 ILE A O 1
ATOM 4660 N N . ILE A 1 577 ? -40.845 31.806 7.038 1.00 37.81 577 ILE A N 1
ATOM 4661 C CA . ILE A 1 577 ? -41.780 30.671 7.129 1.00 37.81 577 ILE A CA 1
ATOM 4662 C C . ILE A 1 577 ? -43.099 31.121 7.781 1.00 37.81 577 ILE A C 1
ATOM 4664 O O . ILE A 1 577 ? -44.172 30.870 7.238 1.00 37.81 577 ILE A O 1
ATOM 4668 N N 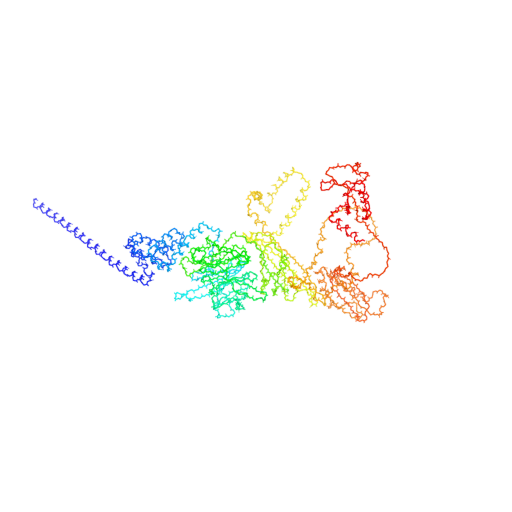. ASN A 1 578 ? -43.031 31.907 8.859 1.00 36.88 578 ASN A N 1
ATOM 4669 C CA . ASN A 1 578 ? -44.215 32.427 9.553 1.00 36.88 578 ASN A CA 1
ATOM 4670 C C . ASN A 1 578 ? -45.012 33.460 8.732 1.00 36.88 578 ASN A C 1
ATOM 4672 O O . ASN A 1 578 ? -46.222 33.597 8.912 1.00 36.88 578 ASN A O 1
ATOM 4676 N N . SER A 1 579 ? -44.362 34.190 7.819 1.00 36.50 579 SER A N 1
ATOM 4677 C CA . SER A 1 579 ? -45.026 35.174 6.949 1.00 36.50 579 SER A CA 1
ATOM 4678 C C . SER A 1 579 ? -45.503 34.599 5.610 1.00 36.50 579 SER A C 1
ATOM 4680 O O . SER A 1 579 ? -46.398 35.176 4.988 1.00 36.50 579 SER A O 1
ATOM 4682 N N . THR A 1 580 ? -44.981 33.445 5.180 1.00 38.47 580 THR A N 1
ATOM 4683 C CA . THR A 1 580 ? -45.395 32.778 3.931 1.00 38.47 580 THR A CA 1
ATOM 4684 C C . THR A 1 580 ? -46.655 31.922 4.069 1.00 38.47 580 THR A C 1
ATOM 4686 O O . THR A 1 580 ? -47.322 31.690 3.061 1.00 38.47 580 THR A O 1
ATOM 4689 N N . ASP A 1 581 ? -47.069 31.573 5.290 1.00 35.12 581 ASP A N 1
ATOM 4690 C CA . ASP A 1 581 ? -48.320 30.840 5.546 1.00 35.12 581 ASP A CA 1
ATOM 4691 C C . ASP A 1 581 ? -49.600 31.700 5.459 1.00 35.12 581 ASP A C 1
ATOM 4693 O O . ASP A 1 581 ? -50.703 31.175 5.619 1.00 35.12 581 ASP A O 1
ATOM 4697 N N . SER A 1 582 ? -49.510 33.010 5.170 1.00 43.09 582 SER A N 1
ATOM 4698 C CA . SER A 1 582 ? -50.687 33.896 5.237 1.00 43.09 582 SER A CA 1
ATOM 4699 C C . SER A 1 582 ? -51.059 34.738 4.013 1.00 43.09 582 SER A C 1
ATOM 4701 O O . SER A 1 582 ? -52.137 35.327 4.069 1.00 43.09 582 SER A O 1
ATOM 4703 N N . LEU A 1 583 ? -50.320 34.802 2.892 1.00 34.81 583 LEU A N 1
ATOM 4704 C CA . LEU A 1 583 ? -50.712 35.726 1.800 1.00 34.81 583 LEU A CA 1
ATOM 4705 C C . LEU A 1 583 ? -50.460 35.241 0.357 1.00 34.81 583 LEU A C 1
ATOM 4707 O O . LEU A 1 583 ? -49.466 34.597 0.030 1.00 34.81 583 LEU A O 1
ATOM 4711 N N . GLN A 1 584 ? -51.424 35.564 -0.518 1.00 44.75 584 GLN A N 1
ATOM 4712 C CA . GLN A 1 584 ? -51.523 35.139 -1.920 1.00 44.75 584 GLN A CA 1
ATOM 4713 C C . GLN A 1 584 ? -50.601 35.919 -2.877 1.00 44.75 584 GLN A C 1
ATOM 4715 O O . GLN A 1 584 ? -50.239 37.070 -2.656 1.00 44.75 584 GLN A O 1
ATOM 4720 N N . LYS A 1 585 ? -50.307 35.264 -4.010 1.00 43.59 585 LYS A N 1
ATOM 4721 C CA . LYS A 1 585 ? -49.291 35.523 -5.055 1.00 43.59 585 LYS A CA 1
ATOM 4722 C C . LYS A 1 585 ? -49.131 36.941 -5.641 1.00 43.59 585 LYS A C 1
ATOM 4724 O O . LYS A 1 585 ? -48.221 37.122 -6.445 1.00 43.59 585 LYS A O 1
ATOM 4729 N N . ASN A 1 586 ? -49.949 37.928 -5.278 1.00 42.25 586 ASN A N 1
ATOM 4730 C CA . ASN A 1 586 ? -50.001 39.220 -5.977 1.00 42.25 586 ASN A CA 1
ATOM 4731 C C . ASN A 1 586 ? -49.484 40.429 -5.170 1.00 42.25 586 ASN A C 1
ATOM 4733 O O . ASN A 1 586 ? -49.525 41.539 -5.688 1.00 42.25 586 ASN A O 1
ATOM 4737 N N . GLU A 1 587 ? -48.931 40.241 -3.967 1.00 40.88 587 GLU A N 1
ATOM 4738 C CA . GLU A 1 587 ? -48.321 41.333 -3.173 1.00 40.88 587 GLU A CA 1
ATOM 4739 C C . GLU A 1 587 ? -46.781 41.260 -3.075 1.00 40.88 587 GLU A C 1
ATOM 4741 O O . GLU A 1 587 ? -46.153 42.049 -2.372 1.00 40.88 587 GLU A O 1
ATOM 4746 N N . ILE A 1 588 ? -46.130 40.371 -3.838 1.00 41.06 588 ILE A N 1
ATOM 4747 C CA . ILE A 1 588 ? -44.657 40.243 -3.871 1.00 41.06 588 ILE A CA 1
ATOM 4748 C C . ILE A 1 588 ? -43.983 41.479 -4.508 1.00 41.06 588 ILE A C 1
ATOM 4750 O O . ILE A 1 588 ? -42.842 41.797 -4.176 1.00 41.06 588 ILE A O 1
ATOM 4754 N N . SER A 1 589 ? -44.685 42.231 -5.366 1.00 37.47 589 SER A N 1
ATOM 4755 C CA . SER A 1 589 ? -44.123 43.424 -6.021 1.00 37.47 589 SER A CA 1
ATOM 4756 C C . SER A 1 589 ? -44.035 44.655 -5.112 1.00 37.47 589 SER A C 1
ATOM 4758 O O . SER A 1 589 ? -43.299 45.583 -5.416 1.00 37.47 589 SER A O 1
ATOM 4760 N N . PHE A 1 590 ? -44.754 44.691 -3.984 1.00 37.25 590 PHE A N 1
ATOM 4761 C CA . PHE A 1 590 ? -44.706 45.841 -3.070 1.00 37.25 590 PHE A CA 1
ATOM 4762 C C . PHE A 1 590 ? -43.493 45.796 -2.117 1.00 37.25 590 PHE A C 1
ATOM 4764 O O . PHE A 1 590 ? -43.044 46.830 -1.614 1.00 37.25 590 PHE A O 1
ATOM 4771 N N . LEU A 1 591 ? -42.919 44.606 -1.901 1.00 35.12 591 LEU A N 1
ATOM 4772 C CA . LEU A 1 591 ? -41.708 44.407 -1.097 1.00 35.12 591 LEU A CA 1
ATOM 4773 C C . LEU A 1 591 ? -40.419 44.652 -1.895 1.00 35.12 591 LEU A C 1
ATOM 4775 O O . LEU A 1 591 ? -39.455 45.162 -1.322 1.00 35.12 591 LEU A O 1
ATOM 4779 N N . SER A 1 592 ? -40.400 44.364 -3.205 1.00 37.59 592 SER A N 1
ATOM 4780 C CA . SER A 1 592 ? -39.227 44.648 -4.050 1.00 37.59 592 SER A CA 1
ATOM 4781 C C . SER A 1 592 ? -38.926 46.142 -4.121 1.00 37.59 592 SER A C 1
ATOM 4783 O O . SER A 1 592 ? -37.767 46.547 -4.037 1.00 37.59 592 SER A O 1
ATOM 4785 N N . ASP A 1 593 ? -39.973 46.960 -4.204 1.00 36.94 593 ASP A N 1
ATOM 4786 C CA . ASP A 1 593 ? -39.829 48.389 -4.485 1.00 36.94 593 ASP A CA 1
ATOM 4787 C C . ASP A 1 593 ? -39.431 49.194 -3.237 1.00 36.94 593 ASP A C 1
ATOM 4789 O O . ASP A 1 593 ? -38.784 50.236 -3.345 1.00 36.94 593 ASP A O 1
ATOM 4793 N N . ASN A 1 594 ? -39.721 48.684 -2.034 1.00 39.22 594 ASN A N 1
ATOM 4794 C CA . ASN A 1 594 ? -39.346 49.341 -0.777 1.00 39.22 594 ASN A CA 1
ATOM 4795 C C . ASN A 1 594 ? -37.967 48.927 -0.232 1.00 39.22 594 ASN A C 1
ATOM 4797 O O . ASN A 1 594 ? -37.418 49.630 0.615 1.00 39.22 594 ASN A O 1
ATOM 4801 N N . LEU A 1 595 ? -37.362 47.844 -0.731 1.00 36.28 595 LEU A N 1
ATOM 4802 C CA . LEU A 1 595 ? -36.013 47.431 -0.316 1.00 36.28 595 LEU A CA 1
ATOM 4803 C C . LEU A 1 595 ? -34.894 48.228 -1.009 1.00 36.28 595 LEU A C 1
ATOM 4805 O O . LEU A 1 595 ? -33.794 48.327 -0.467 1.00 36.28 595 LEU A O 1
ATOM 4809 N N . TYR A 1 596 ? -35.173 48.862 -2.153 1.00 35.09 596 TYR A N 1
ATOM 4810 C CA . TYR A 1 596 ? -34.179 49.658 -2.886 1.00 35.09 596 TYR A CA 1
ATOM 4811 C C . TYR A 1 596 ? -34.019 51.105 -2.389 1.00 35.09 596 TYR A C 1
ATOM 4813 O O . TYR A 1 596 ? -33.032 51.753 -2.731 1.00 35.09 596 TYR A O 1
ATOM 4821 N N . SER A 1 597 ? -34.926 51.629 -1.555 1.00 33.16 597 SER A N 1
ATOM 4822 C CA . SER A 1 597 ? -34.883 53.037 -1.116 1.00 33.16 597 SER A CA 1
ATOM 4823 C C . SER A 1 597 ? -34.180 53.278 0.230 1.00 33.16 597 SER A C 1
ATOM 4825 O O . SER A 1 597 ? -33.951 54.431 0.602 1.00 33.16 597 SER A O 1
ATOM 4827 N N . VAL A 1 598 ? -33.774 52.225 0.953 1.00 33.78 598 VAL A N 1
ATOM 4828 C CA . VAL A 1 598 ? -33.153 52.350 2.292 1.00 33.78 598 VAL A CA 1
ATOM 4829 C C . VAL A 1 598 ? -31.615 52.315 2.258 1.00 33.78 598 VAL A C 1
ATOM 4831 O O . VAL A 1 598 ? -30.971 52.753 3.212 1.00 33.78 598 VAL A O 1
ATOM 4834 N N . SER A 1 599 ? -30.979 51.883 1.164 1.00 36.38 599 SER A N 1
ATOM 4835 C CA . SER A 1 599 ? -29.530 51.622 1.178 1.00 36.38 599 SER A CA 1
ATOM 4836 C C . SER A 1 599 ? -28.605 52.794 0.812 1.00 36.38 599 SER A C 1
ATOM 4838 O O . SER A 1 599 ? -27.392 52.607 0.827 1.00 36.38 599 SER A O 1
ATOM 4840 N N . GLU A 1 600 ? -29.111 53.999 0.519 1.00 31.08 600 GLU A N 1
ATOM 4841 C CA . GLU A 1 600 ? -28.254 55.144 0.126 1.00 31.08 600 GLU A CA 1
ATOM 4842 C C . GLU A 1 600 ? -28.110 56.269 1.166 1.00 31.08 600 GLU A C 1
ATOM 4844 O O . GLU A 1 600 ? -27.488 57.293 0.884 1.00 31.08 600 GLU A O 1
ATOM 4849 N N . LYS A 1 601 ? -28.602 56.104 2.404 1.00 30.31 601 LYS A N 1
ATOM 4850 C CA . LYS A 1 601 ? -28.454 57.155 3.435 1.00 30.31 601 LYS A CA 1
ATOM 4851 C C . LYS A 1 601 ? -27.810 56.772 4.762 1.00 30.31 601 LYS A C 1
ATOM 4853 O O . LYS A 1 601 ? -27.833 57.599 5.665 1.00 30.31 601 LYS A O 1
ATOM 4858 N N . ASN A 1 602 ? -27.134 55.627 4.878 1.00 28.66 602 ASN A N 1
ATOM 4859 C CA . ASN A 1 602 ? -26.296 55.357 6.051 1.00 28.66 602 ASN A CA 1
ATOM 4860 C C . ASN A 1 602 ? -24.923 54.770 5.695 1.00 28.66 602 ASN A C 1
ATOM 4862 O O . ASN A 1 602 ? -24.795 53.655 5.203 1.00 28.66 602 ASN A O 1
ATOM 4866 N N . ASN A 1 603 ? -23.885 55.543 6.027 1.00 39.44 603 ASN A N 1
ATOM 4867 C CA . ASN A 1 603 ? -22.549 55.042 6.324 1.00 39.44 603 ASN A CA 1
ATOM 4868 C C . ASN A 1 603 ? -22.632 53.941 7.399 1.00 39.44 603 ASN A C 1
ATOM 4870 O O . ASN A 1 603 ? -23.306 54.120 8.412 1.00 39.44 603 ASN A O 1
ATOM 4874 N N . LYS A 1 604 ? -21.840 52.879 7.199 1.00 39.25 604 LYS A N 1
ATOM 4875 C CA . LYS A 1 604 ? -21.815 51.559 7.867 1.00 39.25 604 LYS A CA 1
ATOM 4876 C C . LYS A 1 604 ? -22.776 50.516 7.286 1.00 39.25 604 LYS A C 1
ATOM 4878 O O . LYS A 1 604 ? -23.986 50.686 7.244 1.00 39.25 604 LYS A O 1
ATOM 4883 N N . SER A 1 605 ? -22.165 49.356 7.051 1.00 30.53 605 SER A N 1
ATOM 4884 C CA . SER A 1 605 ? -22.718 48.059 6.651 1.00 30.53 605 SER A CA 1
ATOM 4885 C C . SER A 1 605 ? -22.922 47.840 5.151 1.00 30.53 605 SER A C 1
ATOM 4887 O O . SER A 1 605 ? -23.087 48.761 4.362 1.00 30.53 605 SER A O 1
ATOM 4889 N N . ALA A 1 606 ? -22.705 46.579 4.787 1.00 35.47 606 ALA A N 1
ATOM 4890 C CA . ALA A 1 606 ? -22.354 46.095 3.469 1.00 35.47 606 ALA A CA 1
ATOM 4891 C C . ALA A 1 606 ? -23.520 46.154 2.483 1.00 35.47 606 ALA A C 1
ATOM 4893 O O . ALA A 1 606 ? -24.619 45.712 2.791 1.00 35.47 606 ALA A O 1
ATOM 4894 N N . ASN A 1 607 ? -23.213 46.572 1.258 1.00 28.23 607 ASN A N 1
ATOM 4895 C CA . ASN A 1 607 ? -24.040 46.310 0.094 1.00 28.23 607 ASN A CA 1
ATOM 4896 C C . ASN A 1 607 ? -23.163 45.568 -0.920 1.00 28.23 607 ASN A C 1
ATOM 4898 O O . ASN A 1 607 ? -22.293 46.160 -1.560 1.00 28.23 607 ASN A O 1
ATOM 4902 N N . LYS A 1 608 ? -23.331 44.247 -1.008 1.00 31.66 608 LYS A N 1
ATOM 4903 C CA . LYS A 1 608 ? -22.891 43.475 -2.169 1.00 31.66 608 LYS A CA 1
ATOM 4904 C C . LYS A 1 608 ? -24.132 42.897 -2.819 1.00 31.66 608 LYS A C 1
ATOM 4906 O O . LYS A 1 608 ? -24.905 42.191 -2.191 1.00 31.66 608 LYS A O 1
ATOM 4911 N N . ASP A 1 609 ? -24.282 43.272 -4.073 1.00 36.25 609 ASP A N 1
ATOM 4912 C CA . ASP A 1 609 ? -25.309 42.868 -5.009 1.00 36.25 609 ASP A CA 1
ATOM 4913 C C . ASP A 1 609 ? -25.361 41.332 -5.148 1.00 36.25 609 ASP A C 1
ATOM 4915 O O . ASP A 1 609 ? -24.408 40.697 -5.609 1.00 36.25 609 ASP A O 1
ATOM 4919 N N . TYR A 1 610 ? -26.464 40.722 -4.703 1.00 38.31 610 TYR A N 1
ATOM 4920 C CA . TYR A 1 610 ? -26.678 39.267 -4.722 1.00 38.31 610 TYR A CA 1
ATOM 4921 C C . TYR A 1 610 ? -27.332 38.773 -6.016 1.00 38.31 610 TYR A C 1
ATOM 4923 O O . TYR A 1 610 ? -27.568 37.574 -6.167 1.00 38.31 610 TYR A O 1
ATOM 4931 N N . SER A 1 611 ? -27.591 39.661 -6.977 1.00 33.62 611 SER A N 1
ATOM 4932 C CA . SER A 1 611 ? -28.147 39.285 -8.280 1.00 33.62 611 SER A CA 1
ATOM 4933 C C . SER A 1 611 ? -27.232 38.315 -9.043 1.00 33.62 611 SER A C 1
ATOM 4935 O O . SER A 1 611 ? -27.712 37.391 -9.699 1.00 33.62 611 SER A O 1
ATOM 4937 N N . ASN A 1 612 ? -25.911 38.421 -8.854 1.00 35.41 612 ASN A N 1
ATOM 4938 C CA . ASN A 1 612 ? -24.945 37.450 -9.374 1.00 35.41 612 ASN A CA 1
ATOM 4939 C C . ASN A 1 612 ? -25.025 36.083 -8.672 1.00 35.41 612 ASN A C 1
ATOM 4941 O O . ASN A 1 612 ? -24.857 35.060 -9.327 1.00 35.41 612 ASN A O 1
ATOM 4945 N N . LEU A 1 613 ? -25.314 36.050 -7.366 1.00 34.94 613 LEU A N 1
ATOM 4946 C CA . LEU A 1 613 ? -25.448 34.814 -6.585 1.00 34.94 613 LEU A CA 1
ATOM 4947 C C . LEU A 1 613 ? -26.751 34.080 -6.929 1.00 34.94 613 LEU A C 1
ATOM 4949 O O . LEU A 1 613 ? -26.740 32.869 -7.117 1.00 34.94 613 LEU A O 1
ATOM 4953 N N . LEU A 1 614 ? -27.853 34.815 -7.100 1.00 37.19 614 LEU A N 1
ATOM 4954 C CA . LEU A 1 614 ? -29.124 34.253 -7.566 1.00 37.19 614 LEU A CA 1
ATOM 4955 C C . LEU A 1 614 ? -29.017 33.723 -9.007 1.00 37.19 614 LEU A C 1
ATOM 4957 O O . LEU A 1 614 ? -29.532 32.647 -9.314 1.00 37.19 614 LEU A O 1
ATOM 4961 N N . ASN A 1 615 ? -28.297 34.441 -9.880 1.00 38.75 615 ASN A N 1
ATOM 4962 C CA . ASN A 1 615 ? -27.979 33.961 -11.225 1.00 38.75 615 ASN A CA 1
ATOM 4963 C C . ASN A 1 615 ? -27.049 32.740 -11.196 1.00 38.75 615 ASN A C 1
ATOM 4965 O O . ASN A 1 615 ? -27.233 31.847 -12.014 1.00 38.75 615 ASN A O 1
ATOM 4969 N N . LEU A 1 616 ? -26.105 32.648 -10.251 1.00 35.91 616 LEU A N 1
ATOM 4970 C CA . LEU A 1 616 ? -25.247 31.473 -10.051 1.00 35.91 616 LEU A CA 1
ATOM 4971 C C . LEU A 1 616 ? -26.017 30.263 -9.515 1.00 35.91 616 LEU A C 1
ATOM 4973 O O . LEU A 1 616 ? -25.753 29.163 -9.972 1.00 35.91 616 LEU A O 1
ATOM 4977 N N . ILE A 1 617 ? -26.995 30.447 -8.624 1.00 37.91 617 ILE A N 1
ATOM 4978 C CA . ILE A 1 617 ? -27.852 29.362 -8.113 1.00 37.91 617 ILE A CA 1
ATOM 4979 C C . ILE A 1 617 ? -28.726 28.797 -9.240 1.00 37.91 617 ILE A C 1
ATOM 4981 O O . ILE A 1 617 ? -28.758 27.588 -9.460 1.00 37.91 617 ILE A O 1
ATOM 4985 N N . ASN A 1 618 ? -29.367 29.667 -10.025 1.00 38.44 618 ASN A N 1
ATOM 4986 C CA . ASN A 1 618 ? -30.184 29.239 -11.165 1.00 38.44 618 ASN A CA 1
ATOM 4987 C C . ASN A 1 618 ? -29.337 28.674 -12.320 1.00 38.44 618 ASN A C 1
ATOM 4989 O O . ASN A 1 618 ? -29.772 27.762 -13.028 1.00 38.44 618 ASN A O 1
ATOM 4993 N N . LYS A 1 619 ? -28.100 29.160 -12.488 1.00 35.00 619 LYS A N 1
ATOM 4994 C CA . LYS A 1 619 ? -27.123 28.594 -13.426 1.00 35.00 619 LYS A CA 1
ATOM 4995 C C . LYS A 1 619 ? -26.586 27.242 -12.932 1.00 35.00 619 LYS A C 1
ATOM 4997 O O . LYS A 1 619 ? -26.560 26.316 -13.719 1.00 35.00 619 LYS A O 1
ATOM 5002 N N . ALA A 1 620 ? -26.305 27.060 -11.641 1.00 31.20 620 ALA A N 1
ATOM 5003 C CA . ALA A 1 620 ? -25.842 25.798 -11.045 1.00 31.20 620 ALA A CA 1
ATOM 5004 C C . ALA A 1 620 ? -26.900 24.682 -11.094 1.00 31.20 620 ALA A C 1
ATOM 5006 O O . ALA A 1 620 ? -26.561 23.534 -11.383 1.00 31.20 620 ALA A O 1
ATOM 5007 N N . ILE A 1 621 ? -28.182 25.026 -10.904 1.00 37.09 621 ILE A N 1
ATOM 5008 C CA . ILE A 1 621 ? -29.313 24.103 -11.116 1.00 37.09 621 ILE A CA 1
ATOM 5009 C C . ILE A 1 621 ? -29.414 23.684 -12.595 1.00 37.09 621 ILE A C 1
ATOM 5011 O O . ILE A 1 621 ? -29.815 22.561 -12.887 1.00 37.09 621 ILE A O 1
ATOM 5015 N N . SER A 1 622 ? -29.027 24.559 -13.533 1.00 34.50 622 SER A N 1
ATOM 5016 C CA . SER A 1 622 ? -29.136 24.310 -14.978 1.00 34.50 622 SER A CA 1
ATOM 5017 C C . SER A 1 622 ? -27.853 23.814 -15.664 1.00 34.50 622 SER A C 1
ATOM 5019 O O . SER A 1 622 ? -27.944 23.334 -16.792 1.00 34.50 622 SER A O 1
ATOM 5021 N N . THR A 1 623 ? -26.679 23.871 -15.020 1.00 34.94 623 THR A N 1
ATOM 5022 C CA . THR A 1 623 ? -25.392 23.474 -15.628 1.00 34.94 623 THR A CA 1
ATOM 5023 C C . THR A 1 623 ? -24.656 22.327 -14.931 1.00 34.94 623 THR A C 1
ATOM 5025 O O . THR A 1 623 ? -23.606 21.939 -15.437 1.00 34.94 623 THR A O 1
ATOM 5028 N N . THR A 1 624 ? -25.163 21.746 -13.830 1.00 42.28 624 THR A N 1
ATOM 5029 C CA . THR A 1 624 ? -24.449 20.695 -13.054 1.00 42.28 624 THR A CA 1
ATOM 5030 C C . THR A 1 624 ? -22.991 21.088 -12.782 1.00 42.28 624 THR A C 1
ATOM 5032 O O . THR A 1 624 ? -22.058 20.436 -13.240 1.00 42.28 624 THR A O 1
ATOM 5035 N N . ASP A 1 625 ? -22.786 22.208 -12.087 1.00 33.44 625 ASP A N 1
ATOM 5036 C CA . ASP A 1 625 ? -21.446 22.705 -11.761 1.00 33.44 625 ASP A CA 1
ATOM 5037 C C . ASP A 1 625 ? -21.060 22.323 -10.321 1.00 33.44 625 ASP A C 1
ATOM 5039 O O . ASP A 1 625 ? -21.580 22.847 -9.331 1.00 33.44 625 ASP A O 1
ATOM 5043 N N . SER A 1 626 ? -20.130 21.373 -10.238 1.00 34.78 626 SER A N 1
ATOM 5044 C CA . SER A 1 626 ? -19.516 20.770 -9.048 1.00 34.78 626 SER A CA 1
ATOM 5045 C C . SER A 1 626 ? -18.912 21.772 -8.058 1.00 34.78 626 SER A C 1
ATOM 5047 O O . SER A 1 626 ? -18.749 21.464 -6.881 1.00 34.78 626 SER A O 1
ATOM 5049 N N . THR A 1 627 ? -18.637 23.004 -8.481 1.00 35.72 627 THR A N 1
ATOM 5050 C CA . THR A 1 627 ? -18.048 24.026 -7.603 1.00 35.72 627 THR A CA 1
ATOM 5051 C C . THR A 1 627 ? -19.029 24.594 -6.566 1.00 35.72 627 THR A C 1
ATOM 5053 O O . THR A 1 627 ? -18.601 25.028 -5.498 1.00 35.72 627 THR A O 1
ATOM 5056 N N . THR A 1 628 ? -20.345 24.530 -6.816 1.00 32.22 628 THR A N 1
ATOM 5057 C CA . THR A 1 628 ? -21.380 24.990 -5.859 1.00 32.22 628 THR A CA 1
ATOM 5058 C C . THR A 1 628 ? -21.769 23.893 -4.856 1.00 32.22 628 THR A C 1
ATOM 5060 O O . THR A 1 628 ? -22.107 24.189 -3.710 1.00 32.22 628 THR A O 1
ATOM 5063 N N . LEU A 1 629 ? -21.634 22.621 -5.242 1.00 37.38 629 LEU A N 1
ATOM 5064 C CA . LEU A 1 629 ? -21.751 21.470 -4.337 1.00 37.38 629 LEU A CA 1
ATOM 5065 C C . LEU A 1 629 ? -20.590 21.429 -3.326 1.00 37.38 629 LEU A C 1
ATOM 5067 O O . LEU A 1 629 ? -20.839 21.250 -2.137 1.00 37.38 629 LEU A O 1
ATOM 5071 N N . ASN A 1 630 ? -19.364 21.759 -3.752 1.00 34.25 630 ASN A N 1
ATOM 5072 C CA . ASN A 1 630 ? -18.171 21.807 -2.889 1.00 34.25 630 ASN A CA 1
ATOM 5073 C C . ASN A 1 630 ? -18.210 22.876 -1.773 1.00 34.25 630 ASN A C 1
ATOM 5075 O O . ASN A 1 630 ? -17.432 22.810 -0.822 1.00 34.25 630 ASN A O 1
ATOM 5079 N N . VAL A 1 631 ? -19.103 23.871 -1.847 1.00 33.16 631 VAL A N 1
ATOM 5080 C CA . VAL A 1 631 ? -19.278 24.879 -0.778 1.00 33.16 631 VAL A CA 1
ATOM 5081 C C . VAL A 1 631 ? -20.312 24.428 0.270 1.00 33.16 631 VAL A C 1
ATOM 5083 O O . VAL A 1 631 ? -20.150 24.729 1.452 1.00 33.16 631 VAL A O 1
ATOM 5086 N N . LEU A 1 632 ? -21.322 23.642 -0.128 1.00 34.06 632 LEU A N 1
ATOM 5087 C CA . LEU A 1 632 ? -22.248 22.923 0.768 1.00 34.06 632 LEU A CA 1
ATOM 5088 C C . LEU A 1 632 ? -21.533 21.808 1.548 1.00 34.06 632 LEU A C 1
ATOM 5090 O O . LEU A 1 632 ? -21.839 21.553 2.712 1.00 34.06 632 LEU A O 1
ATOM 5094 N N . GLU A 1 633 ? -20.524 21.209 0.923 1.00 35.56 633 GLU A N 1
ATOM 5095 C CA . GLU A 1 633 ? -19.728 20.101 1.445 1.00 35.56 633 GLU A CA 1
ATOM 5096 C C . GLU A 1 633 ? -18.650 20.517 2.460 1.00 35.56 633 GLU A C 1
ATOM 5098 O O . GLU A 1 633 ? -17.887 19.677 2.906 1.00 35.56 633 GLU A O 1
ATOM 5103 N N . LYS A 1 634 ? -18.566 21.793 2.853 1.00 32.88 634 LYS A N 1
ATOM 5104 C CA . LYS A 1 634 ? -17.520 22.324 3.751 1.00 32.88 634 LYS A CA 1
ATOM 5105 C C . LYS A 1 634 ? -17.992 22.695 5.161 1.00 32.88 634 LYS A C 1
ATOM 5107 O O . LYS A 1 634 ? -17.177 23.047 6.010 1.00 32.88 634 LYS A O 1
ATOM 5112 N N . ASN A 1 635 ? -19.295 22.560 5.419 1.00 38.34 635 ASN A N 1
ATOM 5113 C CA . ASN A 1 635 ? -19.928 22.608 6.747 1.00 38.34 635 ASN A CA 1
ATOM 5114 C C . ASN A 1 635 ? -20.136 21.186 7.337 1.00 38.34 635 ASN A C 1
ATOM 5116 O O . ASN A 1 635 ? -20.999 20.975 8.182 1.00 38.34 635 ASN A O 1
ATOM 5120 N N . THR A 1 636 ? -19.372 20.200 6.862 1.00 35.66 636 THR A N 1
ATOM 5121 C CA . THR A 1 636 ? -19.635 18.742 6.896 1.00 35.66 636 THR A CA 1
ATOM 5122 C C . THR A 1 636 ? -18.850 17.952 7.947 1.00 35.66 636 THR A C 1
ATOM 5124 O O . THR A 1 636 ? -18.708 16.738 7.834 1.00 35.66 636 THR A O 1
ATOM 5127 N N . ILE A 1 637 ? -18.361 18.593 9.009 1.00 41.25 637 ILE A N 1
ATOM 5128 C CA . ILE A 1 637 ? -17.845 17.859 10.173 1.00 41.25 637 ILE A CA 1
ATOM 5129 C C . ILE A 1 637 ? -19.035 17.562 11.093 1.00 41.25 637 ILE A C 1
ATOM 5131 O O . ILE A 1 637 ? -19.353 18.346 11.986 1.00 41.25 637 ILE A O 1
ATOM 5135 N N . TYR A 1 638 ? -19.708 16.431 10.874 1.00 49.38 638 TYR A N 1
ATOM 5136 C CA . TYR A 1 638 ? -20.638 15.890 11.868 1.00 49.38 638 TYR A CA 1
ATOM 5137 C C . TYR A 1 638 ? -19.798 15.292 13.001 1.00 49.38 638 TYR A C 1
ATOM 5139 O O . TYR A 1 638 ? -19.100 14.299 12.796 1.00 49.38 638 TYR A O 1
ATOM 5147 N N . ILE A 1 639 ? -19.794 15.945 14.168 1.00 48.28 639 ILE A N 1
ATOM 5148 C CA . ILE A 1 639 ? -19.204 15.381 15.384 1.00 48.28 639 ILE A CA 1
ATOM 5149 C C . ILE A 1 639 ? -20.331 14.726 16.165 1.00 48.28 639 ILE A C 1
ATOM 5151 O O . ILE A 1 639 ? -21.057 15.405 16.890 1.00 48.28 639 ILE A O 1
ATOM 5155 N N . ASP A 1 640 ? -20.463 13.412 16.023 1.00 60.81 640 ASP A N 1
ATOM 5156 C CA . ASP A 1 640 ? -21.326 12.649 16.915 1.00 60.81 640 ASP A CA 1
ATOM 5157 C C . ASP A 1 640 ? -20.562 12.366 18.201 1.00 60.81 640 ASP A C 1
ATOM 5159 O O . ASP A 1 640 ? -19.447 11.835 18.161 1.00 60.81 640 ASP A O 1
ATOM 5163 N N . LYS A 1 641 ? -21.136 12.731 19.345 1.00 63.31 641 LYS A N 1
ATOM 5164 C CA . LYS A 1 641 ? -20.542 12.455 20.650 1.00 63.31 641 LYS A CA 1
ATOM 5165 C C . LYS A 1 641 ? -21.509 11.622 21.465 1.00 63.31 641 LYS A C 1
ATOM 5167 O O . LYS A 1 641 ? -22.400 12.152 22.123 1.00 63.31 641 LYS A O 1
ATOM 5172 N N . THR A 1 642 ? -21.231 10.332 21.537 1.00 71.25 642 THR A N 1
ATOM 5173 C CA . THR A 1 642 ? -21.921 9.432 22.456 1.00 71.25 642 THR A CA 1
ATOM 5174 C C . THR A 1 642 ? -21.088 9.290 23.725 1.00 71.25 642 THR A C 1
ATOM 5176 O O . THR A 1 642 ? -19.901 8.960 23.658 1.00 71.25 642 THR A O 1
ATOM 5179 N N . SER A 1 643 ? -21.687 9.551 24.887 1.00 70.88 643 SER A N 1
ATOM 5180 C CA . SER A 1 643 ? -21.048 9.333 26.186 1.00 70.88 643 SER A CA 1
ATOM 5181 C C . SER A 1 643 ? -21.915 8.423 27.037 1.00 70.88 643 SER A C 1
ATOM 5183 O O . SER A 1 643 ? -23.097 8.696 27.212 1.00 70.88 643 SER A O 1
ATOM 5185 N N . GLN A 1 644 ? -21.316 7.372 27.583 1.00 74.88 644 GLN A N 1
ATOM 5186 C CA . GLN A 1 644 ? -21.987 6.402 28.445 1.00 74.88 644 GLN A CA 1
ATOM 5187 C C . GLN A 1 644 ? -21.187 6.238 29.737 1.00 74.88 644 GLN A C 1
ATOM 5189 O O . GLN A 1 644 ? -19.954 6.212 29.703 1.00 74.88 644 GLN A O 1
ATOM 5194 N N . SER A 1 645 ? -21.890 6.171 30.867 1.00 76.12 645 SER A N 1
ATOM 5195 C CA . SER A 1 645 ? -21.310 5.951 32.196 1.00 76.12 645 SER A CA 1
ATOM 5196 C C . SER A 1 645 ? -21.751 4.587 32.724 1.00 76.12 645 SER A C 1
ATOM 5198 O O . SER A 1 645 ? -22.930 4.250 32.666 1.00 76.12 645 SER A O 1
ATOM 5200 N N . TYR A 1 646 ? -20.814 3.828 33.281 1.00 76.94 646 TYR A N 1
ATOM 5201 C CA . TYR A 1 646 ? -21.026 2.498 33.840 1.00 76.94 646 TYR A CA 1
ATOM 5202 C C . TYR A 1 646 ? -20.582 2.477 35.299 1.00 76.94 646 TYR A C 1
ATOM 5204 O O . TYR A 1 646 ? -19.431 2.782 35.596 1.00 76.94 646 TYR A O 1
ATOM 5212 N N . PHE A 1 647 ? -21.468 2.088 36.216 1.00 77.69 647 PHE A N 1
ATOM 5213 C CA . PHE A 1 647 ? -21.153 2.008 37.646 1.00 77.69 647 PHE A CA 1
ATOM 5214 C C . PHE A 1 647 ? -20.896 0.573 38.113 1.00 77.69 647 PHE A C 1
ATOM 5216 O O . PHE A 1 647 ? -21.591 -0.363 37.707 1.00 77.69 647 PHE A O 1
ATOM 5223 N N . TYR A 1 648 ? -19.914 0.386 38.990 1.00 76.12 648 TYR A N 1
ATOM 5224 C CA . TYR A 1 648 ? -19.548 -0.897 39.587 1.00 76.12 648 TYR A CA 1
ATOM 5225 C C . TYR A 1 648 ? -20.331 -1.124 40.877 1.00 76.12 648 TYR A C 1
ATOM 5227 O O . TYR A 1 648 ? -20.547 -0.199 41.651 1.00 76.12 648 TYR A O 1
ATOM 5235 N N . ALA A 1 649 ? -20.762 -2.363 41.126 1.00 70.50 649 ALA A N 1
ATOM 5236 C CA . ALA A 1 649 ? -21.412 -2.683 42.390 1.00 70.50 649 ALA A CA 1
ATOM 5237 C C . ALA A 1 649 ? -20.360 -2.853 43.494 1.00 70.50 649 ALA A C 1
ATOM 5239 O O . ALA A 1 649 ? -19.357 -3.537 43.280 1.00 70.50 649 ALA A O 1
ATOM 5240 N N . GLU A 1 650 ? -20.640 -2.340 44.693 1.00 65.50 650 GLU A N 1
ATOM 5241 C CA . GLU A 1 650 ? -19.692 -2.236 45.815 1.00 65.50 650 GLU A CA 1
ATOM 5242 C C . GLU A 1 650 ? -19.104 -3.586 46.285 1.00 65.50 650 GLU A C 1
ATOM 5244 O O . GLU A 1 650 ? -18.098 -3.626 46.982 1.00 65.50 650 GLU A O 1
ATOM 5249 N N . ASN A 1 651 ? -19.686 -4.708 45.844 1.00 54.41 651 ASN A N 1
ATOM 5250 C CA . ASN A 1 651 ? -19.206 -6.062 46.132 1.00 54.41 651 ASN A CA 1
ATOM 5251 C C . ASN A 1 651 ? -19.095 -6.987 44.900 1.00 54.41 651 ASN A C 1
ATOM 5253 O O . ASN A 1 651 ? -18.869 -8.188 45.063 1.00 54.41 651 ASN A O 1
ATOM 5257 N N . LYS A 1 652 ? -19.288 -6.488 43.666 1.00 51.97 652 LYS A N 1
ATOM 5258 C CA . LYS A 1 652 ? -19.231 -7.310 42.439 1.00 51.97 652 LYS A CA 1
ATOM 5259 C C . LYS A 1 652 ? -18.786 -6.479 41.231 1.00 51.97 652 LYS A C 1
ATOM 5261 O O . LYS A 1 652 ? -19.609 -5.813 40.612 1.00 51.97 652 LYS A O 1
ATOM 5266 N N . MET A 1 653 ? -17.541 -6.656 40.791 1.00 49.19 653 MET A N 1
ATOM 5267 C CA . MET A 1 653 ? -17.106 -6.245 39.443 1.00 49.19 653 MET A CA 1
ATOM 5268 C C . MET A 1 653 ? -17.686 -7.135 38.312 1.00 49.19 653 MET A C 1
ATOM 5270 O O . MET A 1 653 ? -17.333 -6.981 37.152 1.00 49.19 653 MET A O 1
ATOM 5274 N N . ASN A 1 654 ? -18.581 -8.088 38.609 1.00 46.09 654 ASN A N 1
ATOM 5275 C CA . ASN A 1 654 ? -18.678 -9.327 37.819 1.00 46.09 654 ASN A CA 1
ATOM 5276 C C . ASN A 1 654 ? -19.919 -9.493 36.921 1.00 46.09 654 ASN A C 1
ATOM 5278 O O . ASN A 1 654 ? -20.235 -10.623 36.555 1.00 46.09 654 ASN A O 1
ATOM 5282 N N . LYS A 1 655 ? -20.657 -8.441 36.553 1.00 53.97 655 LYS A N 1
ATOM 5283 C CA . LYS A 1 655 ? -21.787 -8.588 35.610 1.00 53.97 655 LYS A CA 1
ATOM 5284 C C . LYS A 1 655 ? -21.373 -8.250 34.174 1.00 53.97 655 LYS A C 1
ATOM 5286 O O . LYS A 1 655 ? -22.024 -7.462 33.502 1.00 53.97 655 LYS A O 1
ATOM 5291 N N . LEU A 1 656 ? -20.282 -8.860 33.712 1.00 58.47 656 LEU A N 1
ATOM 5292 C CA . LEU A 1 656 ? -20.007 -8.906 32.280 1.00 58.47 656 LEU A CA 1
ATOM 5293 C C . LEU A 1 656 ? -21.047 -9.816 31.619 1.00 58.47 656 LEU A C 1
ATOM 5295 O O . LEU A 1 656 ? -21.365 -10.890 32.140 1.00 58.47 656 LEU A O 1
ATOM 5299 N N . VAL A 1 657 ? -21.593 -9.377 30.493 1.00 63.16 657 VAL A N 1
ATOM 5300 C CA . VAL A 1 657 ? -22.539 -10.168 29.708 1.00 63.16 657 VAL A CA 1
ATOM 5301 C C . VAL A 1 657 ? -21.735 -11.020 28.724 1.00 63.16 657 VAL A C 1
ATOM 5303 O O . VAL A 1 657 ? -20.862 -10.481 28.040 1.00 63.16 657 VAL A O 1
ATOM 5306 N N . PRO A 1 658 ? -21.980 -12.342 28.654 1.00 59.78 658 PRO A N 1
ATOM 5307 C CA . PRO A 1 658 ? -21.345 -13.185 27.653 1.00 59.78 658 PRO A CA 1
ATOM 5308 C C . PRO A 1 658 ? -21.873 -12.826 26.259 1.00 59.78 658 PRO A C 1
ATOM 5310 O O . PRO A 1 658 ? -23.067 -12.920 25.981 1.00 59.78 658 PRO A O 1
ATOM 5313 N N . TYR A 1 659 ? -20.961 -12.447 25.378 1.00 69.06 659 TYR A N 1
ATOM 5314 C CA . TYR A 1 659 ? -21.155 -12.222 23.956 1.00 69.06 659 TYR A CA 1
ATOM 5315 C C . TYR A 1 659 ? -20.521 -13.400 23.206 1.00 69.06 659 TYR A C 1
ATOM 5317 O O . TYR A 1 659 ? -19.297 -13.529 23.147 1.00 69.06 659 TYR A O 1
ATOM 5325 N N . VAL A 1 660 ? -21.353 -14.315 22.701 1.00 63.59 660 VAL A N 1
ATOM 5326 C CA . VAL A 1 660 ? -20.903 -15.597 22.133 1.00 63.59 660 VAL A CA 1
ATOM 5327 C C . VAL A 1 660 ? -20.800 -15.518 20.611 1.00 63.59 660 VAL A C 1
ATOM 5329 O O . VAL A 1 660 ? -21.782 -15.214 19.938 1.00 63.59 660 VAL A O 1
ATOM 5332 N N . ILE A 1 661 ? -19.631 -15.857 20.063 1.00 60.91 661 ILE A N 1
ATOM 5333 C CA . ILE A 1 661 ? -19.331 -15.827 18.624 1.00 60.91 661 ILE A CA 1
ATOM 5334 C C . ILE A 1 661 ? -18.571 -17.087 18.258 1.00 60.91 661 ILE A C 1
ATOM 5336 O O . ILE A 1 661 ? -17.479 -17.306 18.770 1.00 60.91 661 ILE A O 1
ATOM 5340 N N . ASN A 1 662 ? -19.098 -17.898 17.339 1.00 54.31 662 ASN A N 1
ATOM 5341 C CA . ASN A 1 662 ? -18.414 -19.103 16.851 1.00 54.31 662 ASN A CA 1
ATOM 5342 C C . ASN A 1 662 ? -17.782 -19.940 17.982 1.00 54.31 662 ASN A C 1
ATOM 5344 O O . ASN A 1 662 ? -16.644 -20.385 17.861 1.00 54.31 662 ASN A O 1
ATOM 5348 N N . PHE A 1 663 ? -18.526 -20.127 19.080 1.00 57.34 663 PHE A N 1
ATOM 5349 C CA . PHE A 1 663 ? -18.121 -20.866 20.287 1.00 57.34 663 PHE A CA 1
ATOM 5350 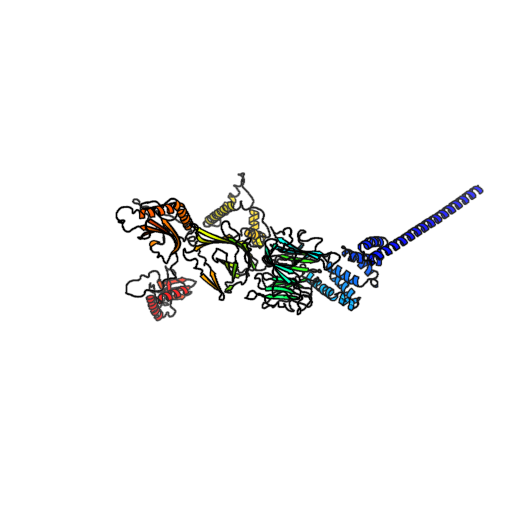C C . PHE A 1 663 ? -17.099 -20.175 21.214 1.00 57.34 663 PHE A C 1
ATOM 5352 O O . PHE A 1 663 ? -16.801 -20.718 22.275 1.00 57.34 663 PHE A O 1
ATOM 5359 N N . ASP A 1 664 ? -16.619 -18.975 20.880 1.00 50.56 664 ASP A N 1
ATOM 5360 C CA . ASP A 1 664 ? -15.860 -18.104 21.787 1.00 50.56 664 ASP A CA 1
ATOM 5361 C C . ASP A 1 664 ? -16.822 -17.213 22.588 1.00 50.56 664 ASP A C 1
ATOM 5363 O O . ASP A 1 664 ? -17.807 -16.715 22.045 1.00 50.56 664 ASP A O 1
ATOM 5367 N N . THR A 1 665 ? -16.570 -17.027 23.884 1.00 70.19 665 THR A N 1
ATOM 5368 C CA . THR A 1 665 ? -17.407 -16.195 24.765 1.00 70.19 665 THR A CA 1
ATOM 5369 C C . THR A 1 665 ? -16.605 -14.991 25.227 1.00 70.19 665 THR A C 1
ATOM 5371 O O . THR A 1 665 ? -15.693 -15.117 26.043 1.00 70.19 665 THR A O 1
ATOM 5374 N N . ILE A 1 666 ? -16.963 -13.814 24.721 1.00 67.75 666 ILE A N 1
ATOM 5375 C CA . ILE A 1 666 ? -16.350 -12.542 25.094 1.00 67.75 666 ILE A CA 1
ATOM 5376 C C . ILE A 1 666 ? -17.211 -11.897 26.168 1.00 67.75 666 ILE A C 1
ATOM 5378 O O . ILE A 1 666 ? -18.418 -11.794 26.021 1.00 67.75 666 ILE A O 1
ATOM 5382 N N . PHE A 1 667 ? -16.610 -11.463 27.260 1.00 65.25 667 PHE A N 1
ATOM 5383 C CA . PHE A 1 667 ? -17.341 -10.859 28.363 1.00 65.25 667 PHE A CA 1
ATOM 5384 C C . PHE A 1 667 ? -17.249 -9.334 28.250 1.00 65.25 667 PHE A C 1
ATOM 5386 O O . PHE A 1 667 ? -16.168 -8.781 28.431 1.00 65.25 667 PHE A O 1
ATOM 5393 N N . THR A 1 668 ? -18.360 -8.659 27.938 1.00 63.84 668 THR A N 1
ATOM 5394 C CA . THR A 1 668 ? -18.400 -7.194 27.737 1.00 63.84 668 THR A CA 1
ATOM 5395 C C . THR A 1 668 ? -19.421 -6.523 28.655 1.00 63.84 668 THR A C 1
ATOM 5397 O O . THR A 1 668 ? -20.287 -7.185 29.237 1.00 63.84 668 THR A O 1
ATOM 5400 N N . VAL A 1 669 ? -19.345 -5.198 28.788 1.00 64.38 669 VAL A N 1
ATOM 5401 C CA . VAL A 1 669 ? -20.461 -4.401 29.324 1.00 64.38 669 VAL A CA 1
ATOM 5402 C C . VAL A 1 669 ? -21.472 -4.108 28.208 1.00 64.38 669 VAL A C 1
ATOM 5404 O O . VAL A 1 669 ? -21.078 -3.825 27.077 1.00 64.38 669 VAL A O 1
ATOM 5407 N N . GLN A 1 670 ? -22.777 -4.235 28.482 1.00 51.88 670 GLN A N 1
ATOM 5408 C CA . GLN A 1 670 ? -23.797 -3.750 27.545 1.00 51.88 670 GLN A CA 1
ATOM 5409 C C . GLN A 1 670 ? -23.909 -2.232 27.656 1.00 51.88 670 GLN A C 1
ATOM 5411 O O . GLN A 1 670 ? -23.934 -1.751 28.787 1.00 51.88 670 GLN A O 1
ATOM 5416 N N . PRO A 1 671 ? -24.042 -1.494 26.539 1.00 49.66 671 PRO A N 1
ATOM 5417 C CA . PRO A 1 671 ? -24.275 -0.059 26.581 1.00 49.66 671 PRO A CA 1
ATOM 5418 C C . PRO A 1 671 ? -25.568 0.264 27.329 1.00 49.66 671 PRO A C 1
ATOM 5420 O O . PRO A 1 671 ? -26.655 -0.083 26.877 1.00 49.66 671 PRO A O 1
ATOM 5423 N N . VAL A 1 672 ? -25.446 0.935 28.476 1.00 43.25 672 VAL A N 1
ATOM 5424 C CA . VAL A 1 672 ? -26.581 1.519 29.196 1.00 43.25 672 VAL A CA 1
ATOM 5425 C C . VAL A 1 672 ? -26.630 2.987 28.801 1.00 43.25 672 VAL A C 1
ATOM 5427 O O . VAL A 1 672 ? -25.727 3.762 29.119 1.00 43.25 672 VAL A O 1
ATOM 5430 N N . ASN A 1 673 ? -27.656 3.367 28.041 1.00 45.25 673 ASN A N 1
ATOM 5431 C CA . ASN A 1 673 ? -27.888 4.763 27.705 1.00 45.25 673 ASN A CA 1
ATOM 5432 C C . ASN A 1 673 ? -28.472 5.471 28.932 1.00 45.25 673 ASN A C 1
ATOM 5434 O O . ASN A 1 673 ? -29.668 5.389 29.191 1.00 45.25 673 ASN A O 1
ATOM 5438 N N . THR A 1 674 ? -27.626 6.162 29.691 1.00 42.66 674 THR A N 1
ATOM 5439 C CA . THR A 1 674 ? -28.057 6.939 30.859 1.00 42.66 674 THR A CA 1
ATOM 5440 C C . THR A 1 674 ? -28.675 8.297 30.491 1.00 42.66 674 THR A C 1
ATOM 5442 O O . THR A 1 674 ? -28.954 9.069 31.399 1.00 42.66 674 THR A O 1
ATOM 5445 N N . GLN A 1 675 ? -28.871 8.612 29.196 1.00 41.88 675 GLN A N 1
ATOM 5446 C CA . GLN A 1 675 ? -29.426 9.888 28.702 1.00 41.88 675 GLN A CA 1
ATOM 5447 C C . GLN A 1 675 ? -30.879 9.814 28.186 1.00 41.88 675 GLN A C 1
ATOM 5449 O O . GLN A 1 675 ? -31.341 10.769 27.562 1.00 41.88 675 GLN A O 1
ATOM 5454 N N . ILE A 1 676 ? -31.619 8.719 28.406 1.00 40.88 676 ILE A N 1
ATOM 5455 C CA . ILE A 1 676 ? -33.000 8.568 27.883 1.00 40.88 676 ILE A CA 1
ATOM 5456 C C . ILE A 1 676 ? -34.024 9.531 28.539 1.00 40.88 676 ILE A C 1
ATOM 5458 O O . ILE A 1 676 ? -35.177 9.562 28.130 1.00 40.88 676 ILE A O 1
ATOM 5462 N N . ASP A 1 677 ? -33.617 10.438 29.428 1.00 35.62 677 ASP A N 1
ATOM 5463 C CA . ASP A 1 677 ? -34.508 11.479 29.968 1.00 35.62 677 ASP A CA 1
ATOM 5464 C C . ASP A 1 677 ? -34.604 12.760 29.103 1.00 35.62 677 ASP A C 1
ATOM 5466 O O . ASP A 1 677 ? -35.314 13.697 29.465 1.00 35.62 677 ASP A O 1
ATOM 5470 N N . LYS A 1 678 ? -33.933 12.841 27.939 1.00 33.25 678 LYS A N 1
ATOM 5471 C CA . LYS A 1 678 ? -33.890 14.081 27.124 1.00 33.25 678 LYS A CA 1
ATOM 5472 C C . LYS A 1 678 ? -34.844 14.180 25.932 1.00 33.25 678 LYS A C 1
ATOM 5474 O O . LYS A 1 678 ? -34.937 15.259 25.355 1.00 33.25 678 LYS A O 1
ATOM 5479 N N . GLU A 1 679 ? -35.576 13.130 25.562 1.00 30.42 679 GLU A N 1
ATOM 5480 C CA . GLU A 1 679 ? -36.524 13.209 24.429 1.00 30.42 679 GLU A CA 1
ATOM 5481 C C . GLU A 1 679 ? -37.955 13.612 24.827 1.00 30.42 679 GLU A C 1
ATOM 5483 O O . GLU A 1 679 ? -38.834 13.716 23.972 1.00 30.42 679 GLU A O 1
ATOM 5488 N N . SER A 1 680 ? -38.203 13.931 26.100 1.00 30.73 680 SER A N 1
ATOM 5489 C CA . SER A 1 680 ? -39.489 14.459 26.562 1.00 30.73 680 SER A CA 1
ATOM 5490 C C . SER A 1 680 ? -39.464 15.971 26.795 1.00 30.73 680 SER A C 1
ATOM 5492 O O . SER A 1 680 ? -39.856 16.407 27.868 1.00 30.73 680 SER A O 1
ATOM 5494 N N . GLU A 1 681 ? -39.019 16.795 25.840 1.00 36.28 681 GLU A N 1
ATOM 5495 C CA . GLU A 1 681 ? -39.224 18.252 25.939 1.00 36.28 681 GLU A CA 1
ATOM 5496 C C . GLU A 1 681 ? -39.128 18.983 24.580 1.00 36.28 681 GLU A C 1
ATOM 5498 O O . GLU A 1 681 ? -38.077 19.462 24.174 1.00 36.28 681 GLU A O 1
ATOM 5503 N N . HIS A 1 682 ? -40.270 19.135 23.895 1.00 27.73 682 HIS A N 1
ATOM 5504 C CA . HIS A 1 682 ? -40.528 20.231 22.945 1.00 27.73 682 HIS A CA 1
ATOM 5505 C C . HIS A 1 682 ? -41.991 20.726 23.069 1.00 27.73 682 HIS A C 1
ATOM 5507 O O . HIS A 1 682 ? -42.899 20.265 22.386 1.00 27.73 682 HIS A O 1
ATOM 5513 N N . ILE A 1 683 ? -42.200 21.582 24.082 1.00 26.66 683 ILE A N 1
ATOM 5514 C CA . ILE A 1 683 ? -42.843 22.929 24.137 1.00 26.66 683 ILE A CA 1
ATOM 5515 C C . ILE A 1 683 ? -43.549 23.402 22.814 1.00 26.66 683 ILE A C 1
ATOM 5517 O O . ILE A 1 683 ? -43.009 23.144 21.749 1.00 26.66 683 ILE A O 1
ATOM 5521 N N . ILE A 1 684 ? -44.687 24.138 22.708 1.00 29.59 684 ILE A N 1
ATOM 5522 C CA . ILE A 1 684 ? -45.187 25.398 23.348 1.00 29.59 684 ILE A CA 1
ATOM 5523 C C . ILE A 1 684 ? -46.718 25.632 23.052 1.00 29.59 684 ILE A C 1
ATOM 5525 O O . ILE A 1 684 ? -47.333 24.774 22.423 1.00 29.59 684 ILE A O 1
ATOM 5529 N N . PRO A 1 685 ? -47.406 26.711 23.522 1.00 39.38 685 PRO A N 1
ATOM 5530 C CA . PRO A 1 685 ? -48.702 26.635 24.202 1.00 39.38 685 PRO A CA 1
ATOM 5531 C C . PRO A 1 685 ? -49.807 27.446 23.478 1.00 39.38 685 PRO A C 1
ATOM 5533 O O . PRO A 1 685 ? -49.567 28.098 22.466 1.00 39.38 685 PRO A O 1
ATOM 5536 N N . ASN A 1 686 ? -51.020 27.509 24.035 1.00 23.91 686 ASN A N 1
ATOM 5537 C CA . ASN A 1 686 ? -51.793 28.752 23.965 1.00 23.91 686 ASN A CA 1
ATOM 5538 C C . ASN A 1 686 ? -52.809 28.874 25.105 1.00 23.91 686 ASN A C 1
ATOM 5540 O O . ASN A 1 686 ? -53.521 27.932 25.446 1.00 23.91 686 ASN A O 1
ATOM 5544 N N . LEU A 1 687 ? -52.825 30.070 25.695 1.00 28.05 687 LEU A N 1
ATOM 5545 C CA . LEU A 1 687 ? -53.682 30.504 26.793 1.00 28.05 687 LEU A CA 1
ATOM 5546 C C . LEU A 1 687 ? -55.116 30.787 26.327 1.00 28.05 687 LEU A C 1
ATOM 5548 O O . LEU A 1 687 ? -55.326 31.372 25.269 1.00 28.05 687 LEU A O 1
ATOM 5552 N N . SER A 1 688 ? -56.092 30.568 27.210 1.00 23.69 688 SER A N 1
ATOM 5553 C CA . SER A 1 688 ? -57.090 31.604 27.515 1.00 23.69 688 SER A CA 1
ATOM 5554 C C . SER A 1 688 ? -57.761 31.367 28.872 1.00 23.69 688 SER A C 1
ATOM 5556 O O . SER A 1 688 ? -57.904 30.248 29.353 1.00 23.69 688 SER A O 1
ATOM 5558 N N . VAL A 1 689 ? -58.068 32.492 29.510 1.00 25.78 689 VAL A N 1
ATOM 5559 C CA . VAL A 1 689 ? -58.395 32.712 30.922 1.00 25.78 689 VAL A CA 1
ATOM 5560 C C . VAL A 1 689 ? -59.908 32.747 31.127 1.00 25.78 689 VAL A C 1
ATOM 5562 O O . VAL A 1 689 ? -60.584 33.428 30.364 1.00 25.78 689 VAL A O 1
ATOM 5565 N N . THR A 1 690 ? -60.411 32.206 32.242 1.00 23.56 690 THR A N 1
ATOM 5566 C CA . THR A 1 690 ? -61.546 32.822 32.960 1.00 23.56 690 THR A CA 1
ATOM 5567 C C . THR A 1 690 ? -61.418 32.670 34.476 1.00 23.56 690 THR A C 1
ATOM 5569 O O . THR A 1 690 ? -61.154 31.591 34.997 1.00 23.56 690 THR A O 1
ATOM 5572 N N . ASN A 1 691 ? -61.616 33.807 35.144 1.00 24.94 691 ASN A N 1
ATOM 5573 C CA . ASN A 1 691 ? -61.603 34.081 36.581 1.00 24.94 691 ASN A CA 1
ATOM 5574 C C . ASN A 1 691 ? -62.479 33.150 37.436 1.00 24.94 691 ASN A C 1
ATOM 5576 O O . ASN A 1 691 ? -63.593 32.853 37.026 1.00 24.94 691 ASN A O 1
ATOM 5580 N N . ILE A 1 692 ? -62.057 32.898 38.685 1.00 25.67 692 ILE A N 1
ATOM 5581 C CA . ILE A 1 692 ? -62.826 33.153 39.925 1.00 25.67 692 ILE A CA 1
ATOM 5582 C C . ILE A 1 692 ? -61.831 33.343 41.088 1.00 25.67 692 ILE A C 1
ATOM 5584 O O . ILE A 1 692 ? -60.765 32.736 41.134 1.00 25.67 692 ILE A O 1
ATOM 5588 N N . LYS A 1 693 ? -62.175 34.282 41.972 1.00 26.20 693 LYS A N 1
ATOM 5589 C CA . LYS A 1 693 ? -61.390 34.825 43.083 1.00 26.20 693 LYS A CA 1
ATOM 5590 C C . LYS A 1 693 ? -61.392 33.935 44.338 1.00 26.20 693 LYS A C 1
ATOM 5592 O O . LYS A 1 693 ? -62.352 33.217 44.588 1.00 26.20 693 LYS A O 1
ATOM 5597 N N . SER A 1 694 ? -60.355 34.195 45.143 1.00 26.34 694 SER A N 1
ATOM 5598 C CA . SER A 1 694 ? -60.246 34.156 46.614 1.00 26.34 694 SER A CA 1
ATOM 5599 C C . SER A 1 694 ? -60.227 32.808 47.348 1.00 26.34 694 SER A C 1
ATOM 5601 O O . SER A 1 694 ? -61.262 32.216 47.630 1.00 26.34 694 SER A O 1
ATOM 5603 N N . ASP A 1 695 ? -58.997 32.488 47.766 1.00 26.64 695 ASP A N 1
ATOM 5604 C CA . ASP A 1 695 ? -58.560 32.152 49.132 1.00 26.64 695 ASP A CA 1
ATOM 5605 C C . ASP A 1 695 ? -58.067 30.722 49.424 1.00 26.64 695 ASP A C 1
ATOM 5607 O O . ASP A 1 695 ? -58.750 29.721 49.245 1.00 26.64 695 ASP A O 1
ATOM 5611 N N . SER A 1 696 ? -56.851 30.707 49.991 1.00 29.25 696 SER A N 1
ATOM 5612 C CA . SER A 1 696 ? -56.035 29.619 50.557 1.00 29.25 696 SER A CA 1
ATOM 5613 C C . SER A 1 696 ? -55.251 28.715 49.585 1.00 29.25 696 SER A C 1
ATOM 5615 O O . SER A 1 696 ? -55.777 27.880 48.859 1.00 29.25 696 SER A O 1
ATOM 5617 N N . ILE A 1 697 ? -53.926 28.906 49.602 1.00 27.70 697 ILE A N 1
ATOM 5618 C CA . ILE A 1 697 ? -52.917 28.220 48.788 1.00 27.70 697 ILE A CA 1
ATOM 5619 C C . ILE A 1 697 ? -52.642 26.823 49.370 1.00 27.70 697 ILE A C 1
ATOM 5621 O O . ILE A 1 697 ? -51.975 26.692 50.392 1.00 27.70 697 ILE A O 1
ATOM 5625 N N . HIS A 1 698 ? -53.094 25.792 48.660 1.00 28.33 698 HIS A N 1
ATOM 5626 C CA . HIS A 1 698 ? -52.444 24.484 48.563 1.00 28.33 698 HIS A CA 1
ATOM 5627 C C . HIS A 1 698 ? -52.183 24.243 47.072 1.00 28.33 698 HIS A C 1
ATOM 5629 O O . HIS A 1 698 ? -53.120 24.250 46.278 1.00 28.33 698 HIS A O 1
ATOM 5635 N N . VAL A 1 699 ? -50.925 24.045 46.675 1.00 28.03 699 VAL A N 1
ATOM 5636 C CA . VAL A 1 699 ? -50.569 23.649 45.305 1.00 28.03 699 VAL A CA 1
ATOM 5637 C C . VAL A 1 699 ? -49.819 22.325 45.373 1.00 28.03 699 VAL A C 1
ATOM 5639 O O . VAL A 1 699 ? -48.647 22.293 45.734 1.00 28.03 699 VAL A O 1
ATOM 5642 N N . ASN A 1 700 ? -50.513 21.245 45.009 1.00 25.25 700 ASN A N 1
ATOM 5643 C CA . ASN A 1 700 ? -49.905 19.982 44.601 1.00 25.25 700 ASN A CA 1
ATOM 5644 C C . ASN A 1 700 ? -49.661 20.036 43.088 1.00 25.25 700 ASN A C 1
ATOM 5646 O O . ASN A 1 700 ? -50.602 20.128 42.300 1.00 25.25 700 ASN A O 1
ATOM 5650 N N . LYS A 1 701 ? -48.387 19.973 42.698 1.00 26.52 701 LYS A N 1
ATOM 5651 C CA . LYS A 1 701 ? -47.929 19.592 41.357 1.00 26.52 701 LYS A CA 1
ATOM 5652 C C . LYS A 1 701 ? -47.957 18.060 41.290 1.00 26.52 701 LYS A C 1
ATOM 5654 O O . LYS A 1 701 ? -47.433 17.424 42.195 1.00 26.52 701 LYS A O 1
ATOM 5659 N N . ILE A 1 702 ? -48.556 17.479 40.253 1.00 26.86 702 ILE A N 1
ATOM 5660 C CA . ILE A 1 702 ? -48.470 16.036 39.986 1.00 26.86 702 ILE A CA 1
ATOM 5661 C C . ILE A 1 702 ? -47.297 15.825 39.025 1.00 26.86 702 ILE A C 1
ATOM 5663 O O . ILE A 1 702 ? -47.383 16.173 37.849 1.00 26.86 702 ILE A O 1
ATOM 5667 N N . THR A 1 703 ? -46.191 15.322 39.562 1.00 27.22 703 THR A N 1
ATOM 5668 C CA . THR A 1 703 ? -45.014 14.807 38.856 1.00 27.22 703 THR A CA 1
ATOM 5669 C C . THR A 1 703 ? -45.112 13.280 38.798 1.00 27.22 703 THR A C 1
ATOM 5671 O O . THR A 1 703 ? -45.552 12.653 39.760 1.00 27.22 703 THR A O 1
ATOM 5674 N N . ASN A 1 704 ? -44.722 12.669 37.673 1.00 33.00 704 ASN A N 1
ATOM 5675 C CA . ASN A 1 704 ? -44.500 11.220 37.566 1.00 33.00 704 ASN A CA 1
ATOM 5676 C C . ASN A 1 704 ? -43.234 10.837 38.361 1.00 33.00 704 ASN A C 1
ATOM 5678 O O . ASN A 1 704 ? -42.213 10.482 37.778 1.00 33.00 704 ASN A O 1
ATOM 5682 N N . ASP A 1 705 ? -43.268 10.966 39.685 1.00 41.91 705 ASP A N 1
ATOM 5683 C CA . ASP A 1 705 ? -42.161 10.560 40.548 1.00 41.91 705 ASP A CA 1
ATOM 5684 C C . ASP A 1 705 ? -42.223 9.046 40.792 1.00 41.91 705 ASP A C 1
ATOM 5686 O O . ASP A 1 705 ? -43.244 8.504 41.223 1.00 41.91 705 ASP A O 1
ATOM 5690 N N . ILE A 1 706 ? -41.117 8.349 40.520 1.00 49.41 706 ILE A N 1
ATOM 5691 C CA . ILE A 1 706 ? -40.917 6.966 40.964 1.00 49.41 706 ILE A CA 1
ATOM 5692 C C . ILE A 1 706 ? -40.995 6.966 42.496 1.00 49.41 706 ILE A C 1
ATOM 5694 O O . ILE A 1 706 ? -40.174 7.607 43.154 1.00 49.41 706 ILE A O 1
ATOM 5698 N N . ASP A 1 707 ? -41.955 6.242 43.082 1.00 56.72 707 ASP A N 1
ATOM 5699 C CA . ASP A 1 707 ? -42.045 6.131 44.540 1.00 56.72 707 ASP A CA 1
ATOM 5700 C C . ASP A 1 707 ? -40.902 5.253 45.075 1.00 56.72 707 ASP A C 1
ATOM 5702 O O . ASP A 1 707 ? -40.994 4.022 45.167 1.00 56.72 707 ASP A O 1
ATOM 5706 N N . LEU A 1 708 ? -39.798 5.908 45.450 1.00 59.59 708 LEU A N 1
ATOM 5707 C CA . LEU A 1 708 ? -38.610 5.278 46.028 1.00 59.59 708 LEU A CA 1
ATOM 5708 C C . LEU A 1 708 ? -38.935 4.440 47.275 1.00 59.59 708 LEU A C 1
ATOM 5710 O O . LEU A 1 708 ? -38.161 3.544 47.637 1.00 59.59 708 LEU A O 1
ATOM 5714 N N . ASN A 1 709 ? -40.080 4.672 47.929 1.00 56.47 709 ASN A N 1
ATOM 5715 C CA . ASN A 1 709 ? -40.477 3.949 49.132 1.00 56.47 709 ASN A CA 1
ATOM 5716 C C . ASN A 1 709 ? -40.830 2.479 48.876 1.00 56.47 709 ASN A C 1
ATOM 5718 O O . ASN A 1 709 ? -40.643 1.671 49.787 1.00 56.47 709 ASN A O 1
ATOM 5722 N N . ILE A 1 710 ? -41.211 2.112 47.646 1.00 56.09 710 ILE A N 1
ATOM 5723 C CA . ILE A 1 710 ? -41.702 0.767 47.284 1.00 56.09 710 ILE A CA 1
ATOM 5724 C C . ILE A 1 710 ? -40.581 -0.150 46.728 1.00 56.09 710 ILE A C 1
ATOM 5726 O O . ILE A 1 710 ? -40.746 -1.366 46.640 1.00 56.09 710 ILE A O 1
ATOM 5730 N N . LEU A 1 711 ? -39.394 0.390 46.414 1.00 59.84 711 LEU A N 1
ATOM 5731 C CA . LEU A 1 711 ? -38.256 -0.379 45.880 1.00 59.84 711 LEU A CA 1
ATOM 5732 C C . LEU A 1 711 ? -37.600 -1.300 46.931 1.00 59.84 711 LEU A C 1
ATOM 5734 O O . LEU A 1 711 ? -37.040 -0.826 47.926 1.00 59.84 711 LEU A O 1
ATOM 5738 N N . SER A 1 712 ? -37.618 -2.615 46.672 1.00 60.50 712 SER A N 1
ATOM 5739 C CA . SER A 1 712 ? -36.938 -3.642 47.477 1.00 60.50 712 SER A CA 1
ATOM 5740 C C . SER A 1 712 ? -35.410 -3.591 47.299 1.00 60.50 712 SER A C 1
ATOM 5742 O O . SER A 1 712 ? -34.898 -3.089 46.298 1.00 60.50 712 SER A O 1
ATOM 5744 N N . SER A 1 713 ? -34.648 -4.124 48.262 1.00 64.25 713 SER A N 1
ATOM 5745 C CA . SER A 1 713 ? -33.173 -4.141 48.217 1.00 64.25 713 SER A CA 1
ATOM 5746 C C . SER A 1 713 ? -32.596 -4.971 47.063 1.00 64.25 713 SER A C 1
ATOM 5748 O O . SER A 1 713 ? -31.468 -4.728 46.643 1.00 64.25 713 SER A O 1
ATOM 5750 N N . GLU A 1 714 ? -33.357 -5.927 46.529 1.00 61.91 714 GLU A N 1
ATOM 5751 C CA . GLU A 1 714 ? -32.958 -6.773 45.396 1.00 61.91 714 GLU A CA 1
ATOM 5752 C C . GLU A 1 714 ? -32.962 -6.014 44.058 1.00 61.91 714 GLU A C 1
ATOM 5754 O O . GLU A 1 714 ? -32.271 -6.412 43.118 1.00 61.91 714 GLU A O 1
ATOM 5759 N N . ASN A 1 715 ? -33.677 -4.886 44.004 1.00 68.62 715 ASN A N 1
ATOM 5760 C CA . ASN A 1 715 ? -33.852 -4.045 42.813 1.00 68.62 715 ASN A CA 1
ATOM 5761 C C . ASN A 1 715 ? -32.871 -2.871 42.805 1.00 68.62 715 ASN A C 1
ATOM 5763 O O . ASN A 1 715 ? -32.971 -1.967 41.979 1.00 68.62 715 ASN A O 1
ATOM 5767 N N . LYS A 1 716 ? -31.932 -2.862 43.752 1.00 74.06 716 LYS A N 1
ATOM 5768 C CA . LYS A 1 716 ? -30.942 -1.807 43.920 1.00 74.06 716 LYS A CA 1
ATOM 5769 C C . LYS A 1 716 ? -29.556 -2.379 43.687 1.00 74.06 716 LYS A C 1
ATOM 5771 O O . LYS A 1 716 ? -29.124 -3.324 44.349 1.00 74.06 716 LYS A O 1
ATOM 5776 N N . LYS A 1 717 ? -28.823 -1.774 42.761 1.00 76.88 717 LYS A N 1
ATOM 5777 C CA . LYS A 1 717 ? -27.396 -2.026 42.592 1.00 76.88 717 LYS A CA 1
ATOM 5778 C C . LYS A 1 717 ? -26.643 -1.003 43.426 1.00 76.88 717 LYS A C 1
ATOM 5780 O O . LYS A 1 717 ? -26.535 0.151 43.030 1.00 76.88 717 LYS A O 1
ATOM 5785 N N . ILE A 1 718 ? -26.147 -1.423 44.586 1.00 81.06 718 ILE A N 1
ATOM 5786 C CA . ILE A 1 718 ? -25.370 -0.544 45.467 1.00 81.06 718 ILE A CA 1
ATOM 5787 C C . ILE A 1 718 ? -24.048 -0.204 44.783 1.00 81.06 718 ILE A C 1
ATOM 5789 O O . ILE A 1 718 ? -23.244 -1.101 44.524 1.00 81.06 718 ILE A O 1
ATOM 5793 N N . ILE A 1 719 ? -23.853 1.079 44.494 1.00 82.00 719 ILE A N 1
ATOM 5794 C CA . ILE A 1 719 ? -22.658 1.625 43.847 1.00 82.00 719 ILE A CA 1
ATOM 5795 C C . ILE A 1 719 ? -21.638 2.056 44.898 1.00 82.00 719 ILE A C 1
ATOM 5797 O O . ILE A 1 719 ? -20.450 1.765 44.778 1.00 82.00 719 ILE A O 1
ATOM 5801 N N . LEU A 1 720 ? -22.111 2.718 45.953 1.00 86.25 720 LEU A N 1
ATOM 5802 C CA . LEU A 1 720 ? -21.277 3.234 47.030 1.00 86.25 720 LEU A CA 1
ATOM 5803 C C . LEU A 1 720 ? -22.061 3.212 48.340 1.00 86.25 720 LEU A C 1
ATOM 5805 O O . LEU A 1 720 ? -23.162 3.751 48.404 1.00 86.25 720 LEU A O 1
ATOM 5809 N N . SER A 1 721 ? -21.472 2.654 49.391 1.00 87.75 721 SER A N 1
ATOM 5810 C CA . SER A 1 721 ? -21.935 2.782 50.764 1.00 87.75 721 SER A CA 1
ATOM 5811 C C . SER A 1 721 ? -20.913 3.593 51.546 1.00 87.75 721 SER A C 1
ATOM 5813 O O . SER A 1 721 ? -19.709 3.320 51.557 1.00 87.75 721 SER A O 1
ATOM 5815 N N . TYR A 1 722 ? -21.412 4.593 52.254 1.00 90.12 722 TYR A N 1
ATOM 5816 C CA . TYR A 1 722 ? -20.616 5.452 53.105 1.00 90.12 722 TYR A CA 1
ATOM 5817 C C . TYR A 1 722 ? -21.292 5.628 54.455 1.00 90.12 722 TYR A C 1
ATOM 5819 O O . TYR A 1 722 ? -22.508 5.736 54.530 1.00 90.12 722 TYR A O 1
ATOM 5827 N N . THR A 1 723 ? -20.519 5.653 55.536 1.00 89.06 723 THR A N 1
ATOM 5828 C CA . THR A 1 723 ? -21.073 5.753 56.888 1.00 89.06 723 THR A CA 1
ATOM 5829 C C . THR A 1 723 ? -20.532 6.989 57.579 1.00 89.06 723 THR A C 1
ATOM 5831 O O . THR A 1 723 ? -19.326 7.110 57.787 1.00 89.06 723 THR A O 1
ATOM 5834 N N . ILE A 1 724 ? -21.438 7.860 58.013 1.00 88.62 724 ILE A N 1
ATOM 5835 C CA . ILE A 1 724 ? -21.132 9.044 58.811 1.00 88.62 724 ILE A CA 1
ATOM 5836 C C . ILE A 1 724 ? -21.388 8.710 60.287 1.00 88.62 724 ILE A C 1
ATOM 5838 O O . ILE A 1 724 ? -22.546 8.539 60.687 1.00 88.62 724 ILE A O 1
ATOM 5842 N N . PRO A 1 725 ? -20.343 8.587 61.126 1.00 84.75 725 PRO A N 1
ATOM 5843 C CA . PRO A 1 725 ? -20.517 8.430 62.560 1.00 84.75 725 PRO A CA 1
ATOM 5844 C C . PRO A 1 725 ? -20.847 9.770 63.226 1.00 84.75 725 PRO A C 1
ATOM 5846 O O . PRO A 1 725 ? -20.304 10.816 62.866 1.00 84.75 725 PRO A O 1
ATOM 5849 N N . TYR A 1 726 ? -21.686 9.703 64.253 1.00 82.12 726 TYR A N 1
ATOM 5850 C CA . TYR A 1 726 ? -22.014 10.807 65.145 1.00 82.12 726 TYR A CA 1
ATOM 5851 C C . TYR A 1 726 ? -21.438 10.557 66.530 1.00 82.12 726 TYR A C 1
ATOM 5853 O O . TYR A 1 726 ? -21.406 9.428 67.024 1.00 82.12 726 TYR A O 1
ATOM 5861 N N . GLU A 1 727 ? -21.029 11.635 67.185 1.00 79.75 727 GLU A N 1
ATOM 5862 C CA . GLU A 1 727 ? -20.755 11.592 68.614 1.00 79.75 727 GLU A CA 1
ATOM 5863 C C . GLU A 1 727 ? -22.059 11.379 69.391 1.00 79.75 727 GLU A C 1
ATOM 5865 O O . GLU A 1 727 ? -23.155 11.743 68.944 1.00 79.75 727 GLU A O 1
ATOM 5870 N N . GLN A 1 728 ? -21.955 10.753 70.560 1.00 71.88 728 GLN A N 1
ATOM 5871 C CA . GLN A 1 728 ? -23.106 10.506 71.420 1.00 71.88 728 GLN A CA 1
ATOM 5872 C C . GLN A 1 728 ? -23.793 11.842 71.756 1.00 71.88 728 GLN A C 1
ATOM 5874 O O . GLN A 1 728 ? -23.132 12.802 72.138 1.00 71.88 728 GLN A O 1
ATOM 5879 N N . ASN A 1 729 ? -25.114 11.916 71.569 1.00 70.62 729 ASN A N 1
ATOM 5880 C CA . ASN A 1 729 ? -25.952 13.112 71.763 1.00 70.62 729 ASN A CA 1
ATOM 5881 C C . ASN A 1 729 ? -25.691 14.320 70.830 1.00 70.62 729 ASN A C 1
ATOM 5883 O O . ASN A 1 729 ? -26.428 15.301 70.909 1.00 70.62 729 ASN A O 1
ATOM 5887 N N . ALA A 1 730 ? -24.713 14.276 69.917 1.00 74.81 730 ALA A N 1
ATOM 5888 C CA . ALA A 1 730 ? -24.489 15.358 68.949 1.00 74.81 730 ALA A CA 1
ATOM 5889 C C . ALA A 1 730 ? -25.562 15.368 67.849 1.00 74.81 730 ALA A C 1
ATOM 5891 O O . ALA A 1 730 ? -25.913 14.306 67.341 1.00 74.81 730 ALA A O 1
ATOM 5892 N N . ILE A 1 731 ? -26.065 16.541 67.453 1.00 72.25 731 ILE A N 1
ATOM 5893 C CA . ILE A 1 731 ? -27.115 16.677 66.421 1.00 72.25 731 ILE A CA 1
ATOM 5894 C C . ILE A 1 731 ? -26.519 16.914 65.019 1.00 72.25 731 ILE A C 1
ATOM 5896 O O . ILE A 1 731 ? -27.093 16.481 64.021 1.00 72.25 731 ILE A O 1
ATOM 5900 N N . SER A 1 732 ? -25.346 17.542 64.931 1.00 77.12 732 SER A N 1
ATOM 5901 C CA . SER A 1 732 ? -24.594 17.760 63.690 1.00 77.12 732 SER A CA 1
ATOM 5902 C C . SER A 1 732 ? -23.463 16.741 63.521 1.00 77.12 732 SER A C 1
ATOM 5904 O O . SER A 1 732 ? -22.918 16.223 64.498 1.00 77.12 732 SER A O 1
ATOM 5906 N N . PHE A 1 733 ? -23.127 16.426 62.267 1.00 82.88 733 PHE A N 1
ATOM 5907 C CA . PHE A 1 733 ? -21.959 15.609 61.937 1.00 82.88 733 PHE A CA 1
ATOM 5908 C C . PHE A 1 733 ? -20.695 16.478 61.893 1.00 82.88 733 PHE A C 1
ATOM 5910 O O . PHE A 1 733 ? -20.763 17.694 61.715 1.00 82.88 733 PHE A O 1
ATOM 5917 N N . SER A 1 734 ? -19.529 15.851 62.052 1.00 85.12 734 SER A N 1
ATOM 5918 C CA . SER A 1 734 ? -18.237 16.542 61.968 1.00 85.12 734 SER A CA 1
ATOM 5919 C C . SER A 1 734 ? -18.013 17.138 60.576 1.00 85.12 734 SER A C 1
ATOM 5921 O O . SER A 1 734 ? -18.192 16.452 59.573 1.00 85.12 734 SER A O 1
ATOM 5923 N N . GLU A 1 735 ? -17.529 18.379 60.516 1.00 81.94 735 GLU A N 1
ATOM 5924 C CA . GLU A 1 735 ? -17.318 19.121 59.266 1.00 81.94 735 GLU A CA 1
ATOM 5925 C C . GLU A 1 735 ? -16.345 18.444 58.288 1.00 81.94 735 GLU A C 1
ATOM 5927 O O . GLU A 1 735 ? -16.415 18.669 57.083 1.00 81.94 735 GLU A O 1
ATOM 5932 N N . LYS A 1 736 ? -15.501 17.524 58.769 1.00 82.25 736 LYS A N 1
ATOM 5933 C CA . LYS A 1 736 ? -14.656 16.693 57.900 1.00 82.25 736 LYS A CA 1
ATOM 5934 C C . LYS A 1 736 ? -15.462 15.854 56.895 1.00 82.25 736 LYS A C 1
ATOM 5936 O O . LYS A 1 736 ? -14.963 15.608 55.806 1.00 82.25 736 LYS A O 1
ATOM 5941 N N . TYR A 1 737 ? -16.700 15.473 57.228 1.00 87.94 737 TYR A N 1
ATOM 5942 C CA . TYR A 1 737 ? -17.590 14.708 56.344 1.00 87.94 737 TYR A CA 1
ATOM 5943 C C . TYR A 1 737 ? -18.360 15.593 55.350 1.00 87.94 737 TYR A C 1
ATOM 5945 O O . TYR A 1 737 ? -19.034 15.079 54.461 1.00 87.94 737 TYR A O 1
ATOM 5953 N N . SER A 1 738 ? -18.265 16.924 55.468 1.00 84.81 738 SER A N 1
ATOM 5954 C CA . SER A 1 738 ? -18.897 17.850 54.520 1.00 84.81 738 SER A CA 1
ATOM 5955 C C . SER A 1 738 ? -18.313 17.710 53.115 1.00 84.81 738 SER A C 1
ATOM 5957 O O . SER A 1 738 ? -19.061 17.792 52.147 1.00 84.81 738 SER A O 1
ATOM 5959 N N . TYR A 1 739 ? -17.003 17.465 52.997 1.00 85.00 739 TYR A N 1
ATOM 5960 C CA . TYR A 1 739 ? -16.348 17.223 51.707 1.00 85.00 739 TYR A CA 1
ATOM 5961 C C . TYR A 1 739 ? -16.837 15.925 51.058 1.00 85.00 739 TYR A C 1
ATOM 5963 O O . TYR A 1 739 ? -17.165 15.922 49.874 1.00 85.00 739 TYR A O 1
ATOM 5971 N N . ASP A 1 740 ? -16.982 14.862 51.849 1.00 88.12 740 ASP A N 1
ATOM 5972 C CA . ASP A 1 740 ? -17.485 13.570 51.375 1.00 88.12 740 ASP A CA 1
ATOM 5973 C C . ASP A 1 740 ? -18.921 13.687 50.838 1.00 88.12 740 ASP A C 1
ATOM 5975 O O . ASP A 1 740 ? -19.260 13.123 49.799 1.00 88.12 740 ASP A O 1
ATOM 5979 N N . LEU A 1 741 ? -19.770 14.472 51.514 1.00 88.38 741 LEU A N 1
ATOM 5980 C CA . LEU A 1 741 ? -21.138 14.751 51.067 1.00 88.38 741 LEU A CA 1
ATOM 5981 C C . LEU A 1 741 ? -21.179 15.539 49.754 1.00 88.38 741 LEU A C 1
ATOM 5983 O O . LEU A 1 741 ? -22.027 15.254 48.908 1.00 88.38 741 LEU A O 1
ATOM 5987 N N . VAL A 1 742 ? -20.271 16.502 49.563 1.00 86.94 742 VAL A N 1
ATOM 5988 C CA . VAL A 1 742 ? -20.142 17.235 48.291 1.00 86.94 742 VAL A CA 1
ATOM 5989 C C . VAL A 1 742 ? -19.743 16.277 47.168 1.00 86.94 742 VAL A C 1
ATOM 5991 O O . VAL A 1 742 ? -20.342 16.315 46.096 1.00 86.94 742 VAL A O 1
ATOM 5994 N N . GLU A 1 743 ? -18.793 15.374 47.416 1.00 85.56 743 GLU A N 1
ATOM 5995 C CA . GLU A 1 743 ? -18.339 14.397 46.420 1.00 85.56 743 GLU A CA 1
ATOM 5996 C C . GLU A 1 743 ? -19.447 13.399 46.036 1.00 85.56 743 GLU A C 1
ATOM 5998 O O . GLU A 1 743 ? -19.683 13.162 44.848 1.00 85.56 743 GLU A O 1
ATOM 6003 N N . ILE A 1 744 ? -20.195 12.877 47.018 1.00 87.94 744 ILE A N 1
ATOM 6004 C CA . ILE A 1 744 ? -21.383 12.036 46.782 1.00 87.94 744 ILE A CA 1
ATOM 6005 C C . ILE A 1 744 ? -22.448 12.810 45.990 1.00 87.94 744 ILE A C 1
ATOM 6007 O O . ILE A 1 744 ? -23.064 12.265 45.073 1.00 87.94 744 ILE A O 1
ATOM 6011 N N . THR A 1 745 ? -22.653 14.091 46.306 1.00 85.81 745 THR A N 1
ATOM 6012 C CA . THR A 1 745 ? -23.638 14.929 45.606 1.00 85.81 745 THR A CA 1
ATOM 6013 C C . THR A 1 745 ? -23.253 15.131 44.145 1.00 85.81 745 THR A C 1
ATOM 6015 O O . THR A 1 745 ? -24.073 14.921 43.253 1.00 85.81 745 THR A O 1
ATOM 6018 N N . GLN A 1 746 ? -21.990 15.463 43.876 1.00 84.25 746 GLN A N 1
ATOM 6019 C CA . GLN A 1 746 ? -21.484 15.616 42.512 1.00 84.25 746 GLN A CA 1
ATOM 6020 C C . GLN A 1 746 ? -21.587 14.315 41.709 1.00 84.25 746 GLN A C 1
ATOM 6022 O O . GLN A 1 746 ? -21.940 14.356 40.530 1.00 84.25 746 GLN A O 1
ATOM 6027 N N . LEU A 1 747 ? -21.335 13.160 42.338 1.00 85.94 747 LEU A N 1
ATOM 6028 C CA . LEU A 1 747 ? -21.521 11.851 41.709 1.00 85.94 747 LEU A CA 1
ATOM 6029 C C . LEU A 1 747 ? -22.968 11.661 41.218 1.00 85.94 747 LEU A C 1
ATOM 6031 O O . LEU A 1 747 ? -23.171 11.245 40.079 1.00 85.94 747 LEU A O 1
ATOM 6035 N N . ILE A 1 748 ? -23.961 12.001 42.042 1.00 84.69 748 ILE A N 1
ATOM 6036 C CA . ILE A 1 748 ? -25.393 11.850 41.726 1.00 84.69 748 ILE A CA 1
ATOM 6037 C C . ILE A 1 748 ? -25.883 12.907 40.722 1.00 84.69 748 ILE A C 1
ATOM 6039 O O . ILE A 1 748 ? -26.732 12.622 39.877 1.00 84.69 748 ILE A O 1
ATOM 6043 N N . LEU A 1 749 ? -25.370 14.138 40.795 1.00 81.31 749 LEU A N 1
ATOM 6044 C CA . LEU A 1 749 ? -25.752 15.213 39.872 1.00 81.31 749 LEU A CA 1
ATOM 6045 C C . LEU A 1 749 ? -25.230 14.975 38.458 1.00 81.31 749 LEU A C 1
ATOM 6047 O O . LEU A 1 749 ? -25.936 15.228 37.488 1.00 81.31 749 LEU A O 1
ATOM 6051 N N . ASN A 1 750 ? -24.016 14.442 38.339 1.00 77.38 750 ASN A N 1
ATOM 6052 C CA . ASN A 1 750 ? -23.417 14.158 37.039 1.00 77.38 750 ASN A CA 1
ATOM 6053 C C . ASN A 1 750 ? -24.003 12.904 36.363 1.00 77.38 750 ASN A C 1
ATOM 6055 O O . ASN A 1 750 ? -23.612 12.598 35.237 1.00 77.38 750 ASN A O 1
ATOM 6059 N N . ASN A 1 751 ? -24.895 12.161 37.035 1.00 77.94 751 ASN A N 1
ATOM 6060 C CA . ASN A 1 751 ? -25.428 10.887 36.551 1.00 77.94 751 ASN A CA 1
ATOM 6061 C C . ASN A 1 751 ? -26.916 10.738 36.901 1.00 77.94 751 ASN A C 1
ATOM 6063 O O . ASN A 1 751 ? -27.282 10.466 38.044 1.00 77.94 751 ASN A O 1
ATOM 6067 N N . GLU A 1 752 ? -27.785 10.898 35.901 1.00 72.75 752 GLU A N 1
ATOM 6068 C CA . GLU A 1 752 ? -29.235 10.993 36.103 1.00 72.75 752 GLU A CA 1
ATOM 6069 C C . GLU A 1 752 ? -29.842 9.755 36.787 1.00 72.75 752 GLU A C 1
ATOM 6071 O O . GLU A 1 752 ? -30.603 9.924 37.737 1.00 72.75 752 GLU A O 1
ATOM 6076 N N . GLY A 1 753 ? -29.389 8.546 36.440 1.00 76.06 753 GLY A N 1
ATOM 6077 C CA . GLY A 1 753 ? -29.889 7.275 36.989 1.00 76.06 753 GLY A CA 1
ATOM 6078 C C . GLY A 1 753 ? -29.393 6.854 38.385 1.00 76.06 753 GLY A C 1
ATOM 6079 O O . GLY A 1 753 ? -29.650 5.718 38.788 1.00 76.06 753 GLY A O 1
ATOM 6080 N N . LEU A 1 754 ? -28.664 7.707 39.120 1.00 83.56 754 LEU A N 1
ATOM 6081 C CA . LEU A 1 754 ? -28.227 7.411 40.493 1.00 83.56 754 LEU A CA 1
ATOM 6082 C C . LEU A 1 754 ? -29.146 8.039 41.548 1.00 83.56 754 LEU A C 1
ATOM 6084 O O . LEU A 1 754 ? -29.544 9.199 41.441 1.00 83.56 754 LEU A O 1
ATOM 6088 N N . TYR A 1 755 ? -29.399 7.273 42.609 1.00 87.00 755 TYR A N 1
ATOM 6089 C CA . TYR A 1 755 ? -30.256 7.622 43.744 1.00 87.00 755 TYR A CA 1
ATOM 6090 C C . TYR A 1 755 ? -29.515 7.393 45.063 1.00 87.00 755 TYR A C 1
ATOM 6092 O O . TYR A 1 755 ? -28.529 6.653 45.108 1.00 87.00 755 TYR A O 1
ATOM 6100 N N . LEU A 1 756 ? -29.988 8.014 46.145 1.00 88.62 756 LEU A N 1
ATOM 6101 C CA . LEU A 1 756 ? -29.352 7.943 47.460 1.00 88.62 756 LEU A CA 1
ATOM 6102 C C . LEU A 1 756 ? -30.352 7.562 48.555 1.00 88.62 756 LEU A C 1
ATOM 6104 O O . LEU A 1 756 ? -31.319 8.283 48.802 1.00 88.62 756 LEU A O 1
ATOM 6108 N N . ASP A 1 757 ? -30.075 6.459 49.253 1.00 87.50 757 ASP A N 1
ATOM 6109 C CA . ASP A 1 757 ? -30.737 6.118 50.512 1.00 87.50 757 ASP A CA 1
ATOM 6110 C C . ASP A 1 757 ? -29.936 6.705 51.688 1.00 87.50 757 ASP A C 1
ATOM 6112 O O . ASP A 1 757 ? -28.715 6.546 51.765 1.00 87.50 757 ASP A O 1
ATOM 6116 N N . ILE A 1 758 ? -30.633 7.342 52.627 1.00 87.06 758 ILE A N 1
ATOM 6117 C CA . ILE A 1 758 ? -30.096 7.934 53.855 1.00 87.06 758 ILE A CA 1
ATOM 6118 C C . ILE A 1 758 ? -30.716 7.191 55.039 1.00 87.06 758 ILE A C 1
ATOM 6120 O O . ILE A 1 758 ? -31.871 7.418 55.400 1.00 87.06 758 ILE A O 1
ATOM 6124 N N . ASN A 1 759 ? -29.943 6.299 55.651 1.00 83.94 759 ASN A N 1
ATOM 6125 C CA . ASN A 1 759 ? -30.423 5.381 56.677 1.00 83.94 759 ASN A CA 1
ATOM 6126 C C . ASN A 1 759 ? -29.845 5.749 58.046 1.00 83.94 759 ASN A C 1
ATOM 6128 O O . ASN A 1 759 ? -28.645 5.602 58.280 1.00 83.94 759 ASN A O 1
ATOM 6132 N N . GLY A 1 760 ? -30.695 6.222 58.958 1.00 78.81 760 GLY A N 1
ATOM 6133 C CA . GLY A 1 760 ? -30.311 6.558 60.330 1.00 78.81 760 GLY A CA 1
ATOM 6134 C C . GLY A 1 760 ? -30.535 5.401 61.312 1.00 78.81 760 GLY A C 1
ATOM 6135 O O . GLY A 1 760 ? -31.548 4.708 61.220 1.00 78.81 760 GLY A O 1
ATOM 6136 N N . PHE A 1 761 ? -29.630 5.217 62.283 1.00 76.75 761 PHE A N 1
ATOM 6137 C CA . PHE A 1 761 ? -29.726 4.159 63.299 1.00 76.75 761 PHE A CA 1
ATOM 6138 C C . PHE A 1 761 ? -29.701 4.689 64.746 1.00 76.75 761 PHE A C 1
ATOM 6140 O O . PHE A 1 761 ? -28.811 5.463 65.117 1.00 76.75 761 PHE A O 1
ATOM 6147 N N . THR A 1 762 ? -30.638 4.218 65.582 1.00 66.00 762 THR A N 1
ATOM 6148 C CA . THR A 1 762 ? -30.709 4.522 67.031 1.00 66.00 762 THR A CA 1
ATOM 6149 C C . THR A 1 762 ? -30.780 3.263 67.920 1.00 66.00 762 THR A C 1
ATOM 6151 O O . THR A 1 762 ? -30.984 2.147 67.427 1.00 66.00 762 THR A O 1
ATOM 6154 N N . GLU A 1 763 ? -30.581 3.443 69.230 1.00 60.53 763 GLU A N 1
ATOM 6155 C CA . GLU A 1 763 ? -30.682 2.416 70.276 1.00 60.53 763 GLU A CA 1
ATOM 6156 C C . GLU A 1 763 ? -32.128 2.283 70.795 1.00 60.53 763 GLU A C 1
ATOM 6158 O O . GLU A 1 763 ? -32.903 3.239 70.819 1.00 60.53 763 GLU A O 1
ATOM 6163 N N . THR A 1 764 ? -32.516 1.075 71.211 1.00 50.00 764 THR A N 1
ATOM 6164 C CA . THR A 1 764 ? -33.807 0.818 71.866 1.00 50.00 764 THR A CA 1
ATOM 6165 C C . THR A 1 764 ? -33.853 1.526 73.221 1.00 50.00 764 THR A C 1
ATOM 6167 O O . THR A 1 764 ? -33.271 1.033 74.185 1.00 50.00 764 THR A O 1
ATOM 6170 N N . GLY A 1 765 ? -34.546 2.662 73.301 1.00 51.03 765 GLY A N 1
ATOM 6171 C CA . GLY A 1 765 ? -34.697 3.423 74.546 1.00 51.03 765 GLY A CA 1
ATOM 6172 C C . GLY A 1 765 ? -35.194 4.857 74.365 1.00 51.03 765 GLY A C 1
ATOM 6173 O O . GLY A 1 765 ? -35.820 5.391 75.279 1.00 51.03 765 GLY A O 1
ATOM 6174 N N . ASP A 1 766 ? -35.010 5.450 73.184 1.00 45.38 766 ASP A N 1
ATOM 6175 C CA . ASP A 1 766 ? -35.605 6.748 72.862 1.00 45.38 766 ASP A CA 1
ATOM 6176 C C . ASP A 1 766 ? -37.102 6.567 72.585 1.00 45.38 766 ASP A C 1
ATOM 6178 O O . ASP A 1 766 ? -37.519 6.047 71.548 1.00 45.38 766 ASP A O 1
ATOM 6182 N N . GLN A 1 767 ? -37.937 6.959 73.546 1.00 41.38 767 GLN A N 1
ATOM 6183 C CA . GLN A 1 767 ? -39.380 7.011 73.357 1.00 41.38 767 GLN A CA 1
ATOM 6184 C C . GLN A 1 767 ? -39.700 7.950 72.186 1.00 41.38 767 GLN A C 1
ATOM 6186 O O . GLN A 1 767 ? -39.438 9.146 72.247 1.00 41.38 767 GLN A O 1
ATOM 6191 N N . LEU A 1 768 ? -40.325 7.406 71.140 1.00 46.22 768 LEU A N 1
ATOM 6192 C CA . LEU A 1 768 ? -40.807 8.094 69.930 1.00 46.22 768 LEU A CA 1
ATOM 6193 C C . LEU A 1 768 ? -41.859 9.200 70.176 1.00 46.22 768 LEU A C 1
ATOM 6195 O O . LEU A 1 768 ? -42.441 9.714 69.228 1.00 46.22 768 LEU A O 1
ATOM 6199 N N . ASN A 1 769 ? -42.091 9.602 71.426 1.00 41.84 769 ASN A N 1
ATOM 6200 C CA . ASN A 1 769 ? -43.056 10.627 71.792 1.00 41.84 769 ASN A CA 1
ATOM 6201 C C . ASN A 1 769 ? -42.359 11.761 72.543 1.00 41.84 769 ASN A C 1
ATOM 6203 O O . ASN A 1 769 ? -42.210 11.695 73.758 1.00 41.84 769 ASN A O 1
ATOM 6207 N N . VAL A 1 770 ? -41.944 12.773 71.778 1.00 36.50 770 VAL A N 1
ATOM 6208 C CA . VAL A 1 770 ? -41.989 14.232 72.017 1.00 36.50 770 VAL A CA 1
ATOM 6209 C C . VAL A 1 770 ? -41.075 14.855 70.949 1.00 36.50 770 VAL A C 1
ATOM 6211 O O . VAL A 1 770 ? -39.942 14.425 70.788 1.00 36.50 770 VAL A O 1
ATOM 6214 N N . HIS A 1 771 ? -41.602 15.806 70.172 1.00 39.59 771 HIS A N 1
ATOM 6215 C CA . HIS A 1 771 ? -40.918 16.665 69.189 1.00 39.59 771 HIS A CA 1
ATOM 6216 C C . HIS A 1 771 ? -39.429 16.381 68.883 1.00 39.59 771 HIS A C 1
ATOM 6218 O O . HIS A 1 771 ? -38.549 16.800 69.625 1.00 39.59 771 HIS A O 1
ATOM 6224 N N . GLY A 1 772 ? -39.163 15.795 67.708 1.00 52.59 772 GLY A N 1
ATOM 6225 C CA . GLY A 1 772 ? -37.839 15.780 67.074 1.00 52.59 772 GLY A CA 1
ATOM 6226 C C . GLY A 1 772 ? -36.837 14.839 67.738 1.00 52.59 772 GLY A C 1
ATOM 6227 O O . GLY A 1 772 ? -36.012 15.269 68.540 1.00 52.59 772 GLY A O 1
ATOM 6228 N N . SER A 1 773 ? -36.848 13.559 67.354 1.00 62.78 773 SER A N 1
ATOM 6229 C CA . SER A 1 773 ? -35.797 12.629 67.773 1.00 62.78 773 SER A CA 1
ATOM 6230 C C . SER A 1 773 ? -34.419 13.170 67.355 1.00 62.78 773 SER A C 1
ATOM 6232 O O . SER A 1 773 ? -34.260 13.786 66.292 1.00 62.78 773 SER A O 1
ATOM 6234 N N . ILE A 1 774 ? -33.397 12.948 68.191 1.00 70.19 774 ILE A N 1
ATOM 6235 C CA . ILE A 1 774 ? -32.004 13.297 67.857 1.00 70.19 774 ILE A CA 1
ATOM 6236 C C . ILE A 1 774 ? -31.635 12.670 66.503 1.00 70.19 774 ILE A C 1
ATOM 6238 O O . ILE A 1 774 ? -30.974 13.307 65.688 1.00 70.19 774 ILE A O 1
ATOM 6242 N N . LEU A 1 775 ? -32.135 11.463 66.215 1.00 72.38 775 LEU A N 1
ATOM 6243 C CA . LEU A 1 775 ? -31.963 10.788 64.932 1.00 72.38 775 LEU A CA 1
ATOM 6244 C C . LEU A 1 775 ? -32.562 11.563 63.747 1.00 72.38 775 LEU A C 1
ATOM 6246 O O . LEU A 1 775 ? -31.844 11.810 62.779 1.00 72.38 775 LEU A O 1
ATOM 6250 N N . ALA A 1 776 ? -33.824 11.993 63.835 1.00 71.12 776 ALA A N 1
ATOM 6251 C CA . ALA A 1 776 ? -34.479 12.764 62.778 1.00 71.12 776 ALA A CA 1
ATOM 6252 C C . ALA A 1 776 ? -33.734 14.080 62.511 1.00 71.12 776 ALA A C 1
ATOM 6254 O O . ALA A 1 776 ? -33.553 14.485 61.364 1.00 71.12 776 ALA A O 1
ATOM 6255 N N . SER A 1 777 ? -33.224 14.723 63.565 1.00 75.44 777 SER A N 1
ATOM 6256 C CA . SER A 1 777 ? -32.423 15.947 63.438 1.00 75.44 777 SER A CA 1
ATOM 6257 C C . SER A 1 777 ? -31.084 15.698 62.728 1.00 75.44 777 SER A C 1
ATOM 6259 O O . SER A 1 777 ? -30.670 16.506 61.898 1.00 75.44 777 SER A O 1
ATOM 6261 N N . ARG A 1 778 ? -30.434 14.554 62.983 1.00 82.06 778 ARG A N 1
ATOM 6262 C CA . ARG A 1 778 ? -29.199 14.140 62.294 1.00 82.06 778 ARG A CA 1
ATOM 6263 C C . ARG A 1 778 ? -29.440 13.832 60.814 1.00 82.06 778 ARG A C 1
ATOM 6265 O O . ARG A 1 778 ? -28.691 14.312 59.967 1.00 82.06 778 ARG A O 1
ATOM 6272 N N . VAL A 1 779 ? -30.496 13.077 60.500 1.00 80.81 779 VAL A N 1
ATOM 6273 C CA . VAL A 1 779 ? -30.894 12.758 59.116 1.00 80.81 779 VAL A CA 1
ATOM 6274 C C . VAL A 1 779 ? -31.240 14.039 58.352 1.00 80.81 779 VAL A C 1
ATOM 6276 O O . VAL A 1 779 ? -30.726 14.254 57.254 1.00 80.81 779 VAL A O 1
ATOM 6279 N N . ASN A 1 780 ? -32.014 14.942 58.961 1.00 81.50 780 ASN A N 1
ATOM 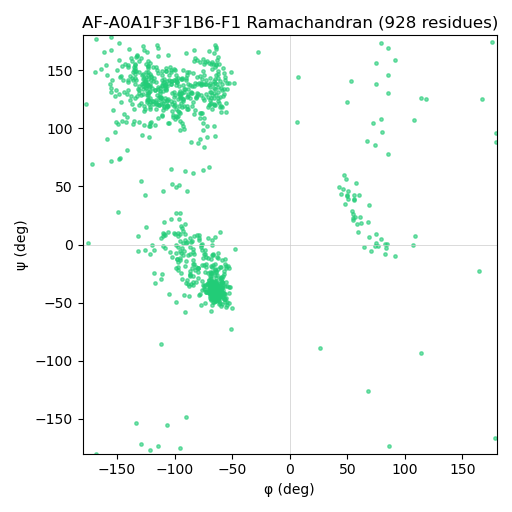6280 C CA . ASN A 1 780 ? -32.352 16.237 58.370 1.00 81.50 780 ASN A CA 1
ATOM 6281 C C . ASN A 1 780 ? -31.130 17.142 58.173 1.00 81.50 780 ASN A C 1
ATOM 6283 O O . ASN A 1 780 ? -31.091 17.882 57.194 1.00 81.50 780 ASN A O 1
ATOM 6287 N N . ALA A 1 781 ? -30.115 17.075 59.042 1.00 83.94 781 ALA A N 1
ATOM 6288 C CA . ALA A 1 781 ? -28.866 17.812 58.843 1.00 83.94 781 ALA A CA 1
ATOM 6289 C C . ALA A 1 781 ? -28.111 17.336 57.587 1.00 83.94 781 ALA A C 1
ATOM 6291 O O . ALA A 1 781 ? -27.592 18.159 56.832 1.00 83.94 781 ALA A O 1
ATOM 6292 N N . VAL A 1 782 ? -28.089 16.023 57.326 1.00 85.19 782 VAL A N 1
ATOM 6293 C CA . VAL A 1 782 ? -27.498 15.463 56.099 1.00 85.19 782 VAL A CA 1
ATOM 6294 C C . VAL A 1 782 ? -28.328 15.831 54.868 1.00 85.19 782 VAL A C 1
ATOM 6296 O O . VAL A 1 782 ? -27.767 16.337 53.899 1.00 85.19 782 VAL A O 1
ATOM 6299 N N . ILE A 1 783 ? -29.657 15.664 54.916 1.00 83.88 783 ILE A N 1
ATOM 6300 C CA . ILE A 1 783 ? -30.563 16.070 53.824 1.00 83.88 783 ILE A CA 1
ATOM 6301 C C . ILE A 1 783 ? -30.399 17.561 53.517 1.00 83.88 783 ILE A C 1
ATOM 6303 O O . ILE A 1 783 ? -30.232 17.931 52.361 1.00 83.88 783 ILE A O 1
ATOM 6307 N N . GLY A 1 784 ? -30.385 18.416 54.542 1.00 82.19 784 GLY A N 1
ATOM 6308 C CA . GLY A 1 784 ? -30.200 19.856 54.387 1.00 82.19 784 GLY A CA 1
ATOM 6309 C C . GLY A 1 784 ? -28.884 20.205 53.692 1.00 82.19 784 GLY A C 1
ATOM 6310 O O . GLY A 1 784 ? -28.870 21.081 52.829 1.00 82.19 784 GLY A O 1
ATOM 6311 N N . LYS A 1 785 ? -27.796 19.481 53.996 1.00 85.81 785 LYS A N 1
ATOM 6312 C CA . LYS A 1 785 ? -26.516 19.663 53.302 1.00 85.81 785 LYS A CA 1
ATOM 6313 C C . LYS A 1 785 ? -26.577 19.199 51.842 1.00 85.81 785 LYS A C 1
ATOM 6315 O O . LYS A 1 785 ? -26.093 19.925 50.985 1.00 85.81 785 LYS A O 1
ATOM 6320 N N . LEU A 1 786 ? -27.191 18.051 51.549 1.00 85.19 786 LEU A N 1
ATOM 6321 C CA . LEU A 1 786 ? -27.348 17.536 50.178 1.00 85.19 786 LEU A CA 1
ATOM 6322 C C . LEU A 1 786 ? -28.215 18.464 49.308 1.00 85.19 786 LEU A C 1
ATOM 6324 O O . LEU A 1 786 ? -27.856 18.769 48.172 1.00 85.19 786 LEU A O 1
ATOM 6328 N N . LEU A 1 787 ? -29.328 18.964 49.853 1.00 83.00 787 LEU A N 1
ATOM 6329 C CA . LEU A 1 787 ? -30.204 19.922 49.170 1.00 83.00 787 LEU A CA 1
ATOM 6330 C C . LEU A 1 787 ? -29.497 21.261 48.915 1.00 83.00 787 LEU A C 1
ATOM 6332 O O . LEU A 1 787 ? -29.689 21.859 47.860 1.00 83.00 787 LEU A O 1
ATOM 6336 N N . ALA A 1 788 ? -28.649 21.719 49.845 1.00 84.62 788 ALA A N 1
ATOM 6337 C CA . ALA A 1 788 ? -27.840 22.926 49.655 1.00 84.62 788 ALA A CA 1
ATOM 6338 C C . ALA A 1 788 ? -26.820 22.794 48.507 1.00 84.62 788 ALA A C 1
ATOM 6340 O O . ALA A 1 788 ? -26.436 23.799 47.916 1.00 84.62 788 ALA A O 1
ATOM 6341 N N . GLU A 1 789 ? -26.424 21.567 48.162 1.00 83.31 789 GLU A N 1
ATOM 6342 C CA . GLU A 1 789 ? -25.578 21.252 47.004 1.00 83.31 789 GLU A CA 1
ATOM 6343 C C . GLU A 1 789 ? -26.408 20.946 45.733 1.00 83.31 789 GLU A C 1
ATOM 6345 O O . GLU A 1 789 ? -25.888 20.392 44.770 1.00 83.31 789 GLU A O 1
ATOM 6350 N N . ASN A 1 790 ? -27.691 21.338 45.699 1.00 81.38 790 ASN A N 1
ATOM 6351 C CA . ASN A 1 790 ? -28.634 21.210 44.574 1.00 81.38 790 ASN A CA 1
ATOM 6352 C C . ASN A 1 790 ? -29.065 19.783 44.192 1.00 81.38 790 ASN A C 1
ATOM 6354 O O . ASN A 1 790 ? -29.581 19.575 43.091 1.00 81.38 790 ASN A O 1
ATOM 6358 N N . ILE A 1 791 ? -28.921 18.792 45.075 1.00 80.38 791 ILE A N 1
ATOM 6359 C CA . ILE A 1 791 ? -29.578 17.500 44.847 1.00 80.38 791 ILE A CA 1
ATOM 6360 C C . ILE A 1 791 ? -31.102 17.680 44.885 1.00 80.38 791 ILE A C 1
ATOM 6362 O O . ILE A 1 791 ? -31.647 18.328 45.778 1.00 80.38 791 ILE A O 1
ATOM 6366 N N . SER A 1 792 ? -31.803 17.094 43.915 1.00 80.19 792 SER A N 1
ATOM 6367 C CA . SER A 1 792 ? -33.267 17.108 43.900 1.00 80.19 792 SER A CA 1
ATOM 6368 C C . SER A 1 792 ? -33.825 16.127 44.929 1.00 80.19 792 SER A C 1
ATOM 6370 O O . SER A 1 792 ? -33.333 15.006 45.062 1.00 80.19 792 SER A O 1
ATOM 6372 N N . TYR A 1 793 ? -34.874 16.536 45.649 1.00 77.94 793 TYR A N 1
ATOM 6373 C CA . TYR A 1 793 ? -35.474 15.723 46.714 1.00 77.94 793 TYR A CA 1
ATOM 6374 C C . TYR A 1 793 ? -35.981 14.361 46.208 1.00 77.94 793 TYR A C 1
ATOM 6376 O O . TYR A 1 793 ? -35.875 13.370 46.918 1.00 77.94 793 TYR A O 1
ATOM 6384 N N . ASN A 1 794 ? -36.442 14.281 44.957 1.00 75.75 794 ASN A N 1
ATOM 6385 C CA . ASN A 1 794 ? -36.891 13.040 44.314 1.00 75.75 794 ASN A CA 1
ATOM 6386 C C . ASN A 1 794 ? -35.772 12.012 44.044 1.00 75.75 794 ASN A C 1
ATOM 6388 O O . ASN A 1 794 ? -36.068 10.876 43.690 1.00 75.75 794 ASN A O 1
ATOM 6392 N N . LYS A 1 795 ? -34.494 12.376 44.230 1.00 80.50 795 LYS A N 1
ATOM 6393 C CA . LYS A 1 795 ? -33.361 11.434 44.204 1.00 80.50 795 LYS A CA 1
ATOM 6394 C C . LYS A 1 795 ? -33.002 10.874 45.582 1.00 80.50 795 LYS A C 1
ATOM 6396 O O . LYS A 1 795 ? -32.114 10.024 45.682 1.00 80.50 795 LYS A O 1
ATOM 6401 N N . LEU A 1 796 ? -33.654 11.367 46.636 1.00 83.25 796 LEU A N 1
ATOM 6402 C CA . LEU A 1 796 ? -33.368 11.022 48.021 1.00 83.25 796 LEU A CA 1
ATOM 6403 C C . LEU A 1 796 ? -34.474 10.149 48.604 1.00 83.25 796 LEU A C 1
ATOM 6405 O O . LEU A 1 796 ? -35.657 10.462 48.508 1.00 83.25 796 LEU A O 1
ATOM 6409 N N . LYS A 1 797 ? -34.070 9.096 49.308 1.00 82.50 797 LYS A N 1
ATOM 6410 C CA . LYS A 1 797 ? -34.943 8.335 50.201 1.00 82.50 797 LYS A CA 1
ATOM 6411 C C . LYS A 1 797 ? -34.324 8.331 51.588 1.00 82.50 797 LYS A C 1
ATOM 6413 O O . LYS A 1 797 ? -33.185 7.909 51.742 1.00 82.50 797 LYS A O 1
ATOM 6418 N N . SER A 1 798 ? -35.053 8.763 52.610 1.00 78.94 798 SER A N 1
ATOM 6419 C CA . SER A 1 798 ? -34.612 8.617 53.999 1.00 78.94 798 SER A CA 1
ATOM 6420 C C . SER A 1 798 ? -35.376 7.501 54.705 1.00 78.94 798 SER A C 1
ATOM 6422 O O . SER A 1 798 ? -36.539 7.226 54.412 1.00 78.94 798 SER A O 1
ATOM 6424 N N . SER A 1 799 ? -34.712 6.795 55.615 1.00 75.56 799 SER A N 1
ATOM 6425 C CA . SER A 1 799 ? -35.332 5.753 56.439 1.00 75.56 799 SER A CA 1
ATOM 6426 C C . SER A 1 799 ? -34.681 5.708 57.822 1.00 75.56 799 SER A C 1
ATOM 6428 O O . SER A 1 799 ? -33.478 5.932 57.971 1.00 75.56 799 SER A O 1
ATOM 6430 N N . GLU A 1 800 ? -35.476 5.421 58.850 1.00 68.75 800 GLU A N 1
ATOM 6431 C CA . GLU A 1 800 ? -35.025 5.350 60.244 1.00 68.75 800 GLU A CA 1
ATOM 6432 C C . GLU A 1 800 ? -35.166 3.920 60.770 1.00 68.75 800 GLU A C 1
ATOM 6434 O O . GLU A 1 800 ? -36.226 3.303 60.654 1.00 68.75 800 GLU A O 1
ATOM 6439 N N . PHE A 1 801 ? -34.093 3.383 61.354 1.00 63.41 801 PHE A N 1
ATOM 6440 C CA . PHE A 1 801 ? -34.037 2.005 61.837 1.00 63.41 801 PHE A CA 1
ATOM 6441 C C . PHE A 1 801 ? -33.591 1.930 63.298 1.00 63.41 801 PHE A C 1
ATOM 6443 O O . PHE A 1 801 ? -32.725 2.672 63.764 1.00 63.41 801 PHE A O 1
ATOM 6450 N N . VAL A 1 802 ? -34.126 0.942 64.012 1.00 58.88 802 VAL A N 1
ATOM 6451 C CA . VAL A 1 802 ? -33.663 0.574 65.353 1.00 58.88 802 VAL A CA 1
ATOM 6452 C C . VAL A 1 802 ? -32.683 -0.590 65.216 1.00 58.88 802 VAL A C 1
ATOM 6454 O O . VAL A 1 802 ? -33.062 -1.677 64.779 1.00 58.88 802 VAL A O 1
ATOM 6457 N N . ASN A 1 803 ? -31.407 -0.367 65.547 1.00 60.62 803 ASN A N 1
ATOM 6458 C CA . ASN A 1 803 ? -30.371 -1.398 65.436 1.00 60.62 803 ASN A CA 1
ATOM 6459 C C . ASN A 1 803 ? -29.323 -1.259 66.546 1.00 60.62 803 ASN A C 1
ATOM 6461 O O . ASN A 1 803 ? -28.431 -0.411 66.482 1.00 60.62 803 ASN A O 1
ATOM 6465 N N . SER A 1 804 ? -29.377 -2.174 67.515 1.00 57.03 804 SER A N 1
ATOM 6466 C CA . SER A 1 804 ? -28.497 -2.201 68.690 1.00 57.03 804 SER A CA 1
ATOM 6467 C C . SER A 1 804 ? -27.005 -2.395 68.379 1.00 57.03 804 SER A C 1
ATOM 6469 O O . SER A 1 804 ? -26.172 -2.208 69.259 1.00 57.03 804 SER A O 1
ATOM 6471 N N . LYS A 1 805 ? -26.631 -2.743 67.137 1.00 58.28 805 LYS A N 1
ATOM 6472 C CA . LYS A 1 805 ? -25.228 -2.905 66.706 1.00 58.28 805 LYS A CA 1
ATOM 6473 C C . LYS A 1 805 ? -24.674 -1.723 65.898 1.00 58.28 805 LYS A C 1
ATOM 6475 O O . LYS A 1 805 ? -23.471 -1.684 65.644 1.00 58.28 805 LYS A O 1
ATOM 6480 N N . LYS A 1 806 ? -25.514 -0.774 65.468 1.00 61.31 806 LYS A N 1
ATOM 6481 C CA . LYS A 1 806 ? -25.133 0.362 64.601 1.00 61.31 806 LYS A CA 1
ATOM 6482 C C . LYS A 1 806 ? -25.531 1.717 65.208 1.00 61.31 806 LYS A C 1
ATOM 6484 O O . LYS A 1 806 ? -26.026 2.587 64.513 1.00 61.31 806 LYS A O 1
ATOM 6489 N N . ILE A 1 807 ? -25.316 1.913 66.503 1.00 68.06 807 ILE A N 1
ATOM 6490 C CA . ILE A 1 807 ? -25.750 3.127 67.213 1.00 68.06 807 ILE A CA 1
ATOM 6491 C C . ILE A 1 807 ? -24.932 4.355 66.754 1.00 68.06 807 ILE A C 1
ATOM 6493 O O . ILE A 1 807 ? -23.729 4.242 66.510 1.00 68.06 807 ILE A O 1
ATOM 6497 N N . ASN A 1 808 ? -25.581 5.526 66.663 1.00 73.00 808 ASN A N 1
ATOM 6498 C CA . ASN A 1 808 ? -24.978 6.824 66.311 1.00 73.00 808 ASN A CA 1
ATOM 6499 C C . ASN A 1 808 ? -24.311 6.868 64.923 1.00 73.00 808 ASN A C 1
ATOM 6501 O O . ASN A 1 808 ? -23.215 7.408 64.769 1.00 73.00 808 ASN A O 1
ATOM 6505 N N . LYS A 1 809 ? -24.948 6.296 63.898 1.00 81.12 809 LYS A N 1
ATOM 6506 C CA . LYS A 1 809 ? -24.429 6.301 62.521 1.00 81.12 809 LYS A CA 1
ATOM 6507 C C . LYS A 1 809 ? -25.531 6.620 61.513 1.00 81.12 809 LYS A C 1
ATOM 6509 O O . LYS A 1 809 ? -26.686 6.255 61.731 1.00 81.12 809 LYS A O 1
ATOM 6514 N N . ILE A 1 810 ? -25.149 7.273 60.417 1.00 83.94 810 ILE A N 1
ATOM 6515 C CA . ILE A 1 810 ? -25.960 7.413 59.203 1.00 83.94 810 ILE A CA 1
ATOM 6516 C C . ILE A 1 810 ? -25.245 6.681 58.071 1.00 83.94 810 ILE A C 1
ATOM 6518 O O . ILE A 1 810 ? -24.107 7.021 57.751 1.00 83.94 810 ILE A O 1
ATOM 6522 N N . ASP A 1 811 ? -25.910 5.695 57.475 1.00 85.50 811 ASP A N 1
ATOM 6523 C CA . ASP A 1 811 ? -25.438 5.032 56.261 1.00 85.50 811 ASP A CA 1
ATOM 6524 C C . ASP A 1 811 ? -26.043 5.737 55.038 1.00 85.50 811 ASP A C 1
ATOM 6526 O O . ASP A 1 811 ? -27.259 5.878 54.916 1.00 85.50 811 ASP A O 1
ATOM 6530 N N . LEU A 1 812 ? -25.176 6.171 54.137 1.00 88.75 812 LEU A N 1
ATOM 6531 C CA . LEU A 1 812 ? -25.474 6.712 52.822 1.00 88.75 812 LEU A CA 1
ATOM 6532 C C . LEU A 1 812 ? -25.229 5.623 51.792 1.00 88.75 812 LEU A C 1
ATOM 6534 O O . LEU A 1 812 ? -24.108 5.133 51.678 1.00 88.75 812 LEU A O 1
ATOM 6538 N N . ILE A 1 813 ? -26.261 5.241 51.052 1.00 87.31 813 ILE A N 1
ATOM 6539 C CA . ILE A 1 813 ? -26.173 4.187 50.044 1.00 87.31 813 ILE A CA 1
ATOM 6540 C C . ILE A 1 813 ? -26.554 4.797 48.702 1.00 87.31 813 ILE A C 1
ATOM 6542 O O . ILE A 1 813 ? -27.728 5.054 48.451 1.00 87.31 813 ILE A O 1
ATOM 6546 N N . VAL A 1 814 ? -25.563 5.034 47.846 1.00 86.88 814 VAL A N 1
ATOM 6547 C CA . VAL A 1 814 ? -25.779 5.407 46.447 1.00 86.88 814 VAL A CA 1
ATOM 6548 C C . VAL A 1 814 ? -26.067 4.138 45.661 1.00 86.88 814 VAL A C 1
ATOM 6550 O O . VAL A 1 814 ? -25.298 3.172 45.722 1.00 86.88 814 VAL A O 1
ATOM 6553 N N . TYR A 1 815 ? -27.159 4.132 44.909 1.00 84.38 815 TYR A N 1
ATOM 6554 C CA . TYR A 1 815 ? -27.563 2.987 44.110 1.00 84.38 815 TYR A CA 1
ATOM 6555 C C . TYR A 1 815 ? -28.122 3.394 42.753 1.00 84.38 815 TYR A C 1
ATOM 6557 O O . TYR A 1 815 ? -28.650 4.486 42.560 1.00 84.38 815 TYR A O 1
ATOM 6565 N N . GLU A 1 816 ? -28.012 2.459 41.821 1.00 82.94 816 GLU A N 1
ATOM 6566 C CA . GLU A 1 816 ? -28.712 2.464 40.543 1.00 82.94 816 GLU A CA 1
ATOM 6567 C C . GLU A 1 816 ? -29.936 1.543 40.670 1.00 82.94 816 GLU A C 1
ATOM 6569 O O . GLU A 1 816 ? -29.851 0.463 41.276 1.00 82.94 816 GLU A O 1
ATOM 6574 N N . ILE A 1 817 ? -31.083 1.967 40.137 1.00 74.56 817 ILE A N 1
ATOM 6575 C CA . ILE A 1 817 ? -32.287 1.129 40.089 1.00 74.56 817 ILE A CA 1
ATOM 6576 C C . ILE A 1 817 ? -32.090 0.072 38.997 1.00 74.56 817 ILE A C 1
ATOM 6578 O O . ILE A 1 817 ? -31.808 0.392 37.847 1.00 74.56 817 ILE A O 1
ATOM 6582 N N . ILE A 1 818 ? -32.223 -1.202 39.363 1.00 62.56 818 ILE A N 1
ATOM 6583 C CA . ILE A 1 818 ? -32.183 -2.325 38.427 1.00 62.56 818 ILE A CA 1
ATOM 6584 C C . ILE A 1 818 ? -33.620 -2.607 37.996 1.00 62.56 818 ILE A C 1
ATOM 6586 O O . ILE A 1 818 ? -34.451 -2.969 38.830 1.00 62.56 818 ILE A O 1
ATOM 6590 N N . ASP A 1 819 ? -33.894 -2.483 36.702 1.00 56.34 819 ASP A N 1
ATOM 6591 C CA . ASP A 1 819 ? -35.195 -2.822 36.132 1.00 56.34 819 ASP A CA 1
ATOM 6592 C C . ASP A 1 819 ? -35.568 -4.296 36.421 1.00 56.34 819 ASP A C 1
ATOM 6594 O O . ASP A 1 819 ? -34.772 -5.222 36.207 1.00 56.34 819 ASP A O 1
ATOM 6598 N N . TYR A 1 820 ? -36.761 -4.511 36.983 1.00 40.19 820 TYR A N 1
ATOM 6599 C CA . TYR A 1 820 ? -37.181 -5.773 37.607 1.00 40.19 820 TYR A CA 1
ATOM 6600 C C . TYR A 1 820 ? -37.917 -6.727 36.657 1.00 40.19 820 TYR A C 1
ATOM 6602 O O . TYR A 1 820 ? -38.291 -7.828 37.065 1.00 40.19 820 TYR A O 1
ATOM 6610 N N . GLU A 1 821 ? -38.094 -6.377 35.380 1.00 40.84 821 GLU A N 1
ATOM 6611 C CA . GLU A 1 821 ? -38.893 -7.199 34.457 1.00 40.84 821 GLU A CA 1
ATOM 6612 C C . GLU A 1 821 ? -38.341 -8.621 34.205 1.00 40.84 821 GLU A C 1
ATOM 6614 O O . GLU A 1 821 ? -39.062 -9.477 33.697 1.00 40.84 821 GLU A O 1
ATOM 6619 N N . ASN A 1 822 ? -37.106 -8.946 34.616 1.00 37.97 822 ASN A N 1
ATOM 6620 C CA . ASN A 1 822 ? -36.484 -10.237 34.288 1.00 37.97 822 ASN A CA 1
ATOM 6621 C C . ASN A 1 822 ? -36.287 -11.248 35.433 1.00 37.97 822 ASN A C 1
ATOM 6623 O O . ASN A 1 822 ? -35.813 -12.356 35.169 1.00 37.97 822 ASN A O 1
ATOM 6627 N N . LYS A 1 823 ? -36.651 -10.958 36.691 1.00 29.62 823 LYS A N 1
ATOM 6628 C CA . LYS A 1 823 ? -36.464 -11.932 37.791 1.00 29.62 823 LYS A CA 1
ATOM 6629 C C . LYS A 1 823 ? -37.545 -11.850 38.875 1.00 29.62 823 LYS A C 1
ATOM 6631 O O . LYS A 1 823 ? -37.267 -11.415 39.979 1.00 29.62 823 LYS A O 1
ATOM 6636 N N . ASN A 1 824 ? -38.750 -12.343 38.571 1.00 28.70 824 ASN A N 1
ATOM 6637 C CA . ASN A 1 824 ? -39.561 -13.157 39.498 1.00 28.70 824 ASN A CA 1
ATOM 6638 C C . ASN A 1 824 ? -40.807 -13.743 38.815 1.00 28.70 824 ASN A C 1
ATOM 6640 O O . ASN A 1 824 ? -41.949 -13.401 39.102 1.00 28.70 824 ASN A O 1
ATOM 6644 N N . LYS A 1 825 ? -40.559 -14.692 37.904 1.00 30.84 825 LYS A N 1
ATOM 6645 C CA . LYS A 1 825 ? -41.577 -15.539 37.266 1.00 30.84 825 LYS A CA 1
ATOM 6646 C C . LYS A 1 825 ? -41.688 -16.926 37.917 1.00 30.84 825 LYS A C 1
ATOM 6648 O O . LYS A 1 825 ? -42.023 -17.879 37.230 1.00 30.84 825 LYS A O 1
ATOM 6653 N N . ASN A 1 826 ? -41.364 -17.083 39.206 1.00 31.83 826 ASN A N 1
ATOM 6654 C CA . ASN A 1 826 ? -41.589 -18.345 39.921 1.00 31.83 826 ASN A CA 1
ATOM 6655 C C . ASN A 1 826 ? -41.702 -18.149 41.440 1.00 31.83 826 ASN A C 1
ATOM 6657 O O . ASN A 1 826 ? -40.875 -17.466 42.030 1.00 31.83 826 ASN A O 1
ATOM 6661 N N . LEU A 1 827 ? -42.669 -18.863 42.030 1.00 26.42 827 LEU A N 1
ATOM 6662 C CA . LEU A 1 827 ? -43.046 -18.978 43.450 1.00 26.42 827 LEU A CA 1
ATOM 6663 C C . LEU A 1 827 ? -44.003 -17.914 44.014 1.00 26.42 827 LEU A C 1
ATOM 6665 O O . LEU A 1 827 ? -43.614 -17.075 44.815 1.00 26.42 827 LEU A O 1
ATOM 6669 N N . LEU A 1 828 ? -45.297 -18.057 43.704 1.00 23.27 828 LEU A N 1
ATOM 6670 C CA . LEU A 1 828 ? -46.294 -18.600 44.651 1.00 23.27 828 LEU A CA 1
ATOM 6671 C C . LEU A 1 828 ? -47.688 -18.604 43.999 1.00 23.27 828 LEU A C 1
ATOM 6673 O O . LEU A 1 828 ? -48.479 -17.679 44.150 1.00 23.27 828 LEU A O 1
ATOM 6677 N N . GLU A 1 829 ? -48.003 -19.693 43.296 1.00 27.34 829 GLU A N 1
ATOM 6678 C CA . GLU A 1 829 ? -49.387 -20.156 43.200 1.00 27.34 829 GLU A CA 1
ATOM 6679 C C . GLU A 1 829 ? -49.735 -20.981 44.447 1.00 27.34 829 GLU A C 1
ATOM 6681 O O . GLU A 1 829 ? -48.955 -21.843 44.862 1.00 27.34 829 GLU A O 1
ATOM 6686 N N . LYS A 1 830 ? -50.962 -20.739 44.937 1.00 26.84 830 LYS A N 1
ATOM 6687 C CA . LYS A 1 830 ? -51.737 -21.311 46.064 1.00 26.84 830 LYS A CA 1
ATOM 6688 C C . LYS A 1 830 ? -51.836 -20.302 47.219 1.00 26.84 830 LYS A C 1
ATOM 6690 O O . LYS A 1 830 ? -50.876 -20.089 47.938 1.00 26.84 830 LYS A O 1
ATOM 6695 N N . THR A 1 831 ? -52.979 -19.665 47.499 1.00 23.34 831 THR A N 1
ATOM 6696 C CA . THR A 1 831 ? -54.353 -20.190 47.434 1.00 23.34 831 THR A CA 1
ATOM 6697 C C . THR A 1 831 ? -55.398 -19.058 47.581 1.00 23.34 831 THR A C 1
ATOM 6699 O O . THR A 1 831 ? -55.181 -18.137 48.355 1.00 23.34 831 THR A O 1
ATOM 6702 N N . VAL A 1 832 ? -56.559 -19.239 46.928 1.00 24.47 832 VAL A N 1
ATOM 6703 C CA . VAL A 1 832 ? -57.918 -18.700 47.217 1.00 24.47 832 VAL A CA 1
ATOM 6704 C C . VAL A 1 832 ? -58.297 -17.255 46.804 1.00 24.47 832 VAL A C 1
ATOM 6706 O O . VAL A 1 832 ? -58.126 -16.297 47.541 1.00 24.47 832 VAL A O 1
ATOM 6709 N N . GLN A 1 833 ? -58.962 -17.198 45.639 1.00 24.70 833 GLN A N 1
ATOM 6710 C CA . GLN A 1 833 ? -60.239 -16.533 45.286 1.00 24.70 833 GLN A CA 1
ATOM 6711 C C . GLN A 1 833 ? -60.542 -15.052 45.634 1.00 24.70 833 GLN A C 1
ATOM 6713 O O . GLN A 1 833 ? -60.799 -14.702 46.780 1.00 24.70 833 GLN A O 1
ATOM 6718 N N . ASN A 1 834 ? -60.829 -14.315 44.544 1.00 24.00 834 ASN A N 1
ATOM 6719 C CA . ASN A 1 834 ? -62.066 -13.568 44.200 1.00 24.00 834 ASN A CA 1
ATOM 6720 C C . ASN A 1 834 ? -62.006 -12.033 44.005 1.00 24.00 834 ASN A C 1
ATOM 6722 O O . ASN A 1 834 ? -61.770 -11.287 44.947 1.00 24.00 834 ASN A O 1
ATOM 6726 N N . LYS A 1 835 ? -62.492 -11.643 42.800 1.00 24.72 835 LYS A N 1
ATOM 6727 C CA . LYS A 1 835 ? -63.023 -10.345 42.290 1.00 24.72 835 LYS A CA 1
ATOM 6728 C C . LYS A 1 835 ? -61.992 -9.236 41.997 1.00 24.72 835 LYS A C 1
ATOM 6730 O O . LYS A 1 835 ? -61.119 -9.005 42.810 1.00 24.72 835 LYS A O 1
ATOM 6735 N N . SER A 1 836 ? -62.047 -8.453 40.911 1.00 25.36 836 SER A N 1
ATOM 6736 C CA . SER A 1 836 ? -62.895 -8.360 39.703 1.00 25.36 836 SER A CA 1
ATOM 6737 C C . SER A 1 836 ? -62.172 -7.480 38.655 1.00 25.36 836 SER A C 1
ATOM 6739 O O . SER A 1 836 ? -61.438 -6.574 39.037 1.00 25.36 836 SER A O 1
ATOM 6741 N N . GLN A 1 837 ? -62.411 -7.718 37.361 1.00 28.95 837 GLN A N 1
ATOM 6742 C CA . GLN A 1 837 ? -61.924 -6.935 36.207 1.00 28.95 837 GLN A CA 1
ATOM 6743 C C . GLN A 1 837 ? -62.423 -5.476 36.168 1.00 28.95 837 GLN A C 1
ATOM 6745 O O . GLN A 1 837 ? -63.497 -5.176 36.685 1.00 28.95 837 GLN A O 1
ATOM 6750 N N . ASN A 1 838 ? -61.727 -4.633 35.391 1.00 29.39 838 ASN A N 1
ATOM 6751 C CA . ASN A 1 838 ? -62.401 -3.788 34.397 1.00 29.39 838 ASN A CA 1
ATOM 6752 C C . ASN A 1 838 ? -61.527 -3.560 33.144 1.00 29.39 838 ASN A C 1
ATOM 6754 O O . ASN A 1 838 ? -60.406 -3.068 33.235 1.00 29.39 838 ASN A O 1
ATOM 6758 N N . LEU A 1 839 ? -62.078 -3.944 31.986 1.00 38.38 839 LEU A N 1
ATOM 6759 C CA . LEU A 1 839 ? -61.621 -3.691 30.614 1.00 38.38 839 LEU A CA 1
ATOM 6760 C C . LEU A 1 839 ? -62.512 -2.587 30.029 1.00 38.38 839 LEU A C 1
ATOM 6762 O O . LEU A 1 839 ? -63.728 -2.765 29.981 1.00 38.38 839 LEU A O 1
ATOM 6766 N N . SER A 1 840 ? -61.948 -1.473 29.556 1.00 45.53 840 SER A N 1
ATOM 6767 C CA . SER A 1 840 ? -62.748 -0.443 28.870 1.00 45.53 840 SER A CA 1
ATOM 6768 C C . SER A 1 840 ? -62.006 0.353 27.788 1.00 45.53 840 SER A C 1
ATOM 6770 O O . SER A 1 840 ? -62.368 1.498 27.545 1.00 45.53 840 SER A O 1
ATOM 6772 N N . GLU A 1 841 ? -60.986 -0.209 27.127 1.00 55.88 841 GLU A N 1
ATOM 6773 C CA . GLU A 1 841 ? -60.229 0.525 26.085 1.00 55.88 841 GLU A CA 1
ATOM 6774 C C . GLU A 1 841 ? -60.291 -0.072 24.664 1.00 55.88 841 GLU A C 1
ATOM 6776 O O . GLU A 1 841 ? -59.791 0.539 23.719 1.00 55.88 841 GLU A O 1
ATOM 6781 N N . PHE A 1 842 ? -60.929 -1.233 24.470 1.00 69.38 842 PHE A N 1
ATOM 6782 C CA . PHE A 1 842 ? -61.012 -1.893 23.161 1.00 69.38 842 PHE A CA 1
ATOM 6783 C C . PHE A 1 842 ? -62.451 -2.167 22.748 1.00 69.38 842 PHE A C 1
ATOM 6785 O O . PHE A 1 842 ? -63.268 -2.624 23.545 1.00 69.38 842 PHE A O 1
ATOM 6792 N N . ILE A 1 843 ? -62.734 -1.903 21.475 1.00 78.44 843 ILE A N 1
ATOM 6793 C CA . ILE A 1 843 ? -64.054 -2.056 20.880 1.00 78.44 843 ILE A CA 1
ATOM 6794 C C . ILE A 1 843 ? -63.943 -2.963 19.652 1.00 78.44 843 ILE A C 1
ATOM 6796 O O . ILE A 1 843 ? -63.279 -2.648 18.664 1.00 78.44 843 ILE A O 1
ATOM 6800 N N . PHE A 1 844 ? -64.609 -4.107 19.712 1.00 83.12 844 PHE A N 1
ATOM 6801 C CA . PHE A 1 844 ? -64.702 -5.108 18.661 1.00 83.12 844 PHE A CA 1
ATOM 6802 C C . PHE A 1 844 ? -65.938 -4.839 17.802 1.00 83.12 844 PHE A C 1
ATOM 6804 O O . PHE A 1 844 ? -67.044 -4.655 18.310 1.00 83.12 844 PHE A O 1
ATOM 6811 N N . ARG A 1 845 ? -65.763 -4.828 16.481 1.00 88.81 845 ARG A N 1
ATOM 6812 C CA . ARG A 1 845 ? -66.846 -4.683 15.495 1.00 88.81 845 ARG A CA 1
ATOM 6813 C C . ARG A 1 845 ? -66.686 -5.742 14.407 1.00 88.81 845 ARG A C 1
ATOM 6815 O O . ARG A 1 845 ? -65.610 -6.320 14.267 1.00 88.81 845 ARG A O 1
ATOM 6822 N N . ILE A 1 846 ? -67.720 -6.019 13.617 1.00 88.12 846 ILE A N 1
ATOM 6823 C CA . ILE A 1 846 ? -67.665 -7.063 12.579 1.00 88.12 846 ILE A CA 1
ATOM 6824 C C . ILE A 1 846 ? -67.756 -6.439 11.201 1.00 88.12 846 ILE A C 1
ATOM 6826 O O . ILE A 1 846 ? -68.744 -5.790 10.873 1.00 88.12 846 ILE A O 1
ATOM 6830 N N . GLN A 1 847 ? -66.735 -6.646 10.371 1.00 88.62 847 GLN A N 1
ATOM 6831 C CA . GLN A 1 847 ? -66.784 -6.214 8.982 1.00 88.62 847 GLN A CA 1
ATOM 6832 C C . GLN A 1 847 ? -67.491 -7.261 8.127 1.00 88.62 847 GLN A C 1
ATOM 6834 O O . GLN A 1 847 ? -67.039 -8.400 8.046 1.00 88.62 847 GLN A O 1
ATOM 6839 N N . LEU A 1 848 ? -68.563 -6.842 7.453 1.00 86.00 848 LEU A N 1
ATOM 6840 C CA . LEU A 1 848 ? -69.369 -7.699 6.583 1.00 86.00 848 LEU A CA 1
ATOM 6841 C C . LEU A 1 848 ? -68.828 -7.741 5.157 1.00 86.00 848 LEU A C 1
ATOM 6843 O O . LEU A 1 848 ? -68.779 -8.799 4.537 1.00 86.00 848 LEU A O 1
ATOM 6847 N N . LYS A 1 849 ? -68.462 -6.575 4.608 1.00 80.88 849 LYS A N 1
ATOM 6848 C CA . LYS A 1 849 ? -68.049 -6.455 3.204 1.00 80.88 849 LYS A CA 1
ATOM 6849 C C . LYS A 1 849 ? -67.235 -5.190 2.950 1.00 80.88 849 LYS A C 1
ATOM 6851 O O . LYS A 1 849 ? -67.381 -4.196 3.661 1.00 80.88 849 LYS A O 1
ATOM 6856 N N . ALA A 1 850 ? -66.402 -5.226 1.914 1.00 81.75 850 ALA A N 1
ATOM 6857 C CA . ALA A 1 850 ? -65.720 -4.060 1.364 1.00 81.75 850 ALA A CA 1
ATOM 6858 C C . ALA A 1 850 ? -66.069 -3.934 -0.124 1.00 81.75 850 ALA A C 1
ATOM 6860 O O . ALA A 1 850 ? -65.962 -4.911 -0.863 1.00 81.75 850 ALA A O 1
ATOM 6861 N N . LEU A 1 851 ? -66.514 -2.754 -0.552 1.00 75.56 851 LEU A N 1
ATOM 6862 C CA . LEU A 1 851 ? -66.954 -2.482 -1.919 1.00 75.56 851 LEU A CA 1
ATOM 6863 C C . LEU A 1 851 ? -66.226 -1.256 -2.467 1.00 75.56 851 LEU A C 1
ATOM 6865 O O . LEU A 1 851 ? -66.007 -0.278 -1.757 1.00 75.56 851 LEU A O 1
ATOM 6869 N N . ILE A 1 852 ? -65.882 -1.290 -3.751 1.00 68.00 852 ILE A N 1
ATOM 6870 C CA . ILE A 1 852 ? -65.289 -0.136 -4.445 1.00 68.00 852 ILE A CA 1
ATOM 6871 C C . ILE A 1 852 ? -66.347 0.961 -4.648 1.00 68.00 852 ILE A C 1
ATOM 6873 O O . ILE A 1 852 ? -66.046 2.149 -4.567 1.00 68.00 852 ILE A O 1
ATOM 6877 N N . LYS A 1 853 ? -67.609 0.573 -4.872 1.00 73.44 853 LYS A N 1
ATOM 6878 C CA . LYS A 1 853 ? -68.728 1.494 -5.088 1.00 73.44 853 LYS A CA 1
ATOM 6879 C C . LYS A 1 853 ? -69.591 1.608 -3.830 1.00 73.44 853 LYS A C 1
ATOM 6881 O O . LYS A 1 853 ? -69.863 0.611 -3.165 1.00 73.44 853 LYS A O 1
ATOM 6886 N N . LYS A 1 854 ? -69.998 2.837 -3.512 1.00 78.62 854 LYS A N 1
ATOM 6887 C CA . LYS A 1 854 ? -70.785 3.190 -2.326 1.00 78.62 854 LYS A CA 1
ATOM 6888 C C . LYS A 1 854 ? -72.218 2.652 -2.433 1.00 78.62 854 LYS A C 1
ATOM 6890 O O . LYS A 1 854 ? -72.959 3.061 -3.318 1.00 78.62 854 LYS A O 1
ATOM 6895 N N . GLU A 1 855 ? -72.590 1.810 -1.482 1.00 80.62 855 GLU A N 1
ATOM 6896 C CA . GLU A 1 855 ? -73.950 1.338 -1.189 1.00 80.62 855 GLU A CA 1
ATOM 6897 C C . GLU A 1 855 ? -74.533 2.026 0.066 1.00 80.62 855 GLU A C 1
ATOM 6899 O O . GLU A 1 855 ? -73.791 2.468 0.962 1.00 80.62 855 GLU A O 1
ATOM 6904 N N . GLU A 1 856 ? -75.861 2.131 0.119 1.00 77.25 856 GLU A N 1
ATOM 6905 C CA . GLU A 1 856 ? -76.623 2.692 1.248 1.00 77.25 856 GLU A CA 1
ATOM 6906 C C . GLU A 1 856 ? -76.786 1.661 2.381 1.00 77.25 856 GLU A C 1
ATOM 6908 O O . GLU A 1 856 ? -76.896 0.460 2.135 1.00 77.25 856 GLU A O 1
ATOM 6913 N N . SER A 1 857 ? -76.756 2.120 3.637 1.00 63.62 857 SER A N 1
ATOM 6914 C CA . SER A 1 857 ? -76.672 1.271 4.845 1.00 63.62 857 SER A CA 1
ATOM 6915 C C . SER A 1 857 ? -77.914 0.415 5.139 1.00 63.62 857 SER A C 1
ATOM 6917 O O . SER A 1 857 ? -77.858 -0.484 5.971 1.00 63.62 857 SER A O 1
ATOM 6919 N N . ASP A 1 858 ? -79.025 0.681 4.464 1.00 66.38 858 ASP A N 1
ATOM 6920 C CA . ASP A 1 858 ? -80.323 -0.000 4.547 1.00 66.38 858 ASP A CA 1
ATOM 6921 C C . ASP A 1 858 ? -80.644 -0.826 3.283 1.00 66.38 858 ASP A C 1
ATOM 6923 O O . ASP A 1 858 ? -81.746 -1.354 3.120 1.00 66.38 858 ASP A O 1
ATOM 6927 N N . SER A 1 859 ? -79.660 -0.982 2.392 1.00 70.62 859 SER A N 1
ATOM 6928 C CA . SER A 1 859 ? -79.762 -1.817 1.197 1.00 70.62 859 SER A CA 1
ATOM 6929 C C . SER A 1 859 ? -80.125 -3.266 1.544 1.00 70.62 859 SER A C 1
ATOM 6931 O O . SER A 1 859 ? -79.583 -3.861 2.481 1.00 70.62 859 SER A O 1
ATOM 6933 N N . LYS A 1 860 ? -80.978 -3.892 0.713 1.00 74.31 860 LYS A N 1
ATOM 6934 C CA . LYS A 1 860 ? -81.305 -5.334 0.801 1.00 74.31 860 LYS A CA 1
ATOM 6935 C C . LYS A 1 860 ? -80.056 -6.223 0.799 1.00 74.31 860 LYS A C 1
ATOM 6937 O O . LYS A 1 860 ? -80.117 -7.356 1.260 1.00 74.31 860 LYS A O 1
ATOM 6942 N N . LEU A 1 861 ? -78.931 -5.697 0.312 1.00 75.69 861 LEU A N 1
ATOM 6943 C CA . LEU A 1 861 ? -77.629 -6.352 0.259 1.00 75.69 861 LEU A CA 1
ATOM 6944 C C . LEU A 1 861 ? -77.071 -6.741 1.642 1.00 75.69 861 LEU A C 1
ATOM 6946 O O . LEU A 1 861 ? -76.208 -7.613 1.708 1.00 75.69 861 LEU A O 1
ATOM 6950 N N . PHE A 1 862 ? -77.562 -6.133 2.731 1.00 82.12 862 PHE A N 1
ATOM 6951 C CA . PHE A 1 862 ? -77.134 -6.429 4.105 1.00 82.12 862 PHE A CA 1
ATOM 6952 C C . PHE A 1 862 ? -78.093 -7.355 4.877 1.00 82.12 862 PHE A C 1
ATOM 6954 O O . PHE A 1 862 ? -77.931 -7.527 6.080 1.00 82.12 862 PHE A O 1
ATOM 6961 N N . ASN A 1 863 ? -79.085 -7.962 4.205 1.00 75.69 863 ASN A N 1
ATOM 6962 C CA . ASN A 1 863 ? -80.045 -8.921 4.782 1.00 75.69 863 ASN A CA 1
ATOM 6963 C C . ASN A 1 863 ? -80.692 -8.463 6.111 1.00 75.69 863 ASN A C 1
ATOM 6965 O O . ASN A 1 863 ? -80.970 -9.273 6.989 1.00 75.69 863 ASN A O 1
ATOM 6969 N N . GLY A 1 864 ? -80.946 -7.157 6.262 1.00 72.00 864 GLY A N 1
ATOM 6970 C CA . GLY A 1 864 ? -81.566 -6.576 7.461 1.00 72.00 864 GLY A CA 1
ATOM 6971 C C . GLY A 1 864 ? -80.607 -6.300 8.627 1.00 72.00 864 GLY A C 1
ATOM 6972 O O . GLY A 1 864 ? -81.046 -5.776 9.651 1.00 72.00 864 GLY A O 1
ATOM 6973 N N . ILE A 1 865 ? -79.309 -6.590 8.481 1.00 79.69 865 ILE A N 1
ATOM 6974 C CA . ILE A 1 865 ? -78.285 -6.254 9.476 1.00 79.69 865 ILE A CA 1
ATOM 6975 C C . ILE A 1 865 ? -77.981 -4.756 9.401 1.00 79.69 865 ILE A C 1
ATOM 6977 O O . ILE A 1 865 ? -77.632 -4.229 8.345 1.00 79.69 865 ILE A O 1
ATOM 6981 N N . LYS A 1 866 ? -78.072 -4.063 10.541 1.00 79.38 866 LYS A N 1
ATOM 6982 C CA . LYS A 1 866 ? -77.730 -2.638 10.633 1.00 79.38 866 LYS A CA 1
ATOM 6983 C C . LYS A 1 866 ? -76.218 -2.456 10.475 1.00 79.38 866 LYS A C 1
ATOM 6985 O O . LYS A 1 866 ? -75.446 -3.004 11.268 1.00 79.38 866 LYS A O 1
ATOM 6990 N N . VAL A 1 867 ? -75.804 -1.682 9.471 1.00 82.75 867 VAL A N 1
ATOM 6991 C CA . VAL A 1 867 ? -74.389 -1.450 9.142 1.00 82.75 867 VAL A CA 1
ATOM 6992 C C . VAL A 1 867 ? -74.003 0.024 9.204 1.00 82.75 867 VAL A C 1
ATOM 6994 O O . VAL A 1 867 ? -74.762 0.909 8.818 1.00 82.75 867 VAL A O 1
ATOM 6997 N N . GLU A 1 868 ? -72.781 0.272 9.653 1.00 81.44 868 GLU A N 1
ATOM 6998 C CA . GLU A 1 868 ? -72.081 1.548 9.595 1.00 81.44 868 GLU A CA 1
ATOM 6999 C C . GLU A 1 868 ? -71.036 1.500 8.471 1.00 81.44 868 GLU A C 1
ATOM 7001 O O . GLU A 1 868 ? -70.392 0.472 8.239 1.00 81.44 868 GLU A O 1
ATOM 7006 N N . ARG A 1 869 ? -70.875 2.603 7.733 1.00 84.44 869 ARG A N 1
ATOM 7007 C CA . ARG A 1 869 ? -69.993 2.677 6.561 1.00 84.44 869 ARG A CA 1
ATOM 7008 C C . ARG A 1 869 ? -68.759 3.518 6.865 1.00 84.44 869 ARG A C 1
ATOM 7010 O O . ARG A 1 869 ? -68.886 4.695 7.183 1.00 84.44 869 ARG A O 1
ATOM 7017 N N . ILE A 1 870 ? -67.579 2.948 6.633 1.00 75.38 870 ILE A N 1
ATOM 7018 C CA . ILE A 1 870 ? -66.278 3.614 6.785 1.00 75.38 870 ILE A CA 1
ATOM 7019 C C . ILE A 1 870 ? -65.520 3.563 5.454 1.00 75.38 870 ILE A C 1
ATOM 7021 O O . ILE A 1 870 ? -65.485 2.522 4.801 1.00 75.38 870 ILE A O 1
ATOM 7025 N N . TYR A 1 871 ? -64.904 4.671 5.037 1.00 69.25 871 TYR A N 1
ATOM 7026 C CA . TYR A 1 871 ? -64.073 4.727 3.828 1.00 69.25 871 TYR A CA 1
ATOM 7027 C C . TYR A 1 871 ? -62.589 4.709 4.201 1.00 69.25 871 TYR A C 1
ATOM 7029 O O . TYR A 1 871 ? -62.135 5.568 4.952 1.00 69.25 871 TYR A O 1
ATOM 7037 N N . HIS A 1 872 ? -61.839 3.720 3.709 1.00 63.91 872 HIS A N 1
ATOM 7038 C CA . HIS A 1 872 ? -60.420 3.565 4.038 1.00 63.91 872 HIS A CA 1
ATOM 7039 C C . HIS A 1 872 ? -59.679 2.794 2.934 1.00 63.91 872 HIS A C 1
ATOM 7041 O O . HIS A 1 872 ? -60.141 1.730 2.512 1.00 63.91 872 HIS A O 1
ATOM 7047 N N . ASN A 1 873 ? -58.534 3.323 2.483 1.00 59.41 873 ASN A N 1
ATOM 7048 C CA . ASN A 1 873 ? -57.695 2.797 1.391 1.00 59.41 873 ASN A CA 1
ATOM 7049 C C . ASN A 1 873 ? -58.466 2.497 0.090 1.00 59.41 873 ASN A C 1
ATOM 7051 O O . ASN A 1 873 ? -58.317 1.433 -0.504 1.00 59.41 873 ASN A O 1
ATOM 7055 N N . GLY A 1 874 ? -59.323 3.428 -0.344 1.00 56.31 874 GLY A N 1
ATOM 7056 C CA . GLY A 1 874 ? -60.024 3.335 -1.633 1.00 56.31 874 GLY A CA 1
ATOM 7057 C C . GLY A 1 874 ? -61.250 2.414 -1.663 1.00 56.31 874 GLY A C 1
ATOM 7058 O O . GLY A 1 874 ? -61.835 2.221 -2.726 1.00 56.31 874 GLY A O 1
ATOM 7059 N N . LEU A 1 875 ? -61.659 1.848 -0.520 1.00 63.16 875 LEU A N 1
ATOM 7060 C CA . LEU A 1 875 ? -62.811 0.947 -0.405 1.00 63.16 875 LEU A CA 1
ATOM 7061 C C . LEU A 1 875 ? -63.802 1.436 0.661 1.00 63.16 875 LEU A C 1
ATOM 7063 O O . LEU A 1 875 ? -63.408 1.864 1.750 1.00 63.16 875 LEU A O 1
ATOM 7067 N N . TYR A 1 876 ? -65.100 1.302 0.377 1.00 76.62 876 TYR A N 1
ATOM 7068 C CA . TYR A 1 876 ? -66.180 1.463 1.351 1.00 76.62 876 TYR A CA 1
ATOM 7069 C C . TYR A 1 876 ? -66.367 0.154 2.119 1.00 76.62 876 TYR A C 1
ATOM 7071 O O . TYR A 1 876 ? -66.777 -0.862 1.555 1.00 76.62 876 TYR A O 1
ATOM 7079 N N . LYS A 1 877 ? -66.044 0.171 3.410 1.00 83.38 877 LYS A N 1
ATOM 7080 C CA . LYS A 1 877 ? -66.139 -0.976 4.315 1.00 83.38 877 LYS A CA 1
ATOM 7081 C C . LYS A 1 877 ? -67.391 -0.837 5.175 1.00 83.38 877 LYS A C 1
ATOM 7083 O O . LYS A 1 877 ? -67.616 0.211 5.777 1.00 83.38 877 LYS A O 1
ATOM 7088 N N . TYR A 1 878 ? -68.183 -1.899 5.231 1.00 87.62 878 TYR A N 1
ATOM 7089 C CA . TYR A 1 878 ? -69.432 -1.954 5.987 1.00 87.62 878 TYR A CA 1
ATOM 7090 C C . TYR A 1 878 ? -69.226 -2.818 7.220 1.00 87.62 878 TYR A C 1
ATOM 7092 O O . TYR A 1 878 ? -68.868 -3.995 7.102 1.00 87.62 878 TYR A O 1
ATOM 7100 N N . ILE A 1 879 ? -69.409 -2.215 8.391 1.00 88.19 879 ILE A N 1
ATOM 7101 C CA . ILE A 1 879 ? -69.178 -2.841 9.690 1.00 88.19 879 ILE A CA 1
ATOM 7102 C C . ILE A 1 879 ? -70.457 -2.822 10.529 1.00 88.19 879 ILE A C 1
ATOM 7104 O O . ILE A 1 879 ? -71.267 -1.913 10.406 1.00 88.19 879 ILE A O 1
ATOM 7108 N N . SER A 1 880 ? -70.664 -3.837 11.358 1.00 84.56 880 SER A N 1
ATOM 7109 C CA . SER A 1 880 ? -71.853 -3.989 12.195 1.00 84.56 880 SER A CA 1
ATOM 7110 C C . SER A 1 880 ? -71.467 -4.387 13.614 1.00 84.56 880 SER A C 1
ATOM 7112 O O . SER A 1 880 ? -70.502 -5.129 13.820 1.00 84.56 880 SER A O 1
ATOM 7114 N N . GLY A 1 881 ? -72.256 -3.908 14.575 1.00 80.94 881 GLY A N 1
ATOM 7115 C CA . GLY A 1 881 ? -72.080 -4.178 15.997 1.00 80.94 881 GLY A CA 1
ATOM 7116 C C . GLY A 1 881 ? -70.923 -3.406 16.627 1.00 80.94 881 GLY A C 1
ATOM 7117 O O . GLY A 1 881 ? -69.994 -2.975 15.948 1.00 80.94 881 GLY A O 1
ATOM 7118 N N . GLU A 1 882 ? -71.010 -3.222 17.938 1.00 84.19 882 GLU A N 1
ATOM 7119 C CA . GLU A 1 882 ? -70.005 -2.574 18.770 1.00 84.19 882 GLU A CA 1
ATOM 7120 C C . GLU A 1 882 ? -69.970 -3.288 20.119 1.00 84.19 882 GLU A C 1
ATOM 7122 O O . GLU A 1 882 ? -70.956 -3.273 20.853 1.00 84.19 882 GLU A O 1
ATOM 7127 N N . PHE A 1 883 ? -68.865 -3.972 20.407 1.00 82.06 883 PHE A N 1
ATOM 7128 C CA . PHE A 1 883 ? -68.748 -4.871 21.552 1.00 82.06 883 PHE A CA 1
ATOM 7129 C C . PHE A 1 883 ? -67.468 -4.555 22.318 1.00 82.06 883 PHE A C 1
ATOM 7131 O O . PHE A 1 883 ? -66.399 -4.493 21.725 1.00 82.06 883 PHE A O 1
ATOM 7138 N N . SER A 1 884 ? -67.543 -4.391 23.633 1.00 72.56 884 SER A N 1
ATOM 7139 C CA . SER A 1 884 ? -66.363 -4.245 24.498 1.00 72.56 884 SER A CA 1
ATOM 7140 C C . SER A 1 884 ? -65.743 -5.591 24.908 1.00 72.56 884 SER A C 1
ATOM 7142 O O . SER A 1 884 ? -64.694 -5.616 25.545 1.00 72.56 884 SER A O 1
ATOM 7144 N N . ASP A 1 885 ? -66.372 -6.707 24.521 1.00 77.88 885 ASP A N 1
ATOM 7145 C CA . ASP A 1 885 ? -65.964 -8.080 24.831 1.00 77.88 885 ASP A CA 1
ATOM 7146 C C . ASP A 1 885 ? -65.755 -8.901 23.544 1.00 77.88 885 ASP A C 1
ATOM 7148 O O . ASP A 1 885 ? -66.607 -8.933 22.646 1.00 77.88 885 ASP A O 1
ATOM 7152 N N . LEU A 1 886 ? -64.604 -9.573 23.454 1.00 75.12 886 LEU A N 1
ATOM 7153 C CA . LEU A 1 886 ? -64.189 -10.329 22.271 1.00 75.12 886 LEU A CA 1
ATOM 7154 C C . LEU A 1 886 ? -65.032 -11.598 22.050 1.00 75.12 886 LEU A C 1
ATOM 7156 O O . LEU A 1 886 ? -65.232 -12.008 20.903 1.00 75.12 886 LEU A O 1
ATOM 7160 N N . GLN A 1 887 ? -65.538 -12.226 23.112 1.00 75.56 887 GLN A N 1
ATOM 7161 C CA . GLN A 1 887 ? -66.322 -13.453 23.011 1.00 75.56 887 GLN A CA 1
ATOM 7162 C C . GLN A 1 887 ? -67.748 -13.164 22.534 1.00 75.56 887 GLN A C 1
ATOM 7164 O O . GLN A 1 887 ? -68.241 -13.862 21.643 1.00 75.56 887 GLN A O 1
ATOM 7169 N N . ILE A 1 888 ? -68.354 -12.070 23.009 1.00 74.62 888 ILE A N 1
ATOM 7170 C CA . ILE A 1 888 ? -69.654 -11.583 22.511 1.00 74.62 888 ILE A CA 1
ATOM 7171 C C . ILE A 1 888 ? -69.558 -11.219 21.019 1.00 74.62 888 ILE A C 1
ATOM 7173 O O . ILE A 1 888 ? -70.418 -11.601 20.221 1.00 74.62 888 ILE A O 1
ATOM 7177 N N . ALA A 1 889 ? -68.468 -10.566 20.601 1.00 79.50 889 ALA A N 1
ATOM 7178 C CA . ALA A 1 889 ? -68.230 -10.265 19.189 1.00 79.50 889 ALA A CA 1
ATOM 7179 C C . ALA A 1 889 ? -68.103 -11.535 18.321 1.00 79.50 889 ALA A C 1
ATOM 7181 O O . ALA A 1 889 ? -68.571 -11.550 17.182 1.00 79.50 889 ALA A O 1
ATOM 7182 N N . LYS A 1 890 ? -67.514 -12.625 18.837 1.00 81.94 890 LYS A N 1
ATOM 7183 C CA . LYS A 1 890 ? -67.429 -13.914 18.119 1.00 81.94 890 LYS A CA 1
ATOM 7184 C C . LYS A 1 890 ? -68.765 -14.636 18.018 1.00 81.94 890 LYS A C 1
ATOM 7186 O O . LYS A 1 890 ? -69.006 -15.307 17.013 1.00 81.94 890 LYS A O 1
ATOM 7191 N N . GLU A 1 891 ? -69.624 -14.528 19.024 1.00 81.06 891 GLU A N 1
ATOM 7192 C CA . GLU A 1 891 ? -70.977 -15.083 18.954 1.00 81.06 891 GLU A CA 1
ATOM 7193 C C . GLU A 1 891 ? -71.827 -14.327 17.933 1.00 81.06 891 GLU A C 1
ATOM 7195 O O . GLU A 1 891 ? -72.387 -14.961 17.034 1.00 81.06 891 GLU A O 1
ATOM 7200 N N . TYR A 1 892 ? -71.799 -12.989 17.958 1.00 85.56 892 TYR A N 1
ATOM 7201 C CA . TYR A 1 892 ? -72.455 -12.177 16.929 1.00 85.56 892 TYR A CA 1
ATOM 7202 C C . TYR A 1 892 ? -71.871 -12.457 15.532 1.00 85.56 892 TYR A C 1
ATOM 7204 O O . TYR A 1 892 ? -72.616 -12.546 14.559 1.00 85.56 892 TYR A O 1
ATOM 7212 N N . LEU A 1 893 ? -70.561 -12.725 15.413 1.00 84.75 893 LEU A N 1
ATOM 7213 C CA . LEU A 1 893 ? -69.942 -13.113 14.137 1.00 84.75 893 LEU A CA 1
ATOM 7214 C C . LEU A 1 893 ? -70.536 -14.416 13.591 1.00 84.75 893 LEU A C 1
ATOM 7216 O O . LEU A 1 893 ? -70.769 -14.532 12.389 1.00 84.75 893 LEU A O 1
ATOM 7220 N N . LYS A 1 894 ? -70.781 -15.406 14.458 1.00 85.44 894 LYS A N 1
ATOM 7221 C CA . LYS A 1 894 ? -71.401 -16.677 14.056 1.00 85.44 894 LYS A CA 1
ATOM 7222 C C . LYS A 1 894 ? -72.836 -16.469 13.570 1.00 85.44 894 LYS A C 1
ATOM 7224 O O . LYS A 1 894 ? -73.232 -17.123 12.606 1.00 85.44 894 LYS A O 1
ATOM 7229 N N . GLU A 1 895 ? -73.602 -15.574 14.193 1.00 83.06 895 GLU A N 1
ATOM 7230 C CA . GLU A 1 895 ? -74.959 -15.235 13.739 1.00 83.06 895 GLU A CA 1
ATOM 7231 C C . GLU A 1 895 ? -74.952 -14.505 12.395 1.00 83.06 895 GLU A C 1
ATOM 7233 O O . GLU A 1 895 ? -75.662 -14.899 11.471 1.00 83.06 895 GLU A O 1
ATOM 7238 N N . VAL A 1 896 ? -74.077 -13.511 12.249 1.00 85.12 896 VAL A N 1
ATOM 7239 C CA . VAL A 1 896 ? -73.854 -12.777 10.998 1.00 85.12 896 VAL A CA 1
ATOM 7240 C C . VAL A 1 896 ? -73.463 -13.724 9.85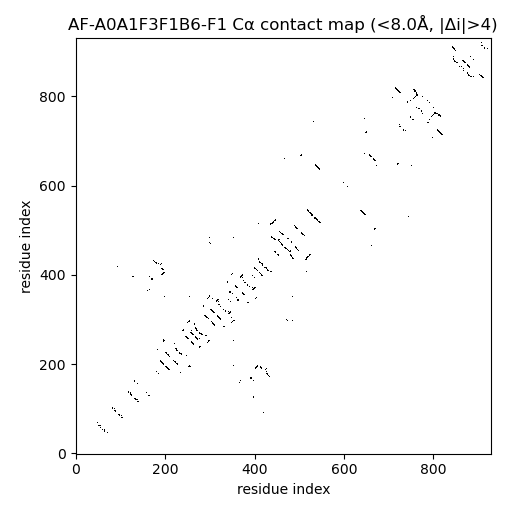4 1.00 85.12 896 VAL A C 1
ATOM 7242 O O . VAL A 1 896 ? -73.998 -13.619 8.748 1.00 85.12 896 VAL A O 1
ATOM 7245 N N . LYS A 1 897 ? -72.579 -14.698 10.116 1.00 83.94 897 LYS A N 1
ATOM 7246 C CA . LYS A 1 897 ? -72.201 -15.723 9.128 1.00 83.94 897 LYS A CA 1
ATOM 7247 C C . LYS A 1 897 ? -73.385 -16.614 8.743 1.00 83.94 897 LYS A C 1
ATOM 7249 O O . LYS A 1 897 ? -73.581 -16.861 7.557 1.00 83.94 897 LYS A O 1
ATOM 7254 N N . LYS A 1 898 ? -74.226 -17.024 9.703 1.00 82.69 898 LYS A N 1
ATOM 7255 C CA . LYS A 1 898 ? -75.461 -17.794 9.434 1.00 82.69 898 LYS A CA 1
ATOM 7256 C C . LYS A 1 898 ? -76.490 -17.022 8.598 1.00 82.69 898 LYS A C 1
ATOM 7258 O O . LYS A 1 898 ? -77.276 -17.649 7.897 1.00 82.69 898 LYS A O 1
ATOM 7263 N N . GLN A 1 899 ? -76.478 -15.689 8.643 1.00 79.50 899 GLN A N 1
ATOM 7264 C CA . GLN A 1 899 ? -77.338 -14.823 7.822 1.00 79.50 899 GLN A CA 1
ATOM 7265 C C . GLN A 1 899 ? -76.786 -14.560 6.403 1.00 79.50 899 GLN A C 1
ATOM 7267 O O . GLN A 1 899 ? -77.365 -13.772 5.649 1.00 79.50 899 GLN A O 1
ATOM 7272 N N . GLY A 1 900 ? -75.700 -15.245 6.016 1.00 79.50 900 GLY A N 1
ATOM 7273 C CA . GLY A 1 900 ? -75.182 -15.284 4.643 1.00 79.50 900 GLY A CA 1
ATOM 7274 C C . GLY A 1 900 ? -73.875 -14.521 4.403 1.00 79.50 900 GLY A C 1
ATOM 7275 O O . GLY A 1 900 ? -73.455 -14.408 3.254 1.00 79.50 900 GLY A O 1
ATOM 7276 N N . PHE A 1 901 ? -73.215 -14.002 5.446 1.00 83.19 901 PHE A N 1
ATOM 7277 C CA . PHE A 1 901 ? -71.936 -13.279 5.333 1.00 83.19 901 PHE A CA 1
ATOM 7278 C C . PHE A 1 901 ? -70.754 -14.148 5.776 1.00 83.19 901 PHE A C 1
ATOM 7280 O O . PHE A 1 901 ? -70.102 -13.851 6.776 1.00 83.19 901 PHE A O 1
ATOM 7287 N N . GLU A 1 902 ? -70.480 -15.236 5.051 1.00 79.31 902 GLU A N 1
ATOM 7288 C CA . GLU A 1 902 ? -69.480 -16.246 5.446 1.00 79.31 902 GLU A CA 1
ATOM 7289 C C . GLU A 1 902 ? -68.056 -15.683 5.620 1.00 79.31 902 GLU A C 1
ATOM 7291 O O . GLU A 1 902 ? -67.334 -16.103 6.532 1.00 79.31 902 GLU A O 1
ATOM 7296 N N . ASP A 1 903 ? -67.693 -14.665 4.836 1.00 76.25 903 ASP A N 1
ATOM 7297 C CA . ASP A 1 903 ? -66.378 -14.006 4.866 1.00 76.25 903 ASP A CA 1
ATOM 7298 C C . ASP A 1 903 ? -66.258 -12.892 5.921 1.00 76.25 903 ASP A C 1
ATOM 7300 O O . ASP A 1 903 ? -65.227 -12.221 6.005 1.00 76.25 903 ASP A O 1
ATOM 7304 N N . ALA A 1 904 ? -67.294 -12.666 6.738 1.00 86.25 904 ALA A N 1
ATOM 7305 C CA . ALA A 1 904 ? -67.232 -11.655 7.786 1.00 86.25 904 ALA A CA 1
ATOM 7306 C C . ALA A 1 904 ? -66.138 -11.988 8.817 1.00 86.25 904 ALA A C 1
ATOM 7308 O O . ALA A 1 904 ? -65.882 -13.158 9.135 1.00 86.25 904 ALA A O 1
ATOM 7309 N N . PHE A 1 905 ? -65.503 -10.955 9.375 1.00 83.06 905 PHE A N 1
ATOM 7310 C CA . PHE A 1 905 ? -64.470 -11.107 10.404 1.00 83.06 905 PHE A CA 1
ATOM 7311 C C . PHE A 1 905 ? -64.457 -9.935 11.391 1.00 83.06 905 PHE A C 1
ATOM 7313 O O . PHE A 1 905 ? -64.956 -8.844 11.099 1.00 83.06 905 PHE A O 1
ATOM 7320 N N . ILE A 1 906 ? -63.895 -10.177 12.578 1.00 84.31 906 ILE A N 1
ATOM 7321 C CA . ILE A 1 906 ? -63.799 -9.175 13.646 1.00 84.31 906 ILE A CA 1
ATOM 7322 C C . ILE A 1 906 ? -62.679 -8.187 13.334 1.00 84.31 906 ILE A C 1
ATOM 7324 O O . ILE A 1 906 ? -61.582 -8.558 12.914 1.00 84.31 906 ILE A O 1
ATOM 7328 N N . VAL A 1 907 ? -62.974 -6.914 13.562 1.00 80.00 907 VAL A N 1
ATOM 7329 C CA . VAL A 1 907 ? -62.059 -5.787 13.432 1.00 80.00 907 VAL A CA 1
ATOM 7330 C C . VAL A 1 907 ? -62.024 -5.039 14.760 1.00 80.00 907 VAL A C 1
ATOM 7332 O O . VAL A 1 907 ? -63.058 -4.865 15.406 1.00 80.00 907 VAL A O 1
ATOM 7335 N N . VAL A 1 908 ? -60.832 -4.628 15.185 1.00 83.00 908 VAL A N 1
ATOM 7336 C CA . VAL A 1 908 ? -60.620 -4.036 16.511 1.00 83.00 908 VAL A CA 1
ATOM 7337 C C . VAL A 1 908 ? -60.366 -2.544 16.373 1.00 83.00 908 VAL A C 1
ATOM 7339 O O . VAL A 1 908 ? -59.576 -2.117 15.529 1.00 83.00 908 VAL A O 1
ATOM 7342 N N . PHE A 1 909 ? -61.043 -1.765 17.206 1.00 76.31 909 PHE A N 1
ATOM 7343 C CA . PHE A 1 909 ? -60.856 -0.333 17.344 1.00 76.31 909 PHE A CA 1
ATOM 7344 C C . PHE A 1 909 ? -60.305 -0.032 18.734 1.00 76.31 909 PHE A C 1
ATOM 7346 O O . PHE A 1 909 ? -60.809 -0.541 19.738 1.00 76.31 909 PHE A O 1
ATOM 7353 N N . LYS A 1 910 ? -59.279 0.814 18.780 1.00 71.75 910 LYS A N 1
ATOM 7354 C CA . LYS A 1 910 ? -58.748 1.392 20.015 1.00 71.75 910 LYS A CA 1
ATOM 7355 C C . LYS A 1 910 ? -58.887 2.905 19.898 1.00 71.75 910 LYS A C 1
ATOM 7357 O O . LYS A 1 910 ? -58.438 3.482 18.908 1.00 71.75 910 LYS A O 1
ATOM 7362 N N . ASN A 1 911 ? -59.568 3.535 20.854 1.00 67.06 911 ASN A N 1
ATOM 7363 C CA . ASN A 1 911 ? -59.801 4.987 20.885 1.00 67.06 911 ASN A CA 1
ATOM 7364 C C . ASN A 1 911 ? -60.351 5.565 19.556 1.00 67.06 911 ASN A C 1
ATOM 7366 O O . ASN A 1 911 ? -59.912 6.608 19.082 1.00 67.06 911 ASN A O 1
ATOM 7370 N N . GLY A 1 912 ? -61.293 4.855 18.918 1.00 63.88 912 GLY A N 1
ATOM 7371 C CA . GLY A 1 912 ? -61.961 5.282 17.677 1.00 63.88 912 GLY A CA 1
ATOM 7372 C C . GLY A 1 912 ? -61.204 4.999 16.370 1.00 63.88 912 GLY A C 1
ATOM 7373 O O . GLY A 1 912 ? -61.794 5.118 15.296 1.00 63.88 912 GLY A O 1
ATOM 7374 N N . SER A 1 913 ? -59.943 4.555 16.432 1.00 65.44 913 SER A N 1
ATOM 7375 C CA . SER A 1 913 ? -59.135 4.202 15.254 1.00 65.44 913 SER A CA 1
ATOM 7376 C C . SER A 1 913 ? -59.036 2.688 15.067 1.00 65.44 913 SER A C 1
ATOM 7378 O O . SER A 1 913 ? -58.880 1.937 16.032 1.00 65.44 913 SER A O 1
ATOM 7380 N N . ARG A 1 914 ? -59.144 2.220 13.817 1.00 74.19 914 ARG A N 1
ATOM 7381 C CA . ARG A 1 914 ? -59.092 0.790 13.482 1.00 74.19 914 ARG A CA 1
ATOM 7382 C C . ARG A 1 914 ? -57.651 0.282 13.459 1.00 74.19 914 ARG A C 1
ATOM 7384 O O . ARG A 1 914 ? -56.836 0.837 12.732 1.00 74.19 914 ARG A O 1
ATOM 7391 N N . LEU A 1 915 ? -57.389 -0.820 14.159 1.00 73.06 915 LEU A N 1
ATOM 7392 C CA . LEU A 1 915 ? -56.105 -1.524 14.123 1.00 73.06 915 LEU A CA 1
ATOM 7393 C C . LEU A 1 915 ? -55.926 -2.318 12.818 1.00 73.06 915 LEU A C 1
ATOM 7395 O O . LEU A 1 915 ? -56.893 -2.862 12.262 1.00 73.06 915 LEU A O 1
ATOM 7399 N N . GLU A 1 916 ? -54.684 -2.403 12.334 1.00 68.00 916 GLU A N 1
ATOM 7400 C CA . GLU A 1 916 ? -54.333 -3.223 11.172 1.00 68.00 916 GLU A CA 1
ATOM 7401 C C . GLU A 1 916 ? -54.544 -4.718 11.457 1.00 68.00 916 GLU A C 1
ATOM 7403 O O . GLU A 1 916 ? -54.491 -5.179 12.595 1.00 68.00 916 GLU A O 1
ATOM 7408 N N . GLN A 1 917 ? -54.819 -5.507 10.415 1.00 58.62 917 GLN A N 1
ATOM 7409 C CA . GLN A 1 917 ? -55.287 -6.885 10.589 1.00 58.62 917 GLN A CA 1
ATOM 7410 C C . GLN A 1 917 ? -54.248 -7.797 11.265 1.00 58.62 917 GLN A C 1
ATOM 7412 O O . GLN A 1 917 ? -54.631 -8.672 12.036 1.00 58.62 917 GLN A O 1
ATOM 7417 N N . SER A 1 918 ? -52.951 -7.591 11.024 1.00 59.53 918 SER A N 1
ATOM 7418 C CA . SER A 1 918 ? -51.864 -8.344 11.669 1.00 59.53 918 SER A CA 1
ATOM 7419 C C . SER A 1 918 ? -51.781 -8.065 13.175 1.00 59.53 918 SER A C 1
ATOM 7421 O O . SER A 1 918 ? -51.670 -9.004 13.965 1.00 59.53 918 SER A O 1
ATOM 7423 N N . GLU A 1 919 ? -51.911 -6.799 13.577 1.00 61.50 919 GLU A N 1
ATOM 7424 C CA . GLU A 1 919 ? -51.936 -6.366 14.979 1.00 61.50 919 GLU A CA 1
ATOM 7425 C C . GLU A 1 919 ? -53.219 -6.804 15.681 1.00 61.50 919 GLU A C 1
ATOM 7427 O O . GLU A 1 919 ? -53.167 -7.330 16.788 1.00 61.50 919 GLU A O 1
ATOM 7432 N N . ALA A 1 920 ? -54.366 -6.686 15.008 1.00 65.00 920 ALA A N 1
ATOM 7433 C CA . ALA A 1 920 ? -55.642 -7.162 15.522 1.00 65.00 920 ALA A CA 1
ATOM 7434 C C . ALA A 1 920 ? -55.642 -8.686 15.724 1.00 65.00 920 ALA A C 1
ATOM 7436 O O . ALA A 1 920 ? -56.162 -9.162 16.725 1.00 65.00 920 ALA A O 1
ATOM 7437 N N . ILE A 1 921 ? -55.042 -9.469 14.815 1.00 63.94 921 ILE A N 1
ATOM 7438 C CA . ILE A 1 921 ? -54.911 -10.929 14.970 1.00 63.94 921 ILE A CA 1
ATOM 7439 C C . ILE A 1 921 ? -53.959 -11.279 16.117 1.00 63.94 921 ILE A C 1
ATOM 7441 O O . ILE A 1 921 ? -54.239 -12.220 16.861 1.00 63.94 921 ILE A O 1
ATOM 7445 N N . LYS A 1 922 ? -52.855 -10.538 16.279 1.00 62.81 922 LYS A N 1
ATOM 7446 C CA . LYS A 1 922 ? -51.929 -10.731 17.402 1.00 62.81 922 LYS A CA 1
ATOM 7447 C C . LYS A 1 922 ? -52.619 -10.425 18.738 1.00 62.81 922 LYS A C 1
ATOM 7449 O O . LYS A 1 922 ? -52.608 -11.276 19.619 1.00 62.81 922 LYS A O 1
ATOM 7454 N N . LEU A 1 923 ? -53.332 -9.299 18.813 1.00 65.25 923 LEU A N 1
ATOM 7455 C CA . LEU A 1 923 ? -54.136 -8.889 19.965 1.00 65.25 923 LEU A CA 1
ATOM 7456 C C . LEU A 1 923 ? -55.267 -9.886 20.270 1.00 65.25 923 LEU A C 1
ATOM 7458 O O . LEU A 1 923 ? -55.459 -10.262 21.418 1.00 65.25 923 LEU A O 1
ATOM 7462 N N . MET A 1 924 ? -56.002 -10.367 19.261 1.00 61.34 924 MET A N 1
ATOM 7463 C CA . MET A 1 924 ? -57.076 -11.354 19.458 1.00 61.34 924 MET A CA 1
ATOM 7464 C C . MET A 1 924 ? -56.544 -12.717 19.914 1.00 61.34 924 MET A C 1
ATOM 7466 O O . MET A 1 924 ? -57.215 -13.373 20.703 1.00 61.34 924 MET A O 1
ATOM 7470 N N . LYS A 1 925 ? -55.348 -13.131 19.470 1.00 60.31 925 LYS A N 1
ATOM 7471 C CA . LYS A 1 925 ? -54.684 -14.345 19.975 1.00 60.31 925 LYS A CA 1
ATOM 7472 C C . LYS A 1 925 ? -54.207 -14.177 21.415 1.00 60.31 925 LYS A C 1
ATOM 7474 O O . LYS A 1 925 ? -54.374 -15.094 22.207 1.00 60.31 925 LYS A O 1
ATOM 7479 N N . GLU A 1 926 ? -53.650 -13.016 21.756 1.00 50.25 926 GLU A N 1
ATOM 7480 C CA . GLU A 1 926 ? -53.249 -12.680 23.129 1.00 50.25 926 GLU A CA 1
ATOM 7481 C C . GLU A 1 926 ? -54.460 -12.593 24.079 1.00 50.25 926 GLU A C 1
ATOM 7483 O O . GLU A 1 926 ? -54.352 -12.986 25.236 1.00 50.25 926 GLU A O 1
ATOM 7488 N N . LEU A 1 927 ? -55.627 -12.160 23.585 1.00 51.88 927 LEU A N 1
ATOM 7489 C CA . LEU A 1 927 ? -56.894 -12.131 24.331 1.00 51.88 927 LEU A CA 1
ATOM 7490 C C . LEU A 1 927 ? -57.640 -13.480 24.375 1.00 51.88 927 LEU A C 1
ATOM 7492 O O . LEU A 1 927 ? -58.516 -13.633 25.211 1.00 51.88 927 LEU A O 1
ATOM 7496 N N . GLU A 1 928 ? -57.357 -14.429 23.475 1.00 48.09 928 GLU A N 1
ATOM 7497 C CA . GLU A 1 928 ? -57.909 -15.802 23.497 1.00 48.09 928 GLU A CA 1
ATOM 7498 C C . GLU A 1 928 ? -57.117 -16.759 24.399 1.00 48.09 928 GLU A C 1
ATOM 7500 O O . GLU A 1 928 ? -57.619 -17.822 24.765 1.00 48.09 928 GLU A O 1
ATOM 7505 N N . LEU A 1 929 ? -55.863 -16.409 24.694 1.00 38.75 929 LEU A N 1
ATOM 7506 C CA . LEU A 1 929 ? -54.961 -17.157 25.573 1.00 38.75 929 LEU A CA 1
ATOM 7507 C C . LEU A 1 929 ? -55.083 -16.740 27.052 1.00 38.75 929 LEU A C 1
ATOM 7509 O O . LEU A 1 929 ? -54.515 -17.424 27.905 1.00 38.75 929 LEU A O 1
ATOM 7513 N N . ASN A 1 930 ? -55.824 -15.662 27.328 1.00 34.66 930 ASN A N 1
ATOM 7514 C CA . ASN A 1 930 ? -56.232 -15.172 28.650 1.00 34.66 930 ASN A CA 1
ATOM 7515 C C . ASN A 1 930 ? -57.733 -15.399 28.851 1.00 34.66 930 ASN A C 1
ATOM 7517 O O . ASN A 1 930 ? -58.146 -15.522 30.026 1.00 34.66 930 ASN A O 1
#